Protein AF-0000000078525339 (afdb_homodimer)

Foldseek 3Di:
DDDPVCVVVVVVVVVVVCLVCVLVVVCVVPNNLQFQEQADQAFPFAFPPLLVVLLVCCVVPDDPCQLQHDDALQADQLLLQLLQVVCCVVAVDRDHSLQKRKFLALLRLLLLLLQLFDAAAAEEEEEPLADLCVQVSNVVRNYHYDYQYAPPVQRQGPLVSVLVPDDLRHAEYEDEACGPPALAAHDPVSLLSVQVSQVVVCVVNVHHYAYEYEYAWQVFFPPPDHRHDRCVNHQRYKYRYGCCAFRVPVPQRITMMGQDPSHVVSVSSSVSSSVSSCVVPVSHRRSNVSSSCSSCVPPGTDSVQLVVLLVVLVVLLVLLQWDWDRRRGDFKTKTFALDWQVVLQVVLVVSSHRWAASVSSVHIRIIMGGSSDHPSSSVSCSVSSSVSSVVSPRNVVVVVD/DDDPVCVVVVVVVVVVVCLVCVLVVVCVVPNNLQFQEQADQAFPFAFPPLLVVLLVCCVVPDDPCQLQHDDALQADQLLLQLLQVVCCVVAVDRDHSLQKGKFLALLRLLLLLLQLFDAAAAEEEEEPLADLCVQVSNVVRNYHYDYQYAPPVQRQGPLVSVLVPDDLRHAEYEDEACGPPALAAHDPVSLLSVQVSQVVVCVVNVHHYAYEYEYAWQVFFPPPDHRHDRCVNHLRYKYRYGCCAFRVPVPQRITMMGQDPSHVVSVSSSVSSSVSSCVVPVSHRRRNVSSSCSSCVPPGTDSVQLVVLLVVLVVLLVLLQWDWDRRRGDFKTKTFALDWQVVLQVVLVVSSHHWAASVSSVHIRIIMGGSSDHPSSSVSCSVSSSVSSVVSPRNVVVVVD

InterPro domains:
  IPR004838 Aminotransferases, class-I, pyridoxal-phosphate-binding site [PS00105] (242-255)
  IPR004839 Aminotransferase, class I/classII, large domain [PF00155] (34-381)
  IPR015421 Pyridoxal phosphate-dependent transferase, major domain [G3DSA:3.40.640.10] (98-297)
  IPR015422 Pyridoxal phosphate-dependent transferase, small domain [G3DSA:3.90.1150.10] (1-97)
  IPR015422 Pyridoxal phosphate-dependent transferase, small domain [G3DSA:3.90.1150.10] (298-396)
  IPR015424 Pyridoxal phosphate-dependent transferase [SSF53383] (21-391)

Solvent-accessible surface area (backbone atoms only — not comparable to full-atom values): 39576 Å² total; per-residue (Å²): 116,60,10,72,84,39,51,63,52,44,60,51,42,53,55,53,47,49,61,66,45,42,50,56,57,45,16,72,74,65,33,60,91,61,40,40,68,19,57,56,87,51,65,64,54,51,38,34,69,63,53,59,50,38,50,50,47,46,67,73,71,45,57,56,43,64,46,24,22,74,64,53,41,38,35,51,64,66,35,26,33,46,52,21,50,52,47,22,72,75,68,73,53,83,58,48,36,83,28,31,35,37,17,37,12,32,53,24,30,51,34,21,49,42,54,24,44,42,40,75,66,26,25,34,37,33,48,25,52,31,62,60,60,55,54,49,37,38,43,70,43,43,28,38,71,43,74,28,66,54,31,84,88,75,61,49,79,38,62,71,58,42,60,71,67,62,50,92,48,40,43,32,36,47,46,50,47,26,19,51,47,47,1,42,57,61,45,65,66,54,45,44,50,52,29,51,50,50,54,53,48,24,66,75,63,73,48,72,56,35,40,37,38,46,33,45,27,52,80,38,52,41,95,82,54,73,72,65,76,64,59,86,56,35,54,39,30,35,39,26,25,25,37,31,56,38,41,26,27,51,13,47,24,40,24,28,32,40,48,45,81,68,17,74,61,28,72,58,45,49,50,32,31,37,50,34,35,32,53,59,12,51,38,40,24,33,29,55,60,43,57,34,40,54,78,36,68,84,58,59,39,70,59,64,62,48,49,52,34,47,52,52,52,52,53,50,42,44,70,32,42,50,49,58,66,82,47,39,14,46,53,29,36,38,30,53,37,97,49,58,16,64,60,46,36,55,56,35,43,78,60,34,32,39,51,36,37,16,55,63,24,62,35,67,42,16,31,32,38,28,44,40,56,57,66,64,53,53,62,68,36,45,63,46,53,44,51,51,24,51,75,72,52,29,48,62,58,56,79,76,100,115,61,10,72,84,39,51,65,52,44,60,52,42,53,55,53,47,49,62,66,45,43,50,59,57,45,16,73,74,65,34,60,91,61,40,39,69,20,58,54,89,51,65,63,55,51,38,35,70,62,53,59,49,36,50,50,48,46,68,73,70,46,58,55,44,64,46,24,23,75,62,52,41,37,34,53,65,65,36,26,33,44,51,21,50,50,47,22,72,74,67,73,54,83,56,48,36,84,28,32,35,36,18,37,12,32,53,24,30,50,33,22,50,41,53,24,42,42,40,76,66,26,27,35,36,35,49,25,51,33,61,61,62,56,54,50,38,37,42,70,45,45,28,40,71,42,73,28,67,52,32,84,89,75,60,50,79,40,61,70,59,42,60,71,66,62,51,92,49,40,43,32,35,46,46,51,45,26,17,52,46,46,1,42,58,61,44,64,65,56,47,44,51,53,29,50,49,51,54,52,47,25,65,75,62,73,50,72,56,35,40,36,38,44,33,46,28,53,78,37,53,41,96,81,54,75,70,64,77,64,59,84,56,34,54,39,31,35,39,27,26,25,38,31,55,37,39,24,26,52,14,48,26,41,24,29,32,39,48,44,80,68,17,77,63,28,72,59,45,48,50,31,30,36,50,34,35,32,54,61,12,52,38,38,25,32,29,56,60,41,56,34,40,55,77,36,70,84,59,59,39,70,58,64,61,46,47,54,32,46,52,52,53,52,53,51,41,44,70,31,42,52,49,58,66,83,46,39,13,47,53,28,35,39,29,53,37,96,48,58,18,63,60,47,36,56,57,35,41,79,60,35,33,38,50,34,39,16,54,64,23,64,35,66,43,16,30,33,39,28,45,38,53,57,66,65,54,53,62,66,37,45,66,45,52,43,52,53,25,52,74,70,52,28,48,63,60,55,78,75,100

Nearest PDB structures (foldseek):
  3ele-assembly2_D  TM=9.787E-01  e=3.305E-51  Agathobacter rectalis
  5yhv-assembly1_B  TM=8.986E-01  e=2.201E-29  Mycobacterium tuberculosis H37Rv
  6f77-assembly2_C  TM=8.914E-01  e=5.674E-29  Sinorhizobium meliloti 1021
  2gb3-assembly3_E  TM=8.352E-01  e=1.333E-26  Thermotoga maritima
  3t32-assembly1_B  TM=8.553E-01  e=1.762E-23  Bacillus anthracis str. 'Ames Ancestor'

Radius of gyration: 27.6 Å; Cα contacts (8 Å, |Δi|>4): 1741; chains: 2; bounding box: 58×102×61 Å

Sequence (802 aa):
MIADKMRPLVENNSAIRAMFEEGKKMAAVYGRENVYDFSLGNPNVPAPPAVNQAILDIIREEETTFVHGYMSNAGFEDTRDAVAQSLNRRFGTHFRLENILMTVGAASGMNVIFKTILDPGDEVLVFAPYFMEYGSYVRNYDGVLVAVPPDTSSFQPDLKEFEKRITPKTKAVIINTPNNPTGVVYSAETLREIAGILKKKEAELGTQIVLISDEPYRELAYDGVEVPYVTPFYHNTIVCYSYSKSLSLPGERIGYLVIPDEMEDSSKVIAAAAVANRVLGCVNAPSLMQRVIVRCVESQVNLKAYDRNRELLYNRLKEYGFDCIKPEGAFYLFVKSPVDDKAFCQSCKEHRVLLVPGSSFACPGYVRIAYCVSYEQIERSLPAFKKIAEEYGLTEKREEVMIADKMRPLVENNSAIRAMFEEGKKMAAVYGRENVYDFSLGNPNVPAPPAVNQAILDIIREEETTFVHGYMSNAGFEDTRDAVAQSLNRRFGTHFRLENILMTVGAASGMNVIFKTILDPGDEVLVFAPYFMEYGSYVRNYDGVLVAVPPDTSSFQPDLKEFEKRITPKTKAVIINTPNNPTGVVYSAETLREIAGILKKKEAELGTQIVLISDEPYRELAYDGVEVPYVTPFYHNTIVCYSYSKSLSLPGERIGYLVIPDEMEDSSKVIAAAAVANRVLGCVNAPSLMQRVIVRCVESQVNLKAYDRNRELLYNRLKEYGFDCIKPEGAFYLFVKSPVDDKAFCQSCKEHRVLLVPGSSFACPGYVRIAYCVSYEQIERSLPAFKKIAEEYGLTEKREEV

Structure (mmCIF, N/CA/C/O backbone):
data_AF-0000000078525339-model_v1
#
loop_
_entity.id
_entity.type
_entity.pdbx_description
1 polymer Aminotransferase
#
loop_
_atom_site.group_PDB
_atom_site.id
_atom_site.type_symbol
_atom_site.label_atom_id
_atom_site.label_alt_id
_atom_site.label_comp_id
_atom_site.label_asym_id
_atom_site.label_entity_id
_atom_site.label_seq_id
_atom_site.pdbx_PDB_ins_code
_atom_site.Cartn_x
_atom_site.Cartn_y
_atom_site.Cartn_z
_atom_site.occupancy
_atom_site.B_iso_or_equiv
_atom_site.auth_seq_id
_atom_site.auth_comp_id
_atom_site.auth_asym_id
_atom_site.auth_atom_id
_atom_site.pdbx_PDB_model_num
ATOM 1 N N . MET A 1 1 ? 13.273 6.367 -19.969 1 91 1 MET A N 1
ATOM 2 C CA . MET A 1 1 ? 12.742 5.109 -19.453 1 91 1 MET A CA 1
ATOM 3 C C . MET A 1 1 ? 11.523 5.359 -18.578 1 91 1 MET A C 1
ATOM 5 O O . MET A 1 1 ? 10.562 4.59 -18.609 1 91 1 MET A O 1
ATOM 9 N N . ILE A 1 2 ? 11.453 6.5 -17.906 1 94.81 2 ILE A N 1
ATOM 10 C CA . ILE A 1 2 ? 10.352 6.723 -16.969 1 94.81 2 ILE A CA 1
ATOM 11 C C . ILE A 1 2 ? 9.156 7.312 -17.719 1 94.81 2 ILE A C 1
ATOM 13 O O . ILE A 1 2 ? 9.328 7.988 -18.734 1 94.81 2 ILE A O 1
ATOM 17 N N . ALA A 1 3 ? 8.016 7.043 -17.266 1 96.75 3 ALA A N 1
ATOM 18 C CA . ALA A 1 3 ? 6.762 7.504 -17.859 1 96.75 3 ALA A CA 1
ATOM 19 C C . ALA A 1 3 ? 6.691 9.023 -17.891 1 96.75 3 ALA A C 1
ATOM 21 O O . ALA A 1 3 ? 7.234 9.688 -17 1 96.75 3 ALA A O 1
ATOM 22 N N . ASP A 1 4 ? 5.961 9.555 -18.828 1 95.12 4 ASP A N 1
ATOM 23 C CA . ASP A 1 4 ? 5.805 10.992 -19 1 95.12 4 ASP A CA 1
ATOM 24 C C . ASP A 1 4 ? 5.148 11.617 -17.766 1 95.12 4 ASP A C 1
ATOM 26 O O . ASP A 1 4 ? 5.559 12.688 -17.312 1 95.12 4 ASP A O 1
ATOM 30 N N . LYS A 1 5 ? 4.188 10.961 -17.219 1 92.5 5 LYS A N 1
ATOM 31 C CA . LYS A 1 5 ? 3.438 11.477 -16.078 1 92.5 5 LYS A CA 1
ATOM 32 C C . LYS A 1 5 ? 4.316 11.555 -14.836 1 92.5 5 LYS A C 1
ATOM 34 O O . LYS A 1 5 ? 3.994 12.273 -13.891 1 92.5 5 LYS A O 1
ATOM 39 N N . MET A 1 6 ? 5.41 10.797 -14.828 1 94.69 6 MET A N 1
ATOM 40 C CA . MET A 1 6 ? 6.281 10.75 -13.656 1 94.69 6 MET A CA 1
ATOM 41 C C . MET A 1 6 ? 7.312 11.875 -13.688 1 94.69 6 MET A C 1
ATOM 43 O O . MET A 1 6 ? 7.848 12.266 -12.656 1 94.69 6 MET A O 1
ATOM 47 N N . ARG A 1 7 ? 7.625 12.414 -14.805 1 92.75 7 ARG A N 1
ATOM 48 C CA . ARG A 1 7 ? 8.719 13.367 -14.984 1 92.75 7 ARG A CA 1
ATOM 49 C C . ARG A 1 7 ? 8.523 14.594 -14.094 1 92.75 7 ARG A C 1
ATOM 51 O O . ARG A 1 7 ? 9.414 14.953 -13.32 1 92.75 7 ARG A O 1
ATOM 58 N N . PRO A 1 8 ? 7.328 15.211 -14.156 1 89.31 8 PRO A N 1
ATOM 59 C CA . PRO A 1 8 ? 7.137 16.375 -13.289 1 89.31 8 PRO A CA 1
ATOM 60 C C . PRO A 1 8 ? 7.18 16.016 -11.805 1 89.31 8 PRO A C 1
ATOM 62 O O . PRO A 1 8 ? 7.617 16.828 -10.977 1 89.31 8 PRO A O 1
ATOM 65 N N . LEU A 1 9 ? 6.734 14.852 -11.461 1 90.31 9 LEU A N 1
ATOM 66 C CA . LEU A 1 9 ? 6.73 14.414 -10.07 1 90.31 9 LEU A CA 1
ATOM 67 C C . LEU A 1 9 ? 8.156 14.242 -9.547 1 90.31 9 LEU A C 1
ATOM 69 O O . LEU A 1 9 ? 8.461 14.633 -8.422 1 90.31 9 LEU A O 1
ATOM 73 N N . VAL A 1 10 ? 8.977 13.672 -10.375 1 89.56 10 VAL A N 1
ATOM 74 C CA . VAL A 1 10 ? 10.359 13.422 -10 1 89.56 10 VAL A CA 1
ATOM 75 C C . VAL A 1 10 ? 11.102 14.75 -9.852 1 89.56 10 VAL A C 1
ATOM 77 O O . VAL A 1 10 ? 11.883 14.938 -8.914 1 89.56 10 VAL A O 1
ATOM 80 N N . GLU A 1 11 ? 10.836 15.656 -10.719 1 85.38 11 GLU A N 1
ATOM 81 C CA . GLU A 1 11 ? 11.461 16.969 -10.664 1 85.38 11 GLU A CA 1
ATOM 82 C C . GLU A 1 11 ? 11.039 17.734 -9.406 1 85.38 11 GLU A C 1
ATOM 84 O O . GLU A 1 11 ? 11.867 18.328 -8.719 1 85.38 11 GLU A O 1
ATOM 89 N N . ASN A 1 12 ? 9.766 17.672 -9.094 1 81.56 12 ASN A N 1
ATOM 90 C CA . ASN A 1 12 ? 9.234 18.328 -7.914 1 81.56 12 ASN A CA 1
ATOM 91 C C . ASN A 1 12 ? 9.703 17.672 -6.625 1 81.56 12 ASN A C 1
ATOM 93 O O . ASN A 1 12 ? 9.945 18.344 -5.621 1 81.56 12 ASN A O 1
ATOM 97 N N . ASN A 1 13 ? 9.742 16.406 -6.695 1 79.56 13 ASN A N 1
ATOM 98 C CA . ASN A 1 13 ? 10.18 15.633 -5.535 1 79.56 13 ASN A CA 1
ATOM 99 C C . ASN A 1 13 ? 11.617 15.969 -5.145 1 79.56 13 ASN A C 1
ATOM 101 O O . ASN A 1 13 ? 11.953 15.977 -3.959 1 79.56 13 ASN A O 1
ATOM 105 N N . SER A 1 14 ? 12.352 16.156 -6.055 1 68.62 14 SER A N 1
ATOM 106 C CA . SER A 1 14 ? 13.742 16.516 -5.773 1 68.62 14 SER A CA 1
ATOM 107 C C . SER A 1 14 ? 13.828 17.781 -4.914 1 68.62 14 SER A C 1
ATOM 109 O O . SER A 1 14 ? 14.617 17.844 -3.975 1 68.62 14 SER A O 1
ATOM 111 N N . ALA A 1 15 ? 12.898 18.625 -5.051 1 64.75 15 ALA A N 1
ATOM 112 C CA . ALA A 1 15 ? 12.875 19.875 -4.289 1 64.75 15 ALA A CA 1
ATOM 113 C C . ALA A 1 15 ? 12.398 19.625 -2.861 1 64.75 15 ALA A C 1
ATOM 115 O O . ALA A 1 15 ? 12.977 20.156 -1.907 1 64.75 15 ALA A O 1
ATOM 116 N N . ILE A 1 16 ? 11.406 18.828 -2.785 1 67.12 16 ILE A N 1
ATOM 117 C CA . ILE A 1 16 ? 10.828 18.516 -1.481 1 67.12 16 ILE A CA 1
ATOM 118 C C . ILE A 1 16 ? 11.82 17.688 -0.663 1 67.12 16 ILE A C 1
ATOM 120 O O . ILE A 1 16 ? 12.047 17.984 0.516 1 67.12 16 ILE A O 1
ATOM 124 N N . ARG A 1 17 ? 12.352 16.719 -1.367 1 66.81 17 ARG A N 1
ATOM 125 C CA . ARG A 1 17 ? 13.352 15.898 -0.688 1 66.81 17 ARG A CA 1
ATOM 126 C C . ARG A 1 17 ? 14.516 16.75 -0.19 1 66.81 17 ARG A C 1
ATOM 128 O O . ARG A 1 17 ? 14.984 16.562 0.938 1 66.81 17 ARG A O 1
ATOM 135 N N . ALA A 1 18 ? 14.953 17.547 -1.071 1 64.81 18 ALA A N 1
ATOM 136 C CA . ALA A 1 18 ? 16.062 18.438 -0.693 1 64.81 18 ALA A CA 1
ATOM 137 C C . ALA A 1 18 ? 15.711 19.234 0.556 1 64.81 18 ALA A C 1
ATOM 139 O O . ALA A 1 18 ? 16.562 19.422 1.439 1 64.81 18 ALA A O 1
ATOM 140 N N . MET A 1 19 ? 14.5 19.578 0.624 1 67 19 MET A N 1
ATOM 141 C CA . MET A 1 19 ? 14.039 20.359 1.768 1 67 19 MET A CA 1
ATOM 142 C C . MET A 1 19 ? 14.078 19.531 3.045 1 67 19 MET A C 1
ATOM 144 O O . MET A 1 19 ? 14.523 20.016 4.09 1 67 19 MET A O 1
ATOM 148 N N . PHE A 1 20 ? 13.828 18.219 2.865 1 67.5 20 PHE A N 1
ATOM 149 C CA . PHE A 1 20 ? 13.719 17.375 4.059 1 67.5 20 PHE A CA 1
ATOM 150 C C . PHE A 1 20 ? 15.062 16.75 4.402 1 67.5 20 PHE A C 1
ATOM 152 O O . PHE A 1 20 ? 15.281 16.344 5.543 1 67.5 20 PHE A O 1
ATOM 159 N N . GLU A 1 21 ? 15.93 16.75 3.365 1 71.62 21 GLU A N 1
ATOM 160 C CA . GLU A 1 21 ? 17.266 16.219 3.629 1 71.62 21 GLU A CA 1
ATOM 161 C C . GLU A 1 21 ? 18.203 17.297 4.129 1 71.62 21 GLU A C 1
ATOM 163 O O . GLU A 1 21 ? 19.281 17 4.652 1 71.62 21 GLU A O 1
ATOM 168 N N . GLU A 1 22 ? 17.766 18.484 4.016 1 79.19 22 GLU A N 1
ATOM 169 C CA . GLU A 1 22 ? 18.578 19.625 4.43 1 79.19 22 GLU A CA 1
ATOM 170 C C . GLU A 1 22 ? 18.922 19.547 5.914 1 79.19 22 GLU A C 1
ATOM 172 O O . GLU A 1 22 ? 20.031 19.891 6.32 1 79.19 22 GLU A O 1
ATOM 177 N N . GLY A 1 23 ? 17.891 19.047 6.645 1 83.31 23 GLY A N 1
ATOM 178 C CA . GLY A 1 23 ? 18.141 18.906 8.07 1 83.31 23 GLY A CA 1
ATOM 179 C C . GLY A 1 23 ? 19.266 17.953 8.391 1 83.31 23 GLY A C 1
ATOM 180 O O . GLY A 1 23 ? 20.125 18.266 9.227 1 83.31 23 GLY A O 1
ATOM 181 N N . LYS A 1 24 ? 19.297 16.875 7.699 1 79.12 24 LYS A N 1
ATOM 182 C CA . LYS A 1 24 ? 20.344 15.883 7.902 1 79.12 24 LYS A CA 1
ATOM 183 C C . LYS A 1 24 ? 21.703 16.438 7.5 1 79.12 24 LYS A C 1
ATOM 185 O O . LYS A 1 24 ? 22.703 16.234 8.203 1 79.12 24 LYS A O 1
ATOM 190 N N . LYS A 1 25 ? 21.719 17.125 6.379 1 83.31 25 LYS A N 1
ATOM 191 C CA . LYS A 1 25 ? 22.969 17.719 5.898 1 83.31 25 LYS A CA 1
ATOM 192 C C . LYS A 1 25 ? 23.484 18.766 6.875 1 83.31 25 LYS A C 1
ATOM 194 O O . LYS A 1 25 ? 24.688 18.828 7.164 1 83.31 25 LYS A O 1
ATOM 199 N N . MET A 1 26 ? 22.609 19.562 7.367 1 90.06 26 MET A N 1
ATOM 200 C CA . MET A 1 26 ? 22.984 20.609 8.312 1 90.06 26 MET A CA 1
ATOM 201 C C . MET A 1 26 ? 23.422 20.016 9.641 1 90.06 26 MET A C 1
ATOM 203 O O . MET A 1 26 ? 24.375 20.5 10.266 1 90.06 26 MET A O 1
ATOM 207 N N . ALA A 1 27 ? 22.688 18.922 9.992 1 88.56 27 ALA A N 1
ATOM 208 C CA . ALA A 1 27 ? 23.047 18.25 11.234 1 88.56 27 ALA A CA 1
ATOM 209 C C . ALA A 1 27 ? 24.453 17.672 11.156 1 88.56 27 ALA A C 1
ATOM 211 O O . ALA A 1 27 ? 25.172 17.641 12.156 1 88.56 27 ALA A O 1
ATOM 212 N N . ALA A 1 28 ? 24.812 17.188 10 1 87.62 28 ALA A N 1
ATOM 213 C CA . ALA A 1 28 ? 26.156 16.641 9.797 1 87.62 28 ALA A CA 1
ATOM 214 C C . ALA A 1 28 ? 27.219 17.719 9.969 1 87.62 28 ALA A C 1
ATOM 216 O O . ALA A 1 28 ? 28.328 17.453 10.43 1 87.62 28 ALA A O 1
ATOM 217 N N . VAL A 1 29 ? 26.891 18.969 9.664 1 92.06 29 VAL A N 1
ATOM 218 C CA . VAL A 1 29 ? 27.828 20.078 9.695 1 92.06 29 VAL A CA 1
ATOM 219 C C . VAL A 1 29 ? 27.812 20.734 11.078 1 92.06 29 VAL A C 1
ATOM 221 O O . VAL A 1 29 ? 28.875 20.984 11.664 1 92.06 29 VAL A O 1
ATOM 224 N N . TYR A 1 30 ? 26.656 20.922 11.633 1 94.06 30 TYR A N 1
ATOM 225 C CA . TYR A 1 30 ? 26.516 21.766 12.812 1 94.06 30 TYR A CA 1
ATOM 226 C C . TYR A 1 30 ? 26.219 20.938 14.055 1 94.06 30 TYR A C 1
ATOM 228 O O . TYR A 1 30 ? 26.266 21.438 15.18 1 94.06 30 TYR A O 1
ATOM 236 N N . GLY A 1 31 ? 26 19.656 13.82 1 91.62 31 GLY A N 1
ATOM 237 C CA . GLY A 1 31 ? 25.5 18.812 14.898 1 91.62 31 GLY A CA 1
ATOM 238 C C . GLY A 1 31 ? 23.984 18.797 15.008 1 91.62 31 GLY A C 1
ATOM 239 O O . GLY A 1 31 ? 23.344 19.844 14.891 1 91.62 31 GLY A O 1
ATOM 240 N N . ARG A 1 32 ? 23.453 17.688 15.219 1 88 32 ARG A N 1
ATOM 241 C CA . ARG A 1 32 ? 22 17.484 15.234 1 88 32 ARG A CA 1
ATOM 242 C C . ARG A 1 32 ? 21.328 18.391 16.266 1 88 32 ARG A C 1
ATOM 244 O O . ARG A 1 32 ? 20.234 18.906 16.016 1 88 32 ARG A O 1
ATOM 251 N N . GLU A 1 33 ? 21.984 18.625 17.328 1 90.44 33 GLU A N 1
ATOM 252 C CA . GLU A 1 33 ? 21.406 19.375 18.422 1 90.44 33 GLU A CA 1
ATOM 253 C C . GLU A 1 33 ? 21.328 20.859 18.094 1 90.44 33 GLU A C 1
ATOM 255 O O . GLU A 1 33 ? 20.594 21.609 18.75 1 90.44 33 GLU A O 1
ATOM 260 N N . ASN A 1 34 ? 22.016 21.219 17.062 1 93.56 34 ASN A N 1
ATOM 261 C CA . ASN A 1 34 ? 22.078 22.641 16.719 1 93.56 34 ASN A CA 1
ATOM 262 C C . ASN A 1 34 ? 21.219 22.969 15.508 1 93.56 34 ASN A C 1
ATOM 264 O O . ASN A 1 34 ? 21.188 24.109 15.055 1 93.56 34 ASN A O 1
ATOM 268 N N . VAL A 1 35 ? 20.656 21.969 14.961 1 95.25 35 VAL A N 1
ATOM 269 C CA . VAL A 1 35 ? 19.75 22.156 13.828 1 95.25 35 VAL A CA 1
ATOM 270 C C . VAL A 1 35 ? 18.297 21.969 14.289 1 95.25 35 VAL A C 1
ATOM 272 O O . VAL A 1 35 ? 17.953 20.969 14.906 1 95.25 35 VAL A O 1
ATOM 275 N N . TYR A 1 36 ? 17.484 23.016 14.047 1 96.44 36 TYR A N 1
ATOM 276 C CA . TYR A 1 36 ? 16.094 22.984 14.477 1 96.44 36 TYR A CA 1
ATOM 277 C C . TYR A 1 36 ? 15.156 22.719 13.305 1 96.44 36 TYR A C 1
ATOM 279 O O . TYR A 1 36 ? 14.656 23.641 12.672 1 96.44 36 TYR A O 1
ATOM 287 N N . ASP A 1 37 ? 14.914 21.438 13.086 1 94.19 37 ASP A N 1
ATOM 288 C CA . ASP A 1 37 ? 14.109 21 11.945 1 94.19 37 ASP A CA 1
ATOM 289 C C . ASP A 1 37 ? 12.633 20.922 12.32 1 94.19 37 ASP A C 1
ATOM 291 O O . ASP A 1 37 ? 12.195 19.984 12.984 1 94.19 37 ASP A O 1
ATOM 295 N N . PHE A 1 38 ? 11.898 21.906 11.883 1 95.69 38 PHE A N 1
ATOM 296 C CA . PHE A 1 38 ? 10.461 21.969 12.125 1 95.69 38 PHE A CA 1
ATOM 297 C C . PHE A 1 38 ? 9.688 21.672 10.844 1 95.69 38 PHE A C 1
ATOM 299 O O . PHE A 1 38 ? 8.508 22 10.734 1 95.69 38 PHE A O 1
ATOM 306 N N . SER A 1 39 ? 10.359 21.062 9.859 1 91.81 39 SER A N 1
ATOM 307 C CA . SER A 1 39 ? 9.766 20.922 8.531 1 91.81 39 SER A CA 1
ATOM 308 C C . SER A 1 39 ? 8.922 19.641 8.445 1 91.81 39 SER A C 1
ATOM 310 O O . SER A 1 39 ? 8.031 19.547 7.598 1 91.81 39 SER A O 1
ATOM 312 N N . LEU A 1 40 ? 9.148 18.688 9.328 1 86.19 40 LEU A N 1
ATOM 313 C CA . LEU A 1 40 ? 8.539 17.375 9.164 1 86.19 40 LEU A CA 1
ATOM 314 C C . LEU A 1 40 ? 7.461 17.156 10.219 1 86.19 40 LEU A C 1
ATOM 316 O O . LEU A 1 40 ? 7.641 17.516 11.383 1 86.19 40 LEU A O 1
ATOM 320 N N . GLY A 1 41 ? 6.359 16.578 9.766 1 85.75 41 GLY A N 1
ATOM 321 C CA . GLY A 1 41 ? 5.305 16.172 10.68 1 85.75 41 GLY A CA 1
ATOM 322 C C . GLY A 1 41 ? 5.445 14.727 11.141 1 85.75 41 GLY A C 1
ATOM 323 O O . GLY A 1 41 ? 4.504 13.938 11.023 1 85.75 41 GLY A O 1
ATOM 324 N N . ASN A 1 42 ? 6.574 14.336 11.633 1 83.88 42 ASN A N 1
ATOM 325 C CA . ASN A 1 42 ? 6.84 13 12.164 1 83.88 42 ASN A CA 1
ATOM 326 C C . ASN A 1 42 ? 6.648 12.953 13.68 1 83.88 42 ASN A C 1
ATOM 328 O O . ASN A 1 42 ? 7.43 13.539 14.43 1 83.88 42 ASN A O 1
ATOM 332 N N . PRO A 1 43 ? 5.699 12.188 14.055 1 86.38 43 PRO A N 1
ATOM 333 C CA . PRO A 1 43 ? 5.48 12.109 15.5 1 86.38 43 PRO A CA 1
ATOM 334 C C . PRO A 1 43 ? 6.742 11.734 16.266 1 86.38 43 PRO A C 1
ATOM 336 O O . PRO A 1 43 ? 7.461 10.812 15.867 1 86.38 43 PRO A O 1
ATOM 339 N N . ASN A 1 44 ? 6.992 12.469 17.375 1 84.12 44 ASN A N 1
ATOM 340 C CA . ASN A 1 44 ? 8.18 12.219 18.188 1 84.12 44 ASN A CA 1
ATOM 341 C C . ASN A 1 44 ? 7.809 11.633 19.562 1 84.12 44 ASN A C 1
ATOM 343 O O . ASN A 1 44 ? 8.688 11.406 20.391 1 84.12 44 ASN A O 1
ATOM 347 N N . VAL A 1 45 ? 6.57 11.422 19.781 1 90.38 45 VAL A N 1
ATOM 348 C CA . VAL A 1 45 ? 6.113 10.758 21 1 90.38 45 VAL A CA 1
ATOM 349 C C . VAL A 1 45 ? 6.016 9.25 20.766 1 90.38 45 VAL A C 1
ATOM 351 O O . VAL A 1 45 ? 5.602 8.812 19.703 1 90.38 45 VAL A O 1
ATOM 354 N N . PRO A 1 46 ? 6.441 8.539 21.781 1 93.88 46 PRO A N 1
ATOM 355 C CA . PRO A 1 46 ? 6.344 7.082 21.641 1 93.88 46 PRO A CA 1
ATOM 356 C C . PRO A 1 46 ? 4.902 6.602 21.469 1 93.88 46 PRO A C 1
ATOM 358 O O . PRO A 1 46 ? 3.971 7.254 21.938 1 93.88 46 PRO A O 1
ATOM 361 N N . ALA A 1 47 ? 4.766 5.484 20.766 1 95.81 47 ALA A N 1
ATOM 362 C CA . ALA A 1 47 ? 3.473 4.809 20.781 1 95.81 47 ALA A CA 1
ATOM 363 C C . ALA A 1 47 ? 3.037 4.496 22.203 1 95.81 47 ALA A C 1
ATOM 365 O O . ALA A 1 47 ? 3.875 4.262 23.078 1 95.81 47 ALA A O 1
ATOM 366 N N . PRO A 1 48 ? 1.731 4.555 22.453 1 96.44 48 PRO A N 1
ATOM 367 C CA . PRO A 1 48 ? 1.275 4.125 23.781 1 96.44 48 PRO A CA 1
ATOM 368 C C . PRO A 1 48 ? 1.825 2.758 24.172 1 96.44 48 PRO A C 1
ATOM 370 O O . PRO A 1 48 ? 1.913 1.856 23.344 1 96.44 48 PRO A O 1
ATOM 373 N N . PRO A 1 49 ? 2.168 2.604 25.469 1 96.12 49 PRO A N 1
ATOM 374 C CA . PRO A 1 49 ? 2.729 1.332 25.938 1 96.12 49 PRO A CA 1
ATOM 375 C C . PRO A 1 49 ? 1.854 0.134 25.578 1 96.12 49 PRO A C 1
ATOM 377 O O . PRO A 1 49 ? 2.369 -0.962 25.344 1 96.12 49 PRO A O 1
ATOM 380 N N . ALA A 1 50 ? 0.556 0.376 25.469 1 97.88 50 ALA A N 1
ATOM 381 C CA . ALA A 1 50 ? -0.39 -0.687 25.141 1 97.88 50 ALA A CA 1
ATOM 382 C C . ALA A 1 50 ? -0.075 -1.3 23.781 1 97.88 50 ALA A C 1
ATOM 384 O O . ALA A 1 50 ? -0.319 -2.488 23.547 1 97.88 50 ALA A O 1
ATOM 385 N N . VAL A 1 51 ? 0.499 -0.559 22.891 1 98.25 51 VAL A N 1
ATOM 386 C CA . VAL A 1 51 ? 0.793 -1.025 21.531 1 98.25 51 VAL A CA 1
ATOM 387 C C . VAL A 1 51 ? 1.873 -2.104 21.578 1 98.25 51 VAL A C 1
ATOM 389 O O . VAL A 1 51 ? 1.678 -3.211 21.078 1 98.25 51 VAL A O 1
ATOM 392 N N . ASN A 1 52 ? 3.037 -1.774 22.188 1 98.31 52 ASN A N 1
ATOM 393 C CA . ASN A 1 52 ? 4.117 -2.752 22.281 1 98.31 52 ASN A CA 1
ATOM 394 C C . ASN A 1 52 ? 3.678 -3.988 23.062 1 98.31 52 ASN A C 1
ATOM 396 O O . ASN A 1 52 ? 4.027 -5.113 22.703 1 98.31 52 ASN A O 1
ATOM 400 N N . GLN A 1 53 ? 2.918 -3.742 24.141 1 98.56 53 GLN A N 1
ATOM 401 C CA . GLN A 1 53 ? 2.416 -4.875 24.906 1 98.56 53 GLN A CA 1
ATOM 402 C C . GLN A 1 53 ? 1.512 -5.762 24.062 1 98.56 53 GLN A C 1
ATOM 404 O O . GLN A 1 53 ? 1.585 -6.988 24.141 1 98.56 53 GLN A O 1
ATOM 409 N N . ALA A 1 54 ? 0.626 -5.152 23.281 1 98.75 54 ALA A N 1
ATOM 410 C CA . ALA A 1 54 ? -0.25 -5.906 22.391 1 98.75 54 ALA A CA 1
ATOM 411 C C . ALA A 1 54 ? 0.56 -6.754 21.406 1 98.75 54 ALA A C 1
ATOM 413 O O . ALA A 1 54 ? 0.228 -7.914 21.156 1 98.75 54 ALA A O 1
ATOM 414 N N . ILE A 1 55 ? 1.591 -6.199 20.812 1 98.81 55 ILE A N 1
ATOM 415 C CA . ILE A 1 55 ? 2.434 -6.93 19.875 1 98.81 55 ILE A CA 1
ATOM 416 C C . ILE A 1 55 ? 3.033 -8.156 20.562 1 98.81 55 ILE A C 1
ATOM 418 O O . ILE A 1 55 ? 2.971 -9.266 20.016 1 98.81 55 ILE A O 1
ATOM 422 N N . LEU A 1 56 ? 3.615 -7.91 21.75 1 98.75 56 LEU A N 1
ATOM 423 C CA . LEU A 1 56 ? 4.223 -9.008 22.5 1 98.75 56 LEU A CA 1
ATOM 424 C C . LEU A 1 56 ? 3.197 -10.094 22.797 1 98.75 56 LEU A C 1
ATOM 426 O O . LEU A 1 56 ? 3.467 -11.281 22.578 1 98.75 56 LEU A O 1
ATOM 430 N N . ASP A 1 57 ? 2.031 -9.711 23.25 1 98.75 57 ASP A N 1
ATOM 431 C CA . ASP A 1 57 ? 0.985 -10.656 23.625 1 98.75 57 ASP A CA 1
ATOM 432 C C . ASP A 1 57 ? 0.512 -11.445 22.406 1 98.75 57 ASP A C 1
ATOM 434 O O . ASP A 1 57 ? 0.336 -12.664 22.469 1 98.75 57 ASP A O 1
ATOM 438 N N . ILE A 1 58 ? 0.283 -10.797 21.312 1 98.75 58 ILE A N 1
ATOM 439 C CA . ILE A 1 58 ? -0.217 -11.43 20.094 1 98.75 58 ILE A CA 1
ATOM 440 C C . ILE A 1 58 ? 0.773 -12.492 19.625 1 98.75 58 ILE A C 1
ATOM 442 O O . ILE A 1 58 ? 0.383 -13.625 19.312 1 98.75 58 ILE A O 1
ATOM 446 N N . ILE A 1 59 ? 2.062 -12.133 19.594 1 98.38 59 ILE A N 1
ATOM 447 C CA . ILE A 1 59 ? 3.105 -13.039 19.109 1 98.38 59 ILE A CA 1
ATOM 448 C C . ILE A 1 59 ? 3.193 -14.25 20.031 1 98.38 59 ILE A C 1
ATOM 450 O O . ILE A 1 59 ? 3.447 -15.367 19.578 1 98.38 59 ILE A O 1
ATOM 454 N N . ARG A 1 60 ? 2.904 -14.07 21.297 1 97.62 60 ARG A N 1
ATOM 455 C CA . ARG A 1 60 ? 3.025 -15.133 22.281 1 97.62 60 ARG A CA 1
ATOM 456 C C . ARG A 1 60 ? 1.762 -15.992 22.328 1 97.62 60 ARG A C 1
ATOM 458 O O . ARG A 1 60 ? 1.829 -17.203 22.578 1 97.62 60 ARG A O 1
ATOM 465 N N . GLU A 1 61 ? 0.62 -15.375 22.047 1 97.94 61 GLU A N 1
ATOM 466 C CA . GLU A 1 61 ? -0.646 -16.016 22.391 1 97.94 61 GLU A CA 1
ATOM 467 C C . GLU A 1 61 ? -1.339 -16.562 21.141 1 97.94 61 GLU A C 1
ATOM 469 O O . GLU A 1 61 ? -2.143 -17.5 21.234 1 97.94 61 GLU A O 1
ATOM 474 N N . GLU A 1 62 ? -1.098 -15.969 20.078 1 96.88 62 GLU A N 1
ATOM 475 C CA . GLU A 1 62 ? -1.887 -16.328 18.891 1 96.88 62 GLU A CA 1
ATOM 476 C C . GLU A 1 62 ? -1.086 -17.203 17.938 1 96.88 62 GLU A C 1
ATOM 478 O O . GLU A 1 62 ? 0.147 -17.172 17.953 1 96.88 62 GLU A O 1
ATOM 483 N N . GLU A 1 63 ? -1.821 -17.984 17.109 1 94.94 63 GLU A N 1
ATOM 484 C CA . GLU A 1 63 ? -1.193 -18.891 16.156 1 94.94 63 GLU A CA 1
ATOM 485 C C . GLU A 1 63 ? -0.5 -18.109 15.039 1 94.94 63 GLU A C 1
ATOM 487 O O . GLU A 1 63 ? -1.112 -17.25 14.398 1 94.94 63 GLU A O 1
ATOM 492 N N . THR A 1 64 ? 0.727 -18.5 14.789 1 93.94 64 THR A N 1
ATOM 493 C CA . THR A 1 64 ? 1.59 -17.75 13.875 1 93.94 64 THR A CA 1
ATOM 494 C C . THR A 1 64 ? 0.991 -17.719 12.477 1 93.94 64 THR A C 1
ATOM 496 O O . THR A 1 64 ? 1.117 -16.719 11.766 1 93.94 64 THR A O 1
ATOM 499 N N . THR A 1 65 ? 0.385 -18.797 11.992 1 92.62 65 THR A N 1
ATOM 500 C CA . THR A 1 65 ? -0.187 -18.875 10.648 1 92.62 65 THR A CA 1
ATOM 501 C C . THR A 1 65 ? -1.383 -17.922 10.523 1 92.62 65 THR A C 1
ATOM 503 O O . THR A 1 65 ? -1.689 -17.453 9.422 1 92.62 65 THR A O 1
ATOM 506 N N . PHE A 1 66 ? -2.01 -17.688 11.664 1 92.88 66 PHE A N 1
ATOM 507 C CA . PHE A 1 66 ? -3.105 -16.734 11.688 1 92.88 66 PHE A CA 1
ATOM 508 C C . PHE A 1 66 ? -2.576 -15.305 11.758 1 92.88 66 PHE A C 1
ATOM 510 O O . PHE A 1 66 ? -2.986 -14.445 10.977 1 92.88 66 PHE A O 1
ATOM 517 N N . VAL A 1 67 ? -1.603 -15.055 12.617 1 96 67 VAL A N 1
ATOM 518 C CA . VAL A 1 67 ? -1.062 -13.727 12.875 1 96 67 VAL A CA 1
ATOM 519 C C . VAL A 1 67 ? -0.477 -13.148 11.586 1 96 67 VAL A C 1
ATOM 521 O O . VAL A 1 67 ? -0.672 -11.969 11.281 1 96 67 VAL A O 1
ATOM 524 N N . HIS A 1 68 ? 0.197 -13.977 10.805 1 96.56 68 HIS A N 1
ATOM 525 C CA . HIS A 1 68 ? 0.931 -13.484 9.648 1 96.56 68 HIS A CA 1
ATOM 526 C C . HIS A 1 68 ? 0.244 -13.883 8.352 1 96.56 68 HIS A C 1
ATOM 528 O O . HIS A 1 68 ? 0.766 -13.625 7.262 1 96.56 68 HIS A O 1
ATOM 534 N N . GLY A 1 69 ? -0.927 -14.531 8.375 1 92.38 69 GLY A N 1
ATOM 535 C CA . GLY A 1 69 ? -1.586 -15.086 7.199 1 92.38 69 GLY A CA 1
ATOM 536 C C . GLY A 1 69 ? -2.422 -14.062 6.449 1 92.38 69 GLY A C 1
ATOM 537 O O . GLY A 1 69 ? -2.586 -12.93 6.906 1 92.38 69 GLY A O 1
ATOM 538 N N . TYR A 1 70 ? -2.934 -14.5 5.262 1 86 70 TYR A N 1
ATOM 539 C CA . TYR A 1 70 ? -3.842 -13.664 4.477 1 86 70 TYR A CA 1
ATOM 540 C C . TYR A 1 70 ? -5.195 -13.539 5.168 1 86 70 TYR A C 1
ATOM 542 O O . TYR A 1 70 ? -5.605 -14.43 5.914 1 86 70 TYR A O 1
ATOM 550 N N . MET A 1 71 ? -5.824 -12.453 4.945 1 88.12 71 MET A N 1
ATOM 551 C CA . MET A 1 71 ? -7.23 -12.227 5.262 1 88.12 71 MET A CA 1
ATOM 552 C C . MET A 1 71 ? -7.961 -11.602 4.074 1 88.12 71 MET A C 1
ATOM 554 O O . MET A 1 71 ? -7.367 -11.398 3.012 1 88.12 71 MET A O 1
ATOM 558 N N . SER A 1 72 ? -9.234 -11.406 4.262 1 88.69 72 SER A N 1
ATOM 559 C CA . SER A 1 72 ? -9.953 -10.703 3.209 1 88.69 72 SER A CA 1
ATOM 560 C C . SER A 1 72 ? -9.289 -9.375 2.871 1 88.69 72 SER A C 1
ATOM 562 O O . SER A 1 72 ? -8.594 -8.797 3.707 1 88.69 72 SER A O 1
ATOM 564 N N . ASN A 1 73 ? -9.5 -8.938 1.671 1 92.69 73 ASN A N 1
ATOM 565 C CA . ASN A 1 73 ? -8.914 -7.672 1.23 1 92.69 73 ASN A CA 1
ATOM 566 C C . ASN A 1 73 ? -9.352 -6.512 2.117 1 92.69 73 ASN A C 1
ATOM 568 O O . ASN A 1 73 ? -8.617 -5.543 2.291 1 92.69 73 ASN A O 1
ATOM 572 N N . ALA A 1 74 ? -10.539 -6.641 2.717 1 95.75 74 ALA A N 1
ATOM 573 C CA . ALA A 1 74 ? -11.078 -5.57 3.553 1 95.75 74 ALA A CA 1
ATOM 574 C C . ALA A 1 74 ? -10.422 -5.57 4.93 1 95.75 74 ALA A C 1
ATOM 576 O O . ALA A 1 74 ? -10.484 -4.57 5.652 1 95.75 74 ALA A O 1
ATOM 577 N N . GLY A 1 75 ? -9.812 -6.68 5.316 1 96.69 75 GLY A N 1
ATOM 578 C CA . GLY A 1 75 ? -9.219 -6.82 6.637 1 96.69 75 GLY A CA 1
ATOM 579 C C . GLY A 1 75 ? -9.914 -7.867 7.488 1 96.69 75 GLY A C 1
ATOM 580 O O . GLY A 1 75 ? -10.938 -8.422 7.086 1 96.69 75 GLY A O 1
ATOM 581 N N . PHE A 1 76 ? -9.336 -8.172 8.656 1 97.19 76 PHE A N 1
ATOM 582 C CA . PHE A 1 76 ? -9.938 -9.133 9.578 1 97.19 76 PHE A CA 1
ATOM 583 C C . PHE A 1 76 ? -11.312 -8.656 10.039 1 97.19 76 PHE A C 1
ATOM 585 O O . PHE A 1 76 ? -11.516 -7.469 10.289 1 97.19 76 PHE A O 1
ATOM 592 N N . GLU A 1 77 ? -12.266 -9.602 10.133 1 96.69 77 GLU A N 1
ATOM 593 C CA . GLU A 1 77 ? -13.625 -9.258 10.539 1 96.69 77 GLU A CA 1
ATOM 594 C C . GLU A 1 77 ? -13.648 -8.672 11.953 1 96.69 77 GLU A C 1
ATOM 596 O O . GLU A 1 77 ? -14.344 -7.691 12.211 1 96.69 77 GLU A O 1
ATOM 601 N N . ASP A 1 78 ? -12.906 -9.266 12.82 1 98 78 ASP A N 1
ATOM 602 C CA . ASP A 1 78 ? -12.914 -8.797 14.203 1 98 78 ASP A CA 1
ATOM 603 C C . ASP A 1 78 ? -12.266 -7.418 14.32 1 98 78 ASP A C 1
ATOM 605 O O . ASP A 1 78 ? -12.68 -6.598 15.141 1 98 78 ASP A O 1
ATOM 609 N N . THR A 1 79 ? -11.203 -7.141 13.531 1 98.62 79 THR A N 1
ATOM 610 C CA . THR A 1 79 ? -10.602 -5.812 13.508 1 98.62 79 THR A CA 1
ATOM 611 C C . THR A 1 79 ? -11.609 -4.777 13.008 1 98.62 79 THR A C 1
ATOM 613 O O . THR A 1 79 ? -11.789 -3.727 13.625 1 98.62 79 THR A O 1
ATOM 616 N N . ARG A 1 80 ? -12.25 -5.039 11.875 1 98.81 80 ARG A N 1
ATOM 617 C CA . ARG A 1 80 ? -13.234 -4.133 11.289 1 98.81 80 ARG A CA 1
ATOM 618 C C . ARG A 1 80 ? -14.398 -3.904 12.242 1 98.81 80 ARG A C 1
ATOM 620 O O . ARG A 1 80 ? -14.898 -2.781 12.367 1 98.81 80 ARG A O 1
ATOM 627 N N . ASP A 1 81 ? -14.805 -4.977 12.93 1 98.81 81 ASP A N 1
ATOM 628 C CA . ASP A 1 81 ? -15.875 -4.852 13.914 1 98.81 81 ASP A CA 1
ATOM 629 C C . ASP A 1 81 ? -15.438 -3.988 15.094 1 98.81 81 ASP A C 1
ATOM 631 O O . ASP A 1 81 ? -16.219 -3.166 15.586 1 98.81 81 ASP A O 1
ATOM 635 N N . ALA A 1 82 ? -14.25 -4.18 15.578 1 98.81 82 ALA A N 1
ATOM 636 C CA . ALA A 1 82 ? -13.734 -3.381 16.688 1 98.81 82 ALA A CA 1
ATOM 637 C C . ALA A 1 82 ? -13.719 -1.897 16.328 1 98.81 82 ALA A C 1
ATOM 639 O O . ALA A 1 82 ? -14.086 -1.054 17.156 1 98.81 82 ALA A O 1
ATOM 640 N N . VAL A 1 83 ? -13.297 -1.575 15.141 1 98.81 83 VAL A N 1
ATOM 641 C CA . VAL A 1 83 ? -13.266 -0.192 14.672 1 98.81 83 VAL A CA 1
ATOM 642 C C . VAL A 1 83 ? -14.688 0.362 14.609 1 98.81 83 VAL A C 1
ATOM 644 O O . VAL A 1 83 ? -14.953 1.457 15.102 1 98.81 83 VAL A O 1
ATOM 647 N N . ALA A 1 84 ? -15.57 -0.407 13.992 1 98.88 84 ALA A N 1
ATOM 648 C CA . ALA A 1 84 ? -16.953 0.017 13.859 1 98.88 84 ALA A CA 1
ATOM 649 C C . ALA A 1 84 ? -17.578 0.303 15.227 1 98.88 84 ALA A C 1
ATOM 651 O O . ALA A 1 84 ? -18.188 1.35 15.43 1 98.88 84 ALA A O 1
ATOM 652 N N . GLN A 1 85 ? -17.375 -0.594 16.141 1 98.75 85 GLN A N 1
ATOM 653 C CA . GLN A 1 85 ? -17.953 -0.451 17.469 1 98.75 85 GLN A CA 1
ATOM 654 C C . GLN A 1 85 ? -17.375 0.757 18.203 1 98.75 85 GLN A C 1
ATOM 656 O O . GLN A 1 85 ? -18.094 1.484 18.891 1 98.75 85 GLN A O 1
ATOM 661 N N . SER A 1 86 ? -16.109 0.914 18.094 1 98.62 86 SER A N 1
ATOM 662 C CA . SER A 1 86 ? -15.469 2.082 18.688 1 98.62 86 SER A CA 1
ATOM 663 C C . SER A 1 86 ? -16.078 3.375 18.172 1 98.62 86 SER A C 1
ATOM 665 O O . SER A 1 86 ? -16.406 4.277 18.938 1 98.62 86 SER A O 1
ATOM 667 N N . LEU A 1 87 ? -16.25 3.484 16.859 1 98.62 87 LEU A N 1
ATOM 668 C CA . LEU A 1 87 ? -16.844 4.672 16.234 1 98.62 87 LEU A CA 1
ATOM 669 C C . LEU A 1 87 ? -18.281 4.875 16.703 1 98.62 87 LEU A C 1
ATOM 671 O O . LEU A 1 87 ? -18.688 6.004 16.984 1 98.62 87 LEU A O 1
ATOM 675 N N . ASN A 1 88 ? -19 3.795 16.766 1 98.69 88 ASN A N 1
ATOM 676 C CA . ASN A 1 88 ? -20.391 3.871 17.219 1 98.69 88 ASN A CA 1
ATOM 677 C C . ASN A 1 88 ? -20.484 4.383 18.656 1 98.69 88 ASN A C 1
ATOM 679 O O . ASN A 1 88 ? -21.344 5.215 18.953 1 98.69 88 ASN A O 1
ATOM 683 N N . ARG A 1 89 ? -19.641 3.922 19.516 1 98.19 89 ARG A N 1
ATOM 684 C CA . ARG A 1 89 ? -19.641 4.355 20.906 1 98.19 89 ARG A CA 1
ATOM 685 C C . ARG A 1 89 ? -19.234 5.824 21.031 1 98.19 89 ARG A C 1
ATOM 687 O O . ARG A 1 89 ? -19.828 6.574 21.812 1 98.19 89 ARG A O 1
ATOM 694 N N . ARG A 1 90 ? -18.359 6.246 20.281 1 96.94 90 ARG A N 1
ATOM 695 C CA . ARG A 1 90 ? -17.766 7.574 20.422 1 96.94 90 ARG A CA 1
ATOM 696 C C . ARG A 1 90 ? -18.641 8.633 19.75 1 96.94 90 ARG A C 1
ATOM 698 O O . ARG A 1 90 ? -18.703 9.781 20.203 1 96.94 90 ARG A O 1
ATOM 705 N N . PHE A 1 91 ? -19.297 8.234 18.641 1 97.62 91 PHE A N 1
ATOM 706 C CA . PHE A 1 91 ? -19.859 9.297 17.812 1 97.62 91 PHE A CA 1
ATOM 707 C C . PHE A 1 91 ? -21.359 9.055 17.578 1 97.62 91 PHE A C 1
ATOM 709 O O . PHE A 1 91 ? -22 9.797 16.828 1 97.62 91 PHE A O 1
ATOM 716 N N . GLY A 1 92 ? -21.922 8.062 18.156 1 97.31 92 GLY A N 1
ATOM 717 C CA . GLY A 1 92 ? -23.344 7.789 18.031 1 97.31 92 GLY A CA 1
ATOM 718 C C . GLY A 1 92 ? -23.75 7.336 16.641 1 97.31 92 GLY A C 1
ATOM 719 O O . GLY A 1 92 ? -24.828 7.68 16.156 1 97.31 92 GLY A O 1
ATOM 720 N N . THR A 1 93 ? -22.844 6.715 15.93 1 98.06 93 THR A N 1
ATOM 721 C CA . THR A 1 93 ? -23.094 6.152 14.609 1 98.06 93 THR A CA 1
ATOM 722 C C . THR A 1 93 ? -23.547 4.699 14.719 1 98.06 93 THR A C 1
ATOM 724 O O . THR A 1 93 ? -23.828 4.211 15.82 1 98.06 93 THR A O 1
ATOM 727 N N . HIS A 1 94 ? -23.812 4.02 13.57 1 98.44 94 HIS A N 1
ATOM 728 C CA . HIS A 1 94 ? -24.281 2.641 13.57 1 98.44 94 HIS A CA 1
ATOM 729 C C . HIS A 1 94 ? -23.562 1.814 12.5 1 98.44 94 HIS A C 1
ATOM 731 O O . HIS A 1 94 ? -24.219 1.132 11.711 1 98.44 94 HIS A O 1
ATOM 737 N N . PHE A 1 95 ? -22.344 1.921 12.453 1 98.75 95 PHE A N 1
ATOM 738 C CA . PHE A 1 95 ? -21.531 1.208 11.469 1 98.75 95 PHE A CA 1
ATOM 739 C C . PHE A 1 95 ? -21.453 -0.275 11.812 1 98.75 95 PHE A C 1
ATOM 741 O O . PHE A 1 95 ? -21.578 -0.658 12.977 1 98.75 95 PHE A O 1
ATOM 748 N N . ARG A 1 96 ? -21.406 -1.134 10.82 1 98.5 96 ARG A N 1
ATOM 749 C CA . ARG A 1 96 ? -21.062 -2.553 10.891 1 98.5 96 ARG A CA 1
ATOM 750 C C . ARG A 1 96 ? -19.703 -2.826 10.273 1 98.5 96 ARG A C 1
ATOM 752 O O . ARG A 1 96 ? -19.094 -1.934 9.68 1 98.5 96 ARG A O 1
ATOM 759 N N . LEU A 1 97 ? -19.188 -3.996 10.484 1 98.25 97 LEU A N 1
ATOM 760 C CA . LEU A 1 97 ? -17.859 -4.328 9.961 1 98.25 97 LEU A CA 1
ATOM 761 C C . LEU A 1 97 ? -17.812 -4.141 8.445 1 98.25 97 LEU A C 1
ATOM 763 O O . LEU A 1 97 ? -16.766 -3.814 7.891 1 98.25 97 LEU A O 1
ATOM 767 N N . GLU A 1 98 ? -18.984 -4.277 7.711 1 97.69 98 GLU A N 1
ATOM 768 C CA . GLU A 1 98 ? -19.031 -4.141 6.258 1 97.69 98 GLU A CA 1
ATOM 769 C C . GLU A 1 98 ? -18.734 -2.707 5.828 1 97.69 98 GLU A C 1
ATOM 771 O O . GLU A 1 98 ? -18.312 -2.471 4.691 1 97.69 98 GLU A O 1
ATOM 776 N N . ASN A 1 99 ? -18.906 -1.754 6.77 1 98.81 99 ASN A N 1
ATOM 777 C CA . ASN A 1 99 ? -18.688 -0.346 6.457 1 98.81 99 ASN A CA 1
ATOM 778 C C . ASN A 1 99 ? -17.219 0.036 6.598 1 98.81 99 ASN A C 1
ATOM 780 O O . ASN A 1 99 ? -16.828 1.159 6.27 1 98.81 99 ASN A O 1
ATOM 784 N N . ILE A 1 100 ? -16.391 -0.9 7.113 1 98.94 100 ILE A N 1
ATOM 785 C CA . ILE A 1 100 ? -15 -0.608 7.426 1 98.94 100 ILE A CA 1
ATOM 786 C C . ILE A 1 100 ? -14.086 -1.344 6.449 1 98.94 100 ILE A C 1
ATOM 788 O O . ILE A 1 100 ? -14.219 -2.555 6.254 1 98.94 100 ILE A O 1
ATOM 792 N N . LEU A 1 101 ? -13.242 -0.65 5.773 1 98.81 101 LEU A N 1
ATOM 793 C CA . LEU A 1 101 ? -12.148 -1.218 4.992 1 98.81 101 LEU A CA 1
ATOM 794 C C . LEU A 1 101 ? -10.797 -0.839 5.59 1 98.81 101 LEU A C 1
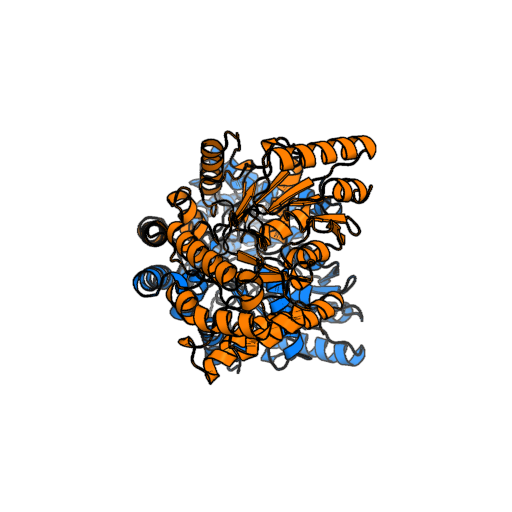ATOM 796 O O . LEU A 1 101 ? -10.445 0.342 5.648 1 98.81 101 LEU A O 1
ATOM 800 N N . MET A 1 102 ? -10.039 -1.85 6.117 1 98.81 102 MET A N 1
ATOM 801 C CA . MET A 1 102 ? -8.695 -1.572 6.629 1 98.81 102 MET A CA 1
ATOM 802 C C . MET A 1 102 ? -7.73 -1.274 5.488 1 98.81 102 MET A C 1
ATOM 804 O O . MET A 1 102 ? -7.781 -1.92 4.441 1 98.81 102 MET A O 1
ATOM 808 N N . THR A 1 103 ? -6.867 -0.309 5.676 1 98.69 103 THR A N 1
ATOM 809 C CA . THR A 1 103 ? -5.98 0.141 4.609 1 98.69 103 THR A CA 1
ATOM 810 C C . THR A 1 103 ? -4.559 0.328 5.133 1 98.69 103 THR A C 1
ATOM 812 O O . THR A 1 103 ? -4.328 0.298 6.344 1 98.69 103 THR A O 1
ATOM 815 N N . VAL A 1 104 ? -3.635 0.496 4.191 1 98.19 104 VAL A N 1
ATOM 816 C CA . VAL A 1 104 ? -2.236 0.783 4.5 1 98.19 104 VAL A CA 1
ATOM 817 C C . VAL A 1 104 ? -2.07 2.268 4.812 1 98.19 104 VAL A C 1
ATOM 819 O O . VAL A 1 104 ? -1.3 2.967 4.152 1 98.19 104 VAL A O 1
ATOM 822 N N . GLY A 1 105 ? -2.844 2.746 5.781 1 97.75 105 GLY A N 1
ATOM 823 C CA . GLY A 1 105 ? -2.85 4.148 6.172 1 97.75 105 GLY A CA 1
ATOM 824 C C . GLY A 1 105 ? -3.852 4.98 5.395 1 97.75 105 GLY A C 1
ATOM 825 O O . GLY A 1 105 ? -4.527 4.469 4.496 1 97.75 105 GLY A O 1
ATOM 826 N N . ALA A 1 106 ? -3.891 6.254 5.738 1 98.06 106 ALA A N 1
ATOM 827 C CA . ALA A 1 106 ? -4.855 7.16 5.121 1 98.06 106 ALA A CA 1
ATOM 828 C C . ALA A 1 106 ? -4.469 7.473 3.678 1 98.06 106 ALA A C 1
ATOM 830 O O . ALA A 1 106 ? -5.336 7.648 2.82 1 98.06 106 ALA A O 1
ATOM 831 N N . ALA A 1 107 ? -3.156 7.582 3.402 1 97.44 107 ALA A N 1
ATOM 832 C CA . ALA A 1 107 ? -2.699 7.855 2.043 1 97.44 107 ALA A CA 1
ATOM 833 C C . ALA A 1 107 ? -3.186 6.781 1.073 1 97.44 107 ALA A C 1
ATOM 835 O O . ALA A 1 107 ? -3.695 7.094 -0.004 1 97.44 107 ALA A O 1
ATOM 836 N N . SER A 1 108 ? -3.031 5.531 1.493 1 98.38 108 SER A N 1
ATOM 837 C CA . SER A 1 108 ? -3.537 4.434 0.678 1 98.38 108 SER A CA 1
ATOM 838 C C . SER A 1 108 ? -5.059 4.477 0.573 1 98.38 108 SER A C 1
ATOM 840 O O . SER A 1 108 ? -5.621 4.223 -0.495 1 98.38 108 SER A O 1
ATOM 842 N N . GLY A 1 109 ? -5.711 4.766 1.685 1 98.69 109 GLY A N 1
ATOM 843 C CA . GLY A 1 109 ? -7.16 4.895 1.683 1 98.69 109 GLY A CA 1
ATOM 844 C C . GLY A 1 109 ? -7.664 5.926 0.689 1 98.69 109 GLY A C 1
ATOM 845 O O . GLY A 1 109 ? -8.633 5.676 -0.033 1 98.69 109 GLY A O 1
ATOM 846 N N . MET A 1 110 ? -7.031 7.055 0.63 1 98.69 110 MET A N 1
ATOM 847 C CA . MET A 1 110 ? -7.422 8.109 -0.304 1 98.69 110 MET A CA 1
ATOM 848 C C . MET A 1 110 ? -7.246 7.648 -1.747 1 98.69 110 MET A C 1
ATOM 850 O O . MET A 1 110 ? -8.094 7.922 -2.6 1 98.69 110 MET A O 1
ATOM 854 N N . ASN A 1 111 ? -6.145 6.992 -2.012 1 98.75 111 ASN A N 1
ATOM 855 C CA . ASN A 1 111 ? -5.941 6.457 -3.355 1 98.75 111 ASN A CA 1
ATOM 856 C C . ASN A 1 111 ? -7.004 5.422 -3.713 1 98.75 111 ASN A C 1
ATOM 858 O O . ASN A 1 111 ? -7.492 5.395 -4.844 1 98.75 111 ASN A O 1
ATOM 862 N N . VAL A 1 112 ? -7.371 4.578 -2.771 1 98.75 112 VAL A N 1
ATOM 863 C CA . VAL A 1 112 ? -8.43 3.592 -2.971 1 98.75 112 VAL A CA 1
ATOM 864 C C . VAL A 1 112 ? -9.734 4.297 -3.338 1 98.75 112 VAL A C 1
ATOM 866 O O . VAL A 1 112 ? -10.406 3.906 -4.293 1 98.75 112 VAL A O 1
ATOM 869 N N . ILE A 1 113 ? -10.078 5.324 -2.631 1 98.75 113 ILE A N 1
ATOM 870 C CA . ILE A 1 113 ? -11.336 6.035 -2.863 1 98.75 113 ILE A CA 1
ATOM 871 C C . ILE A 1 113 ? -11.305 6.703 -4.234 1 98.75 113 ILE A C 1
ATOM 873 O O . ILE A 1 113 ? -12.273 6.633 -4.992 1 98.75 113 ILE A O 1
ATOM 877 N N . PHE A 1 114 ? -10.219 7.371 -4.555 1 98.75 114 PHE A N 1
ATOM 878 C CA . PHE A 1 114 ? -10.148 8.078 -5.828 1 98.75 114 PHE A CA 1
ATOM 879 C C . PHE A 1 114 ? -10.188 7.094 -6.992 1 98.75 114 PHE A C 1
ATOM 881 O O . PHE A 1 114 ? -10.828 7.359 -8.008 1 98.75 114 PHE A O 1
ATOM 888 N N . LYS A 1 115 ? -9.508 5.973 -6.871 1 98.44 115 LYS A N 1
ATOM 889 C CA . LYS A 1 115 ? -9.656 4.945 -7.898 1 98.44 115 LYS A CA 1
ATOM 890 C C . LYS A 1 115 ? -11.117 4.504 -8.023 1 98.44 115 LYS A C 1
ATOM 892 O O . LYS A 1 115 ? -11.602 4.258 -9.125 1 98.44 115 LYS A O 1
ATOM 897 N N . THR A 1 116 ? -11.766 4.387 -6.93 1 98.62 116 THR A N 1
ATOM 898 C CA . THR A 1 116 ? -13.133 3.871 -6.844 1 98.62 116 THR A CA 1
ATOM 899 C C . THR A 1 116 ? -14.109 4.82 -7.527 1 98.62 116 THR A C 1
ATOM 901 O O . THR A 1 116 ? -15.047 4.379 -8.203 1 98.62 116 THR A O 1
ATOM 904 N N . ILE A 1 117 ? -13.852 6.156 -7.488 1 98.5 117 ILE A N 1
ATOM 905 C CA . ILE A 1 117 ? -14.984 7.02 -7.816 1 98.5 117 ILE A CA 1
ATOM 906 C C . ILE A 1 117 ? -14.617 7.918 -9 1 98.5 117 ILE A C 1
ATOM 908 O O . ILE A 1 117 ? -15.492 8.516 -9.625 1 98.5 117 ILE A O 1
ATOM 912 N N . LEU A 1 118 ? -13.352 8.102 -9.336 1 98.44 118 LEU A N 1
ATOM 913 C CA . LEU A 1 118 ? -12.984 9.141 -10.289 1 98.44 118 LEU A CA 1
ATOM 914 C C . LEU A 1 118 ? -12.945 8.578 -11.711 1 98.44 118 LEU A C 1
ATOM 916 O O . LEU A 1 118 ? -12.461 7.469 -11.93 1 98.44 118 LEU A O 1
ATOM 920 N N . ASP A 1 119 ? -13.477 9.266 -12.609 1 97.88 119 ASP A N 1
ATOM 921 C CA . ASP A 1 119 ? -13.211 9.156 -14.039 1 97.88 119 ASP A CA 1
ATOM 922 C C . ASP A 1 119 ? -12.297 10.289 -14.516 1 97.88 119 ASP A C 1
ATOM 924 O O . ASP A 1 119 ? -12.188 11.32 -13.859 1 97.88 119 ASP A O 1
ATOM 928 N N . PRO A 1 120 ? -11.562 10.055 -15.656 1 97.12 120 PRO A N 1
ATOM 929 C CA . PRO A 1 120 ? -10.695 11.125 -16.156 1 97.12 120 PRO A CA 1
ATOM 930 C C . PRO A 1 120 ? -11.438 12.445 -16.344 1 97.12 120 PRO A C 1
ATOM 932 O O . PRO A 1 120 ? -12.531 12.469 -16.922 1 97.12 120 PRO A O 1
ATOM 935 N N . GLY A 1 121 ? -10.875 13.5 -15.789 1 98.06 121 GLY A N 1
ATOM 936 C CA . GLY A 1 121 ? -11.453 14.828 -15.953 1 98.06 121 GLY A CA 1
ATOM 937 C C . GLY A 1 121 ? -12.336 15.242 -14.797 1 98.06 121 GLY A C 1
ATOM 938 O O . GLY A 1 121 ? -12.664 16.422 -14.648 1 98.06 121 GLY A O 1
ATOM 939 N N . ASP A 1 122 ? -12.711 14.297 -13.891 1 98.69 122 ASP A N 1
ATOM 940 C CA . ASP A 1 122 ? -13.492 14.633 -12.703 1 98.69 122 ASP A CA 1
ATOM 941 C C . ASP A 1 122 ? -12.734 15.609 -11.805 1 98.69 122 ASP A C 1
ATOM 943 O O . ASP A 1 122 ? -11.508 15.531 -11.688 1 98.69 122 ASP A O 1
ATOM 947 N N . GLU A 1 123 ? -13.453 16.516 -11.195 1 98.81 123 GLU A N 1
ATOM 948 C CA . GLU A 1 123 ? -12.867 17.516 -10.32 1 98.81 123 GLU A CA 1
ATOM 949 C C . GLU A 1 123 ? -13.023 17.141 -8.852 1 98.81 123 GLU A C 1
ATOM 951 O O . GLU A 1 123 ? -14.062 16.609 -8.445 1 98.81 123 GLU A O 1
ATOM 956 N N . VAL A 1 124 ? -11.961 17.312 -8.109 1 98.94 124 VAL A N 1
ATOM 957 C CA . VAL A 1 124 ? -11.961 17.172 -6.66 1 98.94 124 VAL A CA 1
ATOM 958 C C . VAL A 1 124 ? -11.625 18.516 -6.008 1 98.94 124 VAL A C 1
ATOM 960 O O . VAL A 1 124 ? -10.531 19.047 -6.211 1 98.94 124 VAL A O 1
ATOM 963 N N . LEU A 1 125 ? -12.547 19.062 -5.242 1 98.94 125 LEU A N 1
ATOM 964 C CA . LEU A 1 125 ? -12.32 20.344 -4.574 1 98.94 125 LEU A CA 1
ATOM 965 C C . LEU A 1 125 ? -11.641 20.125 -3.221 1 98.94 125 LEU A C 1
ATOM 967 O O . LEU A 1 125 ? -11.883 19.125 -2.553 1 98.94 125 LEU A O 1
ATOM 971 N N . VAL A 1 126 ? -10.82 21.062 -2.832 1 98.81 126 VAL A N 1
ATOM 972 C CA . VAL A 1 126 ? -10.156 21.062 -1.529 1 98.81 126 VAL A CA 1
ATOM 973 C C . VAL A 1 126 ? -10.016 22.484 -1.021 1 98.81 126 VAL A C 1
ATOM 975 O O . VAL A 1 126 ? -9.93 23.422 -1.813 1 98.81 126 VAL A O 1
ATOM 978 N N . PHE A 1 127 ? -10.023 22.688 0.235 1 98.75 127 PHE A N 1
ATOM 979 C CA . PHE A 1 127 ? -9.883 24 0.836 1 98.75 127 PHE A CA 1
ATOM 980 C C . PHE A 1 127 ? -8.422 24.312 1.127 1 98.75 127 PHE A C 1
ATOM 982 O O . PHE A 1 127 ? -7.766 23.578 1.881 1 98.75 127 PHE A O 1
ATOM 989 N N . ALA A 1 128 ? -7.883 25.344 0.558 1 98.44 128 ALA A N 1
ATOM 990 C CA . ALA A 1 128 ? -6.547 25.812 0.928 1 98.44 128 ALA A CA 1
ATOM 991 C C . ALA A 1 128 ? -6.566 26.5 2.287 1 98.44 128 ALA A C 1
ATOM 993 O O . ALA A 1 128 ? -7.543 27.156 2.639 1 98.44 128 ALA A O 1
ATOM 994 N N . PRO A 1 129 ? -5.465 26.453 3.078 1 98 129 PRO A N 1
ATOM 995 C CA . PRO A 1 129 ? -4.289 25.609 2.818 1 98 129 PRO A CA 1
ATOM 996 C C . PRO A 1 129 ? -4.547 24.141 3.072 1 98 129 PRO A C 1
ATOM 998 O O . PRO A 1 129 ? -5.418 23.781 3.875 1 98 129 PRO A O 1
ATOM 1001 N N . TYR A 1 130 ? -3.936 23.297 2.297 1 97.94 130 TYR A N 1
ATOM 1002 C CA . TYR A 1 130 ? -4.195 21.859 2.406 1 97.94 130 TYR A CA 1
ATOM 1003 C C . TYR A 1 130 ? -2.902 21.062 2.289 1 97.94 130 TYR A C 1
ATOM 1005 O O . TYR A 1 130 ? -1.877 21.594 1.851 1 97.94 130 TYR A O 1
ATOM 1013 N N . PHE A 1 131 ? -2.916 19.859 2.744 1 95.12 131 PHE A N 1
ATOM 1014 C CA . PHE A 1 131 ? -1.831 18.891 2.656 1 95.12 131 PHE A CA 1
ATOM 1015 C C . PHE A 1 131 ? -1.393 18.703 1.209 1 95.12 131 PHE A C 1
ATOM 1017 O O . PHE A 1 131 ? -2.211 18.391 0.344 1 95.12 131 PHE A O 1
ATOM 1024 N N . MET A 1 132 ? -0.204 18.75 0.884 1 90.88 132 MET A N 1
ATOM 1025 C CA . MET A 1 132 ? 0.36 18.938 -0.449 1 90.88 132 MET A CA 1
ATOM 1026 C C . MET A 1 132 ? 0.197 17.688 -1.296 1 90.88 132 MET A C 1
ATOM 1028 O O . MET A 1 132 ? 0.205 17.75 -2.527 1 90.88 132 MET A O 1
ATOM 1032 N N . GLU A 1 133 ? -0.022 16.5 -0.709 1 93.75 133 GLU A N 1
ATOM 1033 C CA . GLU A 1 133 ? 0.001 15.25 -1.458 1 93.75 133 GLU A CA 1
ATOM 1034 C C . GLU A 1 133 ? -1.332 15 -2.156 1 93.75 133 GLU A C 1
ATOM 1036 O O . GLU A 1 133 ? -1.427 14.141 -3.037 1 93.75 133 GLU A O 1
ATOM 1041 N N . TYR A 1 134 ? -2.406 15.711 -1.806 1 97.5 134 TYR A N 1
ATOM 1042 C CA . TYR A 1 134 ? -3.721 15.469 -2.389 1 97.5 134 TYR A CA 1
ATOM 1043 C C . TYR A 1 134 ? -3.676 15.594 -3.906 1 97.5 134 TYR A C 1
ATOM 1045 O O . TYR A 1 134 ? -4.344 14.836 -4.617 1 97.5 134 TYR A O 1
ATOM 1053 N N . GLY A 1 135 ? -2.906 16.578 -4.387 1 96.38 135 GLY A N 1
ATOM 1054 C CA . GLY A 1 135 ? -2.793 16.766 -5.824 1 96.38 135 GLY A CA 1
ATOM 1055 C C . GLY A 1 135 ? -2.287 15.523 -6.539 1 96.38 135 GLY A C 1
ATOM 1056 O O . GLY A 1 135 ? -2.826 15.133 -7.578 1 96.38 135 GLY A O 1
ATOM 1057 N N . SER A 1 136 ? -1.278 14.922 -6.008 1 95.25 136 SER A N 1
ATOM 1058 C CA . SER A 1 136 ? -0.719 13.703 -6.598 1 95.25 136 SER A CA 1
ATOM 1059 C C . SER A 1 136 ? -1.718 12.555 -6.543 1 95.25 136 SER A C 1
ATOM 1061 O O . SER A 1 136 ? -1.84 11.789 -7.496 1 95.25 136 SER A O 1
ATOM 1063 N N . TYR A 1 137 ? -2.465 12.406 -5.41 1 97.69 137 TYR A N 1
ATOM 1064 C CA . TYR A 1 137 ? -3.447 11.336 -5.262 1 97.69 137 TYR A CA 1
ATOM 1065 C C . TYR A 1 137 ? -4.539 11.445 -6.32 1 97.69 137 TYR A C 1
ATOM 1067 O O . TYR A 1 137 ? -4.895 10.453 -6.961 1 97.69 137 TYR A O 1
ATOM 1075 N N . VAL A 1 138 ? -5.035 12.664 -6.535 1 98.25 138 VAL A N 1
ATOM 1076 C CA . VAL A 1 138 ? -6.105 12.922 -7.496 1 98.25 138 VAL A CA 1
ATOM 1077 C C . VAL A 1 138 ? -5.598 12.688 -8.914 1 98.25 138 VAL A C 1
ATOM 1079 O O . VAL A 1 138 ? -6.277 12.055 -9.727 1 98.25 138 VAL A O 1
ATOM 1082 N N . ARG A 1 139 ? -4.359 13.102 -9.211 1 96.56 139 ARG A N 1
ATOM 1083 C CA . ARG A 1 139 ? -3.773 13.008 -10.539 1 96.56 139 ARG A CA 1
ATOM 1084 C C . ARG A 1 139 ? -3.506 11.555 -10.922 1 96.56 139 ARG A C 1
ATOM 1086 O O . ARG A 1 139 ? -3.547 11.195 -12.102 1 96.56 139 ARG A O 1
ATOM 1093 N N . ASN A 1 140 ? -3.271 10.727 -9.953 1 96.75 140 ASN A N 1
ATOM 1094 C CA . ASN A 1 140 ? -3.039 9.312 -10.219 1 96.75 140 ASN A CA 1
ATOM 1095 C C . ASN A 1 140 ? -4.172 8.703 -11.047 1 96.75 140 ASN A C 1
ATOM 1097 O O . ASN A 1 140 ? -3.963 7.727 -11.766 1 96.75 140 ASN A O 1
ATOM 1101 N N . TYR A 1 141 ? -5.324 9.289 -10.945 1 97.25 141 TYR A N 1
ATOM 1102 C CA . TYR A 1 141 ? -6.492 8.734 -11.617 1 97.25 141 TYR A CA 1
ATOM 1103 C C . TYR A 1 141 ? -7.094 9.742 -12.586 1 97.25 141 TYR A C 1
ATOM 1105 O O . TYR A 1 141 ? -8.312 9.758 -12.805 1 97.25 141 TYR A O 1
ATOM 1113 N N . ASP A 1 142 ? -6.258 10.703 -13.016 1 96.69 142 ASP A N 1
ATOM 1114 C CA . ASP A 1 142 ? -6.52 11.672 -14.078 1 96.69 142 ASP A CA 1
ATOM 1115 C C . ASP A 1 142 ? -7.633 12.641 -13.672 1 96.69 142 ASP A C 1
ATOM 1117 O O . ASP A 1 142 ? -8.391 13.109 -14.516 1 96.69 142 ASP A O 1
ATOM 1121 N N . GLY A 1 143 ? -7.816 12.812 -12.328 1 98 143 GLY A N 1
ATOM 1122 C CA . GLY A 1 143 ? -8.672 13.867 -11.812 1 98 143 GLY A CA 1
ATOM 1123 C C . GLY A 1 143 ? -7.984 15.219 -11.773 1 98 143 GLY A C 1
ATOM 1124 O O . GLY A 1 143 ? -6.781 15.32 -12.031 1 98 143 GLY A O 1
ATOM 1125 N N . VAL A 1 144 ? -8.797 16.203 -11.516 1 98.5 144 VAL A N 1
ATOM 1126 C CA . VAL A 1 144 ? -8.289 17.562 -11.438 1 98.5 144 VAL A CA 1
ATOM 1127 C C . VAL A 1 144 ? -8.562 18.141 -10.047 1 98.5 144 VAL A C 1
ATOM 1129 O O . VAL A 1 144 ? -9.719 18.234 -9.625 1 98.5 144 VAL A O 1
ATOM 1132 N N . LEU A 1 145 ? -7.52 18.484 -9.336 1 98.56 145 LEU A N 1
ATOM 1133 C CA . LEU A 1 145 ? -7.684 19.125 -8.039 1 98.56 145 LEU A CA 1
ATOM 1134 C C . LEU A 1 145 ? -7.988 20.609 -8.203 1 98.56 145 LEU A C 1
ATOM 1136 O O . LEU A 1 145 ? -7.27 21.312 -8.906 1 98.56 145 LEU A O 1
ATOM 1140 N N . VAL A 1 146 ? -9.047 21.047 -7.602 1 98.69 146 VAL A N 1
ATOM 1141 C CA . VAL A 1 146 ? -9.445 22.453 -7.629 1 98.69 146 VAL A CA 1
ATOM 1142 C C . VAL A 1 146 ? -9.422 23.031 -6.215 1 98.69 146 VAL A C 1
ATOM 1144 O O . VAL A 1 146 ? -10.18 22.594 -5.348 1 98.69 146 VAL A O 1
ATOM 1147 N N . ALA A 1 147 ? -8.609 24.031 -5.977 1 98.5 147 ALA A N 1
ATOM 1148 C CA . ALA A 1 147 ? -8.453 24.609 -4.645 1 98.5 147 ALA A CA 1
ATOM 1149 C C . ALA A 1 147 ? -9.422 25.766 -4.43 1 98.5 147 ALA A C 1
ATOM 1151 O O . ALA A 1 147 ? -9.578 26.625 -5.301 1 98.5 147 ALA A O 1
ATOM 1152 N N . VAL A 1 148 ? -10.148 25.734 -3.355 1 98.69 148 VAL A N 1
ATOM 1153 C CA . VAL A 1 148 ? -10.859 26.891 -2.832 1 98.69 148 VAL A CA 1
ATOM 1154 C C . VAL A 1 148 ? -9.883 27.797 -2.084 1 98.69 148 VAL A C 1
ATOM 1156 O O . VAL A 1 148 ? -9.172 27.344 -1.184 1 98.69 148 VAL A O 1
ATOM 1159 N N . PRO A 1 149 ? -9.789 29.031 -2.451 1 97.75 149 PRO A N 1
ATOM 1160 C CA . PRO A 1 149 ? -8.812 29.906 -1.803 1 97.75 149 PRO A CA 1
ATOM 1161 C C . PRO A 1 149 ? -9.008 29.984 -0.291 1 97.75 149 PRO A C 1
ATOM 1163 O O . PRO A 1 149 ? -10.133 29.859 0.198 1 97.75 149 PRO A O 1
ATOM 1166 N N . PRO A 1 150 ? -7.945 30.188 0.37 1 96.75 150 PRO A N 1
ATOM 1167 C CA . PRO A 1 150 ? -8.039 30.234 1.83 1 96.75 150 PRO A CA 1
ATOM 1168 C C . PRO A 1 150 ? -8.68 31.531 2.34 1 96.75 150 PRO A C 1
ATOM 1170 O O . PRO A 1 150 ? -8.5 32.594 1.732 1 96.75 150 PRO A O 1
ATOM 1173 N N . ASP A 1 151 ? -9.438 31.438 3.389 1 96.19 151 ASP A N 1
ATOM 1174 C CA . ASP A 1 151 ? -9.773 32.594 4.227 1 96.19 151 ASP A CA 1
ATOM 1175 C C . ASP A 1 151 ? -8.719 32.781 5.316 1 96.19 151 ASP A C 1
ATOM 1177 O O . ASP A 1 151 ? -8.773 32.156 6.371 1 96.19 151 ASP A O 1
ATOM 1181 N N . THR A 1 152 ? -7.793 33.688 5.152 1 96 152 THR A N 1
ATOM 1182 C CA . THR A 1 152 ? -6.617 33.812 6.008 1 96 152 THR A CA 1
ATOM 1183 C C . THR A 1 152 ? -6.973 34.469 7.336 1 96 152 THR A C 1
ATOM 1185 O O . THR A 1 152 ? -6.156 34.5 8.258 1 96 152 THR A O 1
ATOM 1188 N N . SER A 1 153 ? -8.164 35 7.445 1 94.88 153 SER A N 1
ATOM 1189 C CA . SER A 1 153 ? -8.578 35.625 8.703 1 94.88 153 SER A CA 1
ATOM 1190 C C . SER A 1 153 ? -8.867 34.562 9.766 1 94.88 153 SER A C 1
ATOM 1192 O O . SER A 1 153 ? -8.641 34.781 10.953 1 94.88 153 SER A O 1
ATOM 1194 N N . SER A 1 154 ? -9.32 33.406 9.344 1 94.31 154 SER A N 1
ATOM 1195 C CA . SER A 1 154 ? -9.711 32.375 10.305 1 94.31 154 SER A CA 1
ATOM 1196 C C . SER A 1 154 ? -9.188 31.016 9.898 1 94.31 154 SER A C 1
ATOM 1198 O O . SER A 1 154 ? -9.133 30.094 10.719 1 94.31 154 SER A O 1
ATOM 1200 N N . PHE A 1 155 ? -8.883 30.844 8.594 1 96.5 155 PHE A N 1
ATOM 1201 C CA . PHE A 1 155 ? -8.469 29.594 7.957 1 96.5 155 PHE A CA 1
ATOM 1202 C C . PHE A 1 155 ? -9.594 28.578 7.996 1 96.5 155 PHE A C 1
ATOM 1204 O O . PHE A 1 155 ? -9.367 27.391 7.77 1 96.5 155 PHE A O 1
ATOM 1211 N N . GLN A 1 156 ? -10.844 29.031 8.336 1 96.69 156 GLN A N 1
ATOM 1212 C CA . GLN A 1 156 ? -12.031 28.25 8.031 1 96.69 156 GLN A CA 1
ATOM 1213 C C . GLN A 1 156 ? -12.305 28.219 6.527 1 96.69 156 GLN A C 1
ATOM 1215 O O . GLN A 1 156 ? -11.805 29.078 5.785 1 96.69 156 GLN A O 1
ATOM 1220 N N . PRO A 1 157 ? -13.078 27.219 6.066 1 97.56 157 PRO A N 1
ATOM 1221 C CA . PRO A 1 157 ? -13.422 27.156 4.641 1 97.56 157 PRO A CA 1
ATOM 1222 C C . PRO A 1 157 ? -14.141 28.406 4.152 1 97.56 157 PRO A C 1
ATOM 1224 O O . PRO A 1 157 ? -15.016 28.938 4.84 1 97.56 157 PRO A O 1
ATOM 1227 N N . ASP A 1 158 ? -13.703 28.953 3.029 1 97.38 158 ASP A N 1
ATOM 1228 C CA . ASP A 1 158 ? -14.445 30.016 2.357 1 97.38 158 ASP A CA 1
ATOM 1229 C C . ASP A 1 158 ? -15.672 29.453 1.634 1 97.38 158 ASP A C 1
ATOM 1231 O O . ASP A 1 158 ? -15.586 29.062 0.465 1 97.38 158 ASP A O 1
ATOM 1235 N N . LEU A 1 159 ? -16.812 29.547 2.234 1 98 159 LEU A N 1
ATOM 1236 C CA . LEU A 1 159 ? -18.031 28.859 1.772 1 98 159 LEU A CA 1
ATOM 1237 C C . LEU A 1 159 ? -18.578 29.531 0.51 1 98 159 LEU A C 1
ATOM 1239 O O . LEU A 1 159 ? -19.141 28.859 -0.346 1 98 159 LEU A O 1
ATOM 1243 N N . LYS A 1 160 ? -18.406 30.844 0.421 1 97.75 160 LYS A N 1
ATOM 1244 C CA . LYS A 1 160 ? -18.859 31.531 -0.784 1 97.75 160 LYS A CA 1
ATOM 1245 C C . LYS A 1 160 ? -18.047 31.094 -2.002 1 97.75 160 LYS A C 1
ATOM 1247 O O . LYS A 1 160 ? -18.625 30.781 -3.049 1 97.75 160 LYS A O 1
ATOM 1252 N N . GLU A 1 161 ? -16.75 31.078 -1.852 1 98.19 161 GLU A N 1
ATOM 1253 C CA . GLU A 1 161 ? -15.891 30.625 -2.939 1 98.19 161 GLU A CA 1
ATOM 1254 C C . GLU A 1 161 ? -16.109 29.141 -3.236 1 98.19 161 GLU A C 1
ATOM 1256 O O . GLU A 1 161 ? -16.047 28.719 -4.391 1 98.19 161 GLU A O 1
ATOM 1261 N N . PHE A 1 162 ? -16.422 28.422 -2.199 1 98.69 162 PHE A N 1
ATOM 1262 C CA . PHE A 1 162 ? -16.688 27 -2.324 1 98.69 162 PHE A CA 1
ATOM 1263 C C . PHE A 1 162 ? -17.906 26.75 -3.223 1 98.69 162 PHE A C 1
ATOM 1265 O O . PHE A 1 162 ? -17.812 26.016 -4.203 1 98.69 162 PHE A O 1
ATOM 1272 N N . GLU A 1 163 ? -18.906 27.359 -2.896 1 98.69 163 GLU A N 1
ATOM 1273 C CA . GLU A 1 163 ? -20.141 27.172 -3.652 1 98.69 163 GLU A CA 1
ATOM 1274 C C . GLU A 1 163 ? -19.953 27.547 -5.121 1 98.69 163 GLU A C 1
ATOM 1276 O O . GLU A 1 163 ? -20.453 26.859 -6.012 1 98.69 163 GLU A O 1
ATOM 1281 N N . LYS A 1 164 ? -19.156 28.578 -5.406 1 98.25 164 LYS A N 1
ATOM 1282 C CA . LYS A 1 164 ? -18.922 29.094 -6.758 1 98.25 164 LYS A CA 1
ATOM 1283 C C . LYS A 1 164 ? -18.109 28.094 -7.582 1 98.25 164 LYS A C 1
ATOM 1285 O O . LYS A 1 164 ? -18.203 28.078 -8.812 1 98.25 164 LYS A O 1
ATOM 1290 N N . ARG A 1 165 ? -17.406 27.234 -6.977 1 98.44 165 ARG A N 1
ATOM 1291 C CA . ARG A 1 165 ? -16.422 26.422 -7.684 1 98.44 165 ARG A CA 1
ATOM 1292 C C . ARG A 1 165 ? -16.984 25.031 -7.988 1 98.44 165 ARG A C 1
ATOM 1294 O O . ARG A 1 165 ? -16.359 24.25 -8.703 1 98.44 165 ARG A O 1
ATOM 1301 N N . ILE A 1 166 ? -18.109 24.75 -7.43 1 98.75 166 ILE A N 1
ATOM 1302 C CA . ILE A 1 166 ? -18.75 23.469 -7.734 1 98.75 166 ILE A CA 1
ATOM 1303 C C . ILE A 1 166 ? -19.328 23.5 -9.148 1 98.75 166 ILE A C 1
ATOM 1305 O O . ILE A 1 166 ? -20.062 24.406 -9.508 1 98.75 166 ILE A O 1
ATOM 1309 N N . THR A 1 167 ? -18.969 22.578 -9.992 1 98.5 167 THR A N 1
ATOM 1310 C CA . THR A 1 167 ? -19.406 22.438 -11.375 1 98.5 167 THR A CA 1
ATOM 1311 C C . THR A 1 167 ? -20.016 21.047 -11.594 1 98.5 167 THR A C 1
ATOM 1313 O O . THR A 1 167 ? -19.969 20.203 -10.703 1 98.5 167 THR A O 1
ATOM 1316 N N . PRO A 1 168 ? -20.562 20.828 -12.758 1 98.12 168 PRO A N 1
ATOM 1317 C CA . PRO A 1 168 ? -21.078 19.484 -13.062 1 98.12 168 PRO A CA 1
ATOM 1318 C C . PRO A 1 168 ? -19.984 18.422 -13.062 1 98.12 168 PRO A C 1
ATOM 1320 O O . PRO A 1 168 ? -20.281 17.234 -13 1 98.12 168 PRO A O 1
ATOM 1323 N N . LYS A 1 169 ? -18.719 18.828 -13.102 1 98.31 169 LYS A N 1
ATOM 1324 C CA . LYS A 1 169 ? -17.594 17.891 -13.109 1 98.31 169 LYS A CA 1
ATOM 1325 C C . LYS A 1 169 ? -17.125 17.578 -11.695 1 98.31 169 LYS A C 1
ATOM 1327 O O . LYS A 1 169 ? -16.328 16.656 -11.484 1 98.31 169 LYS A O 1
ATOM 1332 N N . THR A 1 170 ? -17.641 18.281 -10.711 1 98.81 170 THR A N 1
ATOM 1333 C CA . THR A 1 170 ? -17.219 18.047 -9.336 1 98.81 170 THR A CA 1
ATOM 1334 C C . THR A 1 170 ? -17.688 16.688 -8.844 1 98.81 170 THR A C 1
ATOM 1336 O O . THR A 1 170 ? -18.906 16.453 -8.742 1 98.81 170 THR A O 1
ATOM 1339 N N . LYS A 1 171 ? -16.734 15.859 -8.531 1 98.69 171 LYS A N 1
ATOM 1340 C CA . LYS A 1 171 ? -17.047 14.5 -8.086 1 98.69 171 LYS A CA 1
ATOM 1341 C C . LYS A 1 171 ? -16.891 14.375 -6.574 1 98.69 171 LYS A C 1
ATOM 1343 O O . LYS A 1 171 ? -17.594 13.586 -5.938 1 98.69 171 LYS A O 1
ATOM 1348 N N . ALA A 1 172 ? -15.977 15.141 -6.008 1 98.88 172 ALA A N 1
ATOM 1349 C CA . ALA A 1 172 ? -15.711 15 -4.578 1 98.88 172 ALA A CA 1
ATOM 1350 C C . ALA A 1 172 ? -15.164 16.297 -3.998 1 98.88 172 ALA A C 1
ATOM 1352 O O . ALA A 1 172 ? -14.711 17.188 -4.738 1 98.88 172 ALA A O 1
ATOM 1353 N N . VAL A 1 173 ? -15.242 16.422 -2.697 1 98.94 173 VAL A N 1
ATOM 1354 C CA . VAL A 1 173 ? -14.656 17.484 -1.885 1 98.94 173 VAL A CA 1
ATOM 1355 C C . VAL A 1 173 ? -13.852 16.875 -0.739 1 98.94 173 VAL A C 1
ATOM 1357 O O . VAL A 1 173 ? -14.344 15.984 -0.034 1 98.94 173 VAL A O 1
ATOM 1360 N N . ILE A 1 174 ? -12.602 17.312 -0.576 1 98.94 174 ILE A N 1
ATOM 1361 C CA . ILE A 1 174 ? -11.766 16.859 0.529 1 98.94 174 ILE A CA 1
ATOM 1362 C C . ILE A 1 174 ? -11.82 17.875 1.67 1 98.94 174 ILE A C 1
ATOM 1364 O O . ILE A 1 174 ? -11.648 19.078 1.449 1 98.94 174 ILE A O 1
ATOM 1368 N N . ILE A 1 175 ? -12.047 17.422 2.832 1 98.81 175 ILE A N 1
ATOM 1369 C CA . ILE A 1 175 ? -11.82 18.219 4.027 1 98.81 175 ILE A CA 1
ATOM 1370 C C . ILE A 1 175 ? -10.82 17.531 4.941 1 98.81 175 ILE A C 1
ATOM 1372 O O . ILE A 1 175 ? -10.68 16.297 4.902 1 98.81 175 ILE A O 1
ATOM 1376 N N . ASN A 1 176 ? -10.086 18.234 5.617 1 98.62 176 ASN A N 1
ATOM 1377 C CA . ASN A 1 176 ? -9.086 17.812 6.59 1 98.62 176 ASN A CA 1
ATOM 1378 C C . ASN A 1 176 ? -9.18 18.625 7.883 1 98.62 176 ASN A C 1
ATOM 1380 O O . ASN A 1 176 ? -8.836 19.797 7.91 1 98.62 176 ASN A O 1
ATOM 1384 N N . THR A 1 177 ? -9.68 18.062 8.938 1 98.25 177 THR A N 1
ATOM 1385 C CA . THR A 1 177 ? -9.969 18.703 10.219 1 98.25 177 THR A CA 1
ATOM 1386 C C . THR A 1 177 ? -9.742 17.719 11.375 1 98.25 177 THR A C 1
ATOM 1388 O O . THR A 1 177 ? -10.414 16.688 11.461 1 98.25 177 THR A O 1
ATOM 1391 N N . PRO A 1 178 ? -8.852 18.031 12.312 1 98.19 178 PRO A N 1
ATOM 1392 C CA . PRO A 1 178 ? -7.98 19.203 12.359 1 98.19 178 PRO A CA 1
ATOM 1393 C C . PRO A 1 178 ? -7.102 19.344 11.117 1 98.19 178 PRO A C 1
ATOM 1395 O O . PRO A 1 178 ? -6.668 18.328 10.555 1 98.19 178 PRO A O 1
ATOM 1398 N N . ASN A 1 179 ? -6.812 20.578 10.766 1 98.5 179 ASN A N 1
ATOM 1399 C CA . ASN A 1 179 ? -6.27 20.875 9.445 1 98.5 179 ASN A CA 1
ATOM 1400 C C . ASN A 1 179 ? -4.742 20.906 9.461 1 98.5 179 ASN A C 1
ATOM 1402 O O . ASN A 1 179 ? -4.141 21.438 10.391 1 98.5 179 ASN A O 1
ATOM 1406 N N . ASN A 1 180 ? -4.086 20.219 8.656 1 97.5 180 ASN A N 1
ATOM 1407 C CA . ASN A 1 180 ? -2.709 20.438 8.227 1 97.5 180 ASN A CA 1
ATOM 1408 C C . ASN A 1 180 ? -2.65 21.375 7.023 1 97.5 180 ASN A C 1
ATOM 1410 O O . ASN A 1 180 ? -3.096 21.016 5.934 1 97.5 180 ASN A O 1
ATOM 1414 N N . PRO A 1 181 ? -2.244 22.594 7.223 1 97.38 181 PRO A N 1
ATOM 1415 C CA . PRO A 1 181 ? -1.149 22.969 8.117 1 97.38 181 PRO A CA 1
ATOM 1416 C C . PRO A 1 181 ? -1.599 23.906 9.242 1 97.38 181 PRO A C 1
ATOM 1418 O O . PRO A 1 181 ? -0.781 24.328 10.062 1 97.38 181 PRO A O 1
ATOM 1421 N N . THR A 1 182 ? -2.855 24.234 9.352 1 98.06 182 THR A N 1
ATOM 1422 C CA . THR A 1 182 ? -3.23 25.391 10.164 1 98.06 182 THR A CA 1
ATOM 1423 C C . THR A 1 182 ? -3.551 24.969 11.594 1 98.06 182 THR A C 1
ATOM 1425 O O . THR A 1 182 ? -3.547 25.797 12.508 1 98.06 182 THR A O 1
ATOM 1428 N N . GLY A 1 183 ? -3.961 23.734 11.742 1 98.12 183 GLY A N 1
ATOM 1429 C CA . GLY A 1 183 ? -4.391 23.266 13.047 1 98.12 183 GLY A CA 1
ATOM 1430 C C . GLY A 1 183 ? -5.824 23.641 13.375 1 98.12 183 GLY A C 1
ATOM 1431 O O . GLY A 1 183 ? -6.336 23.281 14.438 1 98.12 183 GLY A O 1
ATOM 1432 N N . VAL A 1 184 ? -6.484 24.281 12.484 1 98.06 184 VAL A N 1
ATOM 1433 C CA . VAL A 1 184 ? -7.863 24.719 12.703 1 98.06 184 VAL A CA 1
ATOM 1434 C C . VAL A 1 184 ? -8.797 23.5 12.664 1 98.06 184 VAL A C 1
ATOM 1436 O O . VAL A 1 184 ? -8.594 22.578 11.867 1 98.06 184 VAL A O 1
ATOM 1439 N N . VAL A 1 185 ? -9.789 23.469 13.547 1 98.38 185 VAL A N 1
ATOM 1440 C CA . VAL A 1 185 ? -10.852 22.469 13.562 1 98.38 185 VAL A CA 1
ATOM 1441 C C . VAL A 1 185 ? -12.125 23.062 12.953 1 98.38 185 VAL A C 1
ATOM 1443 O O . VAL A 1 185 ? -12.562 24.141 13.344 1 98.38 185 VAL A O 1
ATOM 1446 N N . TYR A 1 186 ? -12.609 22.438 11.867 1 98.25 186 TYR A N 1
ATOM 1447 C CA . TYR A 1 186 ? -13.875 22.875 11.305 1 98.25 186 TYR A CA 1
ATOM 1448 C C . TYR A 1 186 ? -15.023 22.641 12.273 1 98.25 186 TYR A C 1
ATOM 1450 O O . TYR A 1 186 ? -15.227 21.516 12.75 1 98.25 186 TYR A O 1
ATOM 1458 N N . SER A 1 187 ? -15.773 23.625 12.617 1 96.12 187 SER A N 1
ATOM 1459 C CA . SER A 1 187 ? -16.859 23.547 13.578 1 96.12 187 SER A CA 1
ATOM 1460 C C . SER A 1 187 ? -18.047 22.781 13 1 96.12 187 SER A C 1
ATOM 1462 O O . SER A 1 187 ? -18.125 22.562 11.789 1 96.12 187 SER A O 1
ATOM 1464 N N . ALA A 1 188 ? -18.984 22.375 13.891 1 97.69 188 ALA A N 1
ATOM 1465 C CA . ALA A 1 188 ? -20.234 21.766 13.453 1 97.69 188 ALA A CA 1
ATOM 1466 C C . ALA A 1 188 ? -21 22.688 12.516 1 97.69 188 ALA A C 1
ATOM 1468 O O . ALA A 1 188 ? -21.625 22.219 11.555 1 97.69 188 ALA A O 1
ATOM 1469 N N . GLU A 1 189 ? -20.953 23.953 12.828 1 97.56 189 GLU A N 1
ATOM 1470 C CA . GLU A 1 189 ? -21.641 24.938 11.984 1 97.56 189 GLU A CA 1
ATOM 1471 C C . GLU A 1 189 ? -21.047 24.969 10.586 1 97.56 189 GLU A C 1
ATOM 1473 O O . GLU A 1 189 ? -21.781 24.969 9.594 1 97.56 189 GLU A O 1
ATOM 1478 N N . THR A 1 190 ? -19.75 25.016 10.508 1 97.62 190 THR A N 1
ATOM 1479 C CA . THR A 1 190 ? -19.062 25 9.219 1 97.62 190 THR A CA 1
ATOM 1480 C C . THR A 1 190 ? -19.422 23.75 8.43 1 97.62 190 THR A C 1
ATOM 1482 O O . THR A 1 190 ? -19.719 23.828 7.234 1 97.62 190 THR A O 1
ATOM 1485 N N . LEU A 1 191 ? -19.422 22.578 9.055 1 98.56 191 LEU A N 1
ATOM 1486 C CA . LEU A 1 191 ? -19.734 21.328 8.398 1 98.56 191 LEU A CA 1
ATOM 1487 C C . LEU A 1 191 ? -21.172 21.297 7.914 1 98.56 191 LEU A C 1
ATOM 1489 O O . LEU A 1 191 ? -21.469 20.781 6.836 1 98.56 191 LEU A O 1
ATOM 1493 N N . ARG A 1 192 ? -22.078 21.859 8.719 1 98.62 192 ARG A N 1
ATOM 1494 C CA . ARG A 1 192 ? -23.484 21.953 8.32 1 98.62 192 ARG A CA 1
ATOM 1495 C C . ARG A 1 192 ? -23.625 22.812 7.07 1 98.62 192 ARG A C 1
ATOM 1497 O O . ARG A 1 192 ? -24.406 22.484 6.176 1 98.62 192 ARG A O 1
ATOM 1504 N N . GLU A 1 193 ? -22.953 23.875 7.078 1 98.75 193 GLU A N 1
ATOM 1505 C CA . GLU A 1 193 ? -23.016 24.781 5.926 1 98.75 193 GLU A CA 1
ATOM 1506 C C . GLU A 1 193 ? -22.422 24.109 4.68 1 98.75 193 GLU A C 1
ATOM 1508 O O . GLU A 1 193 ? -22.984 24.234 3.59 1 98.75 193 GLU A O 1
ATOM 1513 N N . ILE A 1 194 ? -21.266 23.422 4.797 1 98.81 194 ILE A N 1
ATOM 1514 C CA . ILE A 1 194 ? -20.688 22.672 3.688 1 98.81 194 ILE A CA 1
ATOM 1515 C C . ILE A 1 194 ? -21.703 21.656 3.164 1 98.81 194 ILE A C 1
ATOM 1517 O O . ILE A 1 194 ? -21.938 21.562 1.958 1 98.81 194 ILE A O 1
ATOM 1521 N N . ALA A 1 195 ? -22.328 20.922 4.059 1 98.81 195 ALA A N 1
ATOM 1522 C CA . ALA A 1 195 ? -23.328 19.906 3.701 1 98.81 195 ALA A CA 1
ATOM 1523 C C . ALA A 1 195 ? -24.5 20.547 2.971 1 98.81 195 ALA A C 1
ATOM 1525 O O . ALA A 1 195 ? -25.016 19.984 1.994 1 98.81 195 ALA A O 1
ATOM 1526 N N . GLY A 1 196 ? -24.938 21.672 3.535 1 98.81 196 GLY A N 1
ATOM 1527 C CA . GLY A 1 196 ? -26.031 22.391 2.893 1 98.81 196 GLY A CA 1
ATOM 1528 C C . GLY A 1 196 ? -25.734 22.781 1.461 1 98.81 196 GLY A C 1
ATOM 1529 O O . GLY A 1 196 ? -26.578 22.609 0.574 1 98.81 196 GLY A O 1
ATOM 1530 N N . ILE A 1 197 ? -24.562 23.297 1.225 1 98.88 197 ILE A N 1
ATOM 1531 C CA . ILE A 1 197 ? -24.125 23.688 -0.112 1 98.88 197 ILE A CA 1
ATOM 1532 C C . ILE A 1 197 ? -24.062 22.469 -1.021 1 98.88 197 ILE A C 1
ATOM 1534 O O . ILE A 1 197 ? -24.516 22.516 -2.166 1 98.88 197 ILE A O 1
ATOM 1538 N N . LEU A 1 198 ? -23.516 21.359 -0.529 1 98.81 198 LEU A N 1
ATOM 1539 C CA . LEU A 1 198 ? -23.391 20.141 -1.315 1 98.81 198 LEU A CA 1
ATOM 1540 C C . LEU A 1 198 ? -24.766 19.609 -1.716 1 98.81 198 LEU A C 1
ATOM 1542 O O . LEU A 1 198 ? -24.984 19.266 -2.877 1 98.81 198 LEU A O 1
ATOM 1546 N N . LYS A 1 199 ? -25.719 19.578 -0.803 1 98.38 199 LYS A N 1
ATOM 1547 C CA . LYS A 1 199 ? -27.078 19.109 -1.087 1 98.38 199 LYS A CA 1
ATOM 1548 C C . LYS A 1 199 ? -27.766 19.984 -2.133 1 98.38 199 LYS A C 1
ATOM 1550 O O . LYS A 1 199 ? -28.406 19.469 -3.057 1 98.38 199 LYS A O 1
ATOM 1555 N N . LYS A 1 200 ? -27.594 21.266 -1.896 1 98.5 200 LYS A N 1
ATOM 1556 C CA . LYS A 1 200 ? -28.172 22.219 -2.848 1 98.5 200 LYS A CA 1
ATOM 1557 C C . LYS A 1 200 ? -27.609 22 -4.25 1 98.5 200 LYS A C 1
ATOM 1559 O O . LYS A 1 200 ? -28.359 21.953 -5.227 1 98.5 200 LYS A O 1
ATOM 1564 N N . LYS A 1 201 ? -26.328 21.844 -4.379 1 98.56 201 LYS A N 1
ATOM 1565 C CA . LYS A 1 201 ? -25.672 21.703 -5.672 1 98.56 201 LYS A CA 1
ATOM 1566 C C . LYS A 1 201 ? -25.984 20.359 -6.312 1 98.56 201 LYS A C 1
ATOM 1568 O O . LYS A 1 201 ? -26.125 20.266 -7.535 1 98.56 201 LYS A O 1
ATOM 1573 N N . GLU A 1 202 ? -26.047 19.312 -5.5 1 97.75 202 GLU A N 1
ATOM 1574 C CA . GLU A 1 202 ? -26.469 18.031 -6.035 1 97.75 202 GLU A CA 1
ATOM 1575 C C . GLU A 1 202 ? -27.844 18.125 -6.688 1 97.75 202 GLU A C 1
ATOM 1577 O O . GLU A 1 202 ? -28.062 17.594 -7.777 1 97.75 202 GLU A O 1
ATOM 1582 N N . ALA A 1 203 ? -28.734 18.812 -6.027 1 97.62 203 ALA A N 1
ATOM 1583 C CA . ALA A 1 203 ? -30.078 19 -6.543 1 97.62 203 ALA A CA 1
ATOM 1584 C C . ALA A 1 203 ? -30.078 19.844 -7.82 1 97.62 203 ALA A C 1
ATOM 1586 O O . ALA A 1 203 ? -30.781 19.516 -8.781 1 97.62 203 ALA A O 1
ATOM 1587 N N . GLU A 1 204 ? -29.328 20.875 -7.777 1 98.25 204 GLU A N 1
ATOM 1588 C CA . GLU A 1 204 ? -29.25 21.797 -8.906 1 98.25 204 GLU A CA 1
ATOM 1589 C C . GLU A 1 204 ? -28.641 21.125 -10.133 1 98.25 204 GLU A C 1
ATOM 1591 O O . GLU A 1 204 ? -29.094 21.344 -11.258 1 98.25 204 GLU A O 1
ATOM 1596 N N . LEU A 1 205 ? -27.656 20.297 -9.953 1 97.75 205 LEU A N 1
ATOM 1597 C CA . LEU A 1 205 ? -26.859 19.766 -11.055 1 97.75 205 LEU A CA 1
ATOM 1598 C C . LEU A 1 205 ? -27.312 18.359 -11.43 1 97.75 205 LEU A C 1
ATOM 1600 O O . LEU A 1 205 ? -26.969 17.859 -12.5 1 97.75 205 LEU A O 1
ATOM 1604 N N . GLY A 1 206 ? -28.062 17.734 -10.547 1 96.69 206 GLY A N 1
ATOM 1605 C CA . GLY A 1 206 ? -28.469 16.344 -10.773 1 96.69 206 GLY A CA 1
ATOM 1606 C C . GLY A 1 206 ? -27.297 15.375 -10.711 1 96.69 206 GLY A C 1
ATOM 1607 O O . GLY A 1 206 ? -27.234 14.43 -11.492 1 96.69 206 GLY A O 1
ATOM 1608 N N . THR A 1 207 ? -26.312 15.734 -9.922 1 95.56 207 THR A N 1
ATOM 1609 C CA . THR A 1 207 ? -25.125 14.898 -9.75 1 95.56 207 THR A CA 1
ATOM 1610 C C . THR A 1 207 ? -24.922 14.539 -8.281 1 95.56 207 THR A C 1
ATOM 1612 O O . THR A 1 207 ? -25.609 15.086 -7.406 1 95.56 207 THR A O 1
ATOM 1615 N N . GLN A 1 208 ? -24.125 13.547 -8.023 1 96.19 208 GLN A N 1
ATOM 1616 C CA . GLN A 1 208 ? -23.719 13.18 -6.668 1 96.19 208 GLN A CA 1
ATOM 1617 C C . GLN A 1 208 ? -22.297 13.648 -6.371 1 96.19 208 GLN A C 1
ATOM 1619 O O . GLN A 1 208 ? -21.406 13.547 -7.223 1 96.19 208 GLN A O 1
ATOM 1624 N N . ILE A 1 209 ? -22.109 14.227 -5.25 1 98.62 209 ILE A N 1
ATOM 1625 C CA . ILE A 1 209 ? -20.781 14.695 -4.832 1 98.62 209 ILE A CA 1
ATOM 1626 C C . ILE A 1 209 ? -20.391 14.016 -3.525 1 98.62 209 ILE A C 1
ATOM 1628 O O . ILE A 1 209 ? -21.188 13.938 -2.586 1 98.62 209 ILE A O 1
ATOM 1632 N N . VAL A 1 210 ? -19.203 13.43 -3.473 1 98.81 210 VAL A N 1
ATOM 1633 C CA . VAL A 1 210 ? -18.734 12.719 -2.291 1 98.81 210 VAL A CA 1
ATOM 1634 C C . VAL A 1 210 ? -17.938 13.672 -1.401 1 98.81 210 VAL A C 1
ATOM 1636 O O . VAL A 1 210 ? -17.078 14.422 -1.887 1 98.81 210 VAL A O 1
ATOM 1639 N N . LEU A 1 211 ? -18.281 13.766 -0.141 1 98.88 211 LEU A N 1
ATOM 1640 C CA . LEU A 1 211 ? -17.453 14.438 0.862 1 98.88 211 LEU A CA 1
ATOM 1641 C C . LEU A 1 211 ? -16.453 13.469 1.485 1 98.88 211 LEU A C 1
ATOM 1643 O O . LEU A 1 211 ? -16.859 12.484 2.115 1 98.88 211 LEU A O 1
ATOM 1647 N N . ILE A 1 212 ? -15.172 13.68 1.265 1 98.88 212 ILE A N 1
ATOM 1648 C CA . ILE A 1 212 ? -14.109 12.836 1.797 1 98.88 212 ILE A CA 1
ATOM 1649 C C . ILE A 1 212 ? -13.438 13.539 2.975 1 98.88 212 ILE A C 1
ATOM 1651 O O . ILE A 1 212 ? -12.82 14.594 2.807 1 98.88 212 ILE A O 1
ATOM 1655 N N . SER A 1 213 ? -13.531 12.992 4.133 1 98.88 213 SER A N 1
ATOM 1656 C CA . SER A 1 213 ? -12.906 13.547 5.332 1 98.88 213 SER A CA 1
ATOM 1657 C C . SER A 1 213 ? -11.602 12.828 5.66 1 98.88 213 SER A C 1
ATOM 1659 O O . SER A 1 213 ? -11.609 11.648 6.035 1 98.88 213 SER A O 1
ATOM 1661 N N . ASP A 1 214 ? -10.461 13.477 5.477 1 98.75 214 ASP A N 1
ATOM 1662 C CA . ASP A 1 214 ? -9.148 12.977 5.875 1 98.75 214 ASP A CA 1
ATOM 1663 C C . ASP A 1 214 ? -8.852 13.312 7.336 1 98.75 214 ASP A C 1
ATOM 1665 O O . ASP A 1 214 ? -8.625 14.477 7.672 1 98.75 214 ASP A O 1
ATOM 1669 N N . GLU A 1 215 ? -8.727 12.25 8.227 1 98.12 215 GLU A N 1
ATOM 1670 C CA . GLU A 1 215 ? -8.789 12.547 9.648 1 98.12 215 GLU A CA 1
ATOM 1671 C C . GLU A 1 215 ? -7.621 11.914 10.398 1 98.12 215 GLU A C 1
ATOM 1673 O O . GLU A 1 215 ? -7.816 11.281 11.438 1 98.12 215 GLU A O 1
ATOM 1678 N N . PRO A 1 216 ? -6.414 12.07 9.922 1 96.81 216 PRO A N 1
ATOM 1679 C CA . PRO A 1 216 ? -5.312 11.492 10.688 1 96.81 216 PRO A CA 1
ATOM 1680 C C . PRO A 1 216 ? -5.098 12.172 12.031 1 96.81 216 PRO A C 1
ATOM 1682 O O . PRO A 1 216 ? -4.504 11.586 12.945 1 96.81 216 PRO A O 1
ATOM 1685 N N . TYR A 1 217 ? -5.613 13.438 12.211 1 97.38 217 TYR A N 1
ATOM 1686 C CA . TYR A 1 217 ? -5.32 14.234 13.398 1 97.38 217 TYR A CA 1
ATOM 1687 C C . TYR A 1 217 ? -6.531 14.305 14.32 1 97.38 217 TYR A C 1
ATOM 1689 O O . TYR A 1 217 ? -6.566 15.109 15.25 1 97.38 217 TYR A O 1
ATOM 1697 N N . ARG A 1 218 ? -7.535 13.508 14.109 1 96.88 218 ARG A N 1
ATOM 1698 C CA . ARG A 1 218 ? -8.828 13.633 14.781 1 96.88 218 ARG A CA 1
ATOM 1699 C C . ARG A 1 218 ? -8.648 13.688 16.297 1 96.88 218 ARG A C 1
ATOM 1701 O O . ARG A 1 218 ? -9.352 14.43 16.984 1 96.88 218 ARG A O 1
ATOM 1708 N N . GLU A 1 219 ? -7.738 12.906 16.844 1 96.38 219 GLU A N 1
ATOM 1709 C CA . GLU A 1 219 ? -7.598 12.797 18.297 1 96.38 219 GLU A CA 1
ATOM 1710 C C . GLU A 1 219 ? -6.672 13.883 18.844 1 96.38 219 GLU A C 1
ATOM 1712 O O . GLU A 1 219 ? -6.57 14.07 20.062 1 96.38 219 GLU A O 1
ATOM 1717 N N . LEU A 1 220 ? -5.984 14.594 18 1 96.56 220 LEU A N 1
ATOM 1718 C CA . LEU A 1 220 ? -5.086 15.656 18.422 1 96.56 220 LEU A CA 1
ATOM 1719 C C . LEU A 1 220 ? -5.812 17 18.469 1 96.56 220 LEU A C 1
ATOM 1721 O O . LEU A 1 220 ? -5.66 17.828 17.562 1 96.56 220 LEU A O 1
ATOM 1725 N N . ALA A 1 221 ? -6.574 17.203 19.453 1 97.19 221 ALA A N 1
ATOM 1726 C CA . ALA A 1 221 ? -7.344 18.422 19.688 1 97.19 221 ALA A CA 1
ATOM 1727 C C . ALA A 1 221 ? -7.043 19.016 21.078 1 97.19 221 ALA A C 1
ATOM 1729 O O . ALA A 1 221 ? -6.895 18.266 22.047 1 97.19 221 ALA A O 1
ATOM 1730 N N . TYR A 1 222 ? -6.918 20.266 21.156 1 97.62 222 TYR A N 1
ATOM 1731 C CA . TYR A 1 222 ? -6.453 20.938 22.359 1 97.62 222 TYR A CA 1
ATOM 1732 C C . TYR A 1 222 ? -7.547 21.797 22.969 1 97.62 222 TYR A C 1
ATOM 1734 O O . TYR A 1 222 ? -8.555 22.078 22.312 1 97.62 222 TYR A O 1
ATOM 1742 N N . ASP A 1 223 ? -7.344 22.188 24.234 1 97.25 223 ASP A N 1
ATOM 1743 C CA . ASP A 1 223 ? -8.156 23.188 24.938 1 97.25 223 ASP A CA 1
ATOM 1744 C C . ASP A 1 223 ? -9.625 22.781 24.953 1 97.25 223 ASP A C 1
ATOM 1746 O O . ASP A 1 223 ? -10.508 23.625 24.844 1 97.25 223 ASP A O 1
ATOM 1750 N N . GLY A 1 224 ? -9.891 21.531 24.859 1 94.81 224 GLY A N 1
ATOM 1751 C CA . GLY A 1 224 ? -11.258 21.031 24.969 1 94.81 224 GLY A CA 1
ATOM 1752 C C . GLY A 1 224 ? -12.062 21.234 23.703 1 94.81 224 GLY A C 1
ATOM 1753 O O . GLY A 1 224 ? -13.281 21.062 23.703 1 94.81 224 GLY A O 1
ATOM 1754 N N . VAL A 1 225 ? -11.391 21.531 22.609 1 96.06 225 VAL A N 1
ATOM 1755 C CA . VAL A 1 225 ? -12.078 21.719 21.328 1 96.06 225 VAL A CA 1
ATOM 1756 C C . VAL A 1 225 ? -12.734 20.406 20.906 1 96.06 225 VAL A C 1
ATOM 1758 O O . VAL A 1 225 ? -12.156 19.328 21.047 1 96.06 225 VAL A O 1
ATOM 1761 N N . GLU A 1 226 ? -13.961 20.531 20.422 1 95.56 226 GLU A N 1
ATOM 1762 C CA . GLU A 1 226 ? -14.68 19.375 19.875 1 95.56 226 GLU A CA 1
ATOM 1763 C C . GLU A 1 226 ? -14.406 19.219 18.391 1 95.56 226 GLU A C 1
ATOM 1765 O O . GLU A 1 226 ? -14.531 20.172 17.625 1 95.56 226 GLU A O 1
ATOM 1770 N N . VAL A 1 227 ? -14.016 18.047 17.984 1 97.94 227 VAL A N 1
ATOM 1771 C CA . VAL A 1 227 ? -13.852 17.703 16.578 1 97.94 227 VAL A CA 1
ATOM 1772 C C . VAL A 1 227 ? -15.07 16.922 16.094 1 97.94 227 VAL A C 1
ATOM 1774 O O . VAL A 1 227 ? -15.148 15.703 16.281 1 97.94 227 VAL A O 1
ATOM 1777 N N . PRO A 1 228 ? -15.977 17.578 15.43 1 98.19 228 PRO A N 1
ATOM 1778 C CA . PRO A 1 228 ? -17.203 16.891 15.008 1 98.19 228 PRO A CA 1
ATOM 1779 C C . PRO A 1 228 ? -16.922 15.719 14.07 1 98.19 228 PRO A C 1
ATOM 1781 O O . PRO A 1 228 ? -16.031 15.805 13.211 1 98.19 228 PRO A O 1
ATOM 1784 N N . TYR A 1 229 ? -17.641 14.594 14.328 1 98.38 229 TYR A N 1
ATOM 1785 C CA . TYR A 1 229 ? -17.578 13.5 13.367 1 98.38 229 TYR A CA 1
ATOM 1786 C C . TYR A 1 229 ? -18.406 13.812 12.125 1 98.38 229 TYR A C 1
ATOM 1788 O O . TYR A 1 229 ? -19.547 14.281 12.242 1 98.38 229 TYR A O 1
ATOM 1796 N N . VAL A 1 230 ? -18.016 13.547 10.969 1 98.5 230 VAL A N 1
ATOM 1797 C CA . VAL A 1 230 ? -18.453 14.219 9.75 1 98.5 230 VAL A CA 1
ATOM 1798 C C . VAL A 1 230 ? -19.656 13.484 9.148 1 98.5 230 VAL A C 1
ATOM 1800 O O . VAL A 1 230 ? -20.531 14.109 8.555 1 98.5 230 VAL A O 1
ATOM 1803 N N . THR A 1 231 ? -19.781 12.148 9.305 1 98.5 231 THR A N 1
ATOM 1804 C CA . THR A 1 231 ? -20.688 11.32 8.508 1 98.5 231 THR A CA 1
ATOM 1805 C C . THR A 1 231 ? -22.141 11.695 8.773 1 98.5 231 THR A C 1
ATOM 1807 O O . THR A 1 231 ? -22.984 11.57 7.887 1 98.5 231 THR A O 1
ATOM 1810 N N . PRO A 1 232 ? -22.5 12.234 9.945 1 97.88 232 PRO A N 1
ATOM 1811 C CA . PRO A 1 232 ? -23.906 12.594 10.18 1 97.88 232 PRO A CA 1
ATOM 1812 C C . PRO A 1 232 ? -24.328 13.852 9.43 1 97.88 232 PRO A C 1
ATOM 1814 O O . PRO A 1 232 ? -25.516 14.141 9.312 1 97.88 232 PRO A O 1
ATOM 1817 N N . PHE A 1 233 ? -23.438 14.688 8.945 1 98.44 233 PHE A N 1
ATOM 1818 C CA . PHE A 1 233 ? -23.766 15.992 8.367 1 98.44 233 PHE A CA 1
ATOM 1819 C C . PHE A 1 233 ? -24.188 15.844 6.914 1 98.44 233 PHE A C 1
ATOM 1821 O O . PHE A 1 233 ? -24.938 16.672 6.395 1 98.44 233 PHE A O 1
ATOM 1828 N N . TYR A 1 234 ? -23.703 14.844 6.227 1 98.5 234 TYR A N 1
ATOM 1829 C CA . TYR A 1 234 ? -23.906 14.688 4.789 1 98.5 234 TYR A CA 1
ATOM 1830 C C . TYR A 1 234 ? -23.922 13.219 4.395 1 98.5 234 TYR A C 1
ATOM 1832 O O . TYR A 1 234 ? -23.031 12.453 4.785 1 98.5 234 TYR A O 1
ATOM 1840 N N . HIS A 1 235 ? -24.844 12.742 3.621 1 97.56 235 HIS A N 1
ATOM 1841 C CA . HIS A 1 235 ? -25.094 11.336 3.373 1 97.56 235 HIS A CA 1
ATOM 1842 C C . HIS A 1 235 ? -23.984 10.695 2.559 1 97.56 235 HIS A C 1
ATOM 1844 O O . HIS A 1 235 ? -23.594 9.555 2.812 1 97.56 235 HIS A O 1
ATOM 1850 N N . ASN A 1 236 ? -23.438 11.414 1.547 1 98.44 236 ASN A N 1
ATOM 1851 C CA . ASN A 1 236 ? -22.375 10.906 0.696 1 98.44 236 ASN A CA 1
ATOM 1852 C C . ASN A 1 236 ? -21 11.258 1.255 1 98.44 236 ASN A C 1
ATOM 1854 O O . ASN A 1 236 ? -20.219 11.961 0.606 1 98.44 236 ASN A O 1
ATOM 1858 N N . THR A 1 237 ? -20.734 10.672 2.465 1 98.75 237 THR A N 1
ATOM 1859 C CA . THR A 1 237 ? -19.5 10.984 3.17 1 98.75 237 THR A CA 1
ATOM 1860 C C . THR A 1 237 ? -18.641 9.727 3.34 1 98.75 237 THR A C 1
ATOM 1862 O O . THR A 1 237 ? -19.156 8.656 3.654 1 98.75 237 THR A O 1
ATOM 1865 N N . ILE A 1 238 ? -17.391 9.82 3.023 1 98.88 238 ILE A N 1
ATOM 1866 C CA . ILE A 1 238 ? -16.406 8.789 3.312 1 98.88 238 ILE A CA 1
ATOM 1867 C C . ILE A 1 238 ? -15.344 9.352 4.258 1 98.88 238 ILE A C 1
ATOM 1869 O O . ILE A 1 238 ? -14.898 10.492 4.098 1 98.88 238 ILE A O 1
ATOM 1873 N N . VAL A 1 239 ? -14.945 8.586 5.258 1 98.88 239 VAL A N 1
ATOM 1874 C CA . VAL A 1 239 ? -13.906 9 6.191 1 98.88 239 VAL A CA 1
ATOM 1875 C C . VAL A 1 239 ? -12.633 8.188 5.938 1 98.88 239 VAL A C 1
ATOM 1877 O O . VAL A 1 239 ? -12.688 6.961 5.82 1 98.88 239 VAL A O 1
ATOM 1880 N N . CYS A 1 240 ? -11.562 8.844 5.758 1 98.75 240 CYS A N 1
ATOM 1881 C CA . CYS A 1 240 ? -10.234 8.25 5.688 1 98.75 240 CYS A CA 1
ATOM 1882 C C . CYS A 1 240 ? -9.453 8.5 6.973 1 98.75 240 CYS A C 1
ATOM 1884 O O . CYS A 1 240 ? -9.234 9.648 7.363 1 98.75 240 CYS A O 1
ATOM 1886 N N . TYR A 1 241 ? -9.047 7.414 7.602 1 98.69 241 TYR A N 1
ATOM 1887 C CA . TYR A 1 241 ? -8.398 7.516 8.906 1 98.69 241 TYR A CA 1
ATOM 1888 C C . TYR A 1 241 ? -7.082 6.742 8.922 1 98.69 241 TYR A C 1
ATOM 1890 O O . TYR A 1 241 ? -6.871 5.844 8.109 1 98.69 241 TYR A O 1
ATOM 1898 N N . SER A 1 242 ? -6.148 7.16 9.789 1 97.62 242 SER A N 1
ATOM 1899 C CA . SER A 1 242 ? -4.891 6.461 10.031 1 97.62 242 SER A CA 1
ATOM 1900 C C . SER A 1 242 ? -4.512 6.512 11.508 1 97.62 242 SER A C 1
ATOM 1902 O O . SER A 1 242 ? -4.793 7.496 12.195 1 97.62 242 SER A O 1
ATOM 1904 N N . TYR A 1 243 ? -3.838 5.523 11.977 1 98 243 TYR A N 1
ATOM 1905 C CA . TYR A 1 243 ? -3.357 5.465 13.352 1 98 243 TYR A CA 1
ATOM 1906 C C . TYR A 1 243 ? -1.956 6.055 13.461 1 98 243 TYR A C 1
ATOM 1908 O O . TYR A 1 243 ? -1.304 5.922 14.5 1 98 243 TYR A O 1
ATOM 1916 N N . SER A 1 244 ? -1.477 6.711 12.414 1 96.38 244 SER A N 1
ATOM 1917 C CA . SER A 1 244 ? -0.132 7.273 12.352 1 96.38 244 SER A CA 1
ATOM 1918 C C . SER A 1 244 ? 0.107 8.266 13.484 1 96.38 244 SER A C 1
ATOM 1920 O O . SER A 1 244 ? 1.234 8.414 13.953 1 96.38 244 SER A O 1
ATOM 1922 N N . LYS A 1 245 ? -0.954 9.008 13.828 1 96.06 245 LYS A N 1
ATOM 1923 C CA . LYS A 1 245 ? -0.789 10.062 14.82 1 96.06 245 LYS A CA 1
ATOM 1924 C C . LYS A 1 245 ? -1.436 9.672 16.156 1 96.06 245 LYS A C 1
ATOM 1926 O O . LYS A 1 245 ? -0.82 9.805 17.203 1 96.06 245 LYS A O 1
ATOM 1931 N N . SER A 1 246 ? -2.617 9.055 16.109 1 95.62 246 SER A N 1
ATOM 1932 C CA . SER A 1 246 ? -3.383 8.734 17.312 1 95.62 246 SER A CA 1
ATOM 1933 C C . SER A 1 246 ? -2.674 7.684 18.156 1 95.62 246 SER A C 1
ATOM 1935 O O . SER A 1 246 ? -2.799 7.68 19.375 1 95.62 246 SER A O 1
ATOM 1937 N N . LEU A 1 247 ? -1.94 6.777 17.484 1 96.94 247 LEU A N 1
ATOM 1938 C CA . LEU A 1 247 ? -1.184 5.758 18.203 1 96.94 247 LEU A CA 1
ATOM 1939 C C . LEU A 1 247 ? 0.311 5.902 17.938 1 96.94 247 LEU A C 1
ATOM 1941 O O . LEU A 1 247 ? 1.102 5.043 18.328 1 96.94 247 LEU A O 1
ATOM 1945 N N . SER A 1 248 ? 0.69 6.973 17.234 1 96.19 248 SER A N 1
ATOM 1946 C CA . SER A 1 248 ? 2.088 7.195 16.875 1 96.19 248 SER A CA 1
ATOM 1947 C C . SER A 1 248 ? 2.67 5.996 16.141 1 96.19 248 SER A C 1
ATOM 1949 O O . SER A 1 248 ? 3.725 5.48 16.516 1 96.19 248 SER A O 1
ATOM 1951 N N . LEU A 1 249 ? 1.97 5.602 15.086 1 97.19 249 LEU A N 1
ATOM 1952 C CA . LEU A 1 249 ? 2.391 4.469 14.273 1 97.19 249 LEU A CA 1
ATOM 1953 C C . LEU A 1 249 ? 2.578 4.883 12.82 1 97.19 249 LEU A C 1
ATOM 1955 O O . LEU A 1 249 ? 2.064 4.227 11.914 1 97.19 249 LEU A O 1
ATOM 1959 N N . PRO A 1 250 ? 3.291 5.98 12.547 1 95.56 250 PRO A N 1
ATOM 1960 C CA . PRO A 1 250 ? 3.387 6.445 11.164 1 95.56 250 PRO A CA 1
ATOM 1961 C C . PRO A 1 250 ? 4.086 5.441 10.25 1 95.56 250 PRO A C 1
ATOM 1963 O O . PRO A 1 250 ? 3.723 5.312 9.078 1 95.56 250 PRO A O 1
ATOM 1966 N N . GLY A 1 251 ? 5.004 4.672 10.742 1 96.62 251 GLY A N 1
ATOM 1967 C CA . GLY A 1 251 ? 5.77 3.744 9.93 1 96.62 251 GLY A CA 1
ATOM 1968 C C . GLY A 1 251 ? 5.051 2.432 9.688 1 96.62 251 GLY A C 1
ATOM 1969 O O . GLY A 1 251 ? 5.426 1.671 8.789 1 96.62 251 GLY A O 1
ATOM 1970 N N . GLU A 1 252 ? 4.027 2.115 10.43 1 97.88 252 GLU A N 1
ATOM 1971 C CA . GLU A 1 252 ? 3.42 0.788 10.406 1 97.88 252 GLU A CA 1
ATOM 1972 C C . GLU A 1 252 ? 2.324 0.703 9.352 1 97.88 252 GLU A C 1
ATOM 1974 O O . GLU A 1 252 ? 1.844 -0.387 9.031 1 97.88 252 GLU A O 1
ATOM 1979 N N . ARG A 1 253 ? 1.942 1.887 8.766 1 97.25 253 ARG A N 1
ATOM 1980 C CA . ARG A 1 253 ? 1.003 1.955 7.652 1 97.25 253 ARG A CA 1
ATOM 1981 C C . ARG A 1 253 ? -0.306 1.251 7.996 1 97.25 253 ARG A C 1
ATOM 1983 O O . ARG A 1 253 ? -0.675 0.268 7.352 1 97.25 253 ARG A O 1
ATOM 1990 N N . ILE A 1 254 ? -1.082 1.759 8.914 1 98.62 254 ILE A N 1
ATOM 1991 C CA . ILE A 1 254 ? -2.34 1.146 9.328 1 98.62 254 ILE A CA 1
ATOM 1992 C C . ILE A 1 254 ? -3.414 2.221 9.484 1 98.62 254 ILE A C 1
ATOM 1994 O O . ILE A 1 254 ? -3.203 3.227 10.164 1 98.62 254 ILE A O 1
ATOM 1998 N N . GLY A 1 255 ? -4.469 2.064 8.805 1 98.62 255 GLY A N 1
ATOM 1999 C CA . GLY A 1 255 ? -5.629 2.939 8.82 1 98.62 255 GLY A CA 1
ATOM 2000 C C . GLY A 1 255 ? -6.895 2.258 8.336 1 98.62 255 GLY A C 1
ATOM 2001 O O . GLY A 1 255 ? -6.984 1.029 8.328 1 98.62 255 GLY A O 1
ATOM 2002 N N . TYR A 1 256 ? -7.941 3.057 8.078 1 98.88 256 TYR A N 1
ATOM 2003 C CA . TYR A 1 256 ? -9.18 2.473 7.57 1 98.88 256 TYR A CA 1
ATOM 2004 C C . TYR A 1 256 ? -10.008 3.512 6.82 1 98.88 256 TYR A C 1
ATOM 2006 O O . TYR A 1 256 ? -9.742 4.711 6.918 1 98.88 256 TYR A O 1
ATOM 2014 N N . LEU A 1 257 ? -10.883 3.043 6.016 1 98.88 257 LEU A N 1
ATOM 2015 C CA . LEU A 1 257 ? -11.977 3.811 5.426 1 98.88 257 LEU A CA 1
ATOM 2016 C C . LEU A 1 257 ? -13.297 3.484 6.109 1 98.88 257 LEU A C 1
ATOM 2018 O O . LEU A 1 257 ? -13.539 2.336 6.484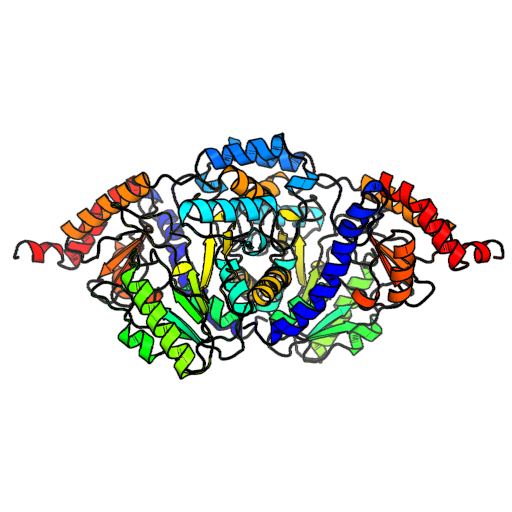 1 98.88 257 LEU A O 1
ATOM 2022 N N . VAL A 1 258 ? -14.094 4.492 6.316 1 98.94 258 VAL A N 1
ATOM 2023 C CA . VAL A 1 258 ? -15.5 4.305 6.656 1 98.94 258 VAL A CA 1
ATOM 2024 C C . VAL A 1 258 ? -16.375 4.68 5.465 1 98.94 258 VAL A C 1
ATOM 2026 O O . VAL A 1 258 ? -16.312 5.809 4.969 1 98.94 258 VAL A O 1
ATOM 2029 N N . ILE A 1 259 ? -17.141 3.789 4.988 1 98.88 259 ILE A N 1
ATOM 2030 C CA . ILE A 1 259 ? -18.125 4.016 3.943 1 98.88 259 ILE A CA 1
ATOM 2031 C C . ILE A 1 259 ? -19.531 3.699 4.48 1 98.88 259 ILE A C 1
ATOM 2033 O O . ILE A 1 259 ? -19.922 2.535 4.527 1 98.88 259 ILE A O 1
ATOM 2037 N N . PRO A 1 260 ? -20.266 4.699 4.828 1 98.75 260 PRO A N 1
ATOM 2038 C CA . PRO A 1 260 ? -21.547 4.512 5.508 1 98.75 260 PRO A CA 1
ATOM 2039 C C . PRO A 1 260 ? -22.625 3.922 4.594 1 98.75 260 PRO A C 1
ATOM 2041 O O . PRO A 1 260 ? -22.547 4.086 3.373 1 98.75 260 PRO A O 1
ATOM 2044 N N . ASP A 1 261 ? -23.672 3.336 5.199 1 98.25 261 ASP A N 1
ATOM 2045 C CA . ASP A 1 261 ? -24.812 2.811 4.465 1 98.25 261 ASP A CA 1
ATOM 2046 C C . ASP A 1 261 ? -25.625 3.939 3.838 1 98.25 261 ASP A C 1
ATOM 2048 O O . ASP A 1 261 ? -26.359 3.721 2.865 1 98.25 261 ASP A O 1
ATOM 2052 N N . GLU A 1 262 ? -25.516 5.102 4.426 1 98 262 GLU A N 1
ATOM 2053 C CA . GLU A 1 262 ? -26.281 6.258 3.967 1 98 262 GLU A CA 1
ATOM 2054 C C . GLU A 1 262 ? -25.828 6.707 2.582 1 98 262 GLU A C 1
ATOM 2056 O O . GLU A 1 262 ? -26.562 7.398 1.873 1 98 262 GLU A O 1
ATOM 2061 N N . MET A 1 263 ? -24.609 6.363 2.217 1 97.69 263 MET A N 1
ATOM 2062 C CA . MET A 1 263 ? -24.062 6.793 0.935 1 97.69 263 MET A CA 1
ATOM 2063 C C . MET A 1 263 ? -24.828 6.18 -0.226 1 97.69 263 MET A C 1
ATOM 2065 O O . MET A 1 263 ? -25.219 5.008 -0.173 1 97.69 263 MET A O 1
ATOM 2069 N N . GLU A 1 264 ? -25.047 6.973 -1.254 1 96.25 264 GLU A N 1
ATOM 2070 C CA . GLU A 1 264 ? -25.656 6.445 -2.471 1 96.25 264 GLU A CA 1
ATOM 2071 C C . GLU A 1 264 ? -24.844 5.281 -3.031 1 96.25 264 GLU A C 1
ATOM 2073 O O . GLU A 1 264 ? -23.625 5.383 -3.18 1 96.25 264 GLU A O 1
ATOM 2078 N N . ASP A 1 265 ? -25.5 4.184 -3.338 1 95.81 265 ASP A N 1
ATOM 2079 C CA . ASP A 1 265 ? -24.859 2.992 -3.893 1 95.81 265 ASP A CA 1
ATOM 2080 C C . ASP A 1 265 ? -23.781 2.459 -2.949 1 95.81 265 ASP A C 1
ATOM 2082 O O . ASP A 1 265 ? -22.734 2 -3.398 1 95.81 265 ASP A O 1
ATOM 2086 N N . SER A 1 266 ? -24.047 2.551 -1.682 1 97.38 266 SER A N 1
ATOM 2087 C CA . SER A 1 266 ? -23.062 2.227 -0.655 1 97.38 266 SER A CA 1
ATOM 2088 C C . SER A 1 266 ? -22.484 0.831 -0.866 1 97.38 266 SER A C 1
ATOM 2090 O O . SER A 1 266 ? -21.266 0.644 -0.816 1 97.38 266 SER A O 1
ATOM 2092 N N . SER A 1 267 ? -23.328 -0.181 -1.134 1 95.62 267 SER A N 1
ATOM 2093 C CA . SER A 1 267 ? -22.875 -1.555 -1.309 1 95.62 267 SER A CA 1
ATOM 2094 C C . SER A 1 267 ? -21.906 -1.671 -2.482 1 95.62 267 SER A C 1
ATOM 2096 O O . SER A 1 267 ? -20.906 -2.383 -2.402 1 95.62 267 SER A O 1
ATOM 2098 N N . LYS A 1 268 ? -22.234 -0.997 -3.531 1 95.75 268 LYS A N 1
ATOM 2099 C CA . LYS A 1 268 ? -21.375 -1.009 -4.719 1 95.75 268 LYS A CA 1
ATOM 2100 C C . LYS A 1 268 ? -20.047 -0.312 -4.445 1 95.75 268 LYS A C 1
ATOM 2102 O O . LYS A 1 268 ? -19 -0.768 -4.902 1 95.75 268 LYS A O 1
ATOM 2107 N N . VAL A 1 269 ? -20.109 0.813 -3.734 1 98.06 269 VAL A N 1
ATOM 2108 C CA . VAL A 1 269 ? -18.906 1.57 -3.418 1 98.06 269 VAL A CA 1
ATOM 2109 C C . VAL A 1 269 ? -18 0.742 -2.512 1 98.06 269 VAL A C 1
ATOM 2111 O O . VAL A 1 269 ? -16.781 0.703 -2.709 1 98.06 269 VAL A O 1
ATOM 2114 N N . ILE A 1 270 ? -18.594 0.075 -1.531 1 97.69 270 ILE A N 1
ATOM 2115 C CA . ILE A 1 270 ? -17.844 -0.771 -0.61 1 97.69 270 ILE A CA 1
ATOM 2116 C C . ILE A 1 270 ? -17.141 -1.884 -1.387 1 97.69 270 ILE A C 1
ATOM 2118 O O . ILE A 1 270 ? -15.953 -2.115 -1.203 1 97.69 270 ILE A O 1
ATOM 2122 N N . ALA A 1 271 ? -17.844 -2.531 -2.25 1 95 271 ALA A N 1
ATOM 2123 C CA . ALA A 1 271 ? -17.281 -3.613 -3.057 1 95 271 ALA A CA 1
ATOM 2124 C C . ALA A 1 271 ? -16.172 -3.1 -3.963 1 95 271 ALA A C 1
ATOM 2126 O O . ALA A 1 271 ? -15.102 -3.719 -4.062 1 95 271 ALA A O 1
ATOM 2127 N N . ALA A 1 272 ? -16.406 -1.996 -4.582 1 97.5 272 ALA A N 1
ATOM 2128 C CA . ALA A 1 272 ? -15.438 -1.407 -5.496 1 97.5 272 ALA A CA 1
ATOM 2129 C C . ALA A 1 272 ? -14.172 -0.982 -4.75 1 97.5 272 ALA A C 1
ATOM 2131 O O . ALA A 1 272 ? -13.062 -1.144 -5.258 1 97.5 272 ALA A O 1
ATOM 2132 N N . ALA A 1 273 ? -14.375 -0.433 -3.576 1 98.25 273 ALA A N 1
ATOM 2133 C CA . ALA A 1 273 ? -13.234 -0.001 -2.775 1 98.25 273 ALA A CA 1
ATOM 2134 C C . ALA A 1 273 ? -12.375 -1.191 -2.365 1 98.25 273 ALA A C 1
ATOM 2136 O O . ALA A 1 273 ? -11.141 -1.099 -2.354 1 98.25 273 ALA A O 1
ATOM 2137 N N . ALA A 1 274 ? -12.984 -2.244 -2.004 1 96.12 274 ALA A N 1
ATOM 2138 C CA . ALA A 1 274 ? -12.234 -3.445 -1.641 1 96.12 274 ALA A CA 1
ATOM 2139 C C . ALA A 1 274 ? -11.438 -3.975 -2.828 1 96.12 274 ALA A C 1
ATOM 2141 O O . ALA A 1 274 ? -10.289 -4.395 -2.674 1 96.12 274 ALA A O 1
ATOM 2142 N N . VAL A 1 275 ? -12.047 -3.984 -3.986 1 95.81 275 VAL A N 1
ATOM 2143 C CA . VAL A 1 275 ? -11.367 -4.41 -5.207 1 95.81 275 VAL A CA 1
ATOM 2144 C C . VAL A 1 275 ? -10.203 -3.467 -5.512 1 95.81 275 VAL A C 1
ATOM 2146 O O . VAL A 1 275 ? -9.117 -3.914 -5.875 1 95.81 275 VAL A O 1
ATOM 2149 N N . ALA A 1 276 ? -10.453 -2.15 -5.367 1 97.69 276 ALA A N 1
ATOM 2150 C CA . ALA A 1 276 ? -9.406 -1.161 -5.59 1 97.69 276 ALA A CA 1
ATOM 2151 C C . ALA A 1 276 ? -8.219 -1.404 -4.66 1 97.69 276 ALA A C 1
ATOM 2153 O O . ALA A 1 276 ? -7.062 -1.338 -5.086 1 97.69 276 ALA A O 1
ATOM 2154 N N . ASN A 1 277 ? -8.539 -1.666 -3.393 1 96.81 277 ASN A N 1
ATOM 2155 C CA . ASN A 1 277 ? -7.496 -1.955 -2.414 1 96.81 277 ASN A CA 1
ATOM 2156 C C . ASN A 1 277 ? -6.613 -3.115 -2.863 1 96.81 277 ASN A C 1
ATOM 2158 O O . ASN A 1 277 ? -5.391 -3.068 -2.703 1 96.81 277 ASN A O 1
ATOM 2162 N N . ARG A 1 278 ? -7.168 -4.066 -3.41 1 94.75 278 ARG A N 1
ATOM 2163 C CA . ARG A 1 278 ? -6.449 -5.238 -3.896 1 94.75 278 ARG A CA 1
ATOM 2164 C C . ARG A 1 278 ? -5.641 -4.906 -5.145 1 94.75 278 ARG A C 1
ATOM 2166 O O . ARG A 1 278 ? -4.43 -5.125 -5.184 1 94.75 278 ARG A O 1
ATOM 2173 N N . VAL A 1 279 ? -6.23 -4.316 -6.16 1 95.62 279 VAL A N 1
ATOM 2174 C CA . VAL A 1 279 ? -5.625 -4.203 -7.484 1 95.62 279 VAL A CA 1
ATOM 2175 C C . VAL A 1 279 ? -4.582 -3.09 -7.484 1 95.62 279 VAL A C 1
ATOM 2177 O O . VAL A 1 279 ? -3.709 -3.049 -8.352 1 95.62 279 VAL A O 1
ATOM 2180 N N . LEU A 1 280 ? -4.645 -2.219 -6.461 1 97.19 280 LEU A N 1
ATOM 2181 C CA . LEU A 1 280 ? -3.604 -1.206 -6.32 1 97.19 280 LEU A CA 1
ATOM 2182 C C . LEU A 1 280 ? -2.354 -1.796 -5.68 1 97.19 280 LEU A C 1
ATOM 2184 O O . LEU A 1 280 ? -1.319 -1.129 -5.594 1 97.19 280 LEU A O 1
ATOM 2188 N N . GLY A 1 281 ? -2.475 -2.996 -5.246 1 96.19 281 GLY A N 1
ATOM 2189 C CA . GLY A 1 281 ? -1.284 -3.73 -4.848 1 96.19 281 GLY A CA 1
ATOM 2190 C C . GLY A 1 281 ? -1.09 -3.787 -3.346 1 96.19 281 GLY A C 1
ATOM 2191 O O . GLY A 1 281 ? -0.194 -4.477 -2.855 1 96.19 281 GLY A O 1
ATOM 2192 N N . CYS A 1 282 ? -1.918 -3.105 -2.568 1 95.69 282 CYS A N 1
ATOM 2193 C CA . CYS A 1 282 ? -1.821 -3.234 -1.118 1 95.69 282 CYS A CA 1
ATOM 2194 C C . CYS A 1 282 ? -2.326 -4.594 -0.656 1 95.69 282 CYS A C 1
ATOM 2196 O O . CYS A 1 282 ? -1.772 -5.188 0.272 1 95.69 282 CYS A O 1
ATOM 2198 N N . VAL A 1 283 ? -3.398 -5.066 -1.324 1 93.81 283 VAL A N 1
ATOM 2199 C CA . VAL A 1 283 ? -4.031 -6.363 -1.095 1 93.81 283 VAL A CA 1
ATOM 2200 C C . VAL A 1 283 ? -4.773 -6.348 0.239 1 93.81 283 VAL A C 1
ATOM 2202 O O . VAL A 1 283 ? -5.965 -6.668 0.297 1 93.81 283 VAL A O 1
ATOM 2205 N N . ASN A 1 284 ? -4.16 -6.047 1.296 1 95.88 284 ASN A N 1
ATOM 2206 C CA . ASN A 1 284 ? -4.734 -5.871 2.627 1 95.88 284 ASN A CA 1
ATOM 2207 C C . ASN A 1 284 ? -3.848 -4.992 3.506 1 95.88 284 ASN A C 1
ATOM 2209 O O . ASN A 1 284 ? -2.689 -4.742 3.17 1 95.88 284 ASN A O 1
ATOM 2213 N N . ALA A 1 285 ? -4.445 -4.488 4.582 1 98.06 285 ALA A N 1
ATOM 2214 C CA . ALA A 1 285 ? -3.643 -3.824 5.605 1 98.06 285 ALA A CA 1
ATOM 2215 C C . ALA A 1 285 ? -2.773 -4.828 6.355 1 98.06 285 ALA A C 1
ATOM 2217 O O . ALA A 1 285 ? -3.107 -6.016 6.434 1 98.06 285 ALA A O 1
ATOM 2218 N N . PRO A 1 286 ? -1.621 -4.41 6.938 1 98.19 286 PRO A N 1
ATOM 2219 C CA . PRO A 1 286 ? -0.729 -5.344 7.629 1 98.19 286 PRO A CA 1
ATOM 2220 C C . PRO A 1 286 ? -1.436 -6.129 8.734 1 98.19 286 PRO A C 1
ATOM 2222 O O . PRO A 1 286 ? -2.096 -5.535 9.586 1 98.19 286 PRO A O 1
ATOM 2225 N N . SER A 1 287 ? -1.252 -7.406 8.742 1 98 287 SER A N 1
ATOM 2226 C CA . SER A 1 287 ? -2.037 -8.328 9.555 1 98 287 SER A CA 1
ATOM 2227 C C . SER A 1 287 ? -1.761 -8.125 11.039 1 98 287 SER A C 1
ATOM 2229 O O . SER A 1 287 ? -2.691 -7.969 11.836 1 98 287 SER A O 1
ATOM 2231 N N . LEU A 1 288 ? -0.492 -8.117 11.469 1 98.69 288 LEU A N 1
ATOM 2232 C CA . LEU A 1 288 ? -0.145 -7.969 12.875 1 98.69 288 LEU A CA 1
ATOM 2233 C C . LEU A 1 288 ? -0.705 -6.664 13.438 1 98.69 288 LEU A C 1
ATOM 2235 O O . LEU A 1 288 ? -1.244 -6.641 14.547 1 98.69 288 LEU A O 1
ATOM 2239 N N . MET A 1 289 ? -0.573 -5.598 12.672 1 98.69 289 MET A N 1
ATOM 2240 C CA . MET A 1 289 ? -1.019 -4.297 13.156 1 98.69 289 MET A CA 1
ATOM 2241 C C . MET A 1 289 ? -2.539 -4.238 13.25 1 98.69 289 MET A C 1
ATOM 2243 O O . MET A 1 289 ? -3.09 -3.545 14.102 1 98.69 289 MET A O 1
ATOM 2247 N N . GLN A 1 290 ? -3.244 -4.945 12.336 1 98.75 290 GLN A N 1
ATOM 2248 C CA . GLN A 1 290 ? -4.691 -5.055 12.5 1 98.75 290 GLN A CA 1
ATOM 2249 C C . GLN A 1 290 ? -5.047 -5.688 13.836 1 98.75 290 GLN A C 1
ATOM 2251 O O . GLN A 1 290 ? -5.953 -5.223 14.531 1 98.75 290 GLN A O 1
ATOM 2256 N N . ARG A 1 291 ? -4.332 -6.723 14.195 1 98.62 291 ARG A N 1
ATOM 2257 C CA . ARG A 1 291 ? -4.586 -7.379 15.469 1 98.62 291 ARG A CA 1
ATOM 2258 C C . ARG A 1 291 ? -4.273 -6.453 16.641 1 98.62 291 ARG A C 1
ATOM 2260 O O . ARG A 1 291 ? -4.961 -6.477 17.656 1 98.62 291 ARG A O 1
ATOM 2267 N N . VAL A 1 292 ? -3.244 -5.68 16.516 1 98.81 292 VAL A N 1
ATOM 2268 C CA . VAL A 1 292 ? -2.889 -4.691 17.531 1 98.81 292 VAL A CA 1
ATOM 2269 C C . VAL A 1 292 ? -4.039 -3.701 17.703 1 98.81 292 VAL A C 1
ATOM 2271 O O . VAL A 1 292 ? -4.363 -3.316 18.828 1 98.81 292 VAL A O 1
ATOM 2274 N N . ILE A 1 293 ? -4.664 -3.273 16.625 1 98.69 293 ILE A N 1
ATOM 2275 C CA . ILE A 1 293 ? -5.738 -2.291 16.656 1 98.69 293 ILE A CA 1
ATOM 2276 C C . ILE A 1 293 ? -6.906 -2.838 17.484 1 98.69 293 ILE A C 1
ATOM 2278 O O . ILE A 1 293 ? -7.543 -2.098 18.234 1 98.69 293 ILE A O 1
ATOM 2282 N N . VAL A 1 294 ? -7.203 -4.137 17.359 1 98.5 294 VAL A N 1
ATOM 2283 C CA . VAL A 1 294 ? -8.281 -4.738 18.125 1 98.5 294 VAL A CA 1
ATOM 2284 C C . VAL A 1 294 ? -8.047 -4.496 19.625 1 98.5 294 VAL A C 1
ATOM 2286 O O . VAL A 1 294 ? -8.977 -4.172 20.359 1 98.5 294 VAL A O 1
ATOM 2289 N N . ARG A 1 295 ? -6.828 -4.57 20.062 1 98.25 295 ARG A N 1
ATOM 2290 C CA . ARG A 1 295 ? -6.477 -4.48 21.469 1 98.25 295 ARG A CA 1
ATOM 2291 C C . ARG A 1 295 ? -6.27 -3.031 21.891 1 98.25 295 ARG A C 1
ATOM 2293 O O . ARG A 1 295 ? -6.336 -2.713 23.078 1 98.25 295 ARG A O 1
ATOM 2300 N N . CYS A 1 296 ? -6.043 -2.158 20.906 1 98.31 296 CYS A N 1
ATOM 2301 C CA . CYS A 1 296 ? -5.613 -0.807 21.25 1 98.31 296 CYS A CA 1
ATOM 2302 C C . CYS A 1 296 ? -6.57 0.232 20.672 1 98.31 296 CYS A C 1
ATOM 2304 O O . CYS A 1 296 ? -6.258 1.425 20.656 1 98.31 296 CYS A O 1
ATOM 2306 N N . VAL A 1 297 ? -7.711 -0.187 20.25 1 97.69 297 VAL A N 1
ATOM 2307 C CA . VAL A 1 297 ? -8.609 0.665 19.469 1 97.69 297 VAL A CA 1
ATOM 2308 C C . VAL A 1 297 ? -9 1.887 20.297 1 97.69 297 VAL A C 1
ATOM 2310 O O . VAL A 1 297 ? -9.281 2.955 19.75 1 97.69 297 VAL A O 1
ATOM 2313 N N . GLU A 1 298 ? -8.93 1.812 21.625 1 95.81 298 GLU A N 1
ATOM 2314 C CA . GLU A 1 298 ? -9.32 2.91 22.516 1 95.81 298 GLU A CA 1
ATOM 2315 C C . GLU A 1 298 ? -8.102 3.637 23.062 1 95.81 298 GLU A C 1
ATOM 2317 O O . GLU A 1 298 ? -8.234 4.617 23.797 1 95.81 298 GLU A O 1
ATOM 2322 N N . SER A 1 299 ? -6.891 3.17 22.75 1 95.56 299 SER A N 1
ATOM 2323 C CA . SER A 1 299 ? -5.672 3.797 23.25 1 95.56 299 SER A CA 1
ATOM 2324 C C . SER A 1 299 ? -5.406 5.125 22.547 1 95.56 299 SER A C 1
ATOM 2326 O O . SER A 1 299 ? -5.883 5.348 21.422 1 95.56 299 SER A O 1
ATOM 2328 N N . GLN A 1 300 ? -4.734 5.961 23.25 1 90.44 300 GLN A N 1
ATOM 2329 C CA . GLN A 1 300 ? -4.395 7.266 22.688 1 90.44 300 GLN A CA 1
ATOM 2330 C C . GLN A 1 300 ? -2.961 7.66 23.047 1 90.44 300 GLN A C 1
ATOM 2332 O O . GLN A 1 300 ? -2.428 7.223 24.062 1 90.44 300 GLN A O 1
ATOM 2337 N N . VAL A 1 301 ? -2.363 8.5 22.203 1 88.12 301 VAL A N 1
ATOM 2338 C CA . VAL A 1 301 ? -1.023 9.016 22.453 1 88.12 301 VAL A CA 1
ATOM 2339 C C . VAL A 1 301 ? -1.081 10.07 23.562 1 88.12 301 VAL A C 1
ATOM 2341 O O . VAL A 1 301 ? -2.164 10.523 23.938 1 88.12 301 VAL A O 1
ATOM 2344 N N . ASN A 1 302 ? 0.144 10.445 23.984 1 90.94 302 ASN A N 1
ATOM 2345 C CA . ASN A 1 302 ? 0.294 11.492 24.984 1 90.94 302 ASN A CA 1
ATOM 2346 C C . ASN A 1 302 ? 0.058 12.875 24.391 1 90.94 302 ASN A C 1
ATOM 2348 O O . ASN A 1 302 ? 1.009 13.57 24.031 1 90.94 302 ASN A O 1
ATOM 2352 N N . LEU A 1 303 ? -1.118 13.281 24.453 1 93.19 303 LEU A N 1
ATOM 2353 C CA . LEU A 1 303 ? -1.521 14.562 23.875 1 93.19 303 LEU A CA 1
ATOM 2354 C C . LEU A 1 303 ? -0.899 15.719 24.656 1 93.19 303 LEU A C 1
ATOM 2356 O O . LEU A 1 303 ? -0.664 16.797 24.094 1 93.19 303 LEU A O 1
ATOM 2360 N N . LYS A 1 304 ? -0.641 15.523 25.922 1 94.94 304 LYS A N 1
ATOM 2361 C CA . LYS A 1 304 ? -0.104 16.562 26.781 1 94.94 304 LYS A CA 1
ATOM 2362 C C . LYS A 1 304 ? 1.274 17.016 26.312 1 94.94 304 LYS A C 1
ATOM 2364 O O . LYS A 1 304 ? 1.629 18.188 26.438 1 94.94 304 LYS A O 1
ATOM 2369 N N . ALA A 1 305 ? 1.99 16.062 25.797 1 94.81 305 ALA A N 1
ATOM 2370 C CA . ALA A 1 305 ? 3.318 16.406 25.297 1 94.81 305 ALA A CA 1
ATOM 2371 C C . ALA A 1 305 ? 3.229 17.375 24.125 1 94.81 305 ALA A C 1
ATOM 2373 O O . ALA A 1 305 ? 3.992 18.328 24.047 1 94.81 305 ALA A O 1
ATOM 2374 N N . TYR A 1 306 ? 2.318 17.141 23.234 1 95.81 306 TYR A N 1
ATOM 2375 C CA . TYR A 1 306 ? 2.123 18.016 22.094 1 95.81 306 TYR A CA 1
ATOM 2376 C C . TYR A 1 306 ? 1.586 19.375 22.531 1 95.81 306 TYR A C 1
ATOM 2378 O O . TYR A 1 306 ? 1.976 20.406 22 1 95.81 306 TYR A O 1
ATOM 2386 N N . ASP A 1 307 ? 0.722 19.328 23.516 1 97.56 307 ASP A N 1
ATOM 2387 C CA . ASP A 1 307 ? 0.131 20.562 24.016 1 97.56 307 ASP A CA 1
ATOM 2388 C C . ASP A 1 307 ? 1.184 21.453 24.672 1 97.56 307 ASP A C 1
ATOM 2390 O O . ASP A 1 307 ? 1.162 22.672 24.531 1 97.56 307 ASP A O 1
ATOM 2394 N N . ARG A 1 308 ? 2.051 20.828 25.453 1 97.69 308 ARG A N 1
ATOM 2395 C CA . ARG A 1 308 ? 3.146 21.562 26.078 1 97.69 308 ARG A CA 1
ATOM 2396 C C . ARG A 1 308 ? 4.012 22.266 25.031 1 97.69 308 ARG A C 1
ATOM 2398 O O . ARG A 1 308 ? 4.375 23.422 25.203 1 97.69 308 ARG A O 1
ATOM 2405 N N . ASN A 1 309 ? 4.352 21.531 24 1 97.88 309 ASN A N 1
ATOM 2406 C CA . ASN A 1 309 ? 5.113 22.094 22.891 1 97.88 309 ASN A CA 1
ATOM 2407 C C . ASN A 1 309 ? 4.367 23.234 22.219 1 97.88 309 ASN A C 1
ATOM 2409 O O . ASN A 1 309 ? 4.957 24.297 21.953 1 97.88 309 ASN A O 1
ATOM 2413 N N . ARG A 1 310 ? 3.084 23 21.953 1 98.19 310 ARG A N 1
ATOM 2414 C CA . ARG A 1 310 ? 2.205 24 21.344 1 98.19 310 ARG A CA 1
ATOM 2415 C C . ARG A 1 310 ? 2.201 25.297 22.125 1 98.19 310 ARG A C 1
ATOM 2417 O O . ARG A 1 310 ? 2.383 26.375 21.562 1 98.19 310 ARG A O 1
ATOM 2424 N N . GLU A 1 311 ? 2.027 25.219 23.406 1 98.38 311 GLU A N 1
ATOM 2425 C CA . GLU A 1 311 ? 1.933 26.375 24.281 1 98.38 311 GLU A CA 1
ATOM 2426 C C . GLU A 1 311 ? 3.246 27.156 24.312 1 98.38 311 GLU A C 1
ATOM 2428 O O . GLU A 1 311 ? 3.252 28.375 24.188 1 98.38 311 GLU A O 1
ATOM 2433 N N . LEU A 1 312 ? 4.301 26.438 24.469 1 98.5 312 LEU A N 1
ATOM 2434 C CA . LEU A 1 312 ? 5.594 27.109 24.547 1 98.5 312 LEU A CA 1
ATOM 2435 C C . LEU A 1 312 ? 5.906 27.844 23.25 1 98.5 312 LEU A C 1
ATOM 2437 O O . LEU A 1 312 ? 6.242 29.031 23.266 1 98.5 312 LEU A O 1
ATOM 2441 N N . LEU A 1 313 ? 5.824 27.125 22.156 1 98.31 313 LEU A N 1
ATOM 2442 C CA . LEU A 1 313 ? 6.207 27.688 20.859 1 98.31 313 LEU A CA 1
ATOM 2443 C C . LEU A 1 313 ? 5.285 28.828 20.469 1 98.31 313 LEU A C 1
ATOM 2445 O O . LEU A 1 313 ? 5.754 29.891 20.047 1 98.31 313 LEU A O 1
ATOM 2449 N N . TYR A 1 314 ? 3.977 28.625 20.578 1 98.38 314 TYR A N 1
ATOM 2450 C CA . TYR A 1 314 ? 2.998 29.641 20.219 1 98.38 314 TYR A CA 1
ATOM 2451 C C . TYR A 1 314 ? 3.209 30.906 21.031 1 98.38 314 TYR A C 1
ATOM 2453 O O . TYR A 1 314 ? 3.289 32 20.469 1 98.38 314 TYR A O 1
ATOM 2461 N N . ASN A 1 315 ? 3.291 30.797 22.297 1 98.25 315 ASN A N 1
ATOM 2462 C CA . ASN A 1 315 ? 3.396 31.953 23.188 1 98.25 315 ASN A CA 1
ATOM 2463 C C . ASN A 1 315 ? 4.699 32.719 22.953 1 98.25 315 ASN A C 1
ATOM 2465 O O . ASN A 1 315 ? 4.711 33.938 22.938 1 98.25 315 ASN A O 1
ATOM 2469 N N . ARG A 1 316 ? 5.77 31.984 22.781 1 98.12 316 ARG A N 1
ATOM 2470 C CA . ARG A 1 316 ? 7.055 32.656 22.578 1 98.12 316 ARG A CA 1
ATOM 2471 C C . ARG A 1 316 ? 7.102 33.344 21.219 1 98.12 316 ARG A C 1
ATOM 2473 O O . ARG A 1 316 ? 7.609 34.469 21.109 1 98.12 316 ARG A O 1
ATOM 2480 N N . LEU A 1 317 ? 6.633 32.656 20.172 1 98.19 317 LEU A N 1
ATOM 2481 C CA . LEU A 1 317 ? 6.605 33.312 18.859 1 98.19 317 LEU A CA 1
ATOM 2482 C C . LEU A 1 317 ? 5.75 34.562 18.891 1 98.19 317 LEU A C 1
ATOM 2484 O O . LEU A 1 317 ? 6.125 35.594 18.297 1 98.19 317 LEU A O 1
ATOM 2488 N N . LYS A 1 318 ? 4.613 34.5 19.562 1 97.56 318 LYS A N 1
ATOM 2489 C CA . LYS A 1 318 ? 3.766 35.688 19.719 1 97.56 318 LYS A CA 1
ATOM 2490 C C . LYS A 1 318 ? 4.504 36.812 20.453 1 97.56 318 LYS A C 1
ATOM 2492 O O . LYS A 1 318 ? 4.418 37.969 20.062 1 97.56 318 LYS A O 1
ATOM 2497 N N . GLU A 1 319 ? 5.137 36.406 21.484 1 97.31 319 GLU A N 1
ATOM 2498 C CA . GLU A 1 319 ? 5.93 37.375 22.25 1 97.31 319 GLU A CA 1
ATOM 2499 C C . GLU A 1 319 ? 6.977 38.062 21.375 1 97.31 319 GLU A C 1
ATOM 2501 O O . GLU A 1 319 ? 7.258 39.25 21.531 1 97.31 319 GLU A O 1
ATOM 2506 N N . TYR A 1 320 ? 7.551 37.281 20.469 1 97.69 320 TYR A N 1
ATOM 2507 C CA . TYR A 1 320 ? 8.602 37.812 19.594 1 97.69 320 TYR A CA 1
ATOM 2508 C C . TYR A 1 320 ? 8.016 38.656 18.469 1 97.69 320 TYR A C 1
ATOM 2510 O O . TYR A 1 320 ? 8.758 39.281 17.703 1 97.69 320 TYR A O 1
ATOM 2518 N N . GLY A 1 321 ? 6.676 38.656 18.312 1 97.56 321 GLY A N 1
ATOM 2519 C CA . GLY A 1 321 ? 6.047 39.531 17.359 1 97.56 321 GLY A CA 1
ATOM 2520 C C . GLY A 1 321 ? 5.516 38.812 16.125 1 97.56 321 GLY A C 1
ATOM 2521 O O . GLY A 1 321 ? 4.934 39.438 15.242 1 97.56 321 GLY A O 1
ATOM 2522 N N . PHE A 1 322 ? 5.664 37.5 16.062 1 97.81 322 PHE A N 1
ATOM 2523 C CA . PHE A 1 322 ? 5.102 36.75 14.945 1 97.81 322 PHE A CA 1
ATOM 2524 C C . PHE A 1 322 ? 3.578 36.75 15.016 1 97.81 322 PHE A C 1
ATOM 2526 O O . PHE A 1 322 ? 2.998 36.875 16.094 1 97.81 322 PHE A O 1
ATOM 2533 N N . ASP A 1 323 ? 2.994 36.656 13.852 1 96.44 323 ASP A N 1
ATOM 2534 C CA . ASP A 1 323 ? 1.542 36.594 13.734 1 96.44 323 ASP A CA 1
ATOM 2535 C C . ASP A 1 323 ? 1.098 35.188 13.344 1 96.44 323 ASP A C 1
ATOM 2537 O O . ASP A 1 323 ? 1.485 34.656 12.297 1 96.44 323 ASP A O 1
ATOM 2541 N N . CYS A 1 324 ? 0.4 34.594 14.141 1 94 324 CYS A N 1
ATOM 2542 C CA . CYS A 1 324 ? -0.096 33.25 13.883 1 94 324 CYS A CA 1
ATOM 2543 C C . CYS A 1 324 ? -1.343 32.938 14.703 1 94 324 CYS A C 1
ATOM 2545 O O . CYS A 1 324 ? -1.488 33.469 15.82 1 94 324 CYS A O 1
ATOM 2547 N N . ILE A 1 325 ? -2.25 32.188 14.188 1 93.88 325 ILE A N 1
ATOM 2548 C CA . ILE A 1 325 ? -3.398 31.719 14.953 1 93.88 325 ILE A CA 1
ATOM 2549 C C . ILE A 1 325 ? -2.967 30.594 15.891 1 93.88 325 ILE A C 1
ATOM 2551 O O . ILE A 1 325 ? -2 29.891 15.609 1 93.88 325 ILE A O 1
ATOM 2555 N N . LYS A 1 326 ? -3.641 30.531 17.031 1 96.94 326 LYS A N 1
ATOM 2556 C CA . LYS A 1 326 ? -3.369 29.391 17.922 1 96.94 326 LYS A CA 1
ATOM 2557 C C . LYS A 1 326 ? -4 28.109 17.391 1 96.94 326 LYS A C 1
ATOM 2559 O O . LYS A 1 326 ? -5.219 28.047 17.219 1 96.94 326 LYS A O 1
ATOM 2564 N N . PRO A 1 327 ? -3.229 27.141 17.062 1 97.69 327 PRO A N 1
ATOM 2565 C CA . PRO A 1 327 ? -3.811 25.906 16.531 1 97.69 327 PRO A CA 1
ATOM 2566 C C . PRO A 1 327 ? -4.727 25.203 17.531 1 97.69 327 PRO A C 1
ATOM 2568 O O . PRO A 1 327 ? -4.41 25.141 18.719 1 97.69 327 PRO A O 1
ATOM 2571 N N . GLU A 1 328 ? -5.828 24.719 17.047 1 98.19 328 GLU A N 1
ATOM 2572 C CA . GLU A 1 328 ? -6.812 24 17.859 1 98.19 328 GLU A CA 1
ATOM 2573 C C . GLU A 1 328 ? -6.523 22.5 17.875 1 98.19 328 GLU A C 1
ATOM 2575 O O . GLU A 1 328 ? -6.977 21.797 18.781 1 98.19 328 GLU A O 1
ATOM 2580 N N . GLY A 1 329 ? -5.809 22.062 16.906 1 97.69 329 GLY A N 1
ATOM 2581 C CA . GLY A 1 329 ? -5.488 20.641 16.797 1 97.69 329 GLY A CA 1
ATOM 2582 C C . GLY A 1 329 ? -4.266 20.375 15.938 1 97.69 329 GLY A C 1
ATOM 2583 O O . GLY A 1 329 ? -3.541 21.312 15.578 1 97.69 329 GLY A O 1
ATOM 2584 N N . ALA A 1 330 ? -4.016 19.109 15.688 1 97.19 330 ALA A N 1
ATOM 2585 C CA . ALA A 1 330 ? -2.826 18.656 14.969 1 97.19 330 ALA A CA 1
ATOM 2586 C C . ALA A 1 330 ? -1.554 19.016 15.727 1 97.19 330 ALA A C 1
ATOM 2588 O O . ALA A 1 330 ? -1.501 18.922 16.953 1 97.19 330 ALA A O 1
ATOM 2589 N N . PHE A 1 331 ? -0.474 19.266 15.062 1 97.62 331 PHE A N 1
ATOM 2590 C CA . PHE A 1 331 ? 0.752 19.672 15.742 1 97.62 331 PHE A CA 1
ATOM 2591 C C . PHE A 1 331 ? 1.567 20.625 14.883 1 97.62 331 PHE A C 1
ATOM 2593 O O . PHE A 1 331 ? 2.781 20.453 14.742 1 97.62 331 PHE A O 1
ATOM 2600 N N . TYR A 1 332 ? 0.804 21.578 14.258 1 97.81 332 TYR A N 1
ATOM 2601 C CA . TYR A 1 332 ? 1.42 22.578 13.391 1 97.81 332 TYR A CA 1
ATOM 2602 C C . TYR A 1 332 ? 1.034 23.984 13.812 1 97.81 332 TYR A C 1
ATOM 2604 O O . TYR A 1 332 ? -0.08 24.219 14.289 1 97.81 332 TYR A O 1
ATOM 2612 N N . LEU A 1 333 ? 1.956 24.906 13.625 1 98.12 333 LEU A N 1
ATOM 2613 C CA . LEU A 1 333 ? 1.679 26.344 13.586 1 98.12 333 LEU A CA 1
ATOM 2614 C C . LEU A 1 333 ? 1.771 26.875 12.164 1 98.12 333 LEU A C 1
ATOM 2616 O O . LEU A 1 333 ? 2.652 26.469 11.398 1 98.12 333 LEU A O 1
ATOM 2620 N N . PHE A 1 334 ? 0.857 27.625 11.82 1 98.44 334 PHE A N 1
ATOM 2621 C CA . PHE A 1 334 ? 0.861 28.297 10.531 1 98.44 334 PHE A CA 1
ATOM 2622 C C . PHE A 1 334 ? 1.038 29.797 10.695 1 98.44 334 PHE A C 1
ATOM 2624 O O . PHE A 1 334 ? 0.076 30.516 10.984 1 98.44 334 PHE A O 1
ATOM 2631 N N . VAL A 1 335 ? 2.246 30.312 10.461 1 98.31 335 VAL A N 1
ATOM 2632 C CA . VAL A 1 335 ? 2.697 31.625 10.883 1 98.31 335 VAL A CA 1
ATOM 2633 C C . VAL A 1 335 ? 2.811 32.531 9.664 1 98.31 335 VAL A C 1
ATOM 2635 O O . VAL A 1 335 ? 3.322 32.125 8.617 1 98.31 335 VAL A O 1
ATOM 2638 N N . LYS A 1 336 ? 2.291 33.75 9.812 1 98.25 336 LYS A N 1
ATOM 2639 C CA . LYS A 1 336 ? 2.43 34.719 8.734 1 98.25 336 LYS A CA 1
ATOM 2640 C C . LYS A 1 336 ? 3.896 35.062 8.492 1 98.25 336 LYS A C 1
ATOM 2642 O O . LYS A 1 336 ? 4.633 35.375 9.438 1 98.25 336 LYS A O 1
ATOM 2647 N N . SER A 1 337 ? 4.285 34.938 7.34 1 98.06 337 SER A N 1
ATOM 2648 C CA . SER A 1 337 ? 5.652 35.281 6.961 1 98.06 337 SER A CA 1
ATOM 2649 C C . SER A 1 337 ? 5.836 36.781 6.816 1 98.06 337 SER A C 1
ATOM 2651 O O . SER A 1 337 ? 4.973 37.469 6.258 1 98.06 337 SER A O 1
ATOM 2653 N N . PRO A 1 338 ? 6.906 37.312 7.312 1 97.31 338 PRO A N 1
ATOM 2654 C CA . PRO A 1 338 ? 7.125 38.781 7.188 1 97.31 338 PRO A CA 1
ATOM 2655 C C . PRO A 1 338 ? 7.406 39.188 5.75 1 97.31 338 PRO A C 1
ATOM 2657 O O . PRO A 1 338 ? 7.203 40.375 5.402 1 97.31 338 PRO A O 1
ATOM 2660 N N . VAL A 1 339 ? 7.828 38.344 4.883 1 97.25 339 VAL A N 1
ATOM 2661 C CA . VAL A 1 339 ? 8.109 38.562 3.467 1 97.25 339 VAL A CA 1
ATOM 2662 C C . VAL A 1 339 ? 7.625 37.375 2.652 1 97.25 339 VAL A C 1
ATOM 2664 O O . VAL A 1 339 ? 6.727 36.625 3.084 1 97.25 339 VAL A O 1
ATOM 2667 N N . ASP A 1 340 ? 8.117 37.281 1.523 1 97.56 340 ASP A N 1
ATOM 2668 C CA . ASP A 1 340 ? 7.816 36.094 0.735 1 97.56 340 ASP A CA 1
ATOM 2669 C C . ASP A 1 340 ? 8.148 34.844 1.514 1 97.56 340 ASP A C 1
ATOM 2671 O O . ASP A 1 340 ? 9.203 34.75 2.143 1 97.56 340 ASP A O 1
ATOM 2675 N N . ASP A 1 341 ? 7.199 33.875 1.525 1 97.56 341 ASP A N 1
ATOM 2676 C CA . ASP A 1 341 ? 7.336 32.719 2.408 1 97.56 341 ASP A CA 1
ATOM 2677 C C . ASP A 1 341 ? 8.562 31.906 2.041 1 97.56 341 ASP A C 1
ATOM 2679 O O . ASP A 1 341 ? 9.242 31.375 2.92 1 97.56 341 ASP A O 1
ATOM 2683 N N . LYS A 1 342 ? 8.938 31.75 0.775 1 95.75 342 LYS A N 1
ATOM 2684 C CA . LYS A 1 342 ? 10.141 31.031 0.371 1 95.75 342 LYS A CA 1
ATOM 2685 C C . LYS A 1 342 ? 11.398 31.766 0.81 1 95.75 342 LYS A C 1
ATOM 2687 O O . LYS A 1 342 ? 12.344 31.141 1.299 1 95.75 342 LYS A O 1
ATOM 2692 N N . ALA A 1 343 ? 11.406 33.031 0.582 1 97.12 343 ALA A N 1
ATOM 2693 C CA . ALA A 1 343 ? 12.531 33.875 1.012 1 97.12 343 ALA A CA 1
ATOM 2694 C C . ALA A 1 343 ? 12.703 33.812 2.527 1 97.12 343 ALA A C 1
ATOM 2696 O O . ALA A 1 343 ? 13.828 33.75 3.033 1 97.12 343 ALA A O 1
ATOM 2697 N N . PHE A 1 344 ? 11.633 33.938 3.221 1 97.75 344 PHE A N 1
ATOM 2698 C CA . PHE A 1 344 ? 11.672 33.875 4.68 1 97.75 344 PHE A CA 1
ATOM 2699 C C . PHE A 1 344 ? 12.242 32.531 5.148 1 97.75 344 PHE A C 1
ATOM 2701 O O . PHE A 1 344 ? 13.086 32.5 6.047 1 97.75 344 PHE A O 1
ATOM 2708 N N . CYS A 1 345 ? 11.812 31.406 4.566 1 96.25 345 CYS A N 1
ATOM 2709 C CA . CYS A 1 345 ? 12.344 30.094 4.914 1 96.25 345 CYS A CA 1
ATOM 2710 C C . CYS A 1 345 ? 13.852 30.031 4.68 1 96.25 345 CYS A C 1
ATOM 2712 O O . CYS A 1 345 ? 14.586 29.453 5.48 1 96.25 345 CYS A O 1
ATOM 2714 N N . GLN A 1 346 ? 14.289 30.625 3.574 1 94.69 346 GLN A N 1
ATOM 2715 C CA . GLN A 1 346 ? 15.719 30.641 3.279 1 94.69 346 GLN A CA 1
ATOM 2716 C C . GLN A 1 346 ? 16.484 31.422 4.348 1 94.69 346 GLN A C 1
ATOM 2718 O O . GLN A 1 346 ? 17.562 30.984 4.781 1 94.69 346 GLN A O 1
ATOM 2723 N N . SER A 1 347 ? 15.961 32.531 4.723 1 96.31 347 SER A N 1
ATOM 2724 C CA . SER A 1 347 ? 16.594 33.312 5.762 1 96.31 347 SER A CA 1
ATOM 2725 C C . SER A 1 347 ? 16.641 32.562 7.086 1 96.31 347 SER A C 1
ATOM 2727 O O . SER A 1 347 ? 17.625 32.688 7.828 1 96.31 347 SER A O 1
ATOM 2729 N N . CYS A 1 348 ? 15.594 31.875 7.434 1 97.31 348 CYS A N 1
ATOM 2730 C CA . CYS A 1 348 ? 15.539 31.094 8.664 1 97.31 348 CYS A CA 1
ATOM 2731 C C . CYS A 1 348 ? 16.625 30.031 8.688 1 97.31 348 CYS A C 1
ATOM 2733 O O . CYS A 1 348 ? 17.156 29.688 9.75 1 97.31 348 CYS A O 1
ATOM 2735 N N . LYS A 1 349 ? 16.969 29.531 7.523 1 94.62 349 LYS A N 1
ATOM 2736 C CA . LYS A 1 349 ? 18 28.5 7.41 1 94.62 349 LYS A CA 1
ATOM 2737 C C . LYS A 1 349 ? 19.359 29.031 7.898 1 94.62 349 LYS A C 1
ATOM 2739 O O . LYS A 1 349 ? 20.172 28.266 8.414 1 94.62 349 LYS A O 1
ATOM 2744 N N . GLU A 1 350 ? 19.578 30.25 7.68 1 94.5 350 GLU A N 1
ATOM 2745 C CA . GLU A 1 350 ? 20.812 30.859 8.156 1 94.5 350 GLU A CA 1
ATOM 2746 C C . GLU A 1 350 ? 20.922 30.75 9.672 1 94.5 350 GLU A C 1
ATOM 2748 O O . GLU A 1 350 ? 22.031 30.781 10.219 1 94.5 350 GLU A O 1
ATOM 2753 N N . HIS A 1 351 ? 19.812 30.672 10.297 1 96.81 351 HIS A N 1
ATOM 2754 C CA . HIS A 1 351 ? 19.766 30.484 11.742 1 96.81 351 HIS A CA 1
ATOM 2755 C C . HIS A 1 351 ? 19.531 29.016 12.094 1 96.81 351 HIS A C 1
ATOM 2757 O O . HIS A 1 351 ? 19.203 28.688 13.234 1 96.81 351 HIS A O 1
ATOM 2763 N N . ARG A 1 352 ? 19.609 28.125 11.133 1 96 352 ARG A N 1
ATOM 2764 C CA . ARG A 1 352 ? 19.5 26.672 11.266 1 96 352 ARG A CA 1
ATOM 2765 C C . ARG A 1 352 ? 18.094 26.266 11.68 1 96 352 ARG A C 1
ATOM 2767 O O . ARG A 1 352 ? 17.906 25.281 12.406 1 96 352 ARG A O 1
ATOM 2774 N N . VAL A 1 353 ? 17.188 27.109 11.359 1 96.94 353 VAL A N 1
ATOM 2775 C CA . VAL A 1 353 ? 15.766 26.812 11.539 1 96.94 353 VAL A CA 1
ATOM 2776 C C . VAL A 1 353 ? 15.148 26.406 10.203 1 96.94 353 VAL A C 1
ATOM 2778 O O . VAL A 1 353 ? 15.211 27.172 9.227 1 96.94 353 VAL A O 1
ATOM 2781 N N . LEU A 1 354 ? 14.609 25.203 10.164 1 96.25 354 LEU A N 1
ATOM 2782 C CA . LEU A 1 354 ? 14.016 24.688 8.93 1 96.25 354 LEU A CA 1
ATOM 2783 C C . LEU A 1 354 ? 12.492 24.688 9.016 1 96.25 354 LEU A C 1
ATOM 2785 O O . LEU A 1 354 ? 11.922 24.031 9.883 1 96.25 354 LEU A O 1
ATOM 2789 N N . LEU A 1 355 ? 11.844 25.422 8.172 1 96.31 355 LEU A N 1
ATOM 2790 C CA . LEU A 1 355 ? 10.391 25.562 8.094 1 96.31 355 LEU A CA 1
ATOM 2791 C C . LEU A 1 355 ? 9.891 25.172 6.707 1 96.31 355 LEU A C 1
ATOM 2793 O O . LEU A 1 355 ? 10.688 24.938 5.793 1 96.31 355 LEU A O 1
ATOM 2797 N N . VAL A 1 356 ? 8.578 25.062 6.512 1 95.31 356 VAL A N 1
ATOM 2798 C CA . VAL A 1 356 ? 7.984 24.766 5.215 1 95.31 356 VAL A CA 1
ATOM 2799 C C . VAL A 1 356 ? 7.172 25.953 4.73 1 95.31 356 VAL A C 1
ATOM 2801 O O . VAL A 1 356 ? 6.305 26.453 5.449 1 95.31 356 VAL A O 1
ATOM 2804 N N . PRO A 1 357 ? 7.473 26.453 3.516 1 96.5 357 PRO A N 1
ATOM 2805 C CA . PRO A 1 357 ? 6.734 27.609 3.006 1 96.5 357 PRO A CA 1
ATOM 2806 C C . PRO A 1 357 ? 5.258 27.312 2.76 1 96.5 357 PRO A C 1
ATOM 2808 O O . PRO A 1 357 ? 4.914 26.219 2.309 1 96.5 357 PRO A O 1
ATOM 2811 N N . GLY A 1 358 ? 4.41 28.25 3.08 1 96.75 358 GLY A N 1
ATOM 2812 C CA . GLY A 1 358 ? 2.973 28.109 2.908 1 96.75 358 GLY A CA 1
ATOM 2813 C C . GLY A 1 358 ? 2.564 27.875 1.468 1 96.75 358 GLY A C 1
ATOM 2814 O O . GLY A 1 358 ? 1.507 27.297 1.204 1 96.75 358 GLY A O 1
ATOM 2815 N N . SER A 1 359 ? 3.396 28.281 0.514 1 95.94 359 SER A N 1
ATOM 2816 C CA . SER A 1 359 ? 3.154 28.047 -0.905 1 95.94 359 SER A CA 1
ATOM 2817 C C . SER A 1 359 ? 3.025 26.547 -1.198 1 95.94 359 SER A C 1
ATOM 2819 O O . SER A 1 359 ? 2.295 26.156 -2.107 1 95.94 359 SER A O 1
ATOM 2821 N N . SER A 1 360 ? 3.666 25.719 -0.406 1 93.38 360 SER A N 1
ATOM 2822 C CA . SER A 1 360 ? 3.586 24.266 -0.562 1 93.38 360 SER A CA 1
ATOM 2823 C C . SER A 1 360 ? 2.201 23.75 -0.191 1 93.38 360 SER A C 1
ATOM 2825 O O . SER A 1 360 ? 1.834 22.625 -0.557 1 93.38 360 SER A O 1
ATOM 2827 N N . PHE A 1 361 ? 1.438 24.531 0.522 1 96.31 361 PHE A N 1
ATOM 2828 C CA . PHE A 1 361 ? 0.106 24.156 0.98 1 96.31 361 PHE A CA 1
ATOM 2829 C C . PHE A 1 361 ? -0.961 25 0.288 1 96.31 361 PHE A C 1
ATOM 2831 O O . PHE A 1 361 ? -2.08 25.125 0.789 1 96.31 361 PHE A O 1
ATOM 2838 N N . ALA A 1 362 ? -0.544 25.688 -0.761 1 96.88 362 ALA A N 1
ATOM 2839 C CA . ALA A 1 362 ? -1.429 26.531 -1.559 1 96.88 362 ALA A CA 1
ATOM 2840 C C . ALA A 1 362 ? -1.855 27.781 -0.777 1 96.88 362 ALA A C 1
ATOM 2842 O O . ALA A 1 362 ? -2.988 28.25 -0.913 1 96.88 362 ALA A O 1
ATOM 2843 N N . CYS A 1 363 ? -1.036 28.266 0.049 1 97.62 363 CYS A N 1
ATOM 2844 C CA . CYS A 1 363 ? -1.277 29.484 0.804 1 97.62 363 CYS A CA 1
ATOM 2845 C C . CYS A 1 363 ? 0.017 30.266 1.008 1 97.62 363 CYS A C 1
ATOM 2847 O O . CYS A 1 363 ? 0.557 30.297 2.115 1 97.62 363 CYS A O 1
ATOM 2849 N N . PRO A 1 364 ? 0.508 30.938 -0.071 1 97.44 364 PRO A N 1
ATOM 2850 C CA . PRO A 1 364 ? 1.715 31.75 0.081 1 97.44 364 PRO A CA 1
ATOM 2851 C C . PRO A 1 364 ? 1.567 32.844 1.149 1 97.44 364 PRO A C 1
ATOM 2853 O O . PRO A 1 364 ? 0.448 33.25 1.46 1 97.44 364 PRO A O 1
ATOM 2856 N N . GLY A 1 365 ? 2.645 33.25 1.683 1 97.81 365 GLY A N 1
ATOM 2857 C CA . GLY A 1 365 ? 2.631 34.312 2.682 1 97.81 365 GLY A CA 1
ATOM 2858 C C . GLY A 1 365 ? 2.611 33.781 4.105 1 97.81 365 GLY A C 1
ATOM 2859 O O . GLY A 1 365 ? 2.564 34.562 5.059 1 97.81 365 GLY A O 1
ATOM 2860 N N . TYR A 1 366 ? 2.691 32.5 4.227 1 98.25 366 TYR A N 1
ATOM 2861 C CA . TYR A 1 366 ? 2.752 31.844 5.527 1 98.25 366 TYR A CA 1
ATOM 2862 C C . TYR A 1 366 ? 3.854 30.781 5.555 1 98.25 366 TYR A C 1
ATOM 2864 O O . TYR A 1 366 ? 4.434 30.453 4.516 1 98.25 366 TYR A O 1
ATOM 2872 N N . VAL A 1 367 ? 4.219 30.312 6.727 1 97.94 367 VAL A N 1
ATOM 2873 C CA . VAL A 1 367 ? 5.113 29.172 6.898 1 97.94 367 VAL A CA 1
ATOM 2874 C C . VAL A 1 367 ? 4.539 28.219 7.941 1 97.94 367 VAL A C 1
ATOM 2876 O O . VAL A 1 367 ? 3.842 28.641 8.867 1 97.94 367 VAL A O 1
ATOM 2879 N N . ARG A 1 368 ? 4.793 26.922 7.715 1 97.62 368 ARG A N 1
ATOM 2880 C CA . ARG A 1 368 ? 4.371 25.922 8.688 1 97.62 368 ARG A CA 1
ATOM 2881 C C . ARG A 1 368 ? 5.52 25.531 9.609 1 97.62 368 ARG A C 1
ATOM 2883 O O . ARG A 1 368 ? 6.645 25.312 9.148 1 97.62 368 ARG A O 1
ATOM 2890 N N . ILE A 1 369 ? 5.227 25.484 10.844 1 97.88 369 ILE A N 1
ATOM 2891 C CA . ILE A 1 369 ? 6.137 25 11.867 1 97.88 369 ILE A CA 1
ATOM 2892 C C . ILE A 1 369 ? 5.543 23.75 12.539 1 97.88 369 ILE A C 1
ATOM 2894 O O . ILE A 1 369 ? 4.473 23.828 13.156 1 97.88 369 ILE A O 1
ATOM 2898 N N . ALA A 1 370 ? 6.184 22.641 12.445 1 96.69 370 ALA A N 1
ATOM 2899 C CA . ALA A 1 370 ? 5.734 21.422 13.117 1 96.69 370 ALA A CA 1
ATOM 2900 C C . ALA A 1 370 ? 6.285 21.344 14.539 1 96.69 370 ALA A C 1
ATOM 2902 O O . ALA A 1 370 ? 7.504 21.375 14.742 1 96.69 370 ALA A O 1
ATOM 2903 N N . TYR A 1 371 ? 5.414 21.203 15.484 1 97.12 371 TYR A N 1
ATOM 2904 C CA . TYR A 1 371 ? 5.902 21.188 16.859 1 97.12 371 TYR A CA 1
ATOM 2905 C C . TYR A 1 371 ? 5.855 19.766 17.438 1 97.12 371 TYR A C 1
ATOM 2907 O O . TYR A 1 371 ? 5.855 19.594 18.656 1 97.12 371 TYR A O 1
ATOM 2915 N N . CYS A 1 372 ? 5.746 18.766 16.562 1 94.94 372 CYS A N 1
ATOM 2916 C CA . CYS A 1 372 ? 5.887 17.375 16.969 1 94.94 372 CYS A CA 1
ATOM 2917 C C . CYS A 1 372 ? 7.355 16.984 17.078 1 94.94 372 CYS A C 1
ATOM 2919 O O . CYS A 1 372 ? 7.777 15.969 16.516 1 94.94 372 CYS A O 1
ATOM 2921 N N . VAL A 1 373 ? 8.188 17.812 17.719 1 93.81 373 VAL A N 1
ATOM 2922 C CA . VAL A 1 373 ? 9.602 17.609 18.016 1 93.81 373 VAL A CA 1
ATOM 2923 C C . VAL A 1 373 ? 9.805 17.547 19.531 1 93.81 373 VAL A C 1
ATOM 2925 O O . VAL A 1 373 ? 8.844 17.641 20.297 1 93.81 373 VAL A O 1
ATOM 2928 N N . SER A 1 374 ? 11.031 17.297 19.953 1 93.31 374 SER A N 1
ATOM 2929 C CA . SER A 1 374 ? 11.289 17.266 21.391 1 93.31 374 SER A CA 1
ATOM 2930 C C . SER A 1 374 ? 11.102 18.641 22.016 1 93.31 374 SER A C 1
ATOM 2932 O O . SER A 1 374 ? 11.328 19.656 21.375 1 93.31 374 SER A O 1
ATOM 2934 N N . TYR A 1 375 ? 10.68 18.594 23.266 1 96.12 375 TYR A N 1
ATOM 2935 C CA . TYR A 1 375 ? 10.531 19.844 24.016 1 96.12 375 TYR A CA 1
ATOM 2936 C C . TYR A 1 375 ? 11.844 20.609 24.062 1 96.12 375 TYR A C 1
ATOM 2938 O O . TYR A 1 375 ? 11.859 21.844 23.938 1 96.12 375 TYR A O 1
ATOM 2946 N N . GLU A 1 376 ? 12.898 19.922 24.203 1 96.25 376 GLU A N 1
ATOM 2947 C CA . GLU A 1 376 ? 14.227 20.516 24.297 1 96.25 376 GLU A CA 1
ATOM 2948 C C . GLU A 1 376 ? 14.609 21.219 23 1 96.25 376 GLU A C 1
ATOM 2950 O O . GLU A 1 376 ? 15.242 22.281 23.031 1 96.25 376 GLU A O 1
ATOM 2955 N N . GLN A 1 377 ? 14.25 20.641 21.875 1 95.38 377 GLN A N 1
ATOM 2956 C CA . GLN A 1 377 ? 14.523 21.297 20.594 1 95.38 377 GLN A CA 1
ATOM 2957 C C . GLN A 1 377 ? 13.82 22.641 20.516 1 95.38 377 GLN A C 1
ATOM 2959 O O . GLN A 1 377 ? 14.398 23.625 20.031 1 95.38 377 GLN A O 1
ATOM 2964 N N . ILE A 1 378 ? 12.625 22.703 20.938 1 97.56 378 ILE A N 1
ATOM 2965 C CA . ILE A 1 378 ? 11.875 23.953 20.922 1 97.56 378 ILE A CA 1
ATOM 2966 C C . ILE A 1 378 ? 12.562 24.984 21.812 1 97.56 378 ILE A C 1
ATOM 2968 O O . ILE A 1 378 ? 12.797 26.125 21.375 1 97.56 378 ILE A O 1
ATOM 2972 N N . GLU A 1 379 ? 12.922 24.562 22.969 1 97.88 379 GLU A N 1
ATOM 2973 C CA . GLU A 1 379 ? 13.609 25.484 23.875 1 97.88 379 GLU A CA 1
ATOM 2974 C C . GLU A 1 379 ? 14.891 26.031 23.266 1 97.88 379 GLU A C 1
ATOM 2976 O O . GLU A 1 379 ? 15.141 27.234 23.297 1 97.88 379 GLU A O 1
ATOM 2981 N N . ARG A 1 380 ? 15.602 25.156 22.656 1 97.5 380 ARG A N 1
ATOM 2982 C CA . ARG A 1 380 ? 16.891 25.516 22.094 1 97.5 380 ARG A CA 1
ATOM 2983 C C . ARG A 1 380 ? 16.719 26.391 20.859 1 97.5 380 ARG A C 1
ATOM 2985 O O . ARG A 1 380 ? 17.625 27.141 20.469 1 97.5 380 ARG A O 1
ATOM 2992 N N . SER A 1 381 ? 15.602 26.297 20.266 1 98.06 381 SER A N 1
ATOM 2993 C CA . SER A 1 381 ? 15.367 27.031 19.016 1 98.06 381 SER A CA 1
ATOM 2994 C C . SER A 1 381 ? 14.914 28.453 19.297 1 98.06 381 SER A C 1
ATOM 2996 O O . SER A 1 381 ? 14.961 29.312 18.406 1 98.06 381 SER A O 1
ATOM 2998 N N . LEU A 1 382 ? 14.492 28.766 20.516 1 98.19 382 LEU A N 1
ATOM 2999 C CA . LEU A 1 382 ? 13.828 30.016 20.844 1 98.19 382 LEU A CA 1
ATOM 3000 C C . LEU A 1 382 ? 14.766 31.203 20.609 1 98.19 382 LEU A C 1
ATOM 3002 O O . LEU A 1 382 ? 14.359 32.219 20.047 1 98.19 382 LEU A O 1
ATOM 3006 N N . PRO A 1 383 ? 16.047 31.109 21 1 97.81 383 PRO A N 1
ATOM 3007 C CA . PRO A 1 383 ? 16.953 32.219 20.703 1 97.81 383 PRO A CA 1
ATOM 3008 C C . PRO A 1 383 ? 17.078 32.5 19.219 1 97.81 383 PRO A C 1
ATOM 3010 O O . PRO A 1 383 ? 17.172 33.656 18.797 1 97.81 383 PRO A O 1
ATOM 3013 N N . ALA A 1 384 ? 17.078 31.453 18.438 1 98.06 384 ALA A N 1
ATOM 3014 C CA . ALA A 1 384 ? 17.141 31.625 17 1 98.06 38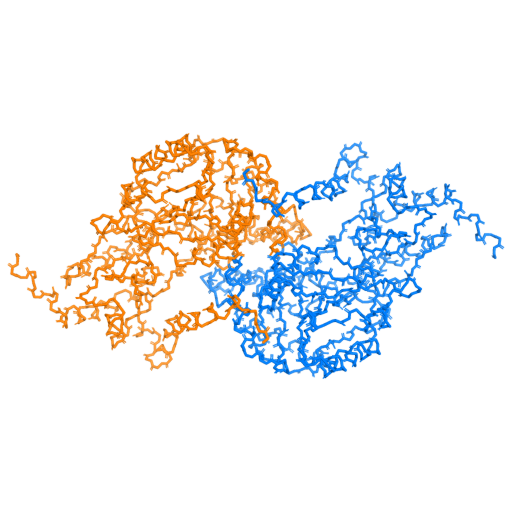4 ALA A CA 1
ATOM 3015 C C . ALA A 1 384 ? 15.891 32.312 16.469 1 98.06 384 ALA A C 1
ATOM 3017 O O . ALA A 1 384 ? 15.992 33.25 15.648 1 98.06 384 ALA A O 1
ATOM 3018 N N . PHE A 1 385 ? 14.758 31.953 16.922 1 98.19 385 PHE A N 1
ATOM 3019 C CA . PHE A 1 385 ? 13.516 32.594 16.516 1 98.19 385 PHE A CA 1
ATOM 3020 C C . PHE A 1 385 ? 13.5 34.062 16.922 1 98.19 385 PHE A C 1
ATOM 3022 O O . PHE A 1 385 ? 13.008 34.906 16.188 1 98.19 385 PHE A O 1
ATOM 3029 N N . LYS A 1 386 ? 13.977 34.312 18.109 1 97.81 386 LYS A N 1
ATOM 3030 C CA . LYS A 1 386 ? 14.047 35.688 18.578 1 97.81 386 LYS A CA 1
ATOM 3031 C C . LYS A 1 386 ? 14.922 36.531 17.672 1 97.81 386 LYS A C 1
ATOM 3033 O O . LYS A 1 386 ? 14.547 37.656 17.297 1 97.81 386 LYS A O 1
ATOM 3038 N N . LYS A 1 387 ? 16.062 36 17.344 1 97.94 387 LYS A N 1
ATOM 3039 C CA . LYS A 1 387 ? 16.984 36.719 16.453 1 97.94 387 LYS A CA 1
ATOM 3040 C C . LYS A 1 387 ? 16.328 36.969 15.094 1 97.94 387 LYS A C 1
ATOM 3042 O O . LYS A 1 387 ? 16.484 38.031 14.516 1 97.94 387 LYS A O 1
ATOM 3047 N N . ILE A 1 388 ? 15.703 35.969 14.586 1 98.12 388 ILE A N 1
ATOM 3048 C CA . ILE A 1 388 ? 15.008 36.094 13.312 1 98.12 388 ILE A CA 1
ATOM 3049 C C . ILE A 1 388 ? 13.961 37.219 13.406 1 98.12 388 ILE A C 1
ATOM 3051 O O . ILE A 1 388 ? 13.844 38.031 12.492 1 98.12 388 ILE A O 1
ATOM 3055 N N . ALA A 1 389 ? 13.195 37.25 14.461 1 97.75 389 ALA A N 1
ATOM 3056 C CA . ALA A 1 389 ? 12.188 38.281 14.672 1 97.75 389 ALA A CA 1
ATOM 3057 C C . ALA A 1 389 ? 12.812 39.688 14.688 1 97.75 389 ALA A C 1
ATOM 3059 O O . ALA A 1 389 ? 12.266 40.625 14.109 1 97.75 389 ALA A O 1
ATOM 3060 N N . GLU A 1 390 ? 13.938 39.781 15.352 1 97.12 390 GLU A N 1
ATOM 3061 C CA . GLU A 1 390 ? 14.648 41.062 15.414 1 97.12 390 GLU A CA 1
ATOM 3062 C C . GLU A 1 390 ? 15.117 41.5 14.031 1 97.12 390 GLU A C 1
ATOM 3064 O O . GLU A 1 390 ? 14.992 42.688 13.68 1 97.12 390 GLU A O 1
ATOM 3069 N N . GLU A 1 391 ? 15.586 40.562 13.328 1 97.12 391 GLU A N 1
ATOM 3070 C CA . GLU A 1 391 ? 16.094 40.875 11.992 1 97.12 391 GLU A CA 1
ATOM 3071 C C . GLU A 1 391 ? 14.984 41.406 11.086 1 97.12 391 GLU A C 1
ATOM 3073 O O . GLU A 1 391 ? 15.242 42.219 10.195 1 97.12 391 GLU A O 1
ATOM 3078 N N . TYR A 1 392 ? 13.836 40.969 11.32 1 96.94 392 TYR A N 1
ATOM 3079 C CA . TYR A 1 392 ? 12.727 41.375 10.477 1 96.94 392 TYR A CA 1
ATOM 3080 C C . TYR A 1 392 ? 11.914 42.5 11.148 1 96.94 392 TYR A C 1
ATOM 3082 O O . TYR A 1 392 ? 10.852 42.875 10.656 1 96.94 392 TYR A O 1
ATOM 3090 N N . GLY A 1 393 ? 12.336 42.969 12.297 1 95.94 393 GLY A N 1
ATOM 3091 C CA . GLY A 1 393 ? 11.734 44.094 12.984 1 95.94 393 GLY A CA 1
ATOM 3092 C C . GLY A 1 393 ? 10.406 43.75 13.633 1 95.94 393 GLY A C 1
ATOM 3093 O O . GLY A 1 393 ? 9.531 44.625 13.742 1 95.94 393 GLY A O 1
ATOM 3094 N N . LEU A 1 394 ? 10.227 42.531 14.008 1 94.31 394 LEU A N 1
ATOM 3095 C CA . LEU A 1 394 ? 8.945 42.094 14.57 1 94.31 394 LEU A CA 1
ATOM 3096 C C . LEU A 1 394 ? 8.875 42.406 16.062 1 94.31 394 LEU A C 1
ATOM 3098 O O . LEU A 1 394 ? 7.781 42.531 16.625 1 94.31 394 LEU A O 1
ATOM 3102 N N . THR A 1 395 ? 10.039 42.5 16.734 1 87.25 395 THR A N 1
ATOM 3103 C CA . THR A 1 395 ? 10.078 42.719 18.172 1 87.25 395 THR A CA 1
ATOM 3104 C C . THR A 1 395 ? 9.773 44.188 18.5 1 87.25 395 THR A C 1
ATOM 3106 O O . THR A 1 395 ? 9.352 44.5 19.625 1 87.25 395 THR A O 1
ATOM 3109 N N . GLU A 1 396 ? 10.234 45.094 17.703 1 72.06 396 GLU A N 1
ATOM 3110 C CA . GLU A 1 396 ? 10.055 46.531 17.922 1 72.06 396 GLU A CA 1
ATOM 3111 C C . GLU A 1 396 ? 8.586 46.938 17.766 1 72.06 396 GLU A C 1
ATOM 3113 O O . GLU A 1 396 ? 8.117 47.844 18.422 1 72.06 396 GLU A O 1
ATOM 3118 N N . LYS A 1 397 ? 7.809 46.469 17.016 1 56.66 397 LYS A N 1
ATOM 3119 C CA . LYS A 1 397 ? 6.426 46.844 16.766 1 56.66 397 LYS A CA 1
ATOM 3120 C C . LYS A 1 397 ? 5.566 46.688 18.016 1 56.66 397 LYS A C 1
ATOM 3122 O O . LYS A 1 397 ? 4.488 47.281 18.125 1 56.66 397 LYS A O 1
ATOM 3127 N N . ARG A 1 398 ? 5.766 45.844 18.938 1 56 398 ARG A N 1
ATOM 3128 C CA . ARG A 1 398 ? 4.918 45.656 20.109 1 56 398 ARG A CA 1
ATOM 3129 C C . ARG A 1 398 ? 5.188 46.75 21.156 1 56 398 ARG A C 1
ATOM 3131 O O . ARG A 1 398 ? 4.324 47.062 21.984 1 56 398 ARG A O 1
ATOM 3138 N N . GLU A 1 399 ? 6.406 47.281 21.328 1 47 399 GLU A N 1
ATOM 3139 C CA . GLU A 1 399 ? 6.535 48.375 22.297 1 47 399 GLU A CA 1
ATOM 3140 C C . GLU A 1 399 ? 5.707 49.594 21.875 1 47 399 GLU A C 1
ATOM 3142 O O . GLU A 1 399 ? 5.348 50.438 22.719 1 47 399 GLU A O 1
ATOM 3147 N N . GLU A 1 400 ? 5.508 49.719 20.719 1 42.69 400 GLU A N 1
ATOM 3148 C CA . GLU A 1 400 ? 4.746 50.906 20.328 1 42.69 400 GLU A CA 1
ATOM 3149 C C . GLU A 1 400 ? 3.246 50.625 20.375 1 42.69 400 GLU A C 1
ATOM 3151 O O . GLU A 1 400 ? 2.439 51.562 20.25 1 42.69 400 GLU A O 1
ATOM 3156 N N . VAL A 1 401 ? 2.785 49.5 20.453 1 44 401 VAL A N 1
ATOM 3157 C CA . VAL A 1 401 ? 1.332 49.375 20.5 1 44 401 VAL A CA 1
ATOM 3158 C C . VAL A 1 401 ? 0.879 49.25 21.953 1 44 401 VAL A C 1
ATOM 3160 O O . VAL A 1 401 ? 1.465 48.469 22.734 1 44 401 VAL A O 1
ATOM 3163 N N . MET B 1 1 ? -22.141 5.738 -8.828 1 90.94 1 MET B N 1
ATOM 3164 C CA . MET B 1 1 ? -21.156 6.438 -8 1 90.94 1 MET B CA 1
ATOM 3165 C C . MET B 1 1 ? -19.75 5.938 -8.297 1 90.94 1 MET B C 1
ATOM 3167 O O . MET B 1 1 ? -18.797 6.715 -8.273 1 90.94 1 MET B O 1
ATOM 3171 N N . ILE B 1 2 ? -19.594 4.684 -8.727 1 94.88 2 ILE B N 1
ATOM 3172 C CA . ILE B 1 2 ? -18.25 4.141 -8.906 1 94.88 2 ILE B CA 1
ATOM 3173 C C . ILE B 1 2 ? -17.75 4.48 -10.312 1 94.88 2 ILE B C 1
ATOM 3175 O O . ILE B 1 2 ? -18.547 4.641 -11.242 1 94.88 2 ILE B O 1
ATOM 3179 N N . ALA B 1 3 ? -16.516 4.637 -10.453 1 96.75 3 ALA B N 1
ATOM 3180 C CA . ALA B 1 3 ? -15.859 4.984 -11.711 1 96.75 3 ALA B CA 1
ATOM 3181 C C . ALA B 1 3 ? -16.125 3.932 -12.781 1 96.75 3 ALA B C 1
ATOM 3183 O O . ALA B 1 3 ? -16.297 2.748 -12.469 1 96.75 3 ALA B O 1
ATOM 3184 N N . ASP B 1 4 ? -16.094 4.344 -14.016 1 95.06 4 ASP B N 1
ATOM 3185 C CA . ASP B 1 4 ? -16.359 3.465 -15.156 1 95.06 4 ASP B CA 1
ATOM 3186 C C . ASP B 1 4 ? -15.328 2.34 -15.219 1 95.06 4 ASP B C 1
ATOM 3188 O O . ASP B 1 4 ? -15.68 1.188 -15.484 1 95.06 4 ASP B O 1
ATOM 3192 N N . LYS B 1 5 ? -14.109 2.646 -14.961 1 92.38 5 LYS B N 1
ATOM 3193 C CA . LYS B 1 5 ? -13.023 1.674 -15.055 1 92.38 5 LYS B CA 1
ATOM 3194 C C . LYS B 1 5 ? -13.164 0.594 -13.984 1 92.38 5 LYS B C 1
ATOM 3196 O O . LYS B 1 5 ? -12.57 -0.48 -14.102 1 92.38 5 LYS B O 1
ATOM 3201 N N . MET B 1 6 ? -13.906 0.896 -12.922 1 94.75 6 MET B N 1
ATOM 3202 C CA . MET B 1 6 ? -14.047 -0.041 -11.812 1 94.75 6 MET B CA 1
ATOM 3203 C C . MET B 1 6 ? -15.164 -1.038 -12.07 1 94.75 6 MET B C 1
ATOM 3205 O O . MET B 1 6 ? -15.18 -2.127 -11.5 1 94.75 6 MET B O 1
ATOM 3209 N N . ARG B 1 7 ? -16.109 -0.744 -12.891 1 92.75 7 ARG B N 1
ATOM 3210 C CA . ARG B 1 7 ? -17.312 -1.538 -13.086 1 92.75 7 ARG B CA 1
ATOM 3211 C C . ARG B 1 7 ? -16.969 -2.959 -13.516 1 92.75 7 ARG B C 1
ATOM 3213 O O . ARG B 1 7 ? -17.406 -3.928 -12.891 1 92.75 7 ARG B O 1
ATOM 3220 N N . PRO B 1 8 ? -16.141 -3.098 -14.57 1 89.31 8 PRO B N 1
ATOM 3221 C CA . PRO B 1 8 ? -15.797 -4.465 -14.969 1 89.31 8 PRO B CA 1
ATOM 3222 C C . PRO B 1 8 ? -15.008 -5.211 -13.891 1 89.31 8 PRO B C 1
ATOM 3224 O O . PRO B 1 8 ? -15.141 -6.434 -13.758 1 89.31 8 PRO B O 1
ATOM 3227 N N . LEU B 1 9 ? -14.203 -4.523 -13.141 1 90.38 9 LEU B N 1
ATOM 3228 C CA . LEU B 1 9 ? -13.414 -5.148 -12.086 1 90.38 9 LEU B CA 1
ATOM 3229 C C . LEU B 1 9 ? -14.312 -5.684 -10.977 1 90.38 9 LEU B C 1
ATOM 3231 O O . LEU B 1 9 ? -14.086 -6.785 -10.469 1 90.38 9 LEU B O 1
ATOM 3235 N N . VAL B 1 10 ? -15.289 -4.898 -10.633 1 89.69 10 VAL B N 1
ATOM 3236 C CA . VAL B 1 10 ? -16.203 -5.281 -9.57 1 89.69 10 VAL B CA 1
ATOM 3237 C C . VAL B 1 10 ? -17.047 -6.48 -10.008 1 89.69 10 VAL B C 1
ATOM 3239 O O . VAL B 1 10 ? -17.266 -7.406 -9.227 1 89.69 10 VAL B O 1
ATOM 3242 N N . GLU B 1 11 ? -17.453 -6.469 -11.227 1 85.38 11 GLU B N 1
ATOM 3243 C CA . GLU B 1 11 ? -18.234 -7.578 -11.766 1 85.38 11 GLU B CA 1
ATOM 3244 C C . GLU B 1 11 ? -17.406 -8.867 -11.805 1 85.38 11 GLU B C 1
ATOM 3246 O O . GLU B 1 11 ? -17.891 -9.93 -11.406 1 85.38 11 GLU B O 1
ATOM 3251 N N . ASN B 1 12 ? -16.188 -8.766 -12.211 1 81.5 12 ASN B N 1
ATOM 3252 C CA . ASN B 1 12 ? -15.289 -9.914 -12.281 1 81.5 12 ASN B CA 1
ATOM 3253 C C . ASN B 1 12 ? -14.898 -10.406 -10.891 1 81.5 12 ASN B C 1
ATOM 3255 O O . ASN B 1 12 ? -14.742 -11.609 -10.672 1 81.5 12 ASN B O 1
ATOM 3259 N N . ASN B 1 13 ? -14.695 -9.461 -10.055 1 79.38 13 ASN B N 1
ATOM 3260 C CA . ASN B 1 13 ? -14.312 -9.781 -8.688 1 79.38 13 ASN B CA 1
ATOM 3261 C C . ASN B 1 13 ? -15.391 -10.594 -7.98 1 79.38 13 ASN B C 1
ATOM 3263 O O . ASN B 1 13 ? -15.086 -11.469 -7.164 1 79.38 13 ASN B O 1
ATOM 3267 N N . SER B 1 14 ? -16.516 -10.289 -8.242 1 68.62 14 SER B N 1
ATOM 3268 C CA . SER B 1 14 ? -17.609 -11.023 -7.633 1 68.62 14 SER B CA 1
ATOM 3269 C C . SER B 1 14 ? -17.531 -12.508 -7.965 1 68.62 14 SER B C 1
ATOM 3271 O O . SER B 1 14 ? -17.75 -13.359 -7.094 1 68.62 14 SER B O 1
ATOM 3273 N N . ALA B 1 15 ? -17 -12.82 -9.07 1 64.81 15 ALA B N 1
ATOM 3274 C CA . ALA B 1 15 ? -16.875 -14.211 -9.5 1 64.81 15 ALA B CA 1
ATOM 3275 C C . ALA B 1 15 ? -15.703 -14.898 -8.797 1 64.81 15 ALA B C 1
ATOM 3277 O O . ALA B 1 15 ? -15.828 -16.031 -8.336 1 64.81 15 ALA B O 1
ATOM 3278 N N . ILE B 1 16 ? -14.664 -14.172 -8.703 1 67.12 16 ILE B N 1
ATOM 3279 C CA . ILE B 1 16 ? -13.469 -14.703 -8.07 1 67.12 16 ILE B CA 1
ATOM 3280 C C . ILE B 1 16 ? -13.711 -14.883 -6.574 1 67.12 16 ILE B C 1
ATOM 3282 O O . ILE B 1 16 ? -13.375 -15.922 -6.004 1 67.12 16 ILE B O 1
ATOM 3286 N N . ARG B 1 17 ? -14.305 -13.836 -6.047 1 66.94 17 ARG B N 1
ATOM 3287 C CA . ARG B 1 17 ? -14.617 -13.922 -4.625 1 66.94 17 ARG B CA 1
ATOM 3288 C C . ARG B 1 17 ? -15.531 -15.102 -4.336 1 66.94 17 ARG B C 1
ATOM 3290 O O . ARG B 1 17 ? -15.32 -15.836 -3.369 1 66.94 17 ARG B O 1
ATOM 3297 N N . ALA B 1 18 ? -16.516 -15.18 -5.141 1 64.62 18 ALA B N 1
ATOM 3298 C CA . ALA B 1 18 ? -17.453 -16.281 -4.969 1 64.62 18 ALA B CA 1
ATOM 3299 C C . ALA B 1 18 ? -16.719 -17.625 -4.996 1 64.62 18 ALA B C 1
ATOM 3301 O O . ALA B 1 18 ? -17.016 -18.531 -4.211 1 64.62 18 ALA B O 1
ATOM 3302 N N . MET B 1 19 ? -15.742 -17.656 -5.793 1 66.75 19 MET B N 1
ATOM 3303 C CA . MET B 1 19 ? -14.961 -18.875 -5.922 1 66.75 19 MET B CA 1
ATOM 3304 C C . MET B 1 19 ? -14.172 -19.156 -4.645 1 66.75 19 MET B C 1
ATOM 3306 O O . MET B 1 19 ? -14.117 -20.297 -4.176 1 66.75 19 MET B O 1
ATOM 3310 N N . PHE B 1 20 ? -13.758 -18.047 -3.982 1 67.44 20 PHE B N 1
ATOM 3311 C CA . PHE B 1 20 ? -12.891 -18.234 -2.828 1 67.44 20 PHE B CA 1
ATOM 3312 C C . PHE B 1 20 ? -13.703 -18.297 -1.541 1 67.44 20 PHE B C 1
ATOM 3314 O O . PHE B 1 20 ? -13.234 -18.828 -0.529 1 67.44 20 PHE B O 1
ATOM 3321 N N . GLU B 1 21 ? -14.953 -17.797 -1.688 1 71.75 21 GLU B N 1
ATOM 3322 C CA . GLU B 1 21 ? -15.82 -17.859 -0.513 1 71.75 21 GLU B CA 1
ATOM 3323 C C . GLU B 1 21 ? -16.609 -19.172 -0.488 1 71.75 21 GLU B C 1
ATOM 3325 O O . GLU B 1 21 ? -17.188 -19.531 0.54 1 71.75 21 GLU B O 1
ATOM 3330 N N . GLU B 1 22 ? -16.562 -19.859 -1.56 1 79.19 22 GLU B N 1
ATOM 3331 C CA . GLU B 1 22 ? -17.297 -21.109 -1.686 1 79.19 22 GLU B CA 1
ATOM 3332 C C . GLU B 1 22 ? -16.828 -22.125 -0.652 1 79.19 22 GLU B C 1
ATOM 3334 O O . GLU B 1 22 ? -17.641 -22.875 -0.107 1 79.19 22 GLU B O 1
ATOM 3339 N N . GLY B 1 23 ? -15.484 -22.031 -0.429 1 83.06 23 GLY B N 1
ATOM 3340 C CA . GLY B 1 23 ? -14.953 -22.953 0.57 1 83.06 23 GLY B CA 1
ATOM 3341 C C . GLY B 1 23 ? -15.547 -22.734 1.95 1 83.06 23 GLY B C 1
ATOM 3342 O O . GLY B 1 23 ? -15.922 -23.688 2.627 1 83.06 23 GLY B O 1
ATOM 3343 N N . LYS B 1 24 ? -15.664 -21.5 2.297 1 79.12 24 LYS B N 1
ATOM 3344 C CA . LYS B 1 24 ? -16.234 -21.156 3.596 1 79.12 24 LYS B CA 1
ATOM 3345 C C . LYS B 1 24 ? -17.703 -21.578 3.678 1 79.12 24 LYS B C 1
ATOM 3347 O O . LYS B 1 24 ? -18.156 -22.109 4.695 1 79.12 24 LYS B O 1
ATOM 3352 N N . LYS B 1 25 ? -18.422 -21.297 2.615 1 83.31 25 LYS B N 1
ATOM 3353 C CA . LYS B 1 25 ? -19.844 -21.672 2.566 1 83.31 25 LYS B CA 1
ATOM 3354 C C . LYS B 1 25 ? -20.016 -23.188 2.656 1 83.31 25 LYS B C 1
ATOM 3356 O O . LYS B 1 25 ? -20.891 -23.656 3.373 1 83.31 25 LYS B O 1
ATOM 3361 N N . MET B 1 26 ? -19.203 -23.891 1.969 1 89.94 26 MET B N 1
ATOM 3362 C CA . MET B 1 26 ? -19.281 -25.359 1.973 1 89.94 26 MET B CA 1
ATOM 3363 C C . MET B 1 26 ? -18.875 -25.906 3.33 1 89.94 26 MET B C 1
ATOM 3365 O O . MET B 1 26 ? -19.469 -26.875 3.811 1 89.94 26 MET B O 1
ATOM 3369 N N . ALA B 1 27 ? -17.828 -25.219 3.875 1 88.44 27 ALA B N 1
ATOM 3370 C CA . ALA B 1 27 ? -17.375 -25.656 5.191 1 88.44 27 ALA B CA 1
ATOM 3371 C C . ALA B 1 27 ? -18.469 -25.484 6.238 1 88.44 27 ALA B C 1
ATOM 3373 O O . ALA B 1 27 ? -18.578 -26.297 7.168 1 88.44 27 ALA B O 1
ATOM 3374 N N . ALA B 1 28 ? -19.25 -24.438 6.117 1 87.62 28 ALA B N 1
ATOM 3375 C CA . ALA B 1 28 ? -20.359 -24.203 7.039 1 87.62 28 ALA B CA 1
ATOM 3376 C C . ALA B 1 28 ? -21.406 -25.297 6.93 1 87.62 28 ALA B C 1
ATOM 3378 O O . ALA B 1 28 ? -22.047 -25.656 7.922 1 87.62 28 ALA B O 1
ATOM 3379 N N . VAL B 1 29 ? -21.547 -25.922 5.762 1 91.94 29 VAL B N 1
ATOM 3380 C CA . VAL B 1 29 ? -22.562 -26.922 5.504 1 91.94 29 VAL B CA 1
ATOM 3381 C C . VAL B 1 29 ? -22.016 -28.312 5.82 1 91.94 29 VAL B C 1
ATOM 3383 O O . VAL B 1 29 ? -22.672 -29.109 6.492 1 91.94 29 VAL B O 1
ATOM 3386 N N . TYR B 1 30 ? -20.797 -28.578 5.426 1 94 30 TYR B N 1
ATOM 3387 C CA . TYR B 1 30 ? -20.297 -29.938 5.438 1 94 30 TYR B CA 1
ATOM 3388 C C . TYR B 1 30 ? -19.25 -30.125 6.531 1 94 30 TYR B C 1
ATOM 3390 O O . TYR B 1 30 ? -18.844 -31.25 6.84 1 94 30 TYR B O 1
ATOM 3398 N N . GLY B 1 31 ? -18.891 -29.016 7.148 1 91.56 31 GLY B N 1
ATOM 3399 C CA . GLY B 1 31 ? -17.766 -29.047 8.062 1 91.56 31 GLY B CA 1
ATOM 3400 C C . GLY B 1 31 ? -16.438 -28.797 7.375 1 91.56 31 GLY B C 1
ATOM 3401 O O . GLY B 1 31 ? -16.172 -29.312 6.289 1 91.56 31 GLY B O 1
ATOM 3402 N N . ARG B 1 32 ? -15.641 -28.031 7.961 1 87.81 32 ARG B N 1
ATOM 3403 C CA . ARG B 1 32 ? -14.375 -27.578 7.391 1 87.81 32 ARG B CA 1
ATOM 3404 C C . ARG B 1 32 ? -13.492 -28.766 7.016 1 87.81 32 ARG B C 1
ATOM 3406 O O . ARG B 1 32 ? -12.805 -28.75 5.992 1 87.81 32 ARG B O 1
ATOM 3413 N N . GLU B 1 33 ? -13.562 -29.781 7.77 1 90.25 33 GLU B N 1
ATOM 3414 C CA . GLU B 1 33 ? -12.695 -30.938 7.578 1 90.25 33 GLU B CA 1
ATOM 3415 C C . GLU B 1 33 ? -13.109 -31.75 6.359 1 90.25 33 GLU B C 1
ATOM 3417 O O . GLU B 1 33 ? -12.344 -32.562 5.855 1 90.25 33 GLU B O 1
ATOM 3422 N N . ASN B 1 34 ? -14.281 -31.453 5.891 1 93.5 34 ASN B N 1
ATOM 3423 C CA . ASN B 1 34 ? -14.82 -32.25 4.785 1 93.5 34 ASN B CA 1
ATOM 3424 C C . ASN B 1 34 ? -14.766 -31.484 3.469 1 93.5 34 ASN B C 1
ATOM 3426 O O . ASN B 1 34 ? -15.203 -31.984 2.432 1 93.5 34 ASN B O 1
ATOM 3430 N N . VAL B 1 35 ? -14.344 -30.281 3.562 1 95.19 35 VAL B N 1
ATOM 3431 C CA . VAL B 1 35 ? -14.18 -29.469 2.365 1 95.19 35 VAL B CA 1
ATOM 3432 C C . VAL B 1 35 ? -12.695 -29.344 2.018 1 95.19 35 VAL B C 1
ATOM 3434 O O . VAL B 1 35 ? -11.883 -28.969 2.865 1 95.19 35 VAL B O 1
ATOM 3437 N N . TYR B 1 36 ? -12.352 -29.734 0.778 1 96.44 36 TYR B N 1
ATOM 3438 C CA . TYR B 1 36 ? -10.969 -29.719 0.33 1 96.44 36 TYR B CA 1
ATOM 3439 C C . TYR B 1 36 ? -10.711 -28.531 -0.592 1 96.44 36 TYR B C 1
ATOM 3441 O O . TYR B 1 36 ? -10.797 -28.656 -1.815 1 96.44 36 TYR B O 1
ATOM 3449 N N . ASP B 1 37 ? -10.328 -27.422 0.031 1 94.19 37 ASP B N 1
ATOM 3450 C CA . ASP B 1 37 ? -10.125 -26.172 -0.702 1 94.19 37 ASP B CA 1
ATOM 3451 C C . ASP B 1 37 ? -8.68 -26.062 -1.187 1 94.19 37 ASP B C 1
ATOM 3453 O O . ASP B 1 37 ? -7.781 -25.75 -0.404 1 94.19 37 ASP B O 1
ATOM 3457 N N . PHE B 1 38 ? -8.492 -26.312 -2.457 1 95.75 38 PHE B N 1
ATOM 3458 C CA . PHE B 1 38 ? -7.176 -26.203 -3.076 1 95.75 38 PHE B CA 1
ATOM 3459 C C . PHE B 1 38 ? -7.094 -24.969 -3.967 1 95.75 38 PHE B C 1
ATOM 3461 O O . PHE B 1 38 ? -6.234 -24.875 -4.848 1 95.75 38 PHE B O 1
ATOM 3468 N N . SER B 1 39 ? -8.016 -24.016 -3.76 1 91.81 39 SER B N 1
ATOM 3469 C CA . SER B 1 39 ? -8.141 -22.891 -4.684 1 91.81 39 SER B CA 1
ATOM 3470 C C . SER B 1 39 ? -7.203 -21.75 -4.305 1 91.81 39 SER B C 1
ATOM 3472 O O . SER B 1 39 ? -6.855 -20.922 -5.145 1 91.81 39 SER B O 1
ATOM 3474 N N . LEU B 1 40 ? -6.75 -21.719 -3.068 1 86.31 40 LEU B N 1
ATOM 3475 C CA . LEU B 1 40 ? -6.031 -20.547 -2.58 1 86.31 40 LEU B CA 1
ATOM 34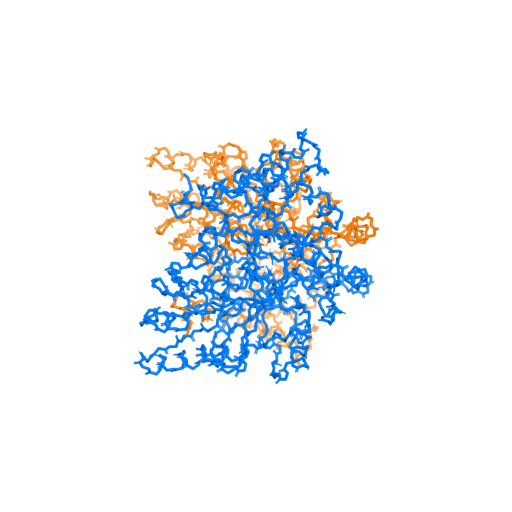76 C C . LEU B 1 40 ? -4.551 -20.859 -2.381 1 86.31 40 LEU B C 1
ATOM 3478 O O . LEU B 1 40 ? -4.203 -21.953 -1.911 1 86.31 40 LEU B O 1
ATOM 3482 N N . GLY B 1 41 ? -3.723 -19.922 -2.795 1 85.88 41 GLY B N 1
ATOM 3483 C CA . GLY B 1 41 ? -2.293 -20.016 -2.541 1 85.88 41 GLY B CA 1
ATOM 3484 C C . GLY B 1 41 ? -1.869 -19.328 -1.255 1 85.88 41 GLY B C 1
ATOM 3485 O O . GLY B 1 41 ? -0.958 -18.5 -1.258 1 85.88 41 GLY B O 1
ATOM 3486 N N . ASN B 1 42 ? -2.498 -19.625 -0.156 1 84 42 ASN B N 1
ATOM 3487 C CA . ASN B 1 42 ? -2.168 -19.094 1.161 1 84 42 ASN B CA 1
ATOM 3488 C C . ASN B 1 42 ? -1.249 -20.031 1.933 1 84 42 ASN B C 1
ATOM 3490 O O . ASN B 1 42 ? -1.67 -21.109 2.352 1 84 42 ASN B O 1
ATOM 3494 N N . PRO B 1 43 ? -0.094 -19.531 2.176 1 86.44 43 PRO B N 1
ATOM 3495 C CA . PRO B 1 43 ? 0.818 -20.406 2.918 1 86.44 43 PRO B CA 1
ATOM 3496 C C . PRO B 1 43 ? 0.21 -20.922 4.219 1 86.44 43 PRO B C 1
ATOM 3498 O O . PRO B 1 43 ? -0.405 -20.156 4.965 1 86.44 43 PRO B O 1
ATOM 3501 N N . ASN B 1 44 ? 0.399 -22.25 4.469 1 84 44 ASN B N 1
ATOM 3502 C CA . ASN B 1 44 ? -0.143 -22.875 5.672 1 84 44 ASN B CA 1
ATOM 3503 C C . ASN B 1 44 ? 0.965 -23.297 6.633 1 84 44 ASN B C 1
ATOM 3505 O O . ASN B 1 44 ? 0.691 -23.875 7.684 1 84 44 ASN B O 1
ATOM 3509 N N . VAL B 1 45 ? 2.164 -23.031 6.285 1 90.38 45 VAL B N 1
ATOM 3510 C CA . VAL B 1 45 ? 3.299 -23.281 7.168 1 90.38 45 VAL B CA 1
ATOM 3511 C C . VAL B 1 45 ? 3.588 -22.047 8.008 1 90.38 45 VAL B C 1
ATOM 3513 O O . VAL B 1 45 ? 3.498 -20.922 7.508 1 90.38 45 VAL B O 1
ATOM 3516 N N . PRO B 1 46 ? 3.895 -22.312 9.25 1 93.88 46 PRO B N 1
ATOM 3517 C CA . PRO B 1 46 ? 4.215 -21.156 10.102 1 93.88 46 PRO B CA 1
ATOM 3518 C C . PRO B 1 46 ? 5.441 -20.391 9.609 1 93.88 46 PRO B C 1
ATOM 3520 O O . PRO B 1 46 ? 6.32 -20.969 8.969 1 93.88 46 PRO B O 1
ATOM 3523 N N . ALA B 1 47 ? 5.449 -19.078 9.906 1 95.81 47 ALA B N 1
ATOM 3524 C CA . ALA B 1 47 ? 6.691 -18.344 9.734 1 95.81 47 ALA B CA 1
ATOM 3525 C C . ALA B 1 47 ? 7.836 -18.984 10.516 1 95.81 47 ALA B C 1
ATOM 3527 O O . ALA B 1 47 ? 7.613 -19.578 11.57 1 95.81 47 ALA B O 1
ATOM 3528 N N . PRO B 1 48 ? 9.039 -18.906 9.961 1 96.44 48 PRO B N 1
ATOM 3529 C CA . PRO B 1 48 ? 10.172 -19.406 10.758 1 96.44 48 PRO B CA 1
ATOM 3530 C C . PRO B 1 48 ? 10.203 -18.812 12.164 1 96.44 48 PRO B C 1
ATOM 3532 O O . PRO B 1 48 ? 9.898 -17.641 12.359 1 96.44 48 PRO B O 1
ATOM 3535 N N . PRO B 1 49 ? 10.594 -19.656 13.156 1 96.12 49 PRO B N 1
ATOM 3536 C CA . PRO B 1 49 ? 10.625 -19.188 14.539 1 96.12 49 PRO B CA 1
ATOM 3537 C C . PRO B 1 49 ? 11.43 -17.891 14.711 1 96.12 49 PRO B C 1
ATOM 3539 O O . PRO B 1 49 ? 11.117 -17.078 15.578 1 96.12 49 PRO B O 1
ATOM 3542 N N . ALA B 1 50 ? 12.422 -17.719 13.852 1 97.88 50 ALA B N 1
ATOM 3543 C CA . ALA B 1 50 ? 13.289 -16.547 13.914 1 97.88 50 ALA B CA 1
ATOM 3544 C C . ALA B 1 50 ? 12.477 -15.258 13.734 1 97.88 50 ALA B C 1
ATOM 3546 O O . ALA B 1 50 ? 12.828 -14.211 14.281 1 97.88 50 ALA B O 1
ATOM 3547 N N . VAL B 1 51 ? 11.391 -15.312 13.023 1 98.25 51 VAL B N 1
ATOM 3548 C CA . VAL B 1 51 ? 10.57 -14.141 12.734 1 98.25 51 VAL B CA 1
ATOM 3549 C C . VAL B 1 51 ? 9.914 -13.641 14.023 1 98.25 51 VAL B C 1
ATOM 3551 O O . VAL B 1 51 ? 10.062 -12.477 14.391 1 98.25 51 VAL B O 1
ATOM 3554 N N . ASN B 1 52 ? 9.164 -14.523 14.703 1 98.31 52 ASN B N 1
ATOM 3555 C CA . ASN B 1 52 ? 8.516 -14.133 15.953 1 98.31 52 ASN B CA 1
ATOM 3556 C C . ASN B 1 52 ? 9.531 -13.68 17 1 98.31 52 ASN B C 1
ATOM 3558 O O . ASN B 1 52 ? 9.297 -12.711 17.719 1 98.31 52 ASN B O 1
ATOM 3562 N N . GLN B 1 53 ? 10.656 -14.414 17.047 1 98.56 53 GLN B N 1
ATOM 3563 C CA . GLN B 1 53 ? 11.703 -14.016 17.984 1 98.56 53 GLN B CA 1
ATOM 3564 C C . GLN B 1 53 ? 12.227 -12.617 17.656 1 98.56 53 GLN B C 1
ATOM 3566 O O . GLN B 1 53 ? 12.469 -11.812 18.562 1 98.56 53 GLN B O 1
ATOM 3571 N N . ALA B 1 54 ? 12.453 -12.344 16.375 1 98.75 54 ALA B N 1
ATOM 3572 C CA . ALA B 1 54 ? 12.906 -11.023 15.961 1 98.75 54 ALA B CA 1
ATOM 3573 C C . ALA B 1 54 ? 11.922 -9.938 16.391 1 98.75 54 ALA B C 1
ATOM 3575 O O . ALA B 1 54 ? 12.328 -8.875 16.859 1 98.75 54 ALA B O 1
ATOM 3576 N N . ILE B 1 55 ? 10.641 -10.156 16.203 1 98.81 55 ILE B N 1
ATOM 3577 C CA . ILE B 1 55 ? 9.617 -9.188 16.594 1 98.81 55 ILE B CA 1
ATOM 3578 C C . ILE B 1 55 ? 9.719 -8.906 18.094 1 98.81 55 ILE B C 1
ATOM 3580 O O . ILE B 1 55 ? 9.742 -7.746 18.5 1 98.81 55 ILE B O 1
ATOM 3584 N N . LEU B 1 56 ? 9.773 -10 18.859 1 98.75 56 LEU B N 1
ATOM 3585 C CA . LEU B 1 56 ? 9.867 -9.859 20.312 1 98.75 56 LEU B CA 1
ATOM 3586 C C . LEU B 1 56 ? 11.109 -9.062 20.703 1 98.75 56 LEU B C 1
ATOM 3588 O O . LEU B 1 56 ? 11.031 -8.133 21.516 1 98.75 56 LEU B O 1
ATOM 3592 N N . ASP B 1 57 ? 12.242 -9.391 20.125 1 98.75 57 ASP B N 1
ATOM 3593 C CA . ASP B 1 57 ? 13.508 -8.734 20.438 1 98.75 57 ASP B CA 1
ATOM 3594 C C . ASP B 1 57 ? 13.469 -7.258 20.062 1 98.75 57 ASP B C 1
ATOM 3596 O O . ASP B 1 57 ? 13.914 -6.402 20.828 1 98.75 57 ASP B O 1
ATOM 3600 N N . ILE B 1 58 ? 12.969 -6.938 18.906 1 98.75 58 ILE B N 1
ATOM 3601 C CA . ILE B 1 58 ? 12.922 -5.562 18.422 1 98.75 58 ILE B CA 1
ATOM 3602 C C . ILE B 1 58 ? 12.086 -4.703 19.359 1 98.75 58 ILE B C 1
ATOM 3604 O O . ILE B 1 58 ? 12.5 -3.613 19.75 1 98.75 58 ILE B O 1
ATOM 3608 N N . ILE B 1 59 ? 10.906 -5.215 19.734 1 98.38 59 ILE B N 1
ATOM 3609 C CA . ILE B 1 59 ? 9.984 -4.48 20.594 1 98.38 59 ILE B CA 1
ATOM 3610 C C . ILE B 1 59 ? 10.633 -4.258 21.969 1 98.38 59 ILE B C 1
ATOM 3612 O O . ILE B 1 59 ? 10.43 -3.215 22.594 1 98.38 59 ILE B O 1
ATOM 3616 N N . ARG B 1 60 ? 11.461 -5.168 22.391 1 97.62 60 ARG B N 1
ATOM 3617 C CA . ARG B 1 60 ? 12.078 -5.102 23.703 1 97.62 60 ARG B CA 1
ATOM 3618 C C . ARG B 1 60 ? 13.344 -4.25 23.672 1 97.62 60 ARG B C 1
ATOM 3620 O O . ARG B 1 60 ? 13.672 -3.574 24.656 1 97.62 60 ARG B O 1
ATOM 3627 N N . GLU B 1 61 ? 14.031 -4.25 22.531 1 97.94 61 GLU B N 1
ATOM 3628 C CA . GLU B 1 61 ? 15.406 -3.752 22.531 1 97.94 61 GLU B CA 1
ATOM 3629 C C . GLU B 1 61 ? 15.492 -2.381 21.859 1 97.94 61 GLU B C 1
ATOM 3631 O O . GLU B 1 61 ? 16.406 -1.608 22.141 1 97.94 61 GLU B O 1
ATOM 3636 N N . GLU B 1 62 ? 14.633 -2.137 20.984 1 96.81 62 GLU B N 1
ATOM 3637 C CA . GLU B 1 62 ? 14.789 -0.927 20.188 1 96.81 62 GLU B CA 1
ATOM 3638 C C . GLU B 1 62 ? 13.82 0.166 20.641 1 96.81 62 GLU B C 1
ATOM 3640 O O . GLU B 1 62 ? 12.781 -0.124 21.234 1 96.81 62 GLU B O 1
ATOM 3645 N N . GLU B 1 63 ? 14.203 1.437 20.359 1 94.94 63 GLU B N 1
ATOM 3646 C CA . GLU B 1 63 ? 13.383 2.584 20.75 1 94.94 63 GLU B CA 1
ATOM 3647 C C . GLU B 1 63 ? 12.086 2.629 19.953 1 94.94 63 GLU B C 1
ATOM 3649 O O . GLU B 1 63 ? 12.102 2.576 18.719 1 94.94 63 GLU B O 1
ATOM 3654 N N . THR B 1 64 ? 11.016 2.816 20.688 1 93.94 64 THR B N 1
ATOM 3655 C CA . THR B 1 64 ? 9.68 2.727 20.125 1 93.94 64 THR B CA 1
ATOM 3656 C C . THR B 1 64 ? 9.484 3.771 19.031 1 93.94 64 THR B C 1
ATOM 3658 O O . THR B 1 64 ? 8.812 3.514 18.016 1 93.94 64 THR B O 1
ATOM 3661 N N . THR B 1 65 ? 9.992 4.984 19.172 1 92.62 65 THR B N 1
ATOM 3662 C CA . THR B 1 65 ? 9.836 6.059 18.188 1 92.62 65 THR B CA 1
ATOM 3663 C C . THR B 1 65 ? 10.578 5.734 16.906 1 92.62 65 THR B C 1
ATOM 3665 O O . THR B 1 65 ? 10.203 6.207 15.828 1 92.62 65 THR B O 1
ATOM 3668 N N . PHE B 1 66 ? 11.609 4.922 17.078 1 92.94 66 PHE B N 1
ATOM 3669 C CA . PHE B 1 66 ? 12.336 4.449 15.906 1 92.94 66 PHE B CA 1
ATOM 3670 C C . PHE B 1 66 ? 11.609 3.279 15.25 1 92.94 66 PHE B C 1
ATOM 3672 O O . PHE B 1 66 ? 11.375 3.289 14.039 1 92.94 66 PHE B O 1
ATOM 3679 N N . VAL B 1 67 ? 11.164 2.32 16.031 1 96 67 VAL B N 1
ATOM 3680 C CA . VAL B 1 67 ? 10.555 1.087 15.555 1 96 67 VAL B CA 1
ATOM 3681 C C . VAL B 1 67 ? 9.297 1.415 14.75 1 96 67 VAL B C 1
ATOM 3683 O O . VAL B 1 67 ? 9.047 0.822 13.695 1 96 67 VAL B O 1
ATOM 3686 N N . HIS B 1 68 ? 8.523 2.381 15.211 1 96.56 68 HIS B N 1
ATOM 3687 C CA . HIS B 1 68 ? 7.223 2.648 14.609 1 96.56 68 HIS B CA 1
ATOM 3688 C C . HIS B 1 68 ? 7.234 3.955 13.828 1 96.56 68 HIS B C 1
ATOM 3690 O O . HIS B 1 68 ? 6.199 4.391 13.328 1 96.56 68 HIS B O 1
ATOM 3696 N N . GLY B 1 69 ? 8.375 4.66 13.695 1 92.44 69 GLY B N 1
ATOM 3697 C CA . GLY B 1 69 ? 8.461 5.98 13.094 1 92.44 69 GLY B CA 1
ATOM 3698 C C . GLY B 1 69 ? 8.57 5.949 11.586 1 92.44 69 GLY B C 1
ATOM 3699 O O . GLY B 1 69 ? 8.672 4.875 10.984 1 92.44 69 GLY B O 1
ATOM 3700 N N . TYR B 1 70 ? 8.508 7.16 10.969 1 86.19 70 TYR B N 1
ATOM 3701 C CA . TYR B 1 70 ? 8.695 7.301 9.531 1 86.19 70 TYR B CA 1
ATOM 3702 C C . TYR B 1 70 ? 10.148 7.023 9.148 1 86.19 70 TYR B C 1
ATOM 3704 O O . TYR B 1 70 ? 11.062 7.223 9.953 1 86.19 70 TYR B O 1
ATOM 3712 N N . MET B 1 71 ? 10.336 6.555 7.98 1 88.31 71 MET B N 1
ATOM 3713 C CA . MET B 1 71 ? 11.617 6.473 7.301 1 88.31 71 MET B CA 1
ATOM 3714 C C . MET B 1 71 ? 11.516 6.988 5.867 1 88.31 71 MET B C 1
ATOM 3716 O O . MET B 1 71 ? 10.445 7.422 5.438 1 88.31 71 MET B O 1
ATOM 3720 N N . SER B 1 72 ? 12.633 6.992 5.211 1 88.88 72 SER B N 1
ATOM 3721 C CA . SER B 1 72 ? 12.57 7.359 3.801 1 88.88 72 SER B CA 1
ATOM 3722 C C . SER B 1 72 ? 11.562 6.5 3.051 1 88.88 72 SER B C 1
ATOM 3724 O O . SER B 1 72 ? 11.266 5.375 3.463 1 88.88 72 SER B O 1
ATOM 3726 N N . ASN B 1 73 ? 11.039 7.043 1.989 1 92.94 73 ASN B N 1
ATOM 3727 C CA . ASN B 1 73 ? 10.062 6.316 1.188 1 92.94 73 ASN B CA 1
ATOM 3728 C C . ASN B 1 73 ? 10.625 4.996 0.678 1 92.94 73 ASN B C 1
ATOM 3730 O O . ASN B 1 73 ? 9.891 4.027 0.495 1 92.94 73 ASN B O 1
ATOM 3734 N N . ALA B 1 74 ? 11.953 4.938 0.508 1 95.88 74 ALA B N 1
ATOM 3735 C CA . ALA B 1 74 ? 12.586 3.734 -0.016 1 95.88 74 ALA B CA 1
ATOM 3736 C C . ALA B 1 74 ? 12.719 2.668 1.067 1 95.88 74 ALA B C 1
ATOM 3738 O O . ALA B 1 74 ? 12.914 1.488 0.766 1 95.88 74 ALA B O 1
ATOM 3739 N N . GLY B 1 75 ? 12.648 3.062 2.328 1 96.75 75 GLY B N 1
ATOM 3740 C CA . GLY B 1 75 ? 12.836 2.146 3.443 1 96.75 75 GLY B CA 1
ATOM 3741 C C . GLY B 1 75 ? 14.07 2.461 4.27 1 96.75 75 GLY B C 1
ATOM 3742 O O . GLY B 1 75 ? 14.852 3.346 3.914 1 96.75 75 GLY B O 1
ATOM 3743 N N . PHE B 1 76 ? 14.234 1.769 5.406 1 97.25 76 PHE B N 1
ATOM 3744 C CA . PHE B 1 76 ? 15.398 1.955 6.258 1 97.25 76 PHE B CA 1
ATOM 3745 C C . PHE B 1 76 ? 16.688 1.608 5.508 1 97.25 76 PHE B C 1
ATOM 3747 O O . PHE B 1 76 ? 16.719 0.636 4.754 1 97.25 76 PHE B O 1
ATOM 3754 N N . GLU B 1 77 ? 17.719 2.41 5.719 1 96.75 77 GLU B N 1
ATOM 3755 C CA . GLU B 1 77 ? 19 2.186 5.035 1 96.75 77 GLU B CA 1
ATOM 3756 C C . GLU B 1 77 ? 19.594 0.831 5.41 1 96.75 77 GLU B C 1
ATOM 3758 O O . GLU B 1 77 ? 20.094 0.109 4.551 1 96.75 77 GLU B O 1
ATOM 3763 N N . ASP B 1 78 ? 19.531 0.507 6.656 1 98 78 ASP B N 1
ATOM 3764 C CA . ASP B 1 78 ? 20.125 -0.75 7.098 1 98 78 ASP B CA 1
ATOM 3765 C C . ASP B 1 78 ? 19.344 -1.946 6.562 1 98 78 ASP B C 1
ATOM 3767 O O . ASP B 1 78 ? 19.922 -2.99 6.254 1 98 78 ASP B O 1
ATOM 3771 N N . THR B 1 79 ? 18 -1.843 6.473 1 98.62 79 THR B N 1
ATOM 3772 C CA . THR B 1 79 ? 17.203 -2.9 5.867 1 98.62 79 THR B CA 1
ATOM 3773 C C . THR B 1 79 ? 17.562 -3.086 4.398 1 98.62 79 THR B C 1
ATOM 3775 O O . THR B 1 79 ? 17.797 -4.211 3.947 1 98.62 79 THR B O 1
ATOM 3778 N N . ARG B 1 80 ? 17.609 -1.995 3.629 1 98.81 80 ARG B N 1
ATOM 3779 C CA . ARG B 1 80 ? 17.938 -2.037 2.211 1 98.81 80 ARG B CA 1
ATOM 3780 C C . ARG B 1 80 ? 19.344 -2.59 2.002 1 98.81 80 ARG B C 1
ATOM 3782 O O . ARG B 1 80 ? 19.578 -3.363 1.071 1 98.81 80 ARG B O 1
ATOM 3789 N N . ASP B 1 81 ? 20.25 -2.203 2.898 1 98.81 81 ASP B N 1
ATOM 3790 C CA . ASP B 1 81 ? 21.625 -2.719 2.826 1 98.81 81 ASP B CA 1
ATOM 3791 C C . ASP B 1 81 ? 21.656 -4.219 3.113 1 98.81 81 ASP B C 1
ATOM 3793 O O . ASP B 1 81 ? 22.375 -4.969 2.451 1 98.81 81 ASP B O 1
ATOM 3797 N N . ALA B 1 82 ? 20.938 -4.664 4.102 1 98.81 82 ALA B N 1
ATOM 3798 C CA . ALA B 1 82 ? 20.875 -6.086 4.434 1 98.81 82 ALA B CA 1
ATOM 3799 C C . ALA B 1 82 ? 20.375 -6.906 3.252 1 98.81 82 ALA B C 1
ATOM 3801 O O . ALA B 1 82 ? 20.906 -7.973 2.951 1 98.81 82 ALA B O 1
ATOM 3802 N N . VAL B 1 83 ? 19.359 -6.422 2.584 1 98.81 83 VAL B N 1
ATOM 3803 C CA . VAL B 1 83 ? 18.797 -7.098 1.415 1 98.81 83 VAL B CA 1
ATOM 3804 C C . VAL B 1 83 ? 19.844 -7.141 0.301 1 98.81 83 VAL B C 1
ATOM 3806 O O . VAL B 1 83 ? 20.078 -8.195 -0.295 1 98.81 83 VAL B O 1
ATOM 3809 N N . ALA B 1 84 ? 20.438 -5.992 0.037 1 98.88 84 ALA B N 1
ATOM 3810 C CA . ALA B 1 84 ? 21.453 -5.906 -1.009 1 98.88 84 ALA B CA 1
ATOM 3811 C C . ALA B 1 84 ? 22.594 -6.895 -0.752 1 98.88 84 ALA B C 1
ATOM 3813 O O . ALA B 1 84 ? 22.984 -7.641 -1.65 1 98.88 84 ALA B O 1
ATOM 3814 N N . GLN B 1 85 ? 23.078 -6.91 0.448 1 98.75 85 GLN B N 1
ATOM 3815 C CA . GLN B 1 85 ? 24.188 -7.785 0.801 1 98.75 85 GLN B CA 1
ATOM 3816 C C . GLN B 1 85 ? 23.797 -9.25 0.679 1 98.75 85 GLN B C 1
ATOM 3818 O O . GLN B 1 85 ? 24.594 -10.078 0.212 1 98.75 85 GLN B O 1
ATOM 3823 N N . SER B 1 86 ? 22.656 -9.562 1.142 1 98.56 86 SER B N 1
ATOM 3824 C CA . SER B 1 86 ? 22.172 -10.93 1.004 1 98.56 86 SER B CA 1
ATOM 3825 C C . SER B 1 86 ? 22.141 -11.367 -0.458 1 98.56 86 SER B C 1
ATOM 3827 O O . SER B 1 86 ? 22.609 -12.461 -0.792 1 98.56 86 SER B O 1
ATOM 3829 N N . LEU B 1 87 ? 21.609 -10.523 -1.333 1 98.62 87 LEU B N 1
ATOM 3830 C CA . LEU B 1 87 ? 21.547 -10.828 -2.758 1 98.62 87 LEU B CA 1
ATOM 3831 C C . LEU B 1 87 ? 22.938 -10.977 -3.355 1 98.62 87 LEU B C 1
ATOM 3833 O O . LEU B 1 87 ? 23.188 -11.891 -4.152 1 98.62 87 LEU B O 1
ATOM 3837 N N . ASN B 1 88 ? 23.812 -10.102 -2.963 1 98.69 88 ASN B N 1
ATOM 3838 C CA . ASN B 1 88 ? 25.188 -10.156 -3.457 1 98.69 88 ASN B CA 1
ATOM 3839 C C . ASN B 1 88 ? 25.875 -11.461 -3.061 1 98.69 88 ASN B C 1
ATOM 3841 O O . ASN B 1 88 ? 26.562 -12.078 -3.875 1 98.69 88 ASN B O 1
ATOM 3845 N N . ARG B 1 89 ? 25.688 -11.898 -1.841 1 98.19 89 ARG B N 1
ATOM 3846 C CA . ARG B 1 89 ? 26.281 -13.141 -1.361 1 98.19 89 ARG B CA 1
ATOM 3847 C C . ARG B 1 89 ? 25.688 -14.352 -2.09 1 98.19 89 ARG B C 1
ATOM 3849 O O . ARG B 1 89 ? 26.422 -15.273 -2.451 1 98.19 89 ARG B O 1
ATOM 3856 N N . ARG B 1 90 ? 24.484 -14.336 -2.355 1 96.94 90 ARG B N 1
ATOM 3857 C CA . ARG B 1 90 ? 23.781 -15.5 -2.877 1 96.94 90 ARG B CA 1
ATOM 3858 C C . ARG B 1 90 ? 23.953 -15.609 -4.387 1 96.94 90 ARG B C 1
ATOM 3860 O O . ARG B 1 90 ? 23.969 -16.719 -4.934 1 96.94 90 ARG B O 1
ATOM 3867 N N . PHE B 1 91 ? 24.031 -14.445 -5.059 1 97.56 91 PHE B N 1
ATOM 3868 C CA . PHE B 1 91 ? 23.875 -14.516 -6.508 1 97.56 91 PHE B CA 1
ATOM 3869 C C . PHE B 1 91 ? 25.062 -13.867 -7.215 1 97.56 91 PHE B C 1
ATOM 3871 O O . PHE B 1 91 ? 25.078 -13.758 -8.445 1 97.56 91 PHE B O 1
ATOM 3878 N N . GLY B 1 92 ? 26.047 -13.43 -6.508 1 97.25 92 GLY B N 1
ATOM 3879 C CA . GLY B 1 92 ? 27.234 -12.852 -7.102 1 97.25 92 GLY B CA 1
ATOM 3880 C C . GLY B 1 92 ? 26.984 -11.508 -7.762 1 97.25 92 GLY B C 1
ATOM 3881 O O . GLY B 1 92 ? 27.578 -11.203 -8.797 1 97.25 92 GLY B O 1
ATOM 3882 N N . THR B 1 93 ? 26 -10.789 -7.285 1 98.06 93 THR B N 1
ATOM 3883 C CA . THR B 1 93 ? 25.672 -9.453 -7.762 1 98.06 93 THR B CA 1
ATOM 3884 C C . THR B 1 93 ? 26.422 -8.391 -6.949 1 98.06 93 THR B C 1
ATOM 3886 O O . THR B 1 93 ? 27.312 -8.727 -6.156 1 98.06 93 THR B O 1
ATOM 3889 N N . HIS B 1 94 ? 26.219 -7.078 -7.254 1 98.44 94 HIS B N 1
ATOM 3890 C CA . HIS B 1 94 ? 26.906 -6 -6.562 1 98.44 94 HIS B CA 1
ATOM 3891 C C . HIS B 1 94 ? 25.969 -4.848 -6.242 1 98.44 94 HIS B C 1
ATOM 3893 O O . HIS B 1 94 ? 26.266 -3.691 -6.543 1 98.44 94 HIS B O 1
ATOM 3899 N N . PHE B 1 95 ? 24.891 -5.16 -5.738 1 98.75 95 PHE B N 1
ATOM 3900 C CA . PHE B 1 95 ? 23.875 -4.168 -5.398 1 98.75 95 PHE B CA 1
ATOM 3901 C C . PHE B 1 95 ? 24.297 -3.361 -4.176 1 98.75 95 PHE B C 1
ATOM 3903 O O . PHE B 1 95 ? 25.047 -3.848 -3.334 1 98.75 95 PHE B O 1
ATOM 3910 N N . ARG B 1 96 ? 23.938 -2.096 -4.109 1 98.5 96 ARG B N 1
ATOM 3911 C CA . ARG B 1 96 ? 24 -1.21 -2.951 1 98.5 96 ARG B CA 1
ATOM 3912 C C . ARG B 1 96 ? 22.594 -0.893 -2.43 1 98.5 96 ARG B C 1
ATOM 3914 O O . ARG B 1 96 ? 21.594 -1.26 -3.053 1 98.5 96 ARG B O 1
ATOM 3921 N N . LEU B 1 97 ? 22.516 -0.313 -1.28 1 98.25 97 LEU B N 1
ATOM 3922 C CA . LEU B 1 97 ? 21.203 -0.008 -0.693 1 98.25 97 LEU B CA 1
ATOM 3923 C C . LEU B 1 97 ? 20.375 0.862 -1.631 1 98.25 97 LEU B C 1
ATOM 3925 O O . LEU B 1 97 ? 19.156 0.782 -1.634 1 98.25 97 LEU B O 1
ATOM 3929 N N . GLU B 1 98 ? 21.031 1.7 -2.521 1 97.75 98 GLU B N 1
ATOM 3930 C CA . GLU B 1 98 ? 20.328 2.586 -3.445 1 97.75 98 GLU B CA 1
ATOM 3931 C C . GLU B 1 98 ? 19.547 1.792 -4.484 1 97.75 98 GLU B C 1
ATOM 3933 O O . GLU B 1 98 ? 18.578 2.295 -5.059 1 97.75 98 GLU B O 1
ATOM 3938 N N . ASN B 1 99 ? 19.953 0.524 -4.695 1 98.81 99 ASN B N 1
ATOM 3939 C CA . ASN B 1 99 ? 19.312 -0.314 -5.699 1 98.81 99 ASN B CA 1
ATOM 3940 C C . ASN B 1 99 ? 18.062 -0.997 -5.148 1 98.81 99 ASN B C 1
ATOM 3942 O O . ASN B 1 99 ? 17.344 -1.664 -5.887 1 98.81 99 ASN B O 1
ATOM 3946 N N . ILE B 1 100 ? 17.828 -0.852 -3.83 1 98.94 100 ILE B N 1
ATOM 3947 C CA . ILE B 1 100 ? 16.75 -1.568 -3.16 1 98.94 100 ILE B CA 1
ATOM 3948 C C . ILE B 1 100 ? 15.656 -0.585 -2.748 1 98.94 100 ILE B C 1
ATOM 3950 O O . ILE B 1 100 ? 15.938 0.431 -2.107 1 98.94 100 ILE B O 1
ATOM 3954 N N . LEU B 1 101 ? 14.461 -0.803 -3.17 1 98.81 101 LEU B N 1
ATOM 3955 C CA . LEU B 1 101 ? 13.281 -0.109 -2.676 1 98.81 101 LEU B CA 1
ATOM 3956 C C . LEU B 1 101 ? 12.359 -1.068 -1.931 1 98.81 101 LEU B C 1
ATOM 3958 O O . LEU B 1 101 ? 11.836 -2.02 -2.518 1 98.81 101 LEU B O 1
ATOM 3962 N N . MET B 1 102 ? 12.195 -0.871 -0.584 1 98.81 102 MET B N 1
ATOM 3963 C CA . MET B 1 102 ? 11.266 -1.699 0.175 1 98.81 102 MET B CA 1
ATOM 3964 C C . MET B 1 102 ? 9.82 -1.354 -0.174 1 98.81 102 MET B C 1
ATOM 3966 O O . MET B 1 102 ? 9.484 -0.182 -0.345 1 98.81 102 MET B O 1
ATOM 3970 N N . THR B 1 103 ? 8.992 -2.354 -0.289 1 98.69 103 THR B N 1
ATOM 3971 C CA . THR B 1 103 ? 7.617 -2.15 -0.741 1 98.69 103 THR B CA 1
ATOM 3972 C C . THR B 1 103 ? 6.641 -2.941 0.125 1 98.69 103 THR B C 1
ATOM 3974 O O . THR B 1 103 ? 7.055 -3.781 0.927 1 98.69 103 THR B O 1
ATOM 3977 N N . VAL B 1 104 ? 5.359 -2.623 -0.046 1 98.19 104 VAL B N 1
ATOM 3978 C CA . VAL B 1 104 ? 4.273 -3.336 0.618 1 98.19 104 VAL B CA 1
ATOM 3979 C C . VAL B 1 104 ? 3.98 -4.637 -0.127 1 98.19 104 VAL B C 1
ATOM 3981 O O . VAL B 1 104 ? 2.863 -4.844 -0.605 1 98.19 104 VAL B O 1
ATOM 3984 N N . GLY B 1 105 ? 5.012 -5.465 -0.274 1 97.69 105 GLY B N 1
ATOM 3985 C CA . GLY B 1 105 ? 4.918 -6.715 -1.005 1 97.69 105 GLY B CA 1
ATOM 3986 C C . GLY B 1 105 ? 5.199 -6.566 -2.488 1 97.69 105 GLY B C 1
ATOM 3987 O O . GLY B 1 105 ? 5.449 -5.457 -2.967 1 97.69 105 GLY B O 1
ATOM 3988 N N . ALA B 1 106 ? 5.125 -7.691 -3.18 1 98.12 106 ALA B N 1
ATOM 3989 C CA . ALA B 1 106 ? 5.434 -7.707 -4.605 1 98.12 106 ALA B CA 1
ATOM 3990 C C . ALA B 1 106 ? 4.324 -7.043 -5.418 1 98.12 106 ALA B C 1
ATOM 3992 O O . ALA B 1 106 ? 4.59 -6.406 -6.438 1 98.12 106 ALA B O 1
ATOM 3993 N N . ALA B 1 107 ? 3.066 -7.211 -4.984 1 97.5 107 ALA B N 1
ATOM 3994 C CA . ALA B 1 107 ? 1.943 -6.594 -5.691 1 97.5 107 ALA B CA 1
ATOM 3995 C C . ALA B 1 107 ? 2.1 -5.078 -5.75 1 97.5 107 ALA B C 1
ATOM 3997 O O . ALA B 1 107 ? 1.93 -4.469 -6.809 1 97.5 107 ALA B O 1
ATOM 3998 N N . SER B 1 108 ? 2.438 -4.508 -4.605 1 98.38 108 SER B N 1
ATOM 3999 C CA . SER B 1 108 ? 2.691 -3.072 -4.57 1 98.38 108 SER B CA 1
ATOM 4000 C C . SER B 1 108 ? 3.91 -2.707 -5.41 1 98.38 108 SER B C 1
ATOM 4002 O O . SER B 1 108 ? 3.91 -1.686 -6.102 1 98.38 108 SER B O 1
ATOM 4004 N N . GLY B 1 109 ? 4.949 -3.518 -5.316 1 98.75 109 GLY B N 1
ATOM 4005 C CA . GLY B 1 109 ? 6.137 -3.297 -6.121 1 98.75 109 GLY B CA 1
ATOM 4006 C C . GLY B 1 109 ? 5.848 -3.25 -7.609 1 98.75 109 GLY B C 1
ATOM 4007 O O . GLY B 1 109 ? 6.355 -2.381 -8.32 1 98.75 109 GLY B O 1
ATOM 4008 N N . MET B 1 110 ? 5.039 -4.145 -8.086 1 98.69 110 MET B N 1
ATOM 4009 C CA . MET B 1 110 ? 4.68 -4.18 -9.5 1 98.69 110 MET B CA 1
ATOM 4010 C C . MET B 1 110 ? 3.91 -2.924 -9.898 1 98.69 110 MET B C 1
ATOM 4012 O O . MET B 1 110 ? 4.141 -2.361 -10.969 1 98.69 110 MET B O 1
ATOM 4016 N N . ASN B 1 111 ? 2.994 -2.521 -9.062 1 98.75 111 ASN B N 1
ATOM 4017 C CA . ASN B 1 111 ? 2.271 -1.287 -9.336 1 98.75 111 ASN B CA 1
ATOM 4018 C C . ASN B 1 111 ? 3.207 -0.083 -9.367 1 98.75 111 ASN B C 1
ATOM 4020 O O . ASN B 1 111 ? 3.061 0.8 -10.219 1 98.75 111 ASN B O 1
ATOM 4024 N N . VAL B 1 112 ? 4.168 -0.038 -8.461 1 98.75 112 VAL B N 1
ATOM 4025 C CA . VAL B 1 112 ? 5.168 1.022 -8.438 1 98.75 112 VAL B CA 1
ATOM 4026 C C . VAL B 1 112 ? 5.93 1.05 -9.758 1 98.75 112 VAL B C 1
ATOM 4028 O O . VAL B 1 112 ? 6.109 2.113 -10.359 1 98.75 112 VAL B O 1
ATOM 4031 N N . ILE B 1 113 ? 6.352 -0.069 -10.234 1 98.75 113 ILE B N 1
ATOM 4032 C CA . ILE B 1 113 ? 7.141 -0.147 -11.461 1 98.75 113 ILE B CA 1
ATOM 4033 C C . ILE B 1 113 ? 6.285 0.283 -12.648 1 98.75 113 ILE B C 1
ATOM 4035 O O . ILE B 1 113 ? 6.742 1.045 -13.508 1 98.75 113 ILE B O 1
ATOM 4039 N N . PHE B 1 114 ? 5.074 -0.213 -12.734 1 98.81 114 PHE B N 1
ATOM 4040 C CA . PHE B 1 114 ? 4.227 0.127 -13.867 1 98.81 114 PHE B CA 1
ATOM 4041 C C . PHE B 1 114 ? 3.895 1.614 -13.875 1 98.81 114 PHE B C 1
ATOM 4043 O O . PHE B 1 114 ? 3.871 2.25 -14.93 1 98.81 114 PHE B O 1
ATOM 4050 N N . LYS B 1 115 ? 3.619 2.186 -12.711 1 98.38 115 LYS B N 1
ATOM 4051 C CA . LYS B 1 115 ? 3.457 3.635 -12.664 1 98.38 115 LYS B CA 1
ATOM 4052 C C . LYS B 1 115 ? 4.715 4.344 -13.156 1 98.38 115 LYS B C 1
ATOM 4054 O O . LYS B 1 115 ? 4.629 5.367 -13.844 1 98.38 115 LYS B O 1
ATOM 4059 N N . THR B 1 116 ? 5.832 3.834 -12.805 1 98.62 116 THR B N 1
ATOM 4060 C CA . THR B 1 116 ? 7.129 4.438 -13.086 1 98.62 116 THR B CA 1
ATOM 4061 C C . THR B 1 116 ? 7.41 4.434 -14.586 1 98.62 116 THR B C 1
ATOM 4063 O O . THR B 1 116 ? 7.957 5.398 -15.125 1 98.62 116 THR B O 1
ATOM 4066 N N . ILE B 1 117 ? 6.926 3.408 -15.336 1 98.5 117 ILE B N 1
ATOM 4067 C CA . ILE B 1 117 ? 7.527 3.266 -16.656 1 98.5 117 ILE B CA 1
ATOM 4068 C C . ILE B 1 117 ? 6.438 3.338 -17.734 1 98.5 117 ILE B C 1
ATOM 4070 O O . ILE B 1 117 ? 6.734 3.527 -18.906 1 98.5 117 ILE B O 1
ATOM 4074 N N . LEU B 1 118 ? 5.168 3.158 -17.406 1 98.44 118 LEU B N 1
ATOM 4075 C CA . LEU B 1 118 ? 4.16 2.988 -18.453 1 98.44 118 LEU B CA 1
ATOM 4076 C C . LEU B 1 118 ? 3.547 4.328 -18.828 1 98.44 118 LEU B C 1
ATOM 4078 O O . LEU B 1 118 ? 3.262 5.16 -17.969 1 98.44 118 LEU B O 1
ATOM 4082 N N . ASP B 1 119 ? 3.395 4.555 -20.047 1 97.88 119 ASP B N 1
ATOM 4083 C CA . ASP B 1 119 ? 2.48 5.535 -20.625 1 97.88 119 ASP B CA 1
ATOM 4084 C C . ASP B 1 119 ? 1.235 4.855 -21.203 1 97.88 119 ASP B C 1
ATOM 4086 O O . ASP B 1 119 ? 1.245 3.654 -21.469 1 97.88 119 ASP B O 1
ATOM 4090 N N . PRO B 1 120 ? 0.097 5.621 -21.297 1 97.12 120 PRO B N 1
ATOM 4091 C CA . PRO B 1 120 ? -1.112 5.016 -21.859 1 97.12 120 PRO B CA 1
ATOM 4092 C C . PRO B 1 120 ? -0.866 4.363 -23.219 1 97.12 120 PRO B C 1
ATOM 4094 O O . PRO B 1 120 ? -0.238 4.965 -24.094 1 97.12 120 PRO B O 1
ATOM 4097 N N . GLY B 1 121 ? -1.286 3.119 -23.344 1 98.06 121 GLY B N 1
ATOM 4098 C CA . GLY B 1 121 ? -1.173 2.414 -24.609 1 98.06 121 GLY B CA 1
ATOM 4099 C C . GLY B 1 121 ? 0.058 1.531 -24.688 1 98.06 121 GLY B C 1
ATOM 4100 O O . GLY B 1 121 ? 0.15 0.667 -25.562 1 98.06 121 GLY B O 1
ATOM 4101 N N . ASP B 1 122 ? 1.033 1.676 -23.75 1 98.69 122 ASP B N 1
ATOM 4102 C CA . ASP B 1 122 ? 2.205 0.807 -23.719 1 98.69 122 ASP B CA 1
ATOM 4103 C C . ASP B 1 122 ? 1.802 -0.651 -23.5 1 98.69 122 ASP B C 1
ATOM 4105 O O . ASP B 1 122 ? 0.852 -0.938 -22.766 1 98.69 122 ASP B O 1
ATOM 4109 N N . GLU B 1 123 ? 2.523 -1.543 -24.125 1 98.88 123 GLU B N 1
ATOM 4110 C CA . GLU B 1 123 ? 2.246 -2.973 -24.031 1 98.88 123 GLU B CA 1
ATOM 4111 C C . GLU B 1 123 ? 3.191 -3.65 -23.031 1 98.88 123 GLU B C 1
ATOM 4113 O O . GLU B 1 123 ? 4.379 -3.322 -22.984 1 98.88 123 GLU B O 1
ATOM 4118 N N . VAL B 1 124 ? 2.625 -4.508 -22.234 1 98.94 124 VAL B N 1
ATOM 4119 C CA . VAL B 1 124 ? 3.381 -5.379 -21.344 1 98.94 124 VAL B CA 1
ATOM 4120 C C . VAL B 1 124 ? 3.133 -6.84 -21.719 1 98.94 124 VAL B C 1
ATOM 4122 O O . VAL B 1 124 ? 1.999 -7.32 -21.641 1 98.94 124 VAL B O 1
ATOM 4125 N N . LEU B 1 125 ? 4.172 -7.539 -22.109 1 98.94 125 LEU B N 1
ATOM 4126 C CA . LEU B 1 125 ? 4.039 -8.945 -22.484 1 98.94 125 LEU B CA 1
ATOM 4127 C C . LEU B 1 125 ? 4.188 -9.844 -21.266 1 98.94 125 LEU B C 1
ATOM 4129 O O . LEU B 1 125 ? 4.941 -9.531 -20.344 1 98.94 125 LEU B O 1
ATOM 4133 N N . VAL B 1 126 ? 3.48 -10.945 -21.266 1 98.81 126 VAL B N 1
ATOM 4134 C CA . VAL B 1 126 ? 3.574 -11.961 -20.219 1 98.81 126 VAL B CA 1
ATOM 4135 C C . VAL B 1 126 ? 3.398 -13.352 -20.828 1 98.81 126 VAL B C 1
ATOM 4137 O O . VAL B 1 126 ? 2.74 -13.5 -21.859 1 98.81 126 VAL B O 1
ATOM 4140 N N . PHE B 1 127 ? 3.994 -14.328 -20.281 1 98.75 127 PHE B N 1
ATOM 4141 C CA . PHE B 1 127 ? 3.885 -15.695 -20.766 1 98.75 127 PHE B CA 1
ATOM 4142 C C . PHE B 1 127 ? 2.732 -16.422 -20.078 1 98.75 127 PHE B C 1
ATOM 4144 O O . PHE B 1 127 ? 2.715 -16.562 -18.844 1 98.75 127 PHE B O 1
ATOM 4151 N N . ALA B 1 128 ? 1.767 -16.891 -20.812 1 98.5 128 ALA B N 1
ATOM 4152 C CA . ALA B 1 128 ? 0.729 -17.766 -20.266 1 98.5 128 ALA B CA 1
ATOM 4153 C C . ALA B 1 128 ? 1.27 -19.156 -19.984 1 98.5 128 ALA B C 1
ATOM 4155 O O . ALA B 1 128 ? 2.129 -19.656 -20.719 1 98.5 128 ALA B O 1
ATOM 4156 N N . PRO B 1 129 ? 0.753 -19.891 -18.969 1 98.06 129 PRO B N 1
ATOM 4157 C CA . PRO B 1 129 ? -0.185 -19.375 -17.969 1 98.06 129 PRO B CA 1
ATOM 4158 C C . PRO B 1 129 ? 0.479 -18.438 -16.969 1 98.06 129 PRO B C 1
ATOM 4160 O O . PRO B 1 129 ? 1.683 -18.547 -16.719 1 98.06 129 PRO B O 1
ATOM 4163 N N . TYR B 1 130 ? -0.242 -17.453 -16.516 1 97.94 130 TYR B N 1
ATOM 4164 C CA . TYR B 1 130 ? 0.339 -16.453 -15.625 1 97.94 130 TYR B CA 1
ATOM 4165 C C . TYR B 1 130 ? -0.634 -16.094 -14.516 1 97.94 130 TYR B C 1
ATOM 4167 O O . TYR B 1 130 ? -1.828 -16.375 -14.602 1 97.94 130 TYR B O 1
ATOM 4175 N N . PHE B 1 131 ? -0.152 -15.555 -13.469 1 95.12 131 PHE B N 1
ATOM 4176 C CA . PHE B 1 131 ? -0.899 -15.047 -12.328 1 95.12 131 PHE B CA 1
ATOM 4177 C C . PHE B 1 131 ? -1.945 -14.031 -12.773 1 95.12 131 PHE B C 1
ATOM 4179 O O . PHE B 1 131 ? -1.618 -13.047 -13.445 1 95.12 131 PHE B O 1
ATOM 4186 N N . MET B 1 132 ? -3.102 -14.086 -12.391 1 90.94 132 MET B N 1
ATOM 4187 C CA . MET B 1 132 ? -4.281 -13.453 -12.969 1 90.94 132 MET B CA 1
ATOM 4188 C C . MET B 1 132 ? -4.293 -11.953 -12.68 1 90.94 132 MET B C 1
ATOM 4190 O O . MET B 1 132 ? -4.934 -11.18 -13.398 1 90.94 132 MET B O 1
ATOM 4194 N N . GLU B 1 133 ? -3.555 -11.469 -11.672 1 93.75 133 GLU B N 1
ATOM 4195 C CA . GLU B 1 133 ? -3.678 -10.078 -11.234 1 93.75 133 GLU B CA 1
ATOM 4196 C C . GLU B 1 133 ? -2.848 -9.148 -12.109 1 93.75 133 GLU B C 1
ATOM 4198 O O . GLU B 1 133 ? -3.02 -7.926 -12.062 1 93.75 133 GLU B O 1
ATOM 4203 N N . TYR B 1 134 ? -1.928 -9.656 -12.938 1 97.5 134 TYR B N 1
ATOM 4204 C CA . TYR B 1 134 ? -1.058 -8.812 -13.75 1 97.5 134 TYR B CA 1
ATOM 4205 C C . TYR B 1 134 ? -1.875 -7.887 -14.641 1 97.5 134 TYR B C 1
ATOM 4207 O O . TYR B 1 134 ? -1.506 -6.727 -14.852 1 97.5 134 TYR B O 1
ATOM 4215 N N . GLY B 1 135 ? -2.973 -8.43 -15.195 1 96.31 135 GLY B N 1
ATOM 4216 C CA . GLY B 1 135 ? -3.816 -7.613 -16.047 1 96.31 135 GLY B CA 1
ATOM 4217 C C . GLY B 1 135 ? -4.332 -6.363 -15.359 1 96.31 135 GLY B C 1
ATOM 4218 O O . GLY B 1 135 ? -4.312 -5.273 -15.938 1 96.31 135 GLY B O 1
ATOM 4219 N N . SER B 1 136 ? -4.781 -6.516 -14.156 1 95.19 136 SER B N 1
ATOM 4220 C CA . SER B 1 136 ? -5.285 -5.383 -13.391 1 95.19 136 SER B CA 1
ATOM 4221 C C . SER B 1 136 ? -4.172 -4.387 -13.078 1 95.19 136 SER B C 1
ATOM 4223 O O . SER B 1 136 ? -4.383 -3.172 -13.148 1 95.19 136 SER B O 1
ATOM 4225 N N . TYR B 1 137 ? -2.955 -4.875 -12.727 1 97.69 137 TYR B N 1
ATOM 4226 C CA . TYR B 1 137 ? -1.827 -4.004 -12.422 1 97.69 137 TYR B CA 1
ATOM 4227 C C . TYR B 1 137 ? -1.461 -3.139 -13.617 1 97.69 137 TYR B C 1
ATOM 4229 O O . TYR B 1 137 ? -1.264 -1.929 -13.484 1 97.69 137 TYR B O 1
ATOM 4237 N N . VAL B 1 138 ? -1.408 -3.752 -14.797 1 98.25 138 VAL B N 1
ATOM 4238 C CA . VAL B 1 138 ? -1.039 -3.059 -16.031 1 98.25 138 VAL B CA 1
ATOM 4239 C C . VAL B 1 138 ? -2.123 -2.047 -16.406 1 98.25 138 VAL B C 1
ATOM 4241 O O . VAL B 1 138 ? -1.819 -0.91 -16.766 1 98.25 138 VAL B O 1
ATOM 4244 N N . ARG B 1 139 ? -3.4 -2.41 -16.219 1 96.56 139 ARG B N 1
ATOM 4245 C CA . ARG B 1 139 ? -4.535 -1.574 -16.594 1 96.56 139 ARG B CA 1
ATOM 4246 C C . ARG B 1 139 ? -4.637 -0.348 -15.695 1 96.56 139 ARG B C 1
ATOM 4248 O O . ARG B 1 139 ? -5.105 0.708 -16.125 1 96.56 139 ARG B O 1
ATOM 4255 N N . ASN B 1 140 ? -4.176 -0.471 -14.5 1 96.75 140 ASN B N 1
ATOM 4256 C CA . ASN B 1 140 ? -4.195 0.661 -13.578 1 96.75 140 ASN B CA 1
ATOM 4257 C C . ASN B 1 140 ? -3.525 1.89 -14.188 1 96.75 140 ASN B C 1
ATOM 4259 O O . ASN B 1 140 ? -3.852 3.021 -13.828 1 96.75 140 ASN B O 1
ATOM 4263 N N . TYR B 1 141 ? -2.637 1.667 -15.094 1 97.25 141 TYR B N 1
ATOM 4264 C CA . TYR B 1 141 ? -1.868 2.764 -15.672 1 97.25 141 TYR B CA 1
ATOM 4265 C C . TYR B 1 141 ? -2.064 2.828 -17.188 1 97.25 141 TYR B C 1
ATOM 4267 O O . TYR B 1 141 ? -1.161 3.234 -17.922 1 97.25 141 TYR B O 1
ATOM 4275 N N . ASP B 1 142 ? -3.188 2.246 -17.641 1 96.69 142 ASP B N 1
ATOM 4276 C CA . ASP B 1 142 ? -3.703 2.326 -19.016 1 96.69 142 ASP B CA 1
ATOM 4277 C C . ASP B 1 142 ? -2.777 1.607 -19.984 1 96.69 142 ASP B C 1
ATOM 4279 O O . ASP B 1 142 ? -2.668 2.004 -21.156 1 96.69 142 ASP B O 1
ATOM 4283 N N . GLY B 1 143 ? -1.983 0.626 -19.469 1 98.06 143 GLY B N 1
ATOM 4284 C CA . GLY B 1 143 ? -1.24 -0.284 -20.328 1 98.06 143 GLY B CA 1
ATOM 4285 C C . GLY B 1 143 ? -2.088 -1.421 -20.875 1 98.06 143 GLY B C 1
ATOM 4286 O O . GLY B 1 143 ? -3.25 -1.571 -20.484 1 98.06 143 GLY B O 1
ATOM 4287 N N . VAL B 1 144 ? -1.49 -2.113 -21.781 1 98.5 144 VAL B N 1
ATOM 4288 C CA . VAL B 1 144 ? -2.166 -3.244 -22.406 1 98.5 144 VAL B CA 1
ATOM 4289 C C . VAL B 1 144 ? -1.372 -4.523 -22.156 1 98.5 144 VAL B C 1
ATOM 4291 O O . VAL B 1 144 ? -0.212 -4.629 -22.562 1 98.5 144 VAL B O 1
ATOM 4294 N N . LEU B 1 145 ? -1.967 -5.473 -21.469 1 98.56 145 LEU B N 1
ATOM 4295 C CA . LEU B 1 145 ? -1.319 -6.766 -21.281 1 98.56 145 LEU B CA 1
ATOM 4296 C C . LEU B 1 145 ? -1.467 -7.645 -22.516 1 98.56 145 LEU B C 1
ATOM 4298 O O . LEU B 1 145 ? -2.576 -7.828 -23.016 1 98.56 145 LEU B O 1
ATOM 4302 N N . VAL B 1 146 ? -0.372 -8.125 -23.016 1 98.69 146 VAL B N 1
ATOM 4303 C CA . VAL B 1 146 ? -0.357 -9.016 -24.172 1 98.69 146 VAL B CA 1
ATOM 4304 C C . VAL B 1 146 ? 0.206 -10.375 -23.75 1 98.69 146 VAL B C 1
ATOM 4306 O O . VAL B 1 146 ? 1.372 -10.484 -23.375 1 98.69 146 VAL B O 1
ATOM 4309 N N . ALA B 1 147 ? -0.569 -11.43 -23.891 1 98.5 147 ALA B N 1
ATOM 4310 C CA . ALA B 1 147 ? -0.16 -12.766 -23.469 1 98.5 147 ALA B CA 1
ATOM 4311 C C . ALA B 1 147 ? 0.507 -13.523 -24.609 1 98.5 147 ALA B C 1
ATOM 4313 O O . ALA B 1 147 ? 0.01 -13.523 -25.734 1 98.5 147 ALA B O 1
ATOM 4314 N N . VAL B 1 148 ? 1.67 -14.055 -24.359 1 98.69 148 VAL B N 1
ATOM 4315 C CA . VAL B 1 148 ? 2.27 -15.086 -25.203 1 98.69 148 VAL B CA 1
ATOM 4316 C C . VAL B 1 148 ? 1.619 -16.438 -24.906 1 98.69 148 VAL B C 1
ATOM 4318 O O . VAL B 1 148 ? 1.558 -16.859 -23.766 1 98.69 148 VAL B O 1
ATOM 4321 N N . PRO B 1 149 ? 1.083 -17.078 -25.891 1 97.81 149 PRO B N 1
ATOM 4322 C CA . PRO B 1 149 ? 0.395 -18.359 -25.641 1 97.81 149 PRO B CA 1
ATOM 4323 C C . PRO B 1 149 ? 1.292 -19.391 -24.969 1 97.81 149 PRO B C 1
ATOM 4325 O O . PRO B 1 149 ? 2.508 -19.391 -25.172 1 97.81 149 PRO B O 1
ATOM 4328 N N . PRO B 1 150 ? 0.68 -20.203 -24.203 1 96.75 150 PRO B N 1
ATOM 4329 C CA . PRO B 1 150 ? 1.474 -21.188 -23.484 1 96.75 150 PRO B CA 1
ATOM 4330 C C . PRO B 1 150 ? 1.979 -22.312 -24.391 1 96.75 150 PRO B C 1
ATOM 4332 O O . PRO B 1 150 ? 1.3 -22.688 -25.344 1 96.75 150 PRO B O 1
ATOM 4335 N N . ASP B 1 151 ? 3.17 -22.781 -24.125 1 96.31 151 ASP B N 1
ATOM 4336 C CA . ASP B 1 151 ? 3.611 -24.094 -24.609 1 96.31 151 ASP B CA 1
ATOM 4337 C C . ASP B 1 151 ? 3.221 -25.188 -23.625 1 96.31 151 ASP B C 1
ATOM 4339 O O . ASP B 1 151 ? 3.93 -25.438 -22.641 1 96.31 151 ASP B O 1
ATOM 4343 N N . THR B 1 152 ? 2.152 -25.922 -23.844 1 96.06 152 THR B N 1
ATOM 4344 C CA . THR B 1 152 ? 1.565 -26.828 -22.875 1 96.06 152 THR B CA 1
ATOM 4345 C C . THR B 1 152 ? 2.383 -28.109 -22.766 1 96.06 152 THR B C 1
ATOM 4347 O O . THR B 1 152 ? 2.143 -28.938 -21.875 1 96.06 152 THR B O 1
ATOM 4350 N N . SER B 1 153 ? 3.336 -28.297 -23.641 1 95 153 SER B N 1
ATOM 4351 C CA . SER B 1 153 ? 4.176 -29.5 -23.578 1 95 153 SER B CA 1
ATOM 4352 C C . SER B 1 153 ? 5.172 -29.391 -22.422 1 95 153 SER B C 1
ATOM 4354 O O . SER B 1 153 ? 5.516 -30.406 -21.812 1 95 153 SER B O 1
ATOM 4356 N N . SER B 1 154 ? 5.594 -28.203 -22.109 1 94.38 154 SER B N 1
ATOM 4357 C CA . SER B 1 154 ? 6.621 -28.047 -21.094 1 94.38 154 SER B CA 1
ATOM 4358 C C . SER B 1 154 ? 6.273 -26.906 -20.125 1 94.38 154 SER B C 1
ATOM 4360 O O . SER B 1 154 ? 6.828 -26.812 -19.031 1 94.38 154 SER B O 1
ATOM 4362 N N . PHE B 1 155 ? 5.41 -25.984 -20.578 1 96.56 155 PHE B N 1
ATOM 4363 C CA . PHE B 1 155 ? 5.02 -24.75 -19.891 1 96.56 155 PHE B CA 1
ATOM 4364 C C . PHE B 1 155 ? 6.211 -23.812 -19.75 1 96.56 155 PHE B C 1
ATOM 4366 O O . PHE B 1 155 ? 6.164 -22.875 -18.953 1 96.56 155 PHE B O 1
ATOM 4373 N N . GLN B 1 156 ? 7.328 -24.109 -20.484 1 96.75 156 GLN B N 1
ATOM 4374 C CA . GLN B 1 156 ? 8.352 -23.094 -20.719 1 96.75 156 GLN B CA 1
ATOM 4375 C C . GLN B 1 156 ? 7.84 -22 -21.672 1 96.75 156 GLN B C 1
ATOM 4377 O O . GLN B 1 156 ? 6.871 -22.219 -22.391 1 96.75 156 GLN B O 1
ATOM 4382 N N . PRO B 1 157 ? 8.477 -20.812 -21.641 1 97.62 157 PRO B N 1
ATOM 4383 C CA . PRO B 1 157 ? 8.07 -19.734 -22.547 1 97.62 157 PRO B CA 1
ATOM 4384 C C . PRO B 1 157 ? 8.156 -20.141 -24.016 1 97.62 157 PRO B C 1
ATOM 4386 O O . PRO B 1 157 ? 9.133 -20.781 -24.422 1 97.62 157 PRO B O 1
ATOM 4389 N N . ASP B 1 158 ? 7.125 -19.859 -24.781 1 97.44 158 ASP B N 1
ATOM 4390 C CA . ASP B 1 158 ? 7.188 -20 -26.234 1 97.44 158 ASP B CA 1
ATOM 4391 C C . ASP B 1 158 ? 7.973 -18.859 -26.859 1 97.44 158 ASP B C 1
ATOM 4393 O O . ASP B 1 158 ? 7.406 -17.812 -27.203 1 97.44 158 ASP B O 1
ATOM 4397 N N . LEU B 1 159 ? 9.219 -19.094 -27.172 1 98.06 159 LEU B N 1
ATOM 4398 C CA . LEU B 1 159 ? 10.156 -18.031 -27.562 1 98.06 159 LEU B CA 1
ATOM 4399 C C . LEU B 1 159 ? 9.844 -17.531 -28.969 1 98.06 159 LEU B C 1
ATOM 4401 O O . LEU B 1 159 ? 10.047 -16.359 -29.266 1 98.06 159 LEU B O 1
ATOM 4405 N N . LYS B 1 160 ? 9.383 -18.438 -29.812 1 97.81 160 LYS B N 1
ATOM 4406 C CA . LYS B 1 160 ? 9.008 -18.016 -31.156 1 97.81 160 LYS B CA 1
ATOM 4407 C C . LYS B 1 160 ? 7.82 -17.062 -31.141 1 97.81 160 LYS B C 1
ATOM 4409 O O . LYS B 1 160 ? 7.848 -16.016 -31.781 1 97.81 160 LYS B O 1
ATOM 4414 N N . GLU B 1 161 ? 6.809 -17.438 -30.391 1 98.19 161 GLU B N 1
ATOM 4415 C CA . GLU B 1 161 ? 5.637 -16.562 -30.266 1 98.19 161 GLU B CA 1
ATOM 4416 C C . GLU B 1 161 ? 5.988 -15.273 -29.531 1 98.19 161 GLU B C 1
ATOM 4418 O O . GLU B 1 161 ? 5.453 -14.211 -29.859 1 98.19 161 GLU B O 1
ATOM 4423 N N . PHE B 1 162 ? 6.93 -15.406 -28.656 1 98.75 162 PHE B N 1
ATOM 4424 C CA . PHE B 1 162 ? 7.398 -14.25 -27.891 1 98.75 162 PHE B CA 1
ATOM 4425 C C . PHE B 1 162 ? 8.016 -13.211 -28.828 1 98.75 162 PHE B C 1
ATOM 4427 O O . PHE B 1 162 ? 7.613 -12.047 -28.828 1 98.75 162 PHE B O 1
ATOM 4434 N N . GLU B 1 163 ? 8.891 -13.641 -29.547 1 98.69 163 GLU B N 1
ATOM 4435 C CA . GLU B 1 163 ? 9.594 -12.734 -30.453 1 98.69 163 GLU B CA 1
ATOM 4436 C C . GLU B 1 163 ? 8.625 -12.055 -31.422 1 98.69 163 GLU B C 1
ATOM 4438 O O . GLU B 1 163 ? 8.75 -10.859 -31.688 1 98.69 163 GLU B O 1
ATOM 4443 N N . LYS B 1 164 ? 7.598 -12.773 -31.875 1 98.25 164 LYS B N 1
ATOM 4444 C CA . LYS B 1 164 ? 6.621 -12.273 -32.844 1 98.25 164 LYS B CA 1
ATOM 4445 C C . LYS B 1 164 ? 5.738 -11.195 -32.219 1 98.25 164 LYS B C 1
ATOM 4447 O O . LYS B 1 164 ? 5.211 -10.336 -32.938 1 98.25 164 LYS B O 1
ATOM 4452 N N . ARG B 1 165 ? 5.633 -11.141 -30.969 1 98.44 165 ARG B N 1
ATOM 4453 C CA . ARG B 1 165 ? 4.633 -10.289 -30.328 1 98.44 165 ARG B CA 1
ATOM 4454 C C . ARG B 1 165 ? 5.254 -8.984 -29.828 1 98.44 165 ARG B C 1
ATOM 4456 O O . ARG B 1 165 ? 4.543 -8.086 -29.375 1 98.44 165 ARG B O 1
ATOM 4463 N N . ILE B 1 166 ? 6.551 -8.914 -29.891 1 98.75 166 ILE B N 1
ATOM 4464 C CA . ILE B 1 166 ? 7.211 -7.668 -29.516 1 98.75 166 ILE B CA 1
ATOM 4465 C C . ILE B 1 166 ? 6.977 -6.613 -30.609 1 98.75 166 ILE B C 1
ATOM 4467 O O . ILE B 1 166 ? 7.234 -6.863 -31.781 1 98.75 166 ILE B O 1
ATOM 4471 N N . THR B 1 167 ? 6.449 -5.473 -30.281 1 98.5 167 THR B N 1
ATOM 4472 C CA . THR B 1 167 ? 6.172 -4.34 -31.156 1 98.5 167 THR B CA 1
ATOM 4473 C C . THR B 1 167 ? 6.863 -3.08 -30.641 1 98.5 167 THR B C 1
ATOM 4475 O O . THR B 1 167 ? 7.457 -3.084 -29.562 1 98.5 167 THR B O 1
ATOM 4478 N N . PRO B 1 168 ? 6.793 -2.027 -31.422 1 98.12 168 PRO B N 1
ATOM 4479 C CA . PRO B 1 168 ? 7.363 -0.764 -30.938 1 98.12 168 PRO B CA 1
ATOM 4480 C C . PRO B 1 168 ? 6.672 -0.242 -29.688 1 98.12 168 PRO B C 1
ATOM 4482 O O . PRO B 1 168 ? 7.207 0.631 -29 1 98.12 168 PRO B O 1
ATOM 4485 N N . LYS B 1 169 ? 5.492 -0.784 -29.344 1 98.31 169 LYS B N 1
ATOM 4486 C CA . LYS B 1 169 ? 4.746 -0.353 -28.172 1 98.31 169 LYS B CA 1
ATOM 4487 C C . LYS B 1 169 ? 5.129 -1.18 -26.938 1 98.31 169 LYS B C 1
ATOM 4489 O O . LYS B 1 169 ? 4.758 -0.84 -25.812 1 98.31 169 LYS B O 1
ATOM 4494 N N . THR B 1 170 ? 5.895 -2.229 -27.125 1 98.81 170 THR B N 1
ATOM 4495 C CA . THR B 1 170 ? 6.277 -3.082 -26.016 1 98.81 170 THR B CA 1
ATOM 4496 C C . THR B 1 170 ? 7.219 -2.34 -25.062 1 98.81 170 THR B C 1
ATOM 4498 O O . THR B 1 170 ? 8.328 -1.977 -25.438 1 98.81 170 THR B O 1
ATOM 4501 N N . LYS B 1 171 ? 6.738 -2.162 -23.859 1 98.69 171 LYS B N 1
ATOM 4502 C CA . LYS B 1 171 ? 7.512 -1.431 -22.859 1 98.69 171 LYS B CA 1
ATOM 4503 C C . LYS B 1 171 ? 8.164 -2.385 -21.859 1 98.69 171 LYS B C 1
ATOM 4505 O O . LYS B 1 171 ? 9.242 -2.102 -21.328 1 98.69 171 LYS B O 1
ATOM 4510 N N . ALA B 1 172 ? 7.516 -3.504 -21.609 1 98.88 172 ALA B N 1
ATOM 4511 C CA . ALA B 1 172 ? 8.031 -4.426 -20.594 1 98.88 172 ALA B CA 1
ATOM 4512 C C . ALA B 1 172 ? 7.578 -5.855 -20.875 1 98.88 172 ALA B C 1
ATOM 4514 O O . ALA B 1 172 ? 6.641 -6.078 -21.641 1 98.88 172 ALA B O 1
ATOM 4515 N N . VAL B 1 173 ? 8.266 -6.789 -20.281 1 98.94 173 VAL B N 1
ATOM 4516 C CA . VAL B 1 173 ? 7.949 -8.211 -20.25 1 98.94 173 VAL B CA 1
ATOM 4517 C C . VAL B 1 173 ? 7.973 -8.719 -18.812 1 98.94 173 VAL B C 1
ATOM 4519 O O . VAL B 1 173 ? 8.93 -8.461 -18.078 1 98.94 173 VAL B O 1
ATOM 4522 N N . ILE B 1 174 ? 6.906 -9.422 -18.406 1 98.94 174 ILE B N 1
ATOM 4523 C CA . ILE B 1 174 ? 6.852 -10.023 -17.062 1 98.94 174 ILE B CA 1
ATOM 4524 C C . ILE B 1 174 ? 7.242 -11.492 -17.156 1 98.94 174 ILE B C 1
ATOM 4526 O O . ILE B 1 174 ? 6.734 -12.234 -18 1 98.94 174 ILE B O 1
ATOM 4530 N N . ILE B 1 175 ? 8.117 -11.898 -16.328 1 98.81 175 ILE B N 1
ATOM 4531 C CA . ILE B 1 175 ? 8.344 -13.32 -16.094 1 98.81 175 ILE B CA 1
ATOM 4532 C C . ILE B 1 175 ? 8.109 -13.648 -14.625 1 98.81 175 ILE B C 1
ATOM 4534 O O . ILE B 1 175 ? 8.242 -12.781 -13.758 1 98.81 175 ILE B O 1
ATOM 4538 N N . ASN B 1 176 ? 7.672 -14.773 -14.367 1 98.62 176 ASN B N 1
ATOM 4539 C CA . ASN B 1 176 ? 7.41 -15.344 -13.047 1 98.62 176 ASN B CA 1
ATOM 4540 C C . ASN B 1 176 ? 7.961 -16.766 -12.93 1 98.62 176 ASN B C 1
ATOM 4542 O O . ASN B 1 176 ? 7.426 -17.688 -13.539 1 98.62 176 ASN B O 1
ATOM 4546 N N . THR B 1 177 ? 9.039 -16.969 -12.211 1 98.31 177 THR B N 1
ATOM 4547 C CA . THR B 1 177 ? 9.773 -18.219 -12.078 1 98.31 177 THR B CA 1
ATOM 4548 C C . THR B 1 177 ? 10.367 -18.359 -10.68 1 98.31 177 THR B C 1
ATOM 4550 O O . THR B 1 177 ? 11.188 -17.531 -10.266 1 98.31 177 THR B O 1
ATOM 4553 N N . PRO B 1 178 ? 10.008 -19.391 -9.938 1 98.19 178 PRO B N 1
ATOM 4554 C CA . PRO B 1 178 ? 9.039 -20.438 -10.266 1 98.19 178 PRO B CA 1
ATOM 4555 C C . PRO B 1 178 ? 7.656 -19.891 -10.602 1 98.19 178 PRO B C 1
ATOM 4557 O O . PRO B 1 178 ? 7.234 -18.891 -10.016 1 98.19 178 PRO B O 1
ATOM 4560 N N . ASN B 1 179 ? 6.973 -20.594 -11.477 1 98.56 179 ASN B N 1
ATOM 4561 C CA . ASN B 1 179 ? 5.797 -20.031 -12.125 1 98.56 179 ASN B CA 1
ATOM 4562 C C . ASN B 1 179 ? 4.516 -20.391 -11.383 1 98.56 179 ASN B C 1
ATOM 4564 O O . ASN B 1 179 ? 4.352 -21.516 -10.93 1 98.56 179 ASN B O 1
ATOM 4568 N N . ASN B 1 180 ? 3.705 -19.5 -11.031 1 97.56 180 ASN B N 1
ATOM 4569 C CA . ASN B 1 180 ? 2.287 -19.672 -10.734 1 97.56 180 ASN B CA 1
ATOM 4570 C C . ASN B 1 180 ? 1.435 -19.547 -11.992 1 97.56 180 ASN B C 1
ATOM 4572 O O . ASN B 1 180 ? 1.338 -18.469 -12.57 1 97.56 180 ASN B O 1
ATOM 4576 N N . PRO B 1 181 ? 0.93 -20.625 -12.508 1 97.38 181 PRO B N 1
ATOM 4577 C CA . PRO B 1 181 ? 0.377 -21.719 -11.719 1 97.38 181 PRO B CA 1
ATOM 4578 C C . PRO B 1 181 ? 1.11 -23.047 -11.953 1 97.38 181 PRO B C 1
ATOM 4580 O O . PRO B 1 181 ? 0.746 -24.078 -11.375 1 97.38 181 PRO B O 1
ATOM 4583 N N . THR B 1 182 ? 2.15 -23.094 -12.734 1 98.12 182 THR B N 1
ATOM 4584 C CA . THR B 1 182 ? 2.619 -24.375 -13.258 1 98.12 182 THR B CA 1
ATOM 4585 C C . THR B 1 182 ? 3.689 -24.969 -12.344 1 98.12 182 THR B C 1
ATOM 4587 O O . THR B 1 182 ? 3.961 -26.172 -12.391 1 98.12 182 THR B O 1
ATOM 4590 N N . GLY B 1 183 ? 4.371 -24.109 -11.641 1 98.12 183 GLY B N 1
ATOM 4591 C CA . GLY B 1 183 ? 5.48 -24.562 -10.82 1 98.12 183 GLY B CA 1
ATOM 4592 C C . GLY B 1 183 ? 6.77 -24.734 -11.602 1 98.12 183 GLY B C 1
ATOM 4593 O O . GLY B 1 183 ? 7.805 -25.094 -11.031 1 98.12 183 GLY B O 1
ATOM 4594 N N . VAL B 1 184 ? 6.75 -24.453 -12.852 1 98.06 184 VAL B N 1
ATOM 4595 C CA . VAL B 1 184 ? 7.93 -24.609 -13.695 1 98.06 184 VAL B CA 1
ATOM 4596 C C . VAL B 1 184 ? 8.953 -23.516 -13.367 1 98.06 184 VAL B C 1
ATOM 4598 O O . VAL B 1 184 ? 8.586 -22.375 -13.086 1 98.06 184 VAL B O 1
ATOM 4601 N N . VAL B 1 185 ? 10.234 -23.875 -13.359 1 98.44 185 VAL B N 1
ATOM 4602 C CA . VAL B 1 185 ? 11.352 -22.953 -13.203 1 98.44 185 VAL B CA 1
ATOM 4603 C C . VAL B 1 185 ? 11.992 -22.688 -14.562 1 98.44 185 VAL B C 1
ATOM 4605 O O . VAL B 1 185 ? 12.328 -23.625 -15.297 1 98.44 185 VAL B O 1
ATOM 4608 N N . TYR B 1 186 ? 12 -21.406 -14.984 1 98.31 186 TYR B N 1
ATOM 4609 C CA . TYR B 1 186 ? 12.688 -21.078 -16.234 1 98.31 186 TYR B CA 1
ATOM 4610 C C . TYR B 1 186 ? 14.188 -21.312 -16.109 1 98.31 186 TYR B C 1
ATOM 4612 O O . TYR B 1 186 ? 14.828 -20.797 -15.188 1 98.31 186 TYR B O 1
ATOM 4620 N N . SER B 1 187 ? 14.781 -22.078 -16.953 1 96.25 187 SER B N 1
ATOM 4621 C CA . SER B 1 187 ? 16.203 -22.438 -16.922 1 96.25 187 SER B CA 1
ATOM 4622 C C . SER B 1 187 ? 17.078 -21.25 -17.312 1 96.25 187 SER B C 1
ATOM 4624 O O . SER B 1 187 ? 16.578 -20.266 -17.859 1 96.25 187 SER B O 1
ATOM 4626 N N . ALA B 1 188 ? 18.375 -21.359 -17.016 1 97.69 188 ALA B N 1
ATOM 4627 C CA . ALA B 1 188 ? 19.344 -20.359 -17.453 1 97.69 188 ALA B CA 1
ATOM 4628 C C . ALA B 1 188 ? 19.328 -20.219 -18.984 1 97.69 188 ALA B C 1
ATOM 4630 O O . ALA B 1 188 ? 19.469 -19.109 -19.5 1 97.69 188 ALA B O 1
ATOM 4631 N N . GLU B 1 189 ? 19.172 -21.328 -19.641 1 97.56 189 GLU B N 1
ATOM 4632 C CA . GLU B 1 189 ? 19.109 -21.328 -21.094 1 97.56 189 GLU B CA 1
ATOM 4633 C C . GLU B 1 189 ? 17.906 -20.531 -21.594 1 97.56 189 GLU B C 1
ATOM 4635 O O . GLU B 1 189 ? 18.031 -19.703 -22.5 1 97.56 189 GLU B O 1
ATOM 4640 N N . THR B 1 190 ? 16.766 -20.797 -21.016 1 97.69 190 THR B N 1
ATOM 4641 C CA . THR B 1 190 ? 15.555 -20.062 -21.391 1 97.69 190 THR B CA 1
ATOM 4642 C C . THR B 1 190 ? 15.734 -18.562 -21.156 1 97.69 190 THR B C 1
ATOM 4644 O O . THR B 1 190 ? 15.375 -17.75 -22 1 97.69 190 THR B O 1
ATOM 4647 N N . LEU B 1 191 ? 16.297 -18.156 -20.031 1 98.62 191 LEU B N 1
ATOM 4648 C CA . LEU B 1 191 ? 16.5 -16.75 -19.703 1 98.62 191 LEU B CA 1
ATOM 4649 C C . LEU B 1 191 ? 17.484 -16.109 -20.672 1 98.62 191 LEU B C 1
ATOM 4651 O O . LEU B 1 191 ? 17.297 -14.953 -21.047 1 98.62 191 LEU B O 1
ATOM 4655 N N . ARG B 1 192 ? 18.531 -16.844 -21.031 1 98.62 192 ARG B N 1
ATOM 4656 C CA . ARG B 1 192 ? 19.484 -16.344 -22.016 1 98.62 192 ARG B CA 1
ATOM 4657 C C . ARG B 1 192 ? 18.797 -16.078 -23.359 1 98.62 192 ARG B C 1
ATOM 4659 O O . ARG B 1 192 ? 19.078 -15.078 -24.016 1 98.62 192 ARG B O 1
ATOM 4666 N N . GLU B 1 193 ? 18 -17 -23.734 1 98.75 193 GLU B N 1
ATOM 4667 C CA . GLU B 1 193 ? 17.281 -16.844 -25 1 98.75 193 GLU B CA 1
ATOM 4668 C C . GLU B 1 193 ? 16.312 -15.664 -24.953 1 98.75 193 GLU B C 1
ATOM 4670 O O . GLU B 1 193 ? 16.219 -14.891 -25.906 1 98.75 193 GLU B O 1
ATOM 4675 N N . ILE B 1 194 ? 15.555 -15.492 -23.844 1 98.81 194 ILE B N 1
ATOM 4676 C CA . ILE B 1 194 ? 14.672 -14.344 -23.656 1 98.81 194 ILE B CA 1
ATOM 4677 C C . ILE B 1 194 ? 15.477 -13.055 -23.766 1 98.81 194 ILE B C 1
ATOM 4679 O O . ILE B 1 194 ? 15.102 -12.133 -24.5 1 98.81 194 ILE B O 1
ATOM 4683 N N . ALA B 1 195 ? 16.609 -13 -23.094 1 98.81 195 ALA B N 1
ATOM 4684 C CA . ALA B 1 195 ? 17.484 -11.828 -23.109 1 98.81 195 ALA B CA 1
ATOM 4685 C C . ALA B 1 195 ? 17.984 -11.531 -24.531 1 98.81 195 ALA B C 1
ATOM 4687 O O . ALA B 1 195 ? 18.047 -10.375 -24.938 1 98.81 195 ALA B O 1
ATOM 4688 N N . GLY B 1 196 ? 18.391 -12.617 -25.203 1 98.81 196 GLY B N 1
ATOM 4689 C CA . GLY B 1 196 ? 18.844 -12.461 -26.578 1 98.81 196 GLY B CA 1
ATOM 4690 C C . GLY B 1 196 ? 17.781 -11.844 -27.469 1 98.81 196 GLY B C 1
ATOM 4691 O O . GLY B 1 196 ? 18.094 -10.953 -28.266 1 98.81 196 GLY B O 1
ATOM 4692 N N . ILE B 1 197 ? 16.562 -12.297 -27.359 1 98.88 197 ILE B N 1
ATOM 4693 C CA . ILE B 1 197 ? 15.461 -11.781 -28.156 1 98.88 197 ILE B CA 1
ATOM 4694 C C . ILE B 1 197 ? 15.219 -10.312 -27.797 1 98.88 197 ILE B C 1
ATOM 4696 O O . ILE B 1 197 ? 15.023 -9.477 -28.688 1 98.88 197 ILE B O 1
ATOM 4700 N N . LEU B 1 198 ? 15.234 -9.984 -26.516 1 98.81 198 LEU B N 1
ATOM 4701 C CA . LEU B 1 198 ? 15 -8.617 -26.062 1 98.81 198 LEU B CA 1
ATOM 4702 C C . LEU B 1 198 ? 16.062 -7.672 -26.609 1 98.81 198 LEU B C 1
ATOM 4704 O O . LEU B 1 198 ? 15.75 -6.598 -27.125 1 98.81 198 LEU B O 1
ATOM 4708 N N . LYS B 1 199 ? 17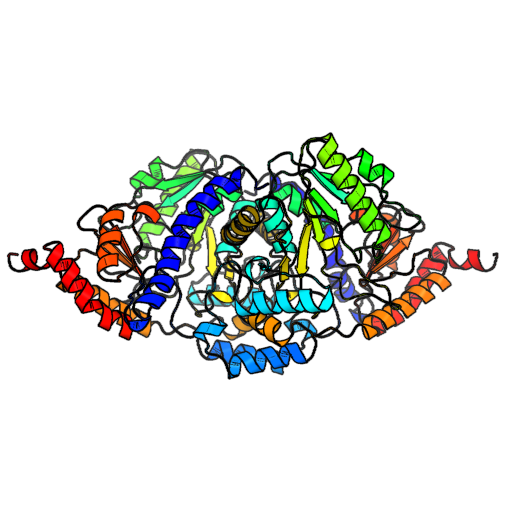.344 -8.055 -26.562 1 98.38 199 LYS B N 1
ATOM 4709 C CA . LYS B 1 199 ? 18.438 -7.238 -27.078 1 98.38 199 LYS B CA 1
ATOM 4710 C C . LYS B 1 199 ? 18.297 -7.016 -28.578 1 98.38 199 LYS B C 1
ATOM 4712 O O . LYS B 1 199 ? 18.484 -5.898 -29.062 1 98.38 199 LYS B O 1
ATOM 4717 N N . LYS B 1 200 ? 18 -8.125 -29.234 1 98.56 200 LYS B N 1
ATOM 4718 C CA . LYS B 1 200 ? 17.812 -8.039 -30.688 1 98.56 200 LYS B CA 1
ATOM 4719 C C . LYS B 1 200 ? 16.688 -7.062 -31.031 1 98.56 200 LYS B C 1
ATOM 4721 O O . LYS B 1 200 ? 16.844 -6.215 -31.906 1 98.56 200 LYS B O 1
ATOM 4726 N N . LYS B 1 201 ? 15.586 -7.137 -30.344 1 98.56 201 LYS B N 1
ATOM 4727 C CA . LYS B 1 201 ? 14.414 -6.312 -30.641 1 98.56 201 LYS B CA 1
ATOM 4728 C C . LYS B 1 201 ? 14.656 -4.855 -30.25 1 98.56 201 LYS B C 1
ATOM 4730 O O . LYS B 1 201 ? 14.18 -3.941 -30.922 1 98.56 201 LYS B O 1
ATOM 4735 N N . GLU B 1 202 ? 15.328 -4.652 -29.141 1 97.75 202 GLU B N 1
ATOM 4736 C CA . GLU B 1 202 ? 15.703 -3.285 -28.781 1 97.75 202 GLU B CA 1
ATOM 4737 C C . GLU B 1 202 ? 16.5 -2.627 -29.891 1 97.75 202 GLU B C 1
ATOM 4739 O O . GLU B 1 202 ? 16.266 -1.47 -30.25 1 97.75 202 GLU B O 1
ATOM 4744 N N . ALA B 1 203 ? 17.438 -3.365 -30.438 1 97.69 203 ALA B N 1
ATOM 4745 C CA . ALA B 1 203 ? 18.266 -2.855 -31.516 1 97.69 203 ALA B CA 1
ATOM 4746 C C . ALA B 1 203 ? 17.453 -2.6 -32.781 1 97.69 203 ALA B C 1
ATOM 4748 O O . ALA B 1 203 ? 17.625 -1.576 -33.438 1 97.69 203 ALA B O 1
ATOM 4749 N N . GLU B 1 204 ? 16.625 -3.535 -33.062 1 98.25 204 GLU B N 1
ATOM 4750 C CA . GLU B 1 204 ? 15.797 -3.451 -34.281 1 98.25 204 GLU B CA 1
ATOM 4751 C C . GLU B 1 204 ? 14.82 -2.281 -34.219 1 98.25 204 GLU B C 1
ATOM 4753 O O . GLU B 1 204 ? 14.602 -1.58 -35.188 1 98.25 204 GLU B O 1
ATOM 4758 N N . LEU B 1 205 ? 14.258 -2.021 -33.062 1 97.75 205 LEU B N 1
ATOM 4759 C CA . LEU B 1 205 ? 13.156 -1.082 -32.906 1 97.75 205 LEU B CA 1
ATOM 4760 C C . LEU B 1 205 ? 13.648 0.266 -32.406 1 97.75 205 LEU B C 1
ATOM 4762 O O . LEU B 1 205 ? 12.938 1.269 -32.5 1 97.75 205 LEU B O 1
ATOM 4766 N N . GLY B 1 206 ? 14.852 0.286 -31.859 1 96.69 206 GLY B N 1
ATOM 4767 C CA . GLY B 1 206 ? 15.367 1.505 -31.266 1 96.69 206 GLY B CA 1
ATOM 4768 C C . GLY B 1 206 ? 14.633 1.901 -30 1 96.69 206 GLY B C 1
ATOM 4769 O O . GLY B 1 206 ? 14.391 3.086 -29.766 1 96.69 206 GLY B O 1
ATOM 4770 N N . THR B 1 207 ? 14.109 0.914 -29.312 1 95.62 207 THR B N 1
ATOM 4771 C CA . THR B 1 207 ? 13.383 1.131 -28.062 1 95.62 207 THR B CA 1
ATOM 4772 C C . THR B 1 207 ? 14.031 0.366 -26.922 1 95.62 207 THR B C 1
ATOM 4774 O O . THR B 1 207 ? 14.922 -0.451 -27.141 1 95.62 207 THR B O 1
ATOM 4777 N N . GLN B 1 208 ? 13.688 0.72 -25.719 1 96.12 208 GLN B N 1
ATOM 4778 C CA . GLN B 1 208 ? 14.109 -0.009 -24.516 1 96.12 208 GLN B CA 1
ATOM 4779 C C . GLN B 1 208 ? 12.961 -0.847 -23.953 1 96.12 208 GLN B C 1
ATOM 4781 O O . GLN B 1 208 ? 11.82 -0.39 -23.906 1 96.12 208 GLN B O 1
ATOM 4786 N N . ILE B 1 209 ? 13.234 -2.047 -23.625 1 98.62 209 ILE B N 1
ATOM 4787 C CA . ILE B 1 209 ? 12.234 -2.945 -23.047 1 98.62 209 ILE B CA 1
ATOM 4788 C C . ILE B 1 209 ? 12.695 -3.422 -21.672 1 98.62 209 ILE B C 1
ATOM 4790 O O . ILE B 1 209 ? 13.852 -3.83 -21.5 1 98.62 209 ILE B O 1
ATOM 4794 N N . VAL B 1 210 ? 11.859 -3.307 -20.672 1 98.81 210 VAL B N 1
ATOM 4795 C CA . VAL B 1 210 ? 12.195 -3.697 -19.312 1 98.81 210 VAL B CA 1
ATOM 4796 C C . VAL B 1 210 ? 11.766 -5.141 -19.062 1 98.81 210 VAL B C 1
ATOM 4798 O O . VAL B 1 210 ? 10.641 -5.527 -19.406 1 98.81 210 VAL B O 1
ATOM 4801 N N . LEU B 1 211 ? 12.664 -5.973 -18.594 1 98.88 211 LEU B N 1
ATOM 4802 C CA . LEU B 1 211 ? 12.328 -7.297 -18.094 1 98.88 211 LEU B CA 1
ATOM 4803 C C . LEU B 1 211 ? 12.008 -7.242 -16.594 1 98.88 211 LEU B C 1
ATOM 4805 O O . LEU B 1 211 ? 12.859 -6.883 -15.789 1 98.88 211 LEU B O 1
ATOM 4809 N N . ILE B 1 212 ? 10.773 -7.531 -16.234 1 98.88 212 ILE B N 1
ATOM 4810 C CA . ILE B 1 212 ? 10.32 -7.52 -14.844 1 98.88 212 ILE B CA 1
ATOM 4811 C C . ILE B 1 212 ? 10.188 -8.953 -14.336 1 98.88 212 ILE B C 1
ATOM 4813 O O . ILE B 1 212 ? 9.359 -9.719 -14.828 1 98.88 212 ILE B O 1
ATOM 4817 N N . SER B 1 213 ? 10.961 -9.312 -13.367 1 98.88 213 SER B N 1
ATOM 4818 C CA . SER B 1 213 ? 10.914 -10.641 -12.773 1 98.88 213 SER B CA 1
ATOM 4819 C C . SER B 1 213 ? 10.133 -10.633 -11.461 1 98.88 213 SER B C 1
ATOM 4821 O O . SER B 1 213 ? 10.57 -10.047 -10.477 1 98.88 213 SER B O 1
ATOM 4823 N N . ASP B 1 214 ? 8.945 -11.227 -11.43 1 98.75 214 ASP B N 1
ATOM 4824 C CA . ASP B 1 214 ? 8.141 -11.422 -10.227 1 98.75 214 ASP B CA 1
ATOM 4825 C C . ASP B 1 214 ? 8.547 -12.703 -9.5 1 98.75 214 ASP B C 1
ATOM 4827 O O . ASP B 1 214 ? 8.266 -13.812 -9.977 1 98.75 214 ASP B O 1
ATOM 4831 N N . GLU B 1 215 ? 9.125 -12.57 -8.234 1 98.12 215 GLU B N 1
ATOM 4832 C CA . GLU B 1 215 ? 9.828 -13.727 -7.684 1 98.12 215 GLU B CA 1
ATOM 4833 C C . GLU B 1 215 ? 9.352 -14.039 -6.27 1 98.12 215 GLU B C 1
ATOM 4835 O O . GLU B 1 215 ? 10.164 -14.258 -5.371 1 98.12 215 GLU B O 1
ATOM 4840 N N . PRO B 1 216 ? 8.055 -14.078 -6.035 1 96.81 216 PRO B N 1
ATOM 4841 C CA . PRO B 1 216 ? 7.641 -14.414 -4.672 1 96.81 216 PRO B CA 1
ATOM 4842 C C . PRO B 1 216 ? 7.98 -15.852 -4.289 1 96.81 216 PRO B C 1
ATOM 4844 O O . PRO B 1 216 ? 8.055 -16.188 -3.102 1 96.81 216 PRO B O 1
ATOM 4847 N N . TYR B 1 217 ? 8.234 -16.75 -5.293 1 97.38 217 TYR B N 1
ATOM 4848 C CA . TYR B 1 217 ? 8.398 -18.188 -5.031 1 97.38 217 TYR B CA 1
ATOM 4849 C C . TYR B 1 217 ? 9.859 -18.594 -5.168 1 97.38 217 TYR B C 1
ATOM 4851 O O . TYR B 1 217 ? 10.18 -19.781 -5.219 1 97.38 217 TYR B O 1
ATOM 4859 N N . ARG B 1 218 ? 10.773 -17.672 -5.254 1 96.88 218 ARG B N 1
ATOM 4860 C CA . ARG B 1 218 ? 12.164 -17.938 -5.605 1 96.88 218 ARG B CA 1
ATOM 4861 C C . ARG B 1 218 ? 12.758 -19.031 -4.719 1 96.88 218 ARG B C 1
ATOM 4863 O O . ARG B 1 218 ? 13.531 -19.859 -5.188 1 96.88 218 ARG B O 1
ATOM 4870 N N . GLU B 1 219 ? 12.43 -19.047 -3.432 1 96.38 219 GLU B N 1
ATOM 4871 C CA . GLU B 1 219 ? 13.047 -19.969 -2.49 1 96.38 219 GLU B CA 1
ATOM 4872 C C . GLU B 1 219 ? 12.305 -21.312 -2.461 1 96.38 219 GLU B C 1
ATOM 4874 O O . GLU B 1 219 ? 12.781 -22.266 -1.864 1 96.38 219 GLU B O 1
ATOM 4879 N N . LEU B 1 220 ? 11.156 -21.391 -3.07 1 96.56 220 LEU B N 1
ATOM 4880 C CA . LEU B 1 220 ? 10.383 -22.625 -3.109 1 96.56 220 LEU B CA 1
ATOM 4881 C C . LEU B 1 220 ? 10.727 -23.438 -4.344 1 96.56 220 LEU B C 1
ATOM 4883 O O . LEU B 1 220 ? 9.984 -23.438 -5.324 1 96.56 220 LEU B O 1
ATOM 4887 N N . ALA B 1 221 ? 11.82 -24.094 -4.312 1 97.25 221 ALA B N 1
ATOM 4888 C CA . ALA B 1 221 ? 12.312 -24.953 -5.387 1 97.25 221 ALA B CA 1
ATOM 4889 C C . ALA B 1 221 ? 12.617 -26.359 -4.867 1 97.25 221 ALA B C 1
ATOM 4891 O O . ALA B 1 221 ? 13.141 -26.516 -3.76 1 97.25 221 ALA B O 1
ATOM 4892 N N . TYR B 1 222 ? 12.297 -27.344 -5.609 1 97.62 222 TYR B N 1
ATOM 4893 C CA . TYR B 1 222 ? 12.359 -28.719 -5.152 1 97.62 222 TYR B CA 1
ATOM 4894 C C . TYR B 1 222 ? 13.391 -29.516 -5.953 1 97.62 222 TYR B C 1
ATOM 4896 O O . TYR B 1 222 ? 13.852 -29.062 -7.004 1 97.62 222 TYR B O 1
ATOM 4904 N N . ASP B 1 223 ? 13.758 -30.688 -5.422 1 97.25 223 ASP B N 1
ATOM 4905 C CA . ASP B 1 223 ? 14.57 -31.688 -6.105 1 97.25 223 ASP B CA 1
ATOM 4906 C C . ASP B 1 223 ? 15.906 -31.094 -6.559 1 97.25 223 ASP B C 1
ATOM 4908 O O . ASP B 1 223 ? 16.422 -31.453 -7.625 1 97.25 223 ASP B O 1
ATOM 4912 N N . GLY B 1 224 ? 16.359 -30.094 -5.895 1 94.88 224 GLY B N 1
ATOM 4913 C CA . GLY B 1 224 ? 17.672 -29.531 -6.188 1 94.88 224 GLY B CA 1
ATOM 4914 C C . GLY B 1 224 ? 17.672 -28.641 -7.418 1 94.88 224 GLY B C 1
ATOM 4915 O O . GLY B 1 224 ? 18.734 -28.25 -7.91 1 94.88 224 GLY B O 1
ATOM 4916 N N . VAL B 1 225 ? 16.5 -28.25 -7.879 1 96.12 225 VAL B N 1
ATOM 4917 C CA . VAL B 1 225 ? 16.406 -27.391 -9.047 1 96.12 225 VAL B CA 1
ATOM 4918 C C . VAL B 1 225 ? 17.016 -26.031 -8.734 1 96.12 225 VAL B C 1
ATOM 4920 O O . VAL B 1 225 ? 16.844 -25.5 -7.637 1 96.12 225 VAL B O 1
ATOM 4923 N N . GLU B 1 226 ? 17.781 -25.531 -9.688 1 95.56 226 GLU B N 1
ATOM 4924 C CA . GLU B 1 226 ? 18.359 -24.188 -9.57 1 95.56 226 GLU B CA 1
ATOM 4925 C C . GLU B 1 226 ? 17.422 -23.125 -10.141 1 95.56 226 GLU B C 1
ATOM 4927 O O . GLU B 1 226 ? 16.938 -23.266 -11.266 1 95.56 226 GLU B O 1
ATOM 4932 N N . VAL B 1 227 ? 17.156 -22.109 -9.375 1 97.94 227 VAL B N 1
ATOM 4933 C CA . VAL B 1 227 ? 16.391 -20.953 -9.836 1 97.94 227 VAL B CA 1
ATOM 4934 C C . VAL B 1 227 ? 17.344 -19.812 -10.18 1 97.94 227 VAL B C 1
ATOM 4936 O O . VAL B 1 227 ? 17.766 -19.062 -9.297 1 97.94 227 VAL B O 1
ATOM 4939 N N . PRO B 1 228 ? 17.641 -19.641 -11.438 1 98.19 228 PRO B N 1
ATOM 4940 C CA . PRO B 1 228 ? 18.609 -18.609 -11.805 1 98.19 228 PRO B CA 1
ATOM 4941 C C . PRO B 1 228 ? 18.156 -17.203 -11.398 1 98.19 228 PRO B C 1
ATOM 4943 O O . PRO B 1 228 ? 16.969 -16.875 -11.484 1 98.19 228 PRO B O 1
ATOM 4946 N N . TYR B 1 229 ? 19.141 -16.422 -10.867 1 98.38 229 TYR B N 1
ATOM 4947 C CA . TYR B 1 229 ? 18.828 -15.008 -10.633 1 98.38 229 TYR B CA 1
ATOM 4948 C C . TYR B 1 229 ? 18.859 -14.219 -11.938 1 98.38 229 TYR B C 1
ATOM 4950 O O . TYR B 1 229 ? 19.766 -14.391 -12.758 1 98.38 229 TYR B O 1
ATOM 4958 N N . VAL B 1 230 ? 18 -13.336 -12.203 1 98.5 230 VAL B N 1
ATOM 4959 C CA . VAL B 1 230 ? 17.625 -12.906 -13.539 1 98.5 230 VAL B CA 1
ATOM 4960 C C . VAL B 1 230 ? 18.484 -11.727 -13.969 1 98.5 230 VAL B C 1
ATOM 4962 O O . VAL B 1 230 ? 18.797 -11.57 -15.156 1 98.5 230 VAL B O 1
ATOM 4965 N N . THR B 1 231 ? 18.953 -10.852 -13.055 1 98.5 231 THR B N 1
ATOM 4966 C CA . THR B 1 231 ? 19.5 -9.539 -13.383 1 98.5 231 THR B CA 1
ATOM 4967 C C . THR B 1 231 ? 20.766 -9.672 -14.219 1 98.5 231 THR B C 1
ATOM 4969 O O . THR B 1 231 ? 21.078 -8.805 -15.039 1 98.5 231 THR B O 1
ATOM 4972 N N . PRO B 1 232 ? 21.547 -10.758 -14.125 1 97.88 232 PRO B N 1
ATOM 4973 C CA . PRO B 1 232 ? 22.766 -10.867 -14.93 1 97.88 232 PRO B CA 1
ATOM 4974 C C . PRO B 1 232 ? 22.469 -11.172 -16.391 1 97.88 232 PRO B C 1
ATOM 4976 O O . PRO B 1 232 ? 23.359 -11.031 -17.25 1 97.88 232 PRO B O 1
ATOM 4979 N N . PHE B 1 233 ? 21.312 -11.617 -16.781 1 98.44 233 PHE B N 1
ATOM 4980 C CA . PHE B 1 233 ? 21.016 -12.086 -18.141 1 98.44 233 PHE B CA 1
ATOM 4981 C C . PHE B 1 233 ? 20.688 -10.922 -19.047 1 98.44 233 PHE B C 1
ATOM 4983 O O . PHE B 1 233 ? 20.875 -11 -20.266 1 98.44 233 PHE B O 1
ATOM 4990 N N . TYR B 1 234 ? 20.156 -9.844 -18.516 1 98.5 234 TYR B N 1
ATOM 4991 C CA . TYR B 1 234 ? 19.641 -8.734 -19.312 1 98.5 234 TYR B CA 1
ATOM 4992 C C . TYR B 1 234 ? 19.766 -7.418 -18.547 1 98.5 234 TYR B C 1
ATOM 4994 O O . TYR B 1 234 ? 19.391 -7.336 -17.375 1 98.5 234 TYR B O 1
ATOM 5002 N N . HIS B 1 235 ? 20.266 -6.367 -19.109 1 97.62 235 HIS B N 1
ATOM 5003 C CA . HIS B 1 235 ? 20.672 -5.141 -18.422 1 97.62 235 HIS B CA 1
ATOM 5004 C C . HIS B 1 235 ? 19.453 -4.387 -17.891 1 97.62 235 HIS B C 1
ATOM 5006 O O . HIS B 1 235 ? 19.5 -3.83 -16.797 1 97.62 235 HIS B O 1
ATOM 5012 N N . ASN B 1 236 ? 18.344 -4.336 -18.672 1 98.5 236 ASN B N 1
ATOM 5013 C CA . ASN B 1 236 ? 17.125 -3.633 -18.266 1 98.5 236 ASN B CA 1
ATOM 5014 C C . ASN B 1 236 ? 16.172 -4.551 -17.5 1 98.5 236 ASN B C 1
ATOM 5016 O O . ASN B 1 236 ? 15.039 -4.777 -17.938 1 98.5 236 ASN B O 1
ATOM 5020 N N . THR B 1 237 ? 16.688 -5.008 -16.312 1 98.75 237 THR B N 1
ATOM 5021 C CA . THR B 1 237 ? 15.93 -5.965 -15.516 1 98.75 237 THR B CA 1
ATOM 5022 C C . THR B 1 237 ? 15.562 -5.367 -14.156 1 98.75 237 THR B C 1
ATOM 5024 O O . THR B 1 237 ? 16.391 -4.707 -13.531 1 98.75 237 THR B O 1
ATOM 5027 N N . ILE B 1 238 ? 14.344 -5.492 -13.773 1 98.88 238 ILE B N 1
ATOM 5028 C CA . ILE B 1 238 ? 13.867 -5.172 -12.43 1 98.88 238 ILE B CA 1
ATOM 5029 C C . ILE B 1 238 ? 13.32 -6.43 -11.758 1 98.88 238 ILE B C 1
ATOM 5031 O O . ILE B 1 238 ? 12.625 -7.223 -12.391 1 98.88 238 ILE B O 1
ATOM 5035 N N . VAL B 1 239 ? 13.656 -6.645 -10.5 1 98.88 239 VAL B N 1
ATOM 5036 C CA . VAL B 1 239 ? 13.148 -7.785 -9.75 1 98.88 239 VAL B CA 1
ATOM 5037 C C . VAL B 1 239 ? 12.133 -7.309 -8.711 1 98.88 239 VAL B C 1
ATOM 5039 O O . VAL B 1 239 ? 12.383 -6.348 -7.984 1 98.88 239 VAL B O 1
ATOM 5042 N N . CYS B 1 240 ? 10.984 -7.883 -8.711 1 98.75 240 CYS B N 1
ATOM 5043 C CA . CYS B 1 240 ? 9.961 -7.703 -7.691 1 98.75 240 CYS B CA 1
ATOM 5044 C C . CYS B 1 240 ? 9.906 -8.914 -6.762 1 98.75 240 CYS B C 1
ATOM 5046 O O . CYS B 1 240 ? 9.672 -10.039 -7.215 1 98.75 240 CYS B O 1
ATOM 5048 N N . TYR B 1 241 ? 10.109 -8.656 -5.484 1 98.69 241 TYR B N 1
ATOM 5049 C CA . TYR B 1 241 ? 10.195 -9.742 -4.516 1 98.69 241 TYR B CA 1
ATOM 5050 C C . TYR B 1 241 ? 9.258 -9.492 -3.336 1 98.69 241 TYR B C 1
ATOM 5052 O O . TYR B 1 241 ? 8.867 -8.352 -3.078 1 98.69 241 TYR B O 1
ATOM 5060 N N . SER B 1 242 ? 8.812 -10.57 -2.684 1 97.69 242 SER B N 1
ATOM 5061 C CA . SER B 1 242 ? 8.023 -10.516 -1.458 1 97.69 242 SER B CA 1
ATOM 5062 C C . SER B 1 242 ? 8.422 -11.625 -0.489 1 97.69 242 SER B C 1
ATOM 5064 O O . SER B 1 242 ? 8.789 -12.719 -0.911 1 97.69 242 SER B O 1
ATOM 5066 N N . TYR B 1 243 ? 8.312 -11.367 0.768 1 98 243 TYR B N 1
ATOM 5067 C CA . TYR B 1 243 ? 8.602 -12.352 1.808 1 98 243 TYR B CA 1
ATOM 5068 C C . TYR B 1 243 ? 7.348 -13.148 2.168 1 98 243 TYR B C 1
ATOM 5070 O O . TYR B 1 243 ? 7.344 -13.898 3.148 1 98 243 TYR B O 1
ATOM 5078 N N . SER B 1 244 ? 6.281 -13.008 1.387 1 96.38 244 SER B N 1
ATOM 5079 C CA . SER B 1 244 ? 5 -13.656 1.641 1 96.38 244 SER B CA 1
ATOM 5080 C C . SER B 1 244 ? 5.152 -15.172 1.715 1 96.38 244 SER B C 1
ATOM 5082 O O . SER B 1 244 ? 4.402 -15.844 2.432 1 96.38 244 SER B O 1
ATOM 5084 N N . LYS B 1 245 ? 6.059 -15.703 0.894 1 96.06 245 LYS B N 1
ATOM 5085 C CA . LYS B 1 245 ? 6.191 -17.156 0.814 1 96.06 245 LYS B CA 1
ATOM 5086 C C . LYS B 1 245 ? 7.473 -17.625 1.49 1 96.06 245 LYS B C 1
ATOM 5088 O O . LYS B 1 245 ? 7.449 -18.562 2.295 1 96.06 245 LYS B O 1
ATOM 5093 N N . SER B 1 246 ? 8.586 -16.906 1.29 1 95.62 246 SER B N 1
ATOM 5094 C CA . SER B 1 246 ? 9.891 -17.328 1.789 1 95.62 246 SER B CA 1
ATOM 5095 C C . SER B 1 246 ? 9.938 -17.297 3.312 1 95.62 246 SER B C 1
ATOM 5097 O O . SER B 1 246 ? 10.656 -18.094 3.934 1 95.62 246 SER B O 1
ATOM 5099 N N . LEU B 1 247 ? 9.188 -16.375 3.92 1 97 247 LEU B N 1
ATOM 5100 C CA . LEU B 1 247 ? 9.117 -16.281 5.375 1 97 247 LEU B CA 1
ATOM 5101 C C . LEU B 1 247 ? 7.699 -16.531 5.871 1 97 247 LEU B C 1
ATOM 5103 O O . LEU B 1 247 ? 7.41 -16.359 7.059 1 97 247 LEU B O 1
ATOM 5107 N N . SER B 1 248 ? 6.801 -16.891 4.941 1 96.19 248 SER B N 1
ATOM 5108 C CA . SER B 1 248 ? 5.398 -17.109 5.285 1 96.19 248 SER B CA 1
ATOM 5109 C C . SER B 1 248 ? 4.801 -15.891 5.977 1 96.19 248 SER B C 1
ATOM 5111 O O . SER B 1 248 ? 4.211 -16.016 7.051 1 96.19 248 SER B O 1
ATOM 5113 N N . LEU B 1 249 ? 4.953 -14.766 5.32 1 97.19 249 LEU B N 1
ATOM 5114 C CA . LEU B 1 249 ? 4.438 -13.508 5.844 1 97.19 249 LEU B CA 1
ATOM 5115 C C . LEU B 1 249 ? 3.463 -12.867 4.859 1 97.19 249 LEU B C 1
ATOM 5117 O O . LEU B 1 249 ? 3.584 -11.68 4.543 1 97.19 249 LEU B O 1
ATOM 5121 N N . PRO B 1 250 ? 2.494 -13.617 4.344 1 95.62 250 PRO B N 1
ATOM 5122 C CA . PRO B 1 250 ? 1.625 -13.039 3.314 1 95.62 250 PRO B CA 1
ATOM 5123 C C . PRO B 1 250 ? 0.801 -11.859 3.832 1 95.62 250 PRO B C 1
ATOM 5125 O O . PRO B 1 250 ? 0.552 -10.906 3.092 1 95.62 250 PRO B O 1
ATOM 5128 N N . GLY B 1 251 ? 0.443 -11.836 5.07 1 96.69 251 GLY B N 1
ATOM 5129 C CA . GLY B 1 251 ? -0.406 -10.797 5.629 1 96.69 251 GLY B CA 1
ATOM 5130 C C . GLY B 1 251 ? 0.361 -9.547 6.016 1 96.69 251 GLY B C 1
ATOM 5131 O O . GLY B 1 251 ? -0.234 -8.484 6.219 1 96.69 251 GLY B O 1
ATOM 5132 N N . GLU B 1 252 ? 1.66 -9.609 6.121 1 97.88 252 GLU B N 1
ATOM 5133 C CA . GLU B 1 252 ? 2.445 -8.516 6.691 1 97.88 252 GLU B CA 1
ATOM 5134 C C . GLU B 1 252 ? 2.865 -7.516 5.617 1 97.88 252 GLU B C 1
ATOM 5136 O O . GLU B 1 252 ? 3.354 -6.43 5.934 1 97.88 252 GLU B O 1
ATOM 5141 N N . ARG B 1 253 ? 2.641 -7.879 4.32 1 97.19 253 ARG B N 1
ATOM 5142 C CA . ARG B 1 253 ? 2.861 -6.984 3.189 1 97.19 253 ARG B CA 1
ATOM 5143 C C . ARG B 1 253 ? 4.281 -6.43 3.197 1 97.19 253 ARG B C 1
ATOM 5145 O O . ARG B 1 253 ? 4.48 -5.219 3.314 1 97.19 253 ARG B O 1
ATOM 5152 N N . ILE B 1 254 ? 5.289 -7.246 2.982 1 98.62 254 ILE B N 1
ATOM 5153 C CA . ILE B 1 254 ? 6.684 -6.812 2.996 1 98.62 254 ILE B CA 1
ATOM 5154 C C . ILE B 1 254 ? 7.434 -7.445 1.827 1 98.62 254 ILE B C 1
ATOM 5156 O O . ILE B 1 254 ? 7.379 -8.664 1.632 1 98.62 254 ILE B O 1
ATOM 5160 N N . GLY B 1 255 ? 8.016 -6.652 1.033 1 98.62 255 GLY B N 1
ATOM 5161 C CA . GLY B 1 255 ? 8.82 -7.035 -0.117 1 98.62 255 GLY B CA 1
ATOM 5162 C C . GLY B 1 255 ? 9.789 -5.953 -0.557 1 98.62 255 GLY B C 1
ATOM 5163 O O . GLY B 1 255 ? 10.125 -5.062 0.225 1 98.62 255 GLY B O 1
ATOM 5164 N N . TYR B 1 256 ? 10.359 -6.117 -1.754 1 98.88 256 TYR B N 1
ATOM 5165 C CA . TYR B 1 256 ? 11.273 -5.098 -2.256 1 98.88 256 TYR B CA 1
ATOM 5166 C C . TYR B 1 256 ? 11.367 -5.152 -3.775 1 98.88 256 TYR B C 1
ATOM 5168 O O . TYR B 1 256 ? 10.945 -6.129 -4.395 1 98.88 256 TYR B O 1
ATOM 5176 N N . LEU B 1 257 ? 11.805 -4.094 -4.344 1 98.88 257 LEU B N 1
ATOM 5177 C CA . LEU B 1 257 ? 12.266 -4.012 -5.723 1 98.88 257 LEU B CA 1
ATOM 5178 C C . LEU B 1 257 ? 13.789 -3.957 -5.785 1 98.88 257 LEU B C 1
ATOM 5180 O O . LEU B 1 257 ? 14.43 -3.344 -4.93 1 98.88 257 LEU B O 1
ATOM 5184 N N . VAL B 1 258 ? 14.344 -4.637 -6.746 1 98.94 258 VAL B N 1
ATOM 5185 C CA . VAL B 1 258 ? 15.734 -4.434 -7.129 1 98.94 258 VAL B CA 1
ATOM 5186 C C . VAL B 1 258 ? 15.805 -3.711 -8.469 1 98.94 258 VAL B C 1
ATOM 5188 O O . VAL B 1 258 ? 15.258 -4.188 -9.469 1 98.94 258 VAL B O 1
ATOM 5191 N N . ILE B 1 259 ? 16.391 -2.592 -8.516 1 98.88 259 ILE B N 1
ATOM 5192 C CA . ILE B 1 259 ? 16.672 -1.839 -9.734 1 98.88 259 ILE B CA 1
ATOM 5193 C C . ILE B 1 259 ? 18.172 -1.677 -9.922 1 98.88 259 ILE B C 1
ATOM 5195 O O . ILE B 1 259 ? 18.781 -0.795 -9.312 1 98.88 259 ILE B O 1
ATOM 5199 N N . PRO B 1 260 ? 18.75 -2.451 -10.773 1 98.75 260 PRO B N 1
ATOM 5200 C CA . PRO B 1 260 ? 20.203 -2.502 -10.906 1 98.75 260 PRO B CA 1
ATOM 5201 C C . PRO B 1 260 ? 20.781 -1.24 -11.547 1 98.75 260 PRO B C 1
ATOM 5203 O O . PRO B 1 260 ? 20.094 -0.549 -12.297 1 98.75 260 PRO B O 1
ATOM 5206 N N . ASP B 1 261 ? 22.094 -1.008 -11.344 1 98.25 261 ASP B N 1
ATOM 5207 C CA . ASP B 1 261 ? 22.812 0.103 -11.969 1 98.25 261 ASP B CA 1
ATOM 5208 C C . ASP B 1 261 ? 22.938 -0.104 -13.469 1 98.25 261 ASP B C 1
ATOM 5210 O O . ASP B 1 261 ? 23.109 0.858 -14.227 1 98.25 261 ASP B O 1
ATOM 5214 N N . GLU B 1 262 ? 22.891 -1.346 -13.875 1 98 262 GLU B N 1
ATOM 5215 C CA . GLU B 1 262 ? 23.047 -1.697 -15.281 1 98 262 GLU B CA 1
ATOM 5216 C C . GLU B 1 262 ? 21.875 -1.188 -16.109 1 98 262 GLU B C 1
ATOM 5218 O O . GLU B 1 262 ? 22 -1.05 -17.344 1 98 262 GLU B O 1
ATOM 5223 N N . MET B 1 263 ? 20.75 -0.96 -15.484 1 97.69 263 MET B N 1
ATOM 5224 C CA . MET B 1 263 ? 19.547 -0.525 -16.203 1 97.69 263 MET B CA 1
ATOM 5225 C C . MET B 1 263 ? 19.766 0.855 -16.812 1 97.69 263 MET B C 1
ATOM 5227 O O . MET B 1 263 ? 20.359 1.732 -16.203 1 97.69 263 MET B O 1
ATOM 5231 N N . GLU B 1 264 ? 19.266 1.029 -18.031 1 96.31 264 GLU B N 1
ATOM 5232 C CA . GLU B 1 264 ? 19.281 2.354 -18.641 1 96.31 264 GLU B CA 1
ATOM 5233 C C . GLU B 1 264 ? 18.562 3.379 -17.766 1 96.31 264 GLU B C 1
ATOM 5235 O O . GLU B 1 264 ? 17.453 3.141 -17.297 1 96.31 264 GLU B O 1
ATOM 5240 N N . ASP B 1 265 ? 19.203 4.512 -17.531 1 95.88 265 ASP B N 1
ATOM 5241 C CA . ASP B 1 265 ? 18.641 5.59 -16.719 1 95.88 265 ASP B CA 1
ATOM 5242 C C . ASP B 1 265 ? 18.328 5.109 -15.297 1 95.88 265 ASP B C 1
ATOM 5244 O O . ASP B 1 265 ? 17.312 5.508 -14.711 1 95.88 265 ASP B O 1
ATOM 5248 N N . SER B 1 266 ? 19.156 4.246 -14.805 1 97.38 266 SER B N 1
ATOM 5249 C CA . SER B 1 266 ? 18.922 3.578 -13.531 1 97.38 266 SER B CA 1
ATOM 5250 C C . SER B 1 266 ? 18.625 4.59 -12.422 1 97.38 266 SER B C 1
ATOM 5252 O O . SER B 1 266 ? 17.672 4.426 -11.664 1 97.38 266 SER B O 1
ATOM 5254 N N . SER B 1 267 ? 19.422 5.668 -12.312 1 95.69 267 SER B N 1
ATOM 5255 C CA . SER B 1 267 ? 19.25 6.664 -11.266 1 95.69 267 SER B CA 1
ATOM 5256 C C . SER B 1 267 ? 17.875 7.328 -11.352 1 95.69 267 SER B C 1
ATOM 5258 O O . SER B 1 267 ? 17.234 7.562 -10.328 1 95.69 267 SER B O 1
ATOM 5260 N N . LYS B 1 268 ? 17.469 7.617 -12.539 1 95.75 268 LYS B N 1
ATOM 5261 C CA . LYS B 1 268 ? 16.172 8.242 -12.758 1 95.75 268 LYS B CA 1
ATOM 5262 C C . LYS B 1 268 ? 15.039 7.277 -12.414 1 95.75 268 LYS B C 1
ATOM 5264 O O . LYS B 1 268 ? 14.031 7.684 -11.836 1 95.75 268 LYS B O 1
ATOM 5269 N N . VAL B 1 269 ? 15.203 6.02 -12.805 1 98.06 269 VAL B N 1
ATOM 5270 C CA . VAL B 1 269 ? 14.188 5.012 -12.531 1 98.06 269 VAL B CA 1
ATOM 5271 C C . VAL B 1 269 ? 14.055 4.793 -11.031 1 98.06 269 VAL B C 1
ATOM 5273 O O . VAL B 1 269 ? 12.945 4.695 -10.5 1 98.06 269 VAL B O 1
ATOM 5276 N N . ILE B 1 270 ? 15.188 4.738 -10.344 1 97.81 270 ILE B N 1
ATOM 5277 C CA . ILE B 1 270 ? 15.203 4.559 -8.898 1 97.81 270 ILE B CA 1
ATOM 5278 C C . ILE B 1 270 ? 14.469 5.719 -8.227 1 97.81 270 ILE B C 1
ATOM 5280 O O . ILE B 1 270 ? 13.602 5.504 -7.375 1 97.81 270 ILE B O 1
ATOM 5284 N N . ALA B 1 271 ? 14.758 6.906 -8.609 1 95.06 271 ALA B N 1
ATOM 5285 C CA . ALA B 1 271 ? 14.117 8.094 -8.047 1 95.06 271 ALA B CA 1
ATOM 5286 C C . ALA B 1 271 ? 12.617 8.102 -8.336 1 95.06 271 ALA B C 1
ATOM 5288 O O . ALA B 1 271 ? 11.812 8.375 -7.445 1 95.06 271 ALA B O 1
ATOM 5289 N N . ALA B 1 272 ? 12.289 7.789 -9.547 1 97.56 272 ALA B N 1
ATOM 5290 C CA . ALA B 1 272 ? 10.883 7.777 -9.953 1 97.56 272 ALA B CA 1
ATOM 5291 C C . ALA B 1 272 ? 10.102 6.707 -9.203 1 97.56 272 ALA B C 1
ATOM 5293 O O . ALA B 1 272 ? 8.953 6.922 -8.82 1 97.56 272 ALA B O 1
ATOM 5294 N N . ALA B 1 273 ? 10.734 5.57 -9.031 1 98.25 273 ALA B N 1
ATOM 5295 C CA . ALA B 1 273 ? 10.078 4.48 -8.312 1 98.25 273 ALA B CA 1
ATOM 5296 C C . ALA B 1 273 ? 9.812 4.863 -6.855 1 98.25 273 ALA B C 1
ATOM 5298 O O . ALA B 1 273 ? 8.766 4.523 -6.301 1 98.25 273 ALA B O 1
ATOM 5299 N N . ALA B 1 274 ? 10.734 5.5 -6.258 1 96.31 274 ALA B N 1
ATOM 5300 C CA . ALA B 1 274 ? 10.547 5.953 -4.879 1 96.31 274 ALA B CA 1
ATOM 5301 C C . ALA B 1 274 ? 9.398 6.953 -4.781 1 96.31 274 ALA B C 1
ATOM 5303 O O . ALA B 1 274 ? 8.602 6.898 -3.846 1 96.31 274 ALA B O 1
ATOM 5304 N N . VAL B 1 275 ? 9.336 7.863 -5.707 1 95.88 275 VAL B N 1
ATOM 5305 C CA . VAL B 1 275 ? 8.25 8.836 -5.758 1 95.88 275 VAL B CA 1
ATOM 5306 C C . VAL B 1 275 ? 6.922 8.125 -5.977 1 95.88 275 VAL B C 1
ATOM 5308 O O . VAL B 1 275 ? 5.922 8.445 -5.332 1 95.88 275 VAL B O 1
ATOM 5311 N N . ALA B 1 276 ? 6.914 7.148 -6.91 1 97.69 276 ALA B N 1
ATOM 5312 C CA . ALA B 1 276 ? 5.707 6.367 -7.172 1 97.69 276 ALA B CA 1
ATOM 5313 C C . ALA B 1 276 ? 5.227 5.66 -5.91 1 97.69 276 ALA B C 1
ATOM 5315 O O . ALA B 1 276 ? 4.027 5.652 -5.613 1 97.69 276 ALA B O 1
ATOM 5316 N N . ASN B 1 277 ? 6.18 5.062 -5.191 1 96.88 277 ASN B N 1
ATOM 5317 C CA . ASN B 1 277 ? 5.852 4.391 -3.938 1 96.88 277 ASN B CA 1
ATOM 5318 C C . ASN B 1 277 ? 5.129 5.324 -2.971 1 96.88 277 ASN B C 1
ATOM 5320 O O . ASN B 1 277 ? 4.176 4.922 -2.307 1 96.88 277 ASN B O 1
ATOM 5324 N N . ARG B 1 278 ? 5.531 6.488 -2.916 1 94.81 278 ARG B N 1
ATOM 5325 C CA . ARG B 1 278 ? 4.934 7.492 -2.043 1 94.81 278 ARG B CA 1
ATOM 5326 C C . ARG B 1 278 ? 3.564 7.922 -2.555 1 94.81 278 ARG B C 1
ATOM 5328 O O . ARG B 1 278 ? 2.572 7.844 -1.828 1 94.81 278 ARG B O 1
ATOM 5335 N N . VAL B 1 279 ? 3.422 8.305 -3.801 1 95.62 279 VAL B N 1
ATOM 5336 C CA . VAL B 1 279 ? 2.234 8.984 -4.309 1 95.62 279 VAL B CA 1
ATOM 5337 C C . VAL B 1 279 ? 1.118 7.969 -4.539 1 95.62 279 VAL B C 1
ATOM 5339 O O . VAL B 1 279 ? -0.057 8.336 -4.613 1 95.62 279 VAL B O 1
ATOM 5342 N N . LEU B 1 280 ? 1.494 6.68 -4.59 1 97.12 280 LEU B N 1
ATOM 5343 C CA . LEU B 1 280 ? 0.471 5.645 -4.676 1 97.12 280 LEU B CA 1
ATOM 5344 C C . LEU B 1 280 ? -0.136 5.359 -3.307 1 97.12 280 LEU B C 1
ATOM 5346 O O . LEU B 1 280 ? -1.104 4.605 -3.197 1 97.12 280 LEU B O 1
ATOM 5350 N N . GLY B 1 281 ? 0.436 5.945 -2.326 1 96.12 281 GLY B N 1
ATOM 5351 C CA . GLY B 1 281 ? -0.207 5.934 -1.022 1 96.12 281 GLY B CA 1
ATOM 5352 C C . GLY B 1 281 ? 0.396 4.922 -0.068 1 96.12 281 GLY B C 1
ATOM 5353 O O . GLY B 1 281 ? 0.037 4.879 1.111 1 96.12 281 GLY B O 1
ATOM 5354 N N . CYS B 1 282 ? 1.337 4.102 -0.514 1 95.88 282 CYS B N 1
ATOM 5355 C CA . CYS B 1 282 ? 2.016 3.197 0.408 1 95.88 282 CYS B CA 1
ATOM 5356 C C . CYS B 1 282 ? 2.943 3.965 1.341 1 95.88 282 CYS B C 1
ATOM 5358 O O . CYS B 1 282 ? 3.059 3.633 2.521 1 95.88 282 CYS B O 1
ATOM 5360 N N . VAL B 1 283 ? 3.609 4.988 0.765 1 93.88 283 VAL B N 1
ATOM 5361 C CA . VAL B 1 283 ? 4.527 5.883 1.461 1 93.88 283 VAL B CA 1
ATOM 5362 C C . VAL B 1 283 ? 5.812 5.137 1.809 1 93.88 283 VAL B C 1
ATOM 5364 O O . VAL B 1 283 ? 6.91 5.586 1.464 1 93.88 283 VAL B O 1
ATOM 5367 N N . ASN B 1 284 ? 5.766 4.082 2.492 1 95.94 284 ASN B N 1
ATOM 5368 C CA . ASN B 1 284 ? 6.871 3.188 2.818 1 95.94 284 ASN B CA 1
ATOM 5369 C C . ASN B 1 284 ? 6.371 1.783 3.152 1 95.94 284 ASN B C 1
ATOM 5371 O O . ASN B 1 284 ? 5.176 1.579 3.367 1 95.94 284 ASN B O 1
ATOM 5375 N N . ALA B 1 285 ? 7.301 0.825 3.113 1 98.12 285 ALA B N 1
ATOM 5376 C CA . ALA B 1 285 ? 6.992 -0.505 3.631 1 98.12 285 ALA B CA 1
ATOM 5377 C C . ALA B 1 285 ? 6.848 -0.483 5.148 1 98.12 285 ALA B C 1
ATOM 5379 O O . ALA B 1 285 ? 7.418 0.38 5.82 1 98.12 285 ALA B O 1
ATOM 5380 N N . PRO B 1 286 ? 6.082 -1.421 5.758 1 98.19 286 PRO B N 1
ATOM 5381 C CA . PRO B 1 286 ? 5.875 -1.413 7.207 1 98.19 286 PRO B CA 1
ATOM 5382 C C . PRO B 1 286 ? 7.184 -1.447 7.992 1 98.19 286 PRO B C 1
ATOM 5384 O O . PRO B 1 286 ? 8.039 -2.303 7.738 1 98.19 286 PRO B O 1
ATOM 5387 N N . SER B 1 287 ? 7.309 -0.58 8.945 1 98 287 SER B N 1
ATOM 5388 C CA . SER B 1 287 ? 8.57 -0.307 9.625 1 98 287 SER B CA 1
ATOM 5389 C C . SER B 1 287 ? 9.031 -1.51 10.438 1 98 287 SER B C 1
ATOM 5391 O O . SER B 1 287 ? 10.172 -1.951 10.32 1 98 287 SER B O 1
ATOM 5393 N N . LEU B 1 288 ? 8.172 -2.07 11.305 1 98.69 288 LEU B N 1
ATOM 5394 C CA . LEU B 1 288 ? 8.547 -3.197 12.156 1 98.69 288 LEU B CA 1
ATOM 5395 C C . LEU B 1 288 ? 9.008 -4.379 11.312 1 98.69 288 LEU B C 1
ATOM 5397 O O . LEU B 1 288 ? 10.008 -5.023 11.641 1 98.69 288 LEU B O 1
ATOM 5401 N N . MET B 1 289 ? 8.289 -4.648 10.234 1 98.69 289 MET B N 1
ATOM 5402 C CA . MET B 1 289 ? 8.625 -5.805 9.414 1 98.69 289 MET B CA 1
ATOM 5403 C C . MET B 1 289 ? 9.945 -5.582 8.672 1 98.69 289 MET B C 1
ATOM 5405 O O . MET B 1 289 ? 10.68 -6.531 8.406 1 98.69 289 MET B O 1
ATOM 5409 N N . GLN B 1 290 ? 10.242 -4.312 8.289 1 98.75 290 GLN B N 1
ATOM 5410 C CA . GLN B 1 290 ? 11.562 -4.035 7.738 1 98.75 290 GLN B CA 1
ATOM 5411 C C . GLN B 1 290 ? 12.664 -4.406 8.727 1 98.75 290 GLN B C 1
ATOM 5413 O O . GLN B 1 290 ? 13.672 -5.008 8.352 1 98.75 290 GLN B O 1
ATOM 5418 N N . ARG B 1 291 ? 12.453 -4.062 9.969 1 98.62 291 ARG B N 1
ATOM 5419 C CA . ARG B 1 291 ? 13.438 -4.402 10.992 1 98.62 291 ARG B CA 1
ATOM 5420 C C . ARG B 1 291 ? 13.555 -5.914 11.164 1 98.62 291 ARG B C 1
ATOM 5422 O O . ARG B 1 291 ? 14.648 -6.43 11.398 1 98.62 291 ARG B O 1
ATOM 5429 N N . VAL B 1 292 ? 12.469 -6.602 11.086 1 98.81 292 VAL B N 1
ATOM 5430 C CA . VAL B 1 292 ? 12.453 -8.062 11.156 1 98.81 292 VAL B CA 1
ATOM 5431 C C . VAL B 1 292 ? 13.305 -8.633 10.023 1 98.81 292 VAL B C 1
ATOM 5433 O O . VAL B 1 292 ? 14.055 -9.586 10.227 1 98.81 292 VAL B O 1
ATOM 5436 N N . ILE B 1 293 ? 13.203 -8.07 8.82 1 98.69 293 ILE B N 1
ATOM 5437 C CA . ILE B 1 293 ? 13.922 -8.562 7.652 1 98.69 293 ILE B CA 1
ATOM 5438 C C . ILE B 1 293 ? 15.422 -8.469 7.898 1 98.69 293 ILE B C 1
ATOM 5440 O O . ILE B 1 293 ? 16.172 -9.359 7.496 1 98.69 293 ILE B O 1
ATOM 5444 N N . VAL B 1 294 ? 15.891 -7.402 8.555 1 98.5 294 VAL B N 1
ATOM 5445 C CA . VAL B 1 294 ? 17.312 -7.258 8.852 1 98.5 294 VAL B CA 1
ATOM 5446 C C . VAL B 1 294 ? 17.797 -8.484 9.625 1 98.5 294 VAL B C 1
ATOM 5448 O O . VAL B 1 294 ? 18.875 -9.008 9.352 1 98.5 294 VAL B O 1
ATOM 5451 N N . ARG B 1 295 ? 17 -8.984 10.516 1 98.25 295 ARG B N 1
ATOM 5452 C CA . ARG B 1 295 ? 17.391 -10.078 11.414 1 98.25 295 ARG B CA 1
ATOM 5453 C C . ARG B 1 295 ? 17.109 -11.43 10.773 1 98.25 295 ARG B C 1
ATOM 5455 O O . ARG B 1 295 ? 17.688 -12.445 11.18 1 98.25 295 ARG B O 1
ATOM 5462 N N . CYS B 1 296 ? 16.234 -11.43 9.742 1 98.31 296 CYS B N 1
ATOM 5463 C CA . CYS B 1 296 ? 15.758 -12.711 9.242 1 98.31 296 CYS B CA 1
ATOM 5464 C C . CYS B 1 296 ? 16.062 -12.859 7.754 1 98.31 296 CYS B C 1
ATOM 5466 O O . CYS B 1 296 ? 15.531 -13.758 7.098 1 98.31 296 CYS B O 1
ATOM 5468 N N . VAL B 1 297 ? 16.891 -12.031 7.234 1 97.62 297 VAL B N 1
ATOM 5469 C CA . VAL B 1 297 ? 17.078 -11.93 5.793 1 97.62 297 VAL B CA 1
ATOM 5470 C C . VAL B 1 297 ? 17.562 -13.266 5.234 1 97.62 297 VAL B C 1
ATOM 5472 O O . VAL B 1 297 ? 17.297 -13.594 4.074 1 97.62 297 VAL B O 1
ATOM 5475 N N . GLU B 1 298 ? 18.172 -14.125 6.059 1 95.69 298 GLU B N 1
ATOM 5476 C CA . GLU B 1 298 ? 18.703 -15.406 5.609 1 95.69 298 GLU B CA 1
ATOM 5477 C C . GLU B 1 298 ? 17.797 -16.562 6.039 1 95.69 298 GLU B C 1
ATOM 5479 O O . GLU B 1 298 ? 18.062 -17.719 5.719 1 95.69 298 GLU B O 1
ATOM 5484 N N . SER B 1 299 ? 16.734 -16.281 6.773 1 95.38 299 SER B N 1
ATOM 5485 C CA . SER B 1 299 ? 15.82 -17.328 7.234 1 95.38 299 SER B CA 1
ATOM 5486 C C . SER B 1 299 ? 14.961 -17.844 6.09 1 95.38 299 SER B C 1
ATOM 5488 O O . SER B 1 299 ? 14.758 -17.156 5.086 1 95.38 299 SER B O 1
ATOM 5490 N N . GLN B 1 300 ? 14.562 -19.062 6.25 1 90.25 300 GLN B N 1
ATOM 5491 C CA . GLN B 1 300 ? 13.719 -19.688 5.238 1 90.25 300 GLN B CA 1
ATOM 5492 C C . GLN B 1 300 ? 12.609 -20.516 5.879 1 90.25 300 GLN B C 1
ATOM 5494 O O . GLN B 1 300 ? 12.758 -21 6.996 1 90.25 300 GLN B O 1
ATOM 5499 N N . VAL B 1 301 ? 11.508 -20.656 5.137 1 87.88 301 VAL B N 1
ATOM 5500 C CA . VAL B 1 301 ? 10.398 -21.5 5.598 1 87.88 301 VAL B CA 1
ATOM 5501 C C . VAL B 1 301 ? 10.773 -22.969 5.461 1 87.88 301 VAL B C 1
ATOM 5503 O O . VAL B 1 301 ? 11.773 -23.312 4.82 1 87.88 301 VAL B O 1
ATOM 5506 N N . ASN B 1 302 ? 9.883 -23.781 6.066 1 90.88 302 ASN B N 1
ATOM 5507 C CA . ASN B 1 302 ? 10.031 -25.219 5.984 1 90.88 302 ASN B CA 1
ATOM 5508 C C . ASN B 1 302 ? 9.633 -25.75 4.609 1 90.88 302 ASN B C 1
ATOM 5510 O O . ASN B 1 302 ? 8.508 -26.203 4.414 1 90.88 302 ASN B O 1
ATOM 5514 N N . LEU B 1 303 ? 10.562 -25.844 3.783 1 93.06 303 LEU B N 1
ATOM 5515 C CA . LEU B 1 303 ? 10.336 -26.281 2.41 1 93.06 303 LEU B CA 1
ATOM 5516 C C . LEU B 1 303 ? 9.953 -27.75 2.369 1 93.06 303 LEU B C 1
ATOM 5518 O O . LEU B 1 303 ? 9.242 -28.188 1.456 1 93.06 303 LEU B O 1
ATOM 5522 N N . LYS B 1 304 ? 10.406 -28.516 3.338 1 94.88 304 LYS B N 1
ATOM 5523 C CA . LYS B 1 304 ? 10.156 -29.953 3.381 1 94.88 304 LYS B CA 1
ATOM 5524 C C . LYS B 1 304 ? 8.664 -30.25 3.496 1 94.88 304 LYS B C 1
ATOM 5526 O O . LYS B 1 304 ? 8.18 -31.25 2.959 1 94.88 304 LYS B O 1
ATOM 5531 N N . ALA B 1 305 ? 8.008 -29.391 4.211 1 94.81 305 ALA B N 1
ATOM 5532 C CA . ALA B 1 305 ? 6.566 -29.578 4.363 1 94.81 305 ALA B CA 1
ATOM 5533 C C . ALA B 1 305 ? 5.852 -29.453 3.02 1 94.81 305 ALA B C 1
ATOM 5535 O O . ALA B 1 305 ? 4.965 -30.25 2.707 1 94.81 305 ALA B O 1
ATOM 5536 N N . TYR B 1 306 ? 6.227 -28.5 2.232 1 95.81 306 TYR B N 1
ATOM 5537 C CA . TYR B 1 306 ? 5.637 -28.312 0.912 1 95.81 306 TYR B CA 1
ATOM 5538 C C . TYR B 1 306 ? 6.016 -29.453 -0.02 1 95.81 306 TYR B C 1
ATOM 5540 O O . TYR B 1 306 ? 5.199 -29.906 -0.821 1 95.81 306 TYR B O 1
ATOM 5548 N N . ASP B 1 307 ? 7.242 -29.891 0.12 1 97.56 307 ASP B N 1
ATOM 5549 C CA . ASP B 1 307 ? 7.719 -30.969 -0.73 1 97.56 307 ASP B CA 1
ATOM 5550 C C . ASP B 1 307 ? 6.973 -32.281 -0.433 1 97.56 307 ASP B C 1
ATOM 5552 O O . ASP B 1 307 ? 6.652 -33.031 -1.348 1 97.56 307 ASP B O 1
ATOM 5556 N N . ARG B 1 308 ? 6.762 -32.562 0.844 1 97.69 308 ARG B N 1
ATOM 5557 C CA . ARG B 1 308 ? 5.992 -33.719 1.244 1 97.69 308 ARG B CA 1
ATOM 5558 C C . ARG B 1 308 ? 4.594 -33.688 0.631 1 97.69 308 ARG B C 1
ATOM 5560 O O . ARG B 1 308 ? 4.117 -34.719 0.117 1 97.69 308 ARG B O 1
ATOM 5567 N N . ASN B 1 309 ? 3.943 -32.531 0.718 1 97.94 309 ASN B N 1
ATOM 5568 C CA . ASN B 1 309 ? 2.631 -32.344 0.108 1 97.94 309 ASN B CA 1
ATOM 5569 C C . ASN B 1 309 ? 2.68 -32.562 -1.402 1 97.94 309 ASN B C 1
ATOM 5571 O O . ASN B 1 309 ? 1.822 -33.25 -1.963 1 97.94 309 ASN B O 1
ATOM 5575 N N . ARG B 1 310 ? 3.68 -31.953 -2.027 1 98.19 310 ARG B N 1
ATOM 5576 C CA . ARG B 1 310 ? 3.895 -32.062 -3.467 1 98.19 310 ARG B CA 1
ATOM 5577 C C . ARG B 1 310 ? 4.008 -33.5 -3.904 1 98.19 310 ARG B C 1
ATOM 5579 O O . ARG B 1 310 ? 3.342 -33.938 -4.852 1 98.19 310 ARG B O 1
ATOM 5586 N N . GLU B 1 311 ? 4.816 -34.281 -3.23 1 98.38 311 GLU B N 1
ATOM 5587 C CA . GLU B 1 311 ? 5.078 -35.656 -3.576 1 98.38 311 GLU B CA 1
ATOM 5588 C C . GLU B 1 311 ? 3.818 -36.5 -3.428 1 98.38 311 GLU B C 1
ATOM 5590 O O . GLU B 1 311 ? 3.488 -37.312 -4.316 1 98.38 311 GLU B O 1
ATOM 5595 N N . LEU B 1 312 ? 3.162 -36.344 -2.338 1 98.5 312 LEU B N 1
ATOM 5596 C CA . LEU B 1 312 ? 1.967 -37.125 -2.1 1 98.5 312 LEU B CA 1
ATOM 5597 C C . LEU B 1 312 ? 0.901 -36.844 -3.152 1 98.5 312 LEU B C 1
ATOM 5599 O O . LEU B 1 312 ? 0.373 -37.781 -3.773 1 98.5 312 LEU B O 1
ATOM 5603 N N . LEU B 1 313 ? 0.576 -35.594 -3.322 1 98.38 313 LEU B N 1
ATOM 5604 C CA . LEU B 1 313 ? -0.507 -35.219 -4.215 1 98.38 313 LEU B CA 1
ATOM 5605 C C . LEU B 1 313 ? -0.175 -35.562 -5.66 1 98.38 313 LEU B C 1
ATOM 5607 O O . LEU B 1 313 ? -1.005 -36.125 -6.371 1 98.38 313 LEU B O 1
ATOM 5611 N N . TYR B 1 314 ? 1.024 -35.188 -6.109 1 98.38 314 TYR B N 1
ATOM 5612 C CA . TYR B 1 314 ? 1.451 -35.469 -7.48 1 98.38 314 TYR B CA 1
ATOM 5613 C C . TYR B 1 314 ? 1.401 -36.969 -7.781 1 98.38 314 TYR B C 1
ATOM 5615 O O . TYR B 1 314 ? 0.822 -37.375 -8.781 1 98.38 314 TYR B O 1
ATOM 5623 N N . ASN B 1 315 ? 2 -37.75 -6.949 1 98.19 315 ASN B N 1
ATOM 5624 C CA . ASN B 1 315 ? 2.098 -39.188 -7.191 1 98.19 315 ASN B CA 1
ATOM 5625 C C . ASN B 1 315 ? 0.724 -39.844 -7.18 1 98.19 315 ASN B C 1
ATOM 5627 O O . ASN B 1 315 ? 0.446 -40.719 -8.008 1 98.19 315 ASN B O 1
ATOM 5631 N N . ARG B 1 316 ? -0.108 -39.469 -6.262 1 98.12 316 ARG B N 1
ATOM 5632 C CA . ARG B 1 316 ? -1.437 -40.062 -6.176 1 98.12 316 ARG B CA 1
ATOM 5633 C C . ARG B 1 316 ? -2.295 -39.656 -7.371 1 98.12 316 ARG B C 1
ATOM 5635 O O . ARG B 1 316 ? -3.016 -40.5 -7.93 1 98.12 316 ARG B O 1
ATOM 5642 N N . LEU B 1 317 ? -2.271 -38.375 -7.73 1 98.19 317 LEU B N 1
ATOM 5643 C CA . LEU B 1 317 ? -3.035 -37.938 -8.891 1 98.19 317 LEU B CA 1
ATOM 5644 C C . LEU B 1 317 ? -2.576 -38.656 -10.148 1 98.19 317 LEU B C 1
ATOM 5646 O O . LEU B 1 317 ? -3.4 -39.062 -10.977 1 98.19 317 LEU B O 1
ATOM 5650 N N . LYS B 1 318 ? -1.279 -38.844 -10.305 1 97.56 318 LYS B N 1
ATOM 5651 C CA . LYS B 1 318 ? -0.741 -39.594 -11.43 1 97.56 318 LYS B CA 1
ATOM 5652 C C . LYS B 1 318 ? -1.239 -41.031 -11.406 1 97.56 318 LYS B C 1
ATOM 5654 O O . LYS B 1 318 ? -1.611 -41.594 -12.445 1 97.56 318 LYS B O 1
ATOM 5659 N N . GLU B 1 319 ? -1.173 -41.594 -10.266 1 97.25 319 GLU B N 1
ATOM 5660 C CA . GLU B 1 319 ? -1.665 -42.969 -10.086 1 97.25 319 GLU B CA 1
ATOM 5661 C C . GLU B 1 319 ? -3.127 -43.062 -10.508 1 97.25 319 GLU B C 1
ATOM 5663 O O . GLU B 1 319 ? -3.537 -44.094 -11.078 1 97.25 319 GLU B O 1
ATOM 5668 N N . TYR B 1 320 ? -3.904 -42.062 -10.219 1 97.69 320 TYR B N 1
ATOM 5669 C CA . TYR B 1 320 ? -5.332 -42.062 -10.523 1 97.69 320 TYR B CA 1
ATOM 5670 C C . TYR B 1 320 ? -5.578 -41.781 -12 1 97.69 320 TYR B C 1
ATOM 5672 O O . TYR B 1 320 ? -6.711 -41.844 -12.477 1 97.69 320 TYR B O 1
ATOM 5680 N N . GLY B 1 321 ? -4.52 -41.375 -12.75 1 97.56 321 GLY B N 1
ATOM 5681 C CA . GLY B 1 321 ? -4.66 -41.219 -14.188 1 97.56 321 GLY B CA 1
ATOM 5682 C C . GLY B 1 321 ? -4.664 -39.781 -14.633 1 97.56 321 GLY B C 1
ATOM 5683 O O . GLY B 1 321 ? -4.758 -39.5 -15.828 1 97.56 321 GLY B O 1
ATOM 5684 N N . PHE B 1 322 ? -4.547 -38.844 -13.719 1 97.81 322 PHE B N 1
ATOM 5685 C CA . PHE B 1 322 ? -4.465 -37.438 -14.102 1 97.81 322 PHE B CA 1
ATOM 5686 C C . PHE B 1 322 ? -3.148 -37.156 -14.82 1 97.81 322 PHE B C 1
ATOM 5688 O O . PHE B 1 322 ? -2.152 -37.844 -14.602 1 97.81 322 PHE B O 1
ATOM 5695 N N . ASP B 1 323 ? -3.209 -36.188 -15.695 1 96.44 323 ASP B N 1
ATOM 5696 C CA . ASP B 1 323 ? -2.033 -35.719 -16.438 1 96.44 323 ASP B CA 1
ATOM 5697 C C . ASP B 1 323 ? -1.543 -34.375 -15.914 1 96.44 323 ASP B C 1
ATOM 5699 O O . ASP B 1 323 ? -2.279 -33.375 -15.953 1 96.44 323 ASP B O 1
ATOM 5703 N N . CYS B 1 324 ? -0.444 -34.344 -15.43 1 94 324 CYS B N 1
ATOM 5704 C CA . CYS B 1 324 ? 0.135 -33.125 -14.898 1 94 324 CYS B CA 1
ATOM 5705 C C . CYS B 1 324 ? 1.657 -33.219 -14.875 1 94 324 CYS B C 1
ATOM 5707 O O . CYS B 1 324 ? 2.225 -34.281 -14.68 1 94 324 CYS B O 1
ATOM 5709 N N . ILE B 1 325 ? 2.332 -32.125 -15.117 1 93.94 325 ILE B N 1
ATOM 5710 C CA . ILE B 1 325 ? 3.781 -32.062 -14.953 1 93.94 325 ILE B CA 1
ATOM 5711 C C . ILE B 1 325 ? 4.125 -31.969 -13.469 1 93.94 325 ILE B C 1
ATOM 5713 O O . ILE B 1 325 ? 3.332 -31.469 -12.664 1 93.94 325 ILE B O 1
ATOM 5717 N N . LYS B 1 326 ? 5.262 -32.531 -13.125 1 96.94 326 LYS B N 1
ATOM 5718 C CA . LYS B 1 326 ? 5.715 -32.406 -11.742 1 96.94 326 LYS B CA 1
ATOM 5719 C C . LYS B 1 326 ? 6.262 -30.984 -11.492 1 96.94 326 LYS B C 1
ATOM 5721 O O . LYS B 1 326 ? 7.219 -30.562 -12.141 1 96.94 326 LYS B O 1
ATOM 5726 N N . PRO B 1 327 ? 5.668 -30.25 -10.633 1 97.69 327 PRO B N 1
ATOM 5727 C CA . PRO B 1 327 ? 6.16 -28.891 -10.383 1 97.69 327 PRO B CA 1
ATOM 5728 C C . PRO B 1 327 ? 7.582 -28.875 -9.82 1 97.69 327 PRO B C 1
ATOM 5730 O O . PRO B 1 327 ? 7.918 -29.703 -8.969 1 97.69 327 PRO B O 1
ATOM 5733 N N . GLU B 1 328 ? 8.375 -27.969 -10.312 1 98.19 328 GLU B N 1
ATOM 5734 C CA . GLU B 1 328 ? 9.758 -27.797 -9.875 1 98.19 328 GLU B CA 1
ATOM 5735 C C . GLU B 1 328 ? 9.852 -26.812 -8.711 1 98.19 328 GLU B C 1
ATOM 5737 O O . GLU B 1 328 ? 10.828 -26.812 -7.961 1 98.19 328 GLU B O 1
ATOM 5742 N N . GLY B 1 329 ? 8.859 -26 -8.594 1 97.75 329 GLY B N 1
ATOM 5743 C CA . GLY B 1 329 ? 8.836 -24.984 -7.551 1 97.75 329 GLY B CA 1
ATOM 5744 C C . GLY B 1 329 ? 7.441 -24.484 -7.234 1 97.75 329 GLY B C 1
ATOM 5745 O O . GLY B 1 329 ? 6.453 -25.047 -7.695 1 97.75 329 GLY B O 1
ATOM 5746 N N . ALA B 1 330 ? 7.387 -23.453 -6.383 1 97.19 330 ALA B N 1
ATOM 5747 C CA . ALA B 1 330 ? 6.125 -22.906 -5.887 1 97.19 330 ALA B CA 1
ATOM 5748 C C . ALA B 1 330 ? 5.348 -23.953 -5.09 1 97.19 330 ALA B C 1
ATOM 5750 O O . ALA B 1 330 ? 5.934 -24.719 -4.328 1 97.19 330 ALA B O 1
ATOM 5751 N N . PHE B 1 331 ? 4.059 -23.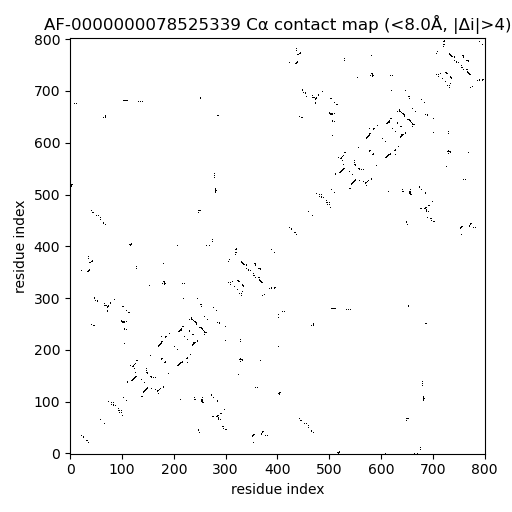906 -5.078 1 97.62 331 PHE B N 1
ATOM 5752 C CA . PHE B 1 331 ? 3.277 -24.906 -4.359 1 97.62 331 PHE B CA 1
ATOM 5753 C C . PHE B 1 331 ? 1.957 -25.188 -5.07 1 97.62 331 PHE B C 1
ATOM 5755 O O . PHE B 1 331 ? 0.902 -25.234 -4.434 1 97.62 331 PHE B O 1
ATOM 5762 N N . TYR B 1 332 ? 2.08 -25.281 -6.438 1 97.81 332 TYR B N 1
ATOM 5763 C CA . TYR B 1 332 ? 0.915 -25.531 -7.277 1 97.81 332 TYR B CA 1
ATOM 5764 C C . TYR B 1 332 ? 1.146 -26.734 -8.188 1 97.81 332 TYR B C 1
ATOM 5766 O O . TYR B 1 332 ? 2.271 -26.984 -8.625 1 97.81 332 TYR B O 1
ATOM 5774 N N . LEU B 1 333 ? 0.086 -27.469 -8.453 1 98.12 333 LEU B N 1
ATOM 5775 C CA . LEU B 1 333 ? -0.007 -28.406 -9.57 1 98.12 333 LEU B CA 1
ATOM 5776 C C . LEU B 1 333 ? -0.906 -27.844 -10.672 1 98.12 333 LEU B C 1
ATOM 5778 O O . LEU B 1 333 ? -1.938 -27.234 -10.383 1 98.12 333 LEU B O 1
ATOM 5782 N N . PHE B 1 334 ? -0.469 -27.938 -11.805 1 98.44 334 PHE B N 1
ATOM 5783 C CA . PHE B 1 334 ? -1.26 -27.547 -12.969 1 98.44 334 PHE B CA 1
ATOM 5784 C C . PHE B 1 334 ? -1.648 -28.766 -13.797 1 98.44 334 PHE B C 1
ATOM 5786 O O . PHE B 1 334 ? -0.849 -29.266 -14.594 1 98.44 334 PHE B O 1
ATOM 5793 N N . VAL B 1 335 ? -2.889 -29.234 -13.664 1 98.31 335 VAL B N 1
ATOM 5794 C CA . VAL B 1 335 ? -3.348 -30.547 -14.102 1 98.31 335 VAL B CA 1
ATOM 5795 C C . VAL B 1 335 ? -4.246 -30.406 -15.328 1 98.31 335 VAL B C 1
ATOM 5797 O O . VAL B 1 335 ? -5.113 -29.531 -15.367 1 98.31 335 VAL B O 1
ATOM 5800 N N . LYS B 1 336 ? -3.998 -31.25 -16.312 1 98.25 336 LYS B N 1
ATOM 5801 C CA . LYS B 1 336 ? -4.863 -31.25 -17.484 1 98.25 336 LYS B CA 1
ATOM 5802 C C . LYS B 1 336 ? -6.289 -31.641 -17.125 1 98.25 336 LYS B C 1
ATOM 5804 O O . LYS B 1 336 ? -6.504 -32.656 -16.438 1 98.25 336 LYS B O 1
ATOM 5809 N N . SER B 1 337 ? -7.164 -30.859 -17.484 1 98.06 337 SER B N 1
ATOM 5810 C CA . SER B 1 337 ? -8.578 -31.141 -17.234 1 98.06 337 SER B CA 1
ATOM 5811 C C . SER B 1 337 ? -9.133 -32.156 -18.234 1 98.06 337 SE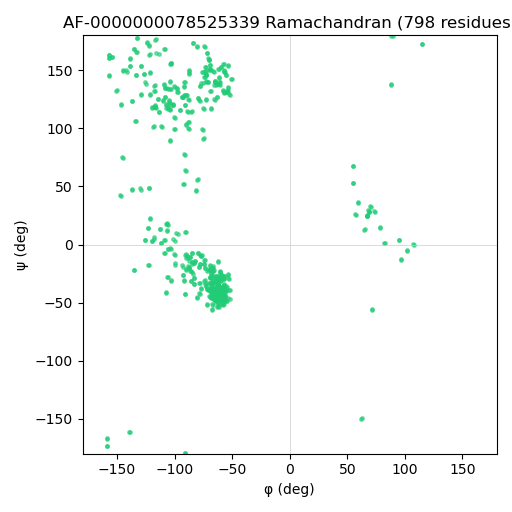R B C 1
ATOM 5813 O O . SER B 1 337 ? -8.828 -32.062 -19.438 1 98.06 337 SER B O 1
ATOM 5815 N N . PRO B 1 338 ? -9.891 -33.094 -17.797 1 97.31 338 PRO B N 1
ATOM 5816 C CA . PRO B 1 338 ? -10.453 -34.094 -18.734 1 97.31 338 PRO B CA 1
ATOM 5817 C C . PRO B 1 338 ? -11.492 -33.469 -19.672 1 97.31 338 PRO B C 1
ATOM 5819 O O . PRO B 1 338 ? -11.75 -34.031 -20.734 1 97.31 338 PRO B O 1
ATOM 5822 N N . VAL B 1 339 ? -12.102 -32.375 -19.359 1 97.31 339 VAL B N 1
ATOM 5823 C CA . VAL B 1 339 ? -13.086 -31.656 -20.141 1 97.31 339 VAL B CA 1
ATOM 5824 C C . VAL B 1 339 ? -12.812 -30.156 -20.031 1 97.31 339 VAL B C 1
ATOM 5826 O O . VAL B 1 339 ? -11.688 -29.734 -19.766 1 97.31 339 VAL B O 1
ATOM 5829 N N . ASP B 1 340 ? -13.781 -29.438 -20.344 1 97.56 340 ASP B N 1
ATOM 5830 C CA . ASP B 1 340 ? -13.656 -28 -20.141 1 97.56 340 ASP B CA 1
ATOM 5831 C C . ASP B 1 340 ? -13.273 -27.688 -18.688 1 97.56 340 ASP B C 1
ATOM 5833 O O . ASP B 1 340 ? -13.828 -28.266 -17.75 1 97.56 340 ASP B O 1
ATOM 5837 N N . ASP B 1 341 ? -12.266 -26.828 -18.516 1 97.5 341 ASP B N 1
ATOM 5838 C CA . ASP B 1 341 ? -11.695 -26.641 -17.188 1 97.5 341 ASP B CA 1
ATOM 5839 C C . ASP B 1 341 ? -12.727 -26.062 -16.234 1 97.5 341 ASP B C 1
ATOM 5841 O O . ASP B 1 341 ? -12.75 -26.422 -15.047 1 97.5 341 ASP B O 1
ATOM 5845 N N . LYS B 1 342 ? -13.641 -25.188 -16.641 1 95.75 342 LYS B N 1
ATOM 5846 C CA . LYS B 1 342 ? -14.688 -24.656 -15.781 1 95.75 342 LYS B CA 1
ATOM 5847 C C . LYS B 1 342 ? -15.695 -25.734 -15.398 1 95.75 342 LYS B C 1
ATOM 5849 O O . LYS B 1 342 ? -16.109 -25.828 -14.242 1 95.75 342 LYS B O 1
ATOM 5854 N N . ALA B 1 343 ? -16.078 -26.5 -16.375 1 97.12 343 ALA B N 1
ATOM 5855 C CA . ALA B 1 343 ? -17 -27.609 -16.141 1 97.12 343 ALA B CA 1
ATOM 5856 C C . ALA B 1 343 ? -16.375 -28.625 -15.18 1 97.12 343 ALA B C 1
ATOM 5858 O O . ALA B 1 343 ? -17.062 -29.172 -14.312 1 97.12 343 ALA B O 1
ATOM 5859 N N . PHE B 1 344 ? -15.164 -28.953 -15.414 1 97.75 344 PHE B N 1
ATOM 5860 C CA . PHE B 1 344 ? -14.461 -29.891 -14.555 1 97.75 344 PHE B CA 1
ATOM 5861 C C . PHE B 1 344 ? -14.422 -29.375 -13.117 1 97.75 344 PHE B C 1
ATOM 5863 O O . PHE B 1 344 ? -14.672 -30.141 -12.18 1 97.75 344 PHE B O 1
ATOM 5870 N N . CYS B 1 345 ? -14.102 -28.094 -12.891 1 96.25 345 CYS B N 1
ATOM 5871 C CA . CYS B 1 345 ? -14.094 -27.516 -11.555 1 96.25 345 CYS B CA 1
ATOM 5872 C C . CYS B 1 345 ? -15.461 -27.641 -10.898 1 96.25 345 CYS B C 1
ATOM 5874 O O . CYS B 1 345 ? -15.555 -27.922 -9.703 1 96.25 345 CYS B O 1
ATOM 5876 N N . GLN B 1 346 ? -16.5 -27.406 -11.688 1 94.62 346 GLN B N 1
ATOM 5877 C CA . GLN B 1 346 ? -17.859 -27.531 -11.156 1 94.62 346 GLN B CA 1
ATOM 5878 C C . GLN B 1 346 ? -18.141 -28.969 -10.711 1 94.62 346 GLN B C 1
ATOM 5880 O O . GLN B 1 346 ? -18.734 -29.188 -9.648 1 94.62 346 GLN B O 1
ATOM 5885 N N . SER B 1 347 ? -17.75 -29.875 -11.508 1 96.31 347 SER B N 1
ATOM 5886 C CA . SER B 1 347 ? -17.938 -31.281 -11.164 1 96.31 347 SER B CA 1
ATOM 5887 C C . SER B 1 347 ? -17.172 -31.656 -9.906 1 96.31 347 SER B C 1
ATOM 5889 O O . SER B 1 347 ? -17.641 -32.438 -9.078 1 96.31 347 SER B O 1
ATOM 5891 N N . CYS B 1 348 ? -15.969 -31.172 -9.75 1 97.31 348 CYS B N 1
ATOM 5892 C CA . CYS B 1 348 ? -15.148 -31.438 -8.578 1 97.31 348 CYS B CA 1
ATOM 5893 C C . CYS B 1 348 ? -15.82 -30.938 -7.309 1 97.31 348 CYS B C 1
ATOM 5895 O O . CYS B 1 348 ? -15.664 -31.531 -6.238 1 97.31 348 CYS B O 1
ATOM 5897 N N . LYS B 1 349 ? -16.578 -29.875 -7.445 1 94.62 349 LYS B N 1
ATOM 5898 C CA . LYS B 1 349 ? -17.281 -29.297 -6.305 1 94.62 349 LYS B CA 1
ATOM 5899 C C . LYS B 1 349 ? -18.281 -30.281 -5.719 1 94.62 349 LYS B C 1
ATOM 5901 O O . LYS B 1 349 ? -18.562 -30.266 -4.516 1 94.62 349 LYS B O 1
ATOM 5906 N N . GLU B 1 350 ? -18.844 -31.047 -6.551 1 94.5 350 GLU B N 1
ATOM 5907 C CA . GLU B 1 350 ? -19.781 -32.062 -6.078 1 94.5 350 GLU B CA 1
ATOM 5908 C C . GLU B 1 350 ? -19.094 -33.031 -5.117 1 94.5 350 GLU B C 1
ATOM 5910 O O . GLU B 1 350 ? -19.766 -33.656 -4.293 1 94.5 350 GLU B O 1
ATOM 5915 N N . HIS B 1 351 ? -17.828 -33.156 -5.281 1 96.75 351 HIS B N 1
ATOM 5916 C CA . HIS B 1 351 ? -17.031 -33.969 -4.379 1 96.75 351 HIS B CA 1
ATOM 5917 C C . HIS B 1 351 ? -16.359 -33.125 -3.312 1 96.75 351 HIS B C 1
ATOM 5919 O O . HIS B 1 351 ? -15.445 -33.594 -2.625 1 96.75 351 HIS B O 1
ATOM 5925 N N . ARG B 1 352 ? -16.703 -31.859 -3.201 1 96 352 ARG B N 1
ATOM 5926 C CA . ARG B 1 352 ? -16.234 -30.891 -2.211 1 96 352 ARG B CA 1
ATOM 5927 C C . ARG B 1 352 ? -14.75 -30.578 -2.41 1 96 352 ARG B C 1
ATOM 5929 O O . ARG B 1 352 ? -14.031 -30.328 -1.444 1 96 352 ARG B O 1
ATOM 5936 N N . VAL B 1 353 ? -14.32 -30.766 -3.607 1 96.94 353 VAL B N 1
ATOM 5937 C CA . VAL B 1 353 ? -12.977 -30.375 -4.016 1 96.94 353 VAL B CA 1
ATOM 5938 C C . VAL B 1 353 ? -13.031 -29.062 -4.793 1 96.94 353 VAL B C 1
ATOM 5940 O O . VAL B 1 353 ? -13.734 -28.969 -5.805 1 96.94 353 VAL B O 1
ATOM 5943 N N . LEU B 1 354 ? -12.344 -28.062 -4.266 1 96.19 354 LEU B N 1
ATOM 5944 C CA . LEU B 1 354 ? -12.352 -26.75 -4.898 1 96.19 354 LEU B CA 1
ATOM 5945 C C . LEU B 1 354 ? -11.031 -26.484 -5.605 1 96.19 354 LEU B C 1
ATOM 5947 O O . LEU B 1 354 ? -9.969 -26.484 -4.977 1 96.19 354 LEU B O 1
ATOM 5951 N N . LEU B 1 355 ? -11.055 -26.297 -6.887 1 96.31 355 LEU B N 1
ATOM 5952 C CA . LEU B 1 355 ? -9.906 -26.031 -7.738 1 96.31 355 LEU B CA 1
ATOM 5953 C C . LEU B 1 355 ? -10.086 -24.703 -8.492 1 96.31 355 LEU B C 1
ATOM 5955 O O . LEU B 1 355 ? -11.156 -24.109 -8.438 1 96.31 355 LEU B O 1
ATOM 5959 N N . VAL B 1 356 ? -9.055 -24.219 -9.18 1 95.31 356 VAL B N 1
ATOM 5960 C CA . VAL B 1 356 ? -9.133 -23.016 -9.984 1 95.31 356 VAL B CA 1
ATOM 5961 C C . VAL B 1 356 ? -8.953 -23.359 -11.461 1 95.31 356 VAL B C 1
ATOM 5963 O O . VAL B 1 356 ? -7.977 -24.016 -11.836 1 95.31 356 VAL B O 1
ATOM 5966 N N . PRO B 1 357 ? -9.914 -22.953 -12.312 1 96.44 357 PRO B N 1
ATOM 5967 C CA . PRO B 1 357 ? -9.797 -23.266 -13.734 1 96.44 357 PRO B CA 1
ATOM 5968 C C . PRO B 1 357 ? -8.609 -22.578 -14.398 1 96.44 357 PRO B C 1
ATOM 5970 O O . PRO B 1 357 ? -8.305 -21.422 -14.078 1 96.44 357 PRO B O 1
ATOM 5973 N N . GLY B 1 358 ? -7.941 -23.281 -15.273 1 96.75 358 GLY B N 1
ATOM 5974 C CA . GLY B 1 358 ? -6.785 -22.766 -15.984 1 96.75 358 GLY B CA 1
ATOM 5975 C C . GLY B 1 358 ? -7.105 -21.531 -16.812 1 96.75 358 GLY B C 1
ATOM 5976 O O . GLY B 1 358 ? -6.219 -20.719 -17.094 1 96.75 358 GLY B O 1
ATOM 5977 N N . SER B 1 359 ? -8.367 -21.359 -17.219 1 96 359 SER B N 1
ATOM 5978 C CA . SER B 1 359 ? -8.812 -20.188 -17.953 1 96 359 SER B CA 1
ATOM 5979 C C . SER B 1 359 ? -8.523 -18.906 -17.172 1 96 359 SER B C 1
ATOM 5981 O O . SER B 1 359 ? -8.273 -17.844 -17.766 1 96 359 SER B O 1
ATOM 5983 N N . SER B 1 360 ? -8.492 -18.969 -15.859 1 93.38 360 SER B N 1
ATOM 5984 C CA . SER B 1 360 ? -8.188 -17.828 -15.008 1 93.38 360 SER B CA 1
ATOM 5985 C C . SER B 1 360 ? -6.727 -17.406 -15.141 1 93.38 360 SER B C 1
ATOM 5987 O O . SER B 1 360 ? -6.359 -16.297 -14.781 1 93.38 360 SER B O 1
ATOM 5989 N N . PHE B 1 361 ? -5.902 -18.297 -15.664 1 96.31 361 PHE B N 1
ATOM 5990 C CA . PHE B 1 361 ? -4.473 -18.047 -15.828 1 96.31 361 PHE B CA 1
ATOM 5991 C C . PHE B 1 361 ? -4.098 -17.953 -17.297 1 96.31 361 PHE B C 1
ATOM 5993 O O . PHE B 1 361 ? -2.936 -18.141 -17.672 1 96.31 361 PHE B O 1
ATOM 6000 N N . ALA B 1 362 ? -5.125 -17.828 -18.125 1 96.88 362 ALA B N 1
ATOM 6001 C CA . ALA B 1 362 ? -4.961 -17.703 -19.578 1 96.88 362 ALA B CA 1
ATOM 6002 C C . ALA B 1 362 ? -4.48 -19.016 -20.188 1 96.88 362 ALA B C 1
ATOM 6004 O O . ALA B 1 362 ? -3.697 -19.016 -21.141 1 96.88 362 ALA B O 1
ATOM 6005 N N . CYS B 1 363 ? -4.863 -20.094 -19.656 1 97.69 363 CYS B N 1
ATOM 6006 C CA . CYS B 1 363 ? -4.551 -21.422 -20.188 1 97.69 363 CYS B CA 1
ATOM 6007 C C . CYS B 1 363 ? -5.703 -22.391 -19.953 1 97.69 363 CYS B C 1
ATOM 6009 O O . CYS B 1 363 ? -5.617 -23.266 -19.094 1 97.69 363 CYS B O 1
ATOM 6011 N N . PRO B 1 364 ? -6.805 -22.25 -20.75 1 97.44 364 PRO B N 1
ATOM 6012 C CA . PRO B 1 364 ? -7.918 -23.188 -20.609 1 97.44 364 PRO B CA 1
ATOM 6013 C C . PRO B 1 364 ? -7.5 -24.641 -20.812 1 97.44 364 PRO B C 1
ATOM 6015 O O . PRO B 1 364 ? -6.492 -24.906 -21.484 1 97.44 364 PRO B O 1
ATOM 6018 N N . GLY B 1 365 ? -8.227 -25.516 -20.266 1 97.88 365 GLY B N 1
ATOM 6019 C CA . GLY B 1 365 ? -7.949 -26.922 -20.438 1 97.88 365 GLY B CA 1
ATOM 6020 C C . GLY B 1 365 ? -7.109 -27.5 -19.312 1 97.88 365 GLY B C 1
ATOM 6021 O O . GLY B 1 365 ? -6.77 -28.688 -19.328 1 97.88 365 GLY B O 1
ATOM 6022 N N . TYR B 1 366 ? -6.844 -26.703 -18.359 1 98.25 366 TYR B N 1
ATOM 6023 C CA . TYR B 1 366 ? -6.105 -27.109 -17.172 1 98.25 366 TYR B CA 1
ATOM 6024 C C . TYR B 1 366 ? -6.793 -26.625 -15.898 1 98.25 366 TYR B C 1
ATOM 6026 O O . TYR B 1 366 ? -7.727 -25.812 -15.961 1 98.25 366 TYR B O 1
ATOM 6034 N N . VAL B 1 367 ? -6.418 -27.156 -14.742 1 97.94 367 VAL B N 1
ATOM 6035 C CA . VAL B 1 367 ? -6.836 -26.656 -13.438 1 97.94 367 VAL B CA 1
ATOM 6036 C C . VAL B 1 367 ? -5.629 -26.547 -12.516 1 97.94 367 VAL B C 1
ATOM 6038 O O . VAL B 1 367 ? -4.676 -27.328 -12.633 1 97.94 367 VAL B O 1
ATOM 6041 N N . ARG B 1 368 ? -5.668 -25.531 -11.648 1 97.62 368 ARG B N 1
ATOM 6042 C CA . ARG B 1 368 ? -4.613 -25.391 -10.648 1 97.62 368 ARG B CA 1
ATOM 6043 C C . ARG B 1 368 ? -5.043 -25.969 -9.312 1 97.62 368 ARG B C 1
ATOM 6045 O O . ARG B 1 368 ? -6.168 -25.75 -8.859 1 97.62 368 ARG B O 1
ATOM 6052 N N . ILE B 1 369 ? -4.168 -26.703 -8.742 1 97.81 369 ILE B N 1
ATOM 6053 C CA . ILE B 1 369 ? -4.32 -27.25 -7.398 1 97.81 369 ILE B CA 1
ATOM 6054 C C . ILE B 1 369 ? -3.219 -26.688 -6.492 1 97.81 369 ILE B C 1
ATOM 6056 O O . ILE B 1 369 ? -2.033 -26.922 -6.738 1 97.81 369 ILE B O 1
ATOM 6060 N N . ALA B 1 370 ? -3.562 -25.984 -5.473 1 96.62 370 ALA B N 1
ATOM 6061 C CA . ALA B 1 370 ? -2.586 -25.484 -4.512 1 96.62 370 ALA B CA 1
ATOM 6062 C C . ALA B 1 370 ? -2.33 -26.5 -3.406 1 96.62 370 ALA B C 1
ATOM 6064 O O . ALA B 1 370 ? -3.26 -26.922 -2.713 1 96.62 370 ALA B O 1
ATOM 6065 N N . TYR B 1 371 ? -1.102 -26.844 -3.225 1 97.12 371 TYR B N 1
ATOM 6066 C CA . TYR B 1 371 ? -0.821 -27.844 -2.211 1 97.12 371 TYR B CA 1
ATOM 6067 C C . TYR B 1 371 ? -0.198 -27.219 -0.971 1 97.12 371 TYR B C 1
ATOM 6069 O O . TYR B 1 371 ? 0.439 -27.906 -0.17 1 97.12 371 TYR B O 1
ATOM 6077 N N . CYS B 1 372 ? -0.321 -25.891 -0.836 1 94.94 372 CYS B N 1
ATOM 6078 C CA . CYS B 1 372 ? 0.06 -25.203 0.394 1 94.94 372 CYS B CA 1
ATOM 6079 C C . CYS B 1 372 ? -1.042 -25.312 1.441 1 94.94 372 CYS B C 1
ATOM 6081 O O . CYS B 1 372 ? -1.466 -24.312 2.012 1 94.94 372 CYS B O 1
ATOM 6083 N N . VAL B 1 373 ? -1.589 -26.516 1.655 1 93.88 373 VAL B N 1
ATOM 6084 C CA . VAL B 1 373 ? -2.588 -26.875 2.654 1 93.88 373 VAL B CA 1
ATOM 6085 C C . VAL B 1 373 ? -1.996 -27.891 3.625 1 93.88 373 VAL B C 1
ATOM 6087 O O . VAL B 1 373 ? -0.829 -28.281 3.504 1 93.88 373 VAL B O 1
ATOM 6090 N N . SER B 1 374 ? -2.76 -28.266 4.645 1 93.44 374 SER B N 1
ATOM 6091 C CA . SER B 1 374 ? -2.26 -29.25 5.586 1 93.44 374 SER B CA 1
ATOM 6092 C C . SER B 1 374 ? -2.09 -30.609 4.914 1 93.44 374 SER B C 1
ATOM 6094 O O . SER B 1 374 ? -2.828 -30.953 3.984 1 93.44 374 SER B O 1
ATOM 6096 N N . TYR B 1 375 ? -1.11 -31.344 5.414 1 96.12 375 TYR B N 1
ATOM 6097 C CA . TYR B 1 375 ? -0.88 -32.688 4.914 1 96.12 375 TYR B CA 1
ATOM 6098 C C . TYR B 1 375 ? -2.127 -33.562 5.078 1 96.12 375 TYR B C 1
ATOM 6100 O O . TYR B 1 375 ? -2.469 -34.344 4.188 1 96.12 375 TYR B O 1
ATOM 6108 N N . GLU B 1 376 ? -2.793 -33.375 6.137 1 96.31 376 GLU B N 1
ATOM 6109 C CA . GLU B 1 376 ? -3.992 -34.156 6.457 1 96.31 376 GLU B CA 1
ATOM 6110 C C . GLU B 1 376 ? -5.113 -33.875 5.461 1 96.31 376 GLU B C 1
ATOM 6112 O O . GLU B 1 376 ? -5.855 -34.781 5.078 1 96.31 376 GLU B O 1
ATOM 6117 N N . GLN B 1 377 ? -5.246 -32.625 5.062 1 95.44 377 GLN B N 1
ATOM 6118 C CA . GLN B 1 377 ? -6.25 -32.281 4.055 1 95.44 377 GLN B CA 1
ATOM 6119 C C . GLN B 1 377 ? -5.992 -33.031 2.754 1 95.44 377 GLN B C 1
ATOM 6121 O O . GLN B 1 377 ? -6.93 -33.531 2.113 1 95.44 377 GLN B O 1
ATOM 6126 N N . ILE B 1 378 ? -4.785 -33.094 2.35 1 97.62 378 ILE B N 1
ATOM 6127 C CA . ILE B 1 378 ? -4.438 -33.812 1.123 1 97.62 378 ILE B CA 1
ATOM 6128 C C . ILE B 1 378 ? -4.797 -35.281 1.258 1 97.62 378 ILE B C 1
ATOM 6130 O O . ILE B 1 378 ? -5.449 -35.844 0.38 1 97.62 378 ILE B O 1
ATOM 6134 N N . GLU B 1 379 ? -4.434 -35.844 2.365 1 97.94 379 GLU B N 1
ATOM 6135 C CA . GLU B 1 379 ? -4.75 -37.25 2.6 1 97.94 379 GLU B CA 1
ATOM 6136 C C . GLU B 1 379 ? -6.254 -37.5 2.525 1 97.94 379 GLU B C 1
ATOM 6138 O O . GLU B 1 379 ? -6.703 -38.438 1.866 1 97.94 379 GLU B O 1
ATOM 6143 N N . ARG B 1 380 ? -6.965 -36.625 3.141 1 97.5 380 ARG B N 1
ATOM 6144 C CA . ARG B 1 380 ? -8.414 -36.781 3.217 1 97.5 380 ARG B CA 1
ATOM 6145 C C . ARG B 1 380 ? -9.062 -36.531 1.86 1 97.5 380 ARG B C 1
ATOM 6147 O O . ARG B 1 380 ? -10.18 -37 1.605 1 97.5 380 ARG B O 1
ATOM 6154 N N . SER B 1 381 ? -8.406 -35.844 1.041 1 98.06 381 SER B N 1
ATOM 6155 C CA . SER B 1 381 ? -8.984 -35.469 -0.251 1 98.06 381 SER B CA 1
ATOM 6156 C C . SER B 1 381 ? -8.766 -36.594 -1.28 1 98.06 381 SER B C 1
ATOM 6158 O O . SER B 1 381 ? -9.422 -36.594 -2.324 1 98.06 381 SER B O 1
ATOM 6160 N N . LEU B 1 382 ? -7.871 -37.5 -1.017 1 98.19 382 LEU B N 1
ATOM 6161 C CA . LEU B 1 382 ? -7.422 -38.469 -2.006 1 98.19 382 LEU B CA 1
ATOM 6162 C C . LEU B 1 382 ? -8.578 -39.375 -2.459 1 98.19 382 LEU B C 1
ATOM 6164 O O . LEU B 1 382 ? -8.734 -39.625 -3.654 1 98.19 382 LEU B O 1
ATOM 6168 N N . PRO B 1 383 ? -9.438 -39.844 -1.539 1 97.81 383 PRO B N 1
ATOM 6169 C CA . PRO B 1 383 ? -10.586 -40.625 -2.004 1 97.81 383 PRO B CA 1
ATOM 6170 C C . PRO B 1 383 ? -11.492 -39.844 -2.953 1 97.81 383 PRO B C 1
ATOM 6172 O O . PRO B 1 383 ? -12.039 -40.406 -3.902 1 97.81 383 PRO B O 1
ATOM 6175 N N . ALA B 1 384 ? -11.656 -38.594 -2.684 1 98.06 384 ALA B N 1
ATOM 6176 C CA . ALA B 1 384 ? -12.461 -37.75 -3.561 1 98.06 384 ALA B CA 1
ATOM 6177 C C . ALA B 1 384 ? -11.828 -37.625 -4.945 1 98.06 384 ALA B C 1
ATOM 6179 O O . ALA B 1 384 ? -12.516 -37.75 -5.961 1 98.06 384 ALA B O 1
ATOM 6180 N N . PHE B 1 385 ? -10.562 -37.406 -5.004 1 98.19 385 PHE B N 1
ATOM 6181 C CA . PHE B 1 385 ? -9.859 -37.344 -6.277 1 98.19 385 PHE B CA 1
ATOM 6182 C C . PHE B 1 385 ? -9.961 -38.656 -7.043 1 98.19 385 PHE B C 1
ATOM 6184 O O . PHE B 1 385 ? -10.102 -38.656 -8.266 1 98.19 385 PHE B O 1
ATOM 6191 N N . LYS B 1 386 ? -9.828 -39.719 -6.32 1 97.81 386 LYS B N 1
ATOM 6192 C CA . LYS B 1 386 ? -9.953 -41.031 -6.953 1 97.81 386 LYS B CA 1
ATOM 6193 C C . LYS B 1 386 ? -11.328 -41.219 -7.59 1 97.81 386 LYS B C 1
ATOM 6195 O O . LYS B 1 386 ? -11.438 -41.656 -8.727 1 97.81 386 LYS B O 1
ATOM 6200 N N . LYS B 1 387 ? -12.328 -40.875 -6.84 1 97.94 387 LYS B N 1
ATOM 6201 C CA . LYS B 1 387 ? -13.695 -40.969 -7.344 1 97.94 387 LYS B CA 1
ATOM 6202 C C . LYS B 1 387 ? -13.883 -40.094 -8.578 1 97.94 387 LYS B C 1
ATOM 6204 O O . LYS B 1 387 ? -14.531 -40.5 -9.547 1 97.94 387 LYS B O 1
ATOM 6209 N N . ILE B 1 388 ? -13.391 -38.906 -8.516 1 98.12 388 ILE B N 1
ATOM 6210 C CA . ILE B 1 388 ? -13.461 -38 -9.648 1 98.12 388 ILE B CA 1
ATOM 6211 C C . ILE B 1 388 ? -12.781 -38.625 -10.859 1 98.12 388 ILE B C 1
ATOM 6213 O O . ILE B 1 388 ? -13.312 -38.562 -11.977 1 98.12 388 ILE B O 1
ATOM 6217 N N . ALA B 1 389 ? -11.625 -39.188 -10.688 1 97.75 389 ALA B N 1
ATOM 6218 C CA . ALA B 1 389 ? -10.891 -39.844 -11.766 1 97.75 389 ALA B CA 1
ATOM 6219 C C . ALA B 1 389 ? -11.711 -41 -12.383 1 97.75 389 ALA B C 1
ATOM 6221 O O . ALA B 1 389 ? -11.734 -41.156 -13.602 1 97.75 389 ALA B O 1
ATOM 6222 N N . GLU B 1 390 ? -12.352 -41.75 -11.539 1 97.19 390 GLU B N 1
ATOM 6223 C CA . GLU B 1 390 ? -13.195 -42.844 -11.992 1 97.19 390 GLU B CA 1
ATOM 6224 C C . GLU B 1 390 ? -14.367 -42.344 -12.82 1 97.19 390 GLU B C 1
ATOM 6226 O O . GLU B 1 390 ? -14.695 -42.906 -13.867 1 97.19 390 GLU B O 1
ATOM 6231 N N . GLU B 1 391 ? -14.906 -41.312 -12.344 1 97.19 391 GLU B N 1
ATOM 6232 C CA . GLU B 1 391 ? -16.062 -40.719 -13.031 1 97.19 391 GLU B CA 1
ATOM 6233 C C . GLU B 1 391 ? -15.688 -40.25 -14.43 1 97.19 391 GLU B C 1
ATOM 6235 O O . GLU B 1 391 ? -16.516 -40.281 -15.344 1 97.19 391 GLU B O 1
ATOM 6240 N N . TYR B 1 392 ? -14.523 -39.875 -14.586 1 96.94 392 TYR B N 1
ATOM 6241 C CA . TYR B 1 392 ? -14.102 -39.344 -15.891 1 96.94 392 TYR B CA 1
ATOM 6242 C C . TYR B 1 392 ? -13.328 -40.406 -16.656 1 96.94 392 TYR B C 1
ATOM 6244 O O . TYR B 1 392 ? -12.758 -40.125 -17.719 1 96.94 392 TYR B O 1
ATOM 6252 N N . GLY B 1 393 ? -13.211 -41.625 -16.141 1 95.94 393 GLY B N 1
ATOM 6253 C CA . GLY B 1 393 ? -12.609 -42.75 -16.812 1 95.94 393 GLY B CA 1
ATOM 6254 C C . GLY B 1 393 ? -11.094 -42.656 -16.891 1 95.94 393 GLY B C 1
ATOM 6255 O O . GLY B 1 393 ? -10.484 -43.156 -17.844 1 95.94 393 GLY B O 1
ATOM 6256 N N . LEU B 1 394 ? -10.484 -42 -15.945 1 94.31 394 LEU B N 1
ATOM 6257 C CA . LEU B 1 394 ? -9.039 -41.812 -15.992 1 94.31 394 LEU B CA 1
ATOM 6258 C C . LEU B 1 394 ? -8.305 -43 -15.414 1 94.31 394 LEU B C 1
ATOM 6260 O O . LEU B 1 394 ? -7.141 -43.25 -15.734 1 94.31 394 LEU B O 1
ATOM 6264 N N . THR B 1 395 ? -8.969 -43.781 -14.531 1 87.19 395 THR B N 1
ATOM 6265 C CA . THR B 1 395 ? -8.336 -44.906 -13.867 1 87.19 395 THR B CA 1
ATOM 6266 C C . THR B 1 395 ? -8.227 -46.094 -14.82 1 87.19 395 THR B C 1
ATOM 6268 O O . THR B 1 395 ? -7.383 -46.969 -14.633 1 87.19 395 THR B O 1
ATOM 6271 N N . GLU B 1 396 ? -9.195 -46.312 -15.617 1 71.62 396 GLU B N 1
ATOM 6272 C CA . GLU B 1 396 ? -9.25 -47.438 -16.547 1 71.62 396 GLU B CA 1
ATOM 6273 C C . GLU B 1 396 ? -8.172 -47.312 -17.625 1 71.62 396 GLU B C 1
ATOM 6275 O O . GLU B 1 396 ? -7.66 -48.312 -18.125 1 71.62 396 GLU B O 1
ATOM 6280 N N . LYS B 1 397 ? -7.789 -46.312 -18.141 1 56.66 397 LYS B N 1
ATOM 6281 C CA . LYS B 1 397 ? -6.844 -46.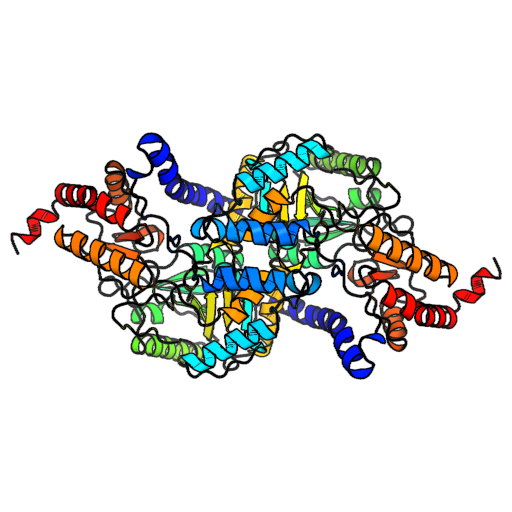156 -19.234 1 56.66 397 LYS B CA 1
ATOM 6282 C C . LYS B 1 397 ? -5.465 -46.688 -18.875 1 56.66 397 LYS B C 1
ATOM 6284 O O . LYS B 1 397 ? -4.633 -46.938 -19.75 1 56.66 397 LYS B O 1
ATOM 6289 N N . ARG B 1 398 ? -4.996 -46.75 -17.703 1 56.22 398 ARG B N 1
ATOM 6290 C CA . ARG B 1 398 ? -3.658 -47.219 -17.359 1 56.22 398 ARG B CA 1
ATOM 6291 C C . ARG B 1 398 ? -3.598 -48.75 -17.375 1 56.22 398 ARG B C 1
ATOM 6293 O O . ARG B 1 398 ? -2.523 -49.344 -17.531 1 56.22 398 ARG B O 1
ATOM 6300 N N . GLU B 1 399 ? -4.66 -49.5 -17.031 1 47.09 399 GLU B N 1
ATOM 6301 C CA . GLU B 1 399 ? -4.523 -50.938 -17.156 1 47.09 399 GLU B CA 1
ATOM 6302 C C . GLU B 1 399 ? -4.289 -51.344 -18.609 1 47.09 399 GLU B C 1
ATOM 6304 O O . GLU B 1 399 ? -3.727 -52.406 -18.875 1 47.09 399 GLU B O 1
ATOM 6309 N N . GLU B 1 400 ? -4.746 -50.656 -19.438 1 42.62 400 GLU B N 1
ATOM 6310 C CA . GLU B 1 400 ? -4.551 -51.062 -20.812 1 42.62 400 GLU B CA 1
ATOM 6311 C C . GLU B 1 400 ? -3.213 -50.594 -21.359 1 42.62 400 GLU B C 1
ATOM 6313 O O . GLU B 1 400 ? -2.789 -51 -22.438 1 42.62 400 GLU B O 1
ATOM 6318 N N . VAL B 1 401 ? -2.525 -49.719 -20.797 1 44.38 401 VAL B N 1
ATOM 6319 C CA . VAL B 1 401 ? -1.251 -49.344 -21.406 1 44.38 401 VAL B CA 1
ATOM 6320 C C . VAL B 1 401 ? -0.12 -50.125 -20.734 1 44.38 401 VAL B C 1
ATOM 6322 O O . VAL B 1 401 ? -0.068 -50.25 -19.516 1 44.38 401 VAL B O 1
#

Organism: NCBI:txid29354

pLDDT: mean 95.26, std 7.49, range [42.62, 98.94]

Secondary structure (DSSP, 8-state):
---GGGHHHHHHHHHHHHHHHHHHHHHHHH-GGG-EE-S-----SPPPHHHHHHHHHHHHHS-HHHHTS---TT--HHHHHHHHHHHHHHH-----GGGEEEESHHHHHHHHHHHHHPPTT-EEEEESS--TTHHHHHHTTT-EEEEEPP-TTT-S--HHHHHHH--TTEEEEEEESS-TTT-PPPPHHHHHHHHHHHHHHHHHHT---EEEEE-TTTT-B-TT-----STTT-SSEEEEEEHHHHSS-GGG--EEEE--TTSTTHHHHHHHHHHHHHHTT--S--HHHHHHHHHHTT----HHHHHHHHHHHHHHHHHTT--BPPPSBTTEEEEE-SS-HHHHHHHHHTTTEE-EEGGGGT-TTEEEEE--S-HHHHHHHHHHHHHHHHHTTTTTTTT--/---GGGHHHHHHHHHHHHHHHHHHHHHHHH-GGG-EE-S-----SPPPHHHHHHHHHHHHHS-HHHHTS---TT--HHHHHHHHHHHHHHH-----GGGEEEESHHHHHHHHHHHHHPPTT-EEEEESS--TTHHHHHHTTT-EEEEEPP-TTT-S--HHHHHHH--TTEEEEEEESS-TTT-PPPPHHHHHHHHHHHHHHHHHHT---EEEEE-TTTT-B-TT-----STTT-SSEEEEEEHHHHSS-GGG--EEEE--TTSTTHHHHHHHHHHHHHHTT--S--HHHHHHHHHHTT----HHHHHHHHHHHHHHHHHTT--BPPPSBTTEEEEE-SS-HHHHHHHHHTTTEE-EEGGGGT-TTEEEEE--S-HHHHHHHHHHHHHHHHHTTTTTTTT--